Protein AF-0000000084956394 (afdb_homodimer)

pLDDT: mean 96.37, std 7.35, range [28.8, 98.94]

Nearest PDB structures (foldseek):
  2nvk-assembly1_X  TM=9.867E-01  e=1.587E-75  Drosophila melanogaster
  4la1-assembly1_B  TM=9.785E-01  e=9.087E-68  Schistosoma japonicum
  8plm-assembly1_A-2  TM=9.826E-01  e=1.802E-67  Schistosoma mansoni
  8plf-assembly1_A  TM=9.622E-01  e=2.265E-67  Schistosoma mansoni
  8a1r-assembly1_A  TM=9.777E-01  e=2.016E-64  Schistosoma mansoni

Sequence (982 aa):
MAPIGNYDYDFLVIGGGSGGLAAAKEAVGLGAKVAVLDYVTPSPVGTTWGLGGTCVNVGCIPKKLMHQAALLGEAIHEAATFGWQLNPKSVKIDWEALRTAVQNHVKSVNWVTRVELRTKKIEYFNALAHFKDAHTVVGITKKGEEKILTAKNILIAVGGRPKYPDIPGAIEYGISSDDIFSLERAPGKTLIIGAGYIGLECAGFLNGLGYDTTIIIRSVVLRGFDRQMATHIVEEMQQRGVKFNYESKLKKVSKQEDDRLLVDWIDKDGQIHQDVYDTVLFAIGRQSLTQELKPENIGLKLVPETGKIDAVNEQTNVPNIYAVGDVLYKKPELTPVAIQAGKLLARRLYGNSIEQMDYINVATTVFTPLEYGCVGLSEEAAIALHGEQEIEIFHAYYKPTEFFIPQKNVDRCYVKVIALRNGNETVLGMHFVGPNAGEVIQGFATAIKCGLTIPKLKSTVGIHPTVAEEFTRINITKRSGLDPKPQSCCSMAPIGNYDYDFLVIGGGSGGLAAAKEAVGLGAKVAVLDYVTPSPVGTTWGLGGTCVNVGCIPKKLMHQAALLGEAIHEAATFGWQLNPKSVKIDWEALRTAVQNHVKSVNWVTRVELRTKKIEYFNALAHFKDAHTVVGITKKGEEKILTAKNILIAVGGRPKYPDIPGAIEYGISSDDIFSLERAPGKTLIIGAGYIGLECAGFLNGLGYDTTIIIRSVVLRGFDRQMATHIVEEMQQRGVKFNYESKLKKVSKQEDDRLLVDWIDKDGQIHQDVYDTVLFAIGRQSLTQELKPENIGLKLVPETGKIDAVNEQTNVPNIYAVGDVLYKKPELTPVAIQAGKLLARRLYGNSIEQMDYINVATTVFTPLEYGCVGLSEEAAIALHGEQEIEIFHAYYKPTEFFIPQKNVDRCYVKVIALRNGNETVLGMHFVGPNAGEVIQGFATAIKCGLTIPKLKSTVGIHPTVAEEFTRINITKRSGLDPKPQSCCS

Organism: Atta cephalotes (NCBI:txid12957)

Structure (mmCIF, N/CA/C/O backbone):
data_AF-0000000084956394-model_v1
#
loop_
_entity.id
_entity.type
_entity.pdbx_description
1 polymer 'thioredoxin-disulfide reductase'
#
loop_
_atom_site.group_PDB
_atom_site.id
_atom_site.type_symbol
_atom_site.label_atom_id
_atom_site.label_alt_id
_atom_site.label_comp_id
_atom_site.label_asym_id
_atom_site.label_entity_id
_atom_site.label_seq_id
_atom_site.pdbx_PDB_ins_code
_atom_site.Cartn_x
_atom_site.Cartn_y
_atom_site.Cartn_z
_atom_site.occupancy
_atom_site.B_iso_or_equiv
_atom_site.auth_seq_id
_atom_site.auth_comp_id
_atom_site.auth_asym_id
_atom_site.auth_atom_id
_atom_site.pdbx_PDB_model_num
ATOM 1 N N . MET A 1 1 ? 16.141 51.875 -8.469 1 31 1 MET A N 1
ATOM 2 C CA . MET A 1 1 ? 16.766 50.625 -7.965 1 31 1 MET A CA 1
ATOM 3 C C . MET A 1 1 ? 16.406 50.406 -6.504 1 31 1 MET A C 1
ATOM 5 O O . MET A 1 1 ? 16.609 51.281 -5.66 1 31 1 MET A O 1
ATOM 9 N N . ALA A 1 2 ? 15.391 49.625 -6.277 1 41.72 2 ALA A N 1
ATOM 10 C CA . ALA A 1 2 ? 14.828 49.688 -4.93 1 41.72 2 ALA A CA 1
ATOM 11 C C . ALA A 1 2 ? 15.922 49.688 -3.871 1 41.72 2 ALA A C 1
ATOM 13 O O . ALA A 1 2 ? 16.938 49 -4.027 1 41.72 2 ALA A O 1
ATOM 14 N N . PRO A 1 3 ? 16.062 50.625 -2.961 1 42.47 3 PRO A N 1
ATOM 15 C CA . PRO A 1 3 ? 17.172 50.625 -2.006 1 42.47 3 PRO A CA 1
ATOM 16 C C . PRO A 1 3 ? 17.531 49.25 -1.492 1 42.47 3 PRO A C 1
ATOM 18 O O . PRO A 1 3 ? 16.656 48.406 -1.283 1 42.47 3 PRO A O 1
ATOM 21 N N . ILE A 1 4 ? 18.578 48.625 -1.968 1 49.09 4 ILE A N 1
ATOM 22 C CA . ILE A 1 4 ? 19.172 47.375 -1.479 1 49.09 4 ILE A CA 1
ATOM 23 C C . ILE A 1 4 ? 19.172 47.375 0.048 1 49.09 4 ILE A C 1
ATOM 25 O O . ILE A 1 4 ? 19.938 48.125 0.672 1 49.09 4 ILE A O 1
ATOM 29 N N . GLY A 1 5 ? 18.094 47.781 0.799 1 58.5 5 GLY A N 1
ATOM 30 C CA . GLY A 1 5 ? 18.047 47.969 2.242 1 58.5 5 GLY A CA 1
ATOM 31 C C . GLY A 1 5 ? 18.703 46.812 2.996 1 58.5 5 GLY A C 1
ATOM 32 O O . GLY A 1 5 ? 18.766 45.688 2.498 1 58.5 5 GLY A O 1
ATOM 33 N N . ASN A 1 6 ? 19.656 47.156 3.846 1 85.06 6 ASN A N 1
ATOM 34 C CA . ASN A 1 6 ? 20.359 46.25 4.73 1 85.06 6 ASN A CA 1
ATOM 35 C C . ASN A 1 6 ? 19.438 45.594 5.762 1 85.06 6 ASN A C 1
ATOM 37 O O . ASN A 1 6 ? 18.891 46.312 6.625 1 85.06 6 ASN A O 1
ATOM 41 N N . TYR A 1 7 ? 18.781 44.469 5.406 1 96.81 7 TYR A N 1
ATOM 42 C CA . TYR A 1 7 ? 17.922 43.75 6.332 1 96.81 7 TYR A CA 1
ATOM 43 C C . TYR A 1 7 ? 18.719 42.781 7.172 1 96.81 7 TYR A C 1
ATOM 45 O O . TYR A 1 7 ? 19.812 42.344 6.777 1 96.81 7 TYR A O 1
ATOM 53 N N . ASP A 1 8 ? 18.203 42.469 8.383 1 97.75 8 ASP A N 1
ATOM 54 C CA . ASP A 1 8 ? 18.828 41.438 9.234 1 97.75 8 ASP A CA 1
ATOM 55 C C . ASP A 1 8 ? 18.906 40.094 8.516 1 97.75 8 ASP A C 1
ATOM 57 O O . ASP A 1 8 ? 19.875 39.375 8.664 1 97.75 8 ASP A O 1
ATOM 61 N N . TYR A 1 9 ? 17.859 39.781 7.762 1 98.62 9 TYR A N 1
ATOM 62 C CA . TYR A 1 9 ? 17.75 38.469 7.109 1 98.62 9 TYR A CA 1
ATOM 63 C C . TYR A 1 9 ? 17.312 38.625 5.656 1 98.62 9 TYR A C 1
ATOM 65 O O . TYR A 1 9 ? 16.641 39.594 5.301 1 98.62 9 TYR A O 1
ATOM 73 N N . ASP A 1 10 ? 17.766 37.688 4.832 1 98.62 10 ASP A N 1
ATOM 74 C CA . ASP A 1 10 ? 17.25 37.594 3.471 1 98.62 10 ASP A CA 1
ATOM 75 C C . ASP A 1 10 ? 15.828 37.062 3.459 1 98.62 10 ASP A C 1
ATOM 77 O O . ASP A 1 10 ? 15.016 37.469 2.621 1 98.62 10 ASP A O 1
ATOM 81 N N . PHE A 1 11 ? 15.578 36.156 4.359 1 98.81 11 PHE A N 1
ATOM 82 C CA . PHE A 1 11 ? 14.32 35.406 4.406 1 98.81 11 PHE A CA 1
ATOM 83 C C . PHE A 1 11 ? 13.883 35.188 5.844 1 98.81 11 PHE A C 1
ATOM 85 O O . PHE A 1 11 ? 14.625 34.625 6.648 1 98.81 11 PHE A O 1
ATOM 92 N N . LEU A 1 12 ? 12.734 35.688 6.227 1 98.88 12 LEU A N 1
ATOM 93 C CA . LEU A 1 12 ? 12.133 35.469 7.539 1 98.88 12 LEU A CA 1
ATOM 94 C C . LEU A 1 12 ? 10.852 34.656 7.426 1 98.88 12 LEU A C 1
ATOM 96 O O . LEU A 1 12 ? 9.938 35.031 6.688 1 98.88 12 LEU A O 1
ATOM 100 N N . VAL A 1 13 ? 10.82 33.5 8.109 1 98.94 13 VAL A N 1
ATOM 101 C CA . VAL A 1 13 ? 9.672 32.594 8.078 1 98.94 13 VAL A CA 1
ATOM 102 C C . VAL A 1 13 ? 8.891 32.719 9.383 1 98.94 13 VAL A C 1
ATOM 104 O O . VAL A 1 13 ? 9.445 32.531 10.469 1 98.94 13 VAL A O 1
ATOM 107 N N . ILE A 1 14 ? 7.629 33.062 9.289 1 98.88 14 ILE A N 1
ATOM 108 C CA . ILE A 1 14 ? 6.742 33.062 10.445 1 98.88 14 ILE A CA 1
ATOM 109 C C . ILE A 1 14 ? 5.91 31.781 10.453 1 98.88 14 ILE A C 1
ATOM 111 O O . ILE A 1 14 ? 4.945 31.656 9.695 1 98.88 14 ILE A O 1
ATOM 115 N N . GLY A 1 15 ? 6.184 30.953 11.398 1 98.25 15 GLY A N 1
ATOM 116 C CA . GLY A 1 15 ? 5.582 29.625 11.484 1 98.25 15 GLY A CA 1
ATOM 117 C C . GLY A 1 15 ? 6.59 28.5 11.375 1 98.25 15 GLY A C 1
ATOM 118 O O . GLY A 1 15 ? 7.297 28.391 10.367 1 98.25 15 GLY A O 1
ATOM 119 N N . GLY A 1 16 ? 6.652 27.719 12.336 1 97.5 16 GLY A N 1
ATOM 120 C CA . GLY A 1 16 ? 7.582 26.609 12.391 1 97.5 16 GLY A CA 1
ATOM 121 C C . GLY A 1 16 ? 6.941 25.281 12.031 1 97.5 16 GLY A C 1
ATOM 122 O O . GLY A 1 16 ? 7.305 24.234 12.586 1 97.5 16 GLY A O 1
ATOM 123 N N . GLY A 1 17 ? 5.887 25.281 11.18 1 96.88 17 GLY A N 1
ATOM 124 C CA . GLY A 1 17 ? 5.285 24.078 10.648 1 96.88 17 GLY A CA 1
ATOM 125 C C . GLY A 1 17 ? 6.031 23.5 9.461 1 96.88 17 GLY A C 1
ATOM 126 O O . GLY A 1 17 ? 7.082 24.016 9.07 1 96.88 17 GLY A O 1
ATOM 127 N N . SER A 1 18 ? 5.48 22.484 8.828 1 96.06 18 SER A N 1
ATOM 128 C CA . SER A 1 18 ? 6.152 21.719 7.785 1 96.06 18 SER A CA 1
ATOM 129 C C . SER A 1 18 ? 6.504 22.594 6.59 1 96.06 18 SER A C 1
ATOM 131 O O . SER A 1 18 ? 7.621 22.531 6.066 1 96.06 18 SER A O 1
ATOM 133 N N . GLY A 1 19 ? 5.57 23.375 6.117 1 97.88 19 GLY A N 1
ATOM 134 C CA . GLY A 1 19 ? 5.82 24.234 4.973 1 97.88 19 GLY A CA 1
ATOM 135 C C . GLY A 1 19 ? 6.879 25.297 5.238 1 97.88 19 GLY A C 1
ATOM 136 O O . GLY A 1 19 ? 7.777 25.5 4.422 1 97.88 19 GLY A O 1
ATOM 137 N N . GLY A 1 20 ? 6.75 25.969 6.402 1 98.56 20 GLY A N 1
ATOM 138 C CA . GLY A 1 20 ? 7.719 26.984 6.773 1 98.56 20 GLY A CA 1
ATOM 139 C C . GLY A 1 20 ? 9.125 26.438 6.934 1 98.56 20 GLY A C 1
ATOM 140 O O . GLY A 1 20 ? 10.086 27.031 6.43 1 98.56 20 GLY A O 1
ATOM 141 N N . LEU A 1 21 ? 9.211 25.359 7.625 1 98.06 21 LEU A N 1
ATOM 142 C CA . LEU A 1 21 ? 10.523 24.781 7.859 1 98.06 21 LEU A CA 1
ATOM 143 C C . LEU A 1 21 ? 11.148 24.297 6.555 1 98.06 21 LEU A C 1
ATOM 145 O O . LEU A 1 21 ? 12.352 24.422 6.352 1 98.06 21 LEU A O 1
ATOM 149 N N . ALA A 1 22 ? 10.336 23.703 5.691 1 97.44 22 ALA A N 1
ATOM 150 C CA . ALA A 1 22 ? 10.836 23.266 4.398 1 97.44 22 ALA A CA 1
ATOM 151 C C . ALA A 1 22 ? 11.367 24.438 3.58 1 97.44 22 ALA A C 1
ATOM 153 O O . ALA A 1 22 ? 12.422 24.344 2.947 1 97.44 22 ALA A O 1
ATOM 154 N N . ALA A 1 23 ? 10.633 25.531 3.557 1 98.69 23 ALA A N 1
ATOM 155 C CA . ALA A 1 23 ? 11.055 26.734 2.848 1 98.69 23 ALA A CA 1
ATOM 156 C C . ALA A 1 23 ? 12.359 27.281 3.426 1 98.69 23 ALA A C 1
ATOM 158 O O . ALA A 1 23 ? 13.266 27.656 2.682 1 98.69 23 ALA A O 1
ATOM 159 N N . ALA A 1 24 ? 12.422 27.328 4.734 1 98.62 24 ALA A N 1
ATOM 160 C CA . ALA A 1 24 ? 13.602 27.844 5.422 1 98.62 24 ALA A CA 1
ATOM 161 C C . ALA A 1 24 ? 14.836 27.016 5.078 1 98.62 24 ALA A C 1
ATOM 163 O O . ALA A 1 24 ? 15.875 27.578 4.711 1 98.62 24 ALA A O 1
ATOM 164 N N . LYS A 1 25 ? 14.711 25.734 5.23 1 97.31 25 LYS A N 1
ATOM 165 C CA . LYS A 1 25 ? 15.836 24.828 4.969 1 97.31 25 LYS A CA 1
ATOM 166 C C . LYS A 1 25 ? 16.297 24.938 3.516 1 97.31 25 LYS A C 1
ATOM 168 O O . LYS A 1 25 ? 17.484 24.938 3.234 1 97.31 25 LYS A O 1
ATOM 173 N N . GLU A 1 26 ? 15.297 24.969 2.602 1 97.69 26 GLU A N 1
ATOM 174 C CA . GLU A 1 26 ? 15.648 25.094 1.189 1 97.69 26 GLU A CA 1
ATOM 175 C C . GLU A 1 26 ? 16.359 26.406 0.91 1 97.69 26 GLU A C 1
ATOM 177 O O . GLU A 1 26 ? 17.359 26.438 0.174 1 97.69 26 GLU A O 1
ATOM 182 N N . ALA A 1 27 ? 15.93 27.484 1.464 1 98.69 27 ALA A N 1
ATOM 183 C CA . ALA A 1 27 ? 16.484 28.812 1.233 1 98.69 27 ALA A CA 1
ATOM 184 C C . ALA A 1 27 ? 17.906 28.906 1.76 1 98.69 27 ALA A C 1
ATOM 186 O O . ALA A 1 27 ? 18.781 29.484 1.104 1 98.69 27 ALA A O 1
ATOM 187 N N . VAL A 1 28 ? 18.125 28.406 2.953 1 98.19 28 VAL A N 1
ATOM 188 C CA . VAL A 1 28 ? 19.469 28.453 3.527 1 98.19 28 VAL A CA 1
ATOM 189 C C . VAL A 1 28 ? 20.422 27.641 2.664 1 98.19 28 VAL A C 1
ATOM 191 O O . VAL A 1 28 ? 21.594 28.016 2.512 1 98.19 28 VAL A O 1
ATOM 194 N N . GLY A 1 29 ? 19.953 26.562 2.154 1 96.56 29 GLY A N 1
ATOM 195 C CA . GLY A 1 29 ? 20.766 25.766 1.249 1 96.56 29 GLY A CA 1
ATOM 196 C C . GLY A 1 29 ? 21.141 26.5 -0.023 1 96.56 29 GLY A C 1
ATOM 197 O O . GLY A 1 29 ? 22.141 26.156 -0.672 1 96.56 29 GLY A O 1
ATOM 198 N N . LEU A 1 30 ? 20.406 27.531 -0.344 1 98.06 30 LEU A N 1
ATOM 199 C CA . LEU A 1 30 ? 20.641 28.312 -1.55 1 98.06 30 LEU A CA 1
ATOM 200 C C . LEU A 1 30 ? 21.391 29.594 -1.224 1 98.06 30 LEU A C 1
ATOM 202 O O . LEU A 1 30 ? 21.5 30.484 -2.072 1 98.06 30 LEU A O 1
ATOM 206 N N . GLY A 1 31 ? 21.797 29.734 0.061 1 97.94 31 GLY A N 1
ATOM 207 C CA . GLY A 1 31 ? 22.719 30.797 0.42 1 97.94 31 GLY A CA 1
ATOM 208 C C . GLY A 1 31 ? 22.047 31.953 1.142 1 97.94 31 GLY A C 1
ATOM 209 O O . GLY A 1 31 ? 22.703 32.938 1.489 1 97.94 31 GLY A O 1
ATOM 210 N N . ALA A 1 32 ? 20.797 31.875 1.478 1 98.5 32 ALA A N 1
ATOM 211 C CA . ALA A 1 32 ? 20.078 32.969 2.145 1 98.5 32 ALA A CA 1
ATOM 212 C C . ALA A 1 32 ? 20.344 32.938 3.646 1 98.5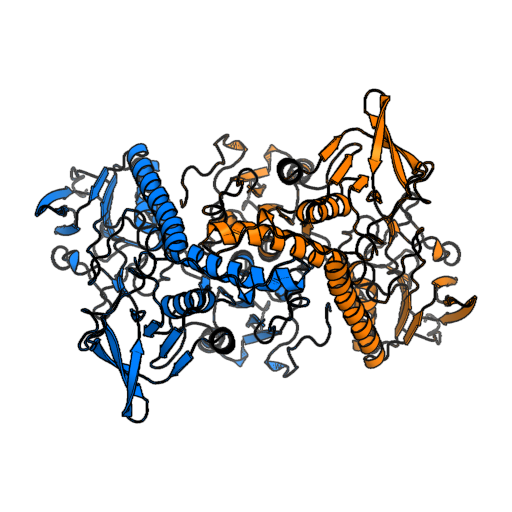 32 ALA A C 1
ATOM 214 O O . ALA A 1 32 ? 20.516 31.891 4.246 1 98.5 32 ALA A O 1
ATOM 215 N N . LYS A 1 33 ? 20.438 34.094 4.191 1 98.62 33 LYS A N 1
ATOM 216 C CA . LYS A 1 33 ? 20.391 34.219 5.645 1 98.62 33 LYS A CA 1
ATOM 217 C C . LYS A 1 33 ? 18.953 34.125 6.148 1 98.62 33 LYS A C 1
ATOM 219 O O . LYS A 1 33 ? 18.125 35 5.832 1 98.62 33 LYS A O 1
ATOM 224 N N . VAL A 1 34 ? 18.656 33.094 6.977 1 98.75 34 VAL A N 1
ATOM 225 C CA . VAL A 1 34 ? 17.266 32.781 7.242 1 98.75 34 VAL A CA 1
ATOM 226 C C . VAL A 1 34 ? 17.016 32.781 8.75 1 98.75 34 VAL A C 1
ATOM 228 O O . VAL A 1 34 ? 17.859 32.375 9.531 1 98.75 34 VAL A O 1
ATOM 231 N N . ALA A 1 35 ? 15.828 33.25 9.164 1 98.75 35 ALA A N 1
ATOM 232 C CA . ALA A 1 35 ? 15.305 33.094 10.523 1 98.75 35 ALA A CA 1
ATOM 233 C C . ALA A 1 35 ? 13.891 32.531 10.508 1 98.75 35 ALA A C 1
ATOM 235 O O . ALA A 1 35 ? 13.148 32.719 9.539 1 98.75 35 ALA A O 1
ATOM 236 N N . VAL A 1 36 ? 13.547 31.828 11.57 1 98.69 36 VAL A N 1
ATOM 237 C CA . VAL A 1 36 ? 12.211 31.281 11.766 1 98.69 36 VAL A CA 1
ATOM 238 C C . VAL A 1 36 ? 11.656 31.734 13.109 1 98.69 36 VAL A C 1
ATOM 240 O O . VAL A 1 36 ? 12.336 31.641 14.141 1 98.69 36 VAL A O 1
ATOM 243 N N . LEU A 1 37 ? 10.5 32.344 13.117 1 98.38 37 LEU A N 1
ATOM 244 C CA . LEU A 1 37 ? 9.734 32.594 14.328 1 98.38 37 LEU A CA 1
ATOM 245 C C . LEU A 1 37 ? 8.57 31.641 14.469 1 98.38 37 LEU A C 1
ATOM 247 O O . LEU A 1 37 ? 7.836 31.391 13.508 1 98.38 37 LEU A O 1
ATOM 251 N N . ASP A 1 38 ? 8.445 31.078 15.562 1 97.44 38 ASP A N 1
ATOM 252 C CA . ASP A 1 38 ? 7.305 30.203 15.836 1 97.44 38 ASP A CA 1
ATOM 253 C C . ASP A 1 38 ? 6.906 30.266 17.312 1 97.44 38 ASP A C 1
ATOM 255 O O . ASP A 1 38 ? 7.766 30.344 18.188 1 97.44 38 ASP A O 1
ATOM 259 N N . TYR A 1 39 ? 5.691 30.312 17.562 1 96.5 39 TYR A N 1
ATOM 260 C CA . TYR A 1 39 ? 5.121 30.281 18.906 1 96.5 39 TYR A CA 1
ATOM 261 C C . TYR A 1 39 ? 3.789 29.547 18.922 1 96.5 39 TYR A C 1
ATOM 263 O O . TYR A 1 39 ? 2.922 29.797 18.078 1 96.5 39 TYR A O 1
ATOM 271 N N . VAL A 1 40 ? 3.643 28.641 19.844 1 96.62 40 VAL A N 1
ATOM 272 C CA . VAL A 1 40 ? 2.402 27.875 19.984 1 96.62 40 VAL A CA 1
ATOM 273 C C . VAL A 1 40 ? 1.597 28.422 21.156 1 96.62 40 VAL A C 1
ATOM 275 O O . VAL A 1 40 ? 1.954 28.188 22.312 1 96.62 40 VAL A O 1
ATOM 278 N N . THR A 1 41 ? 0.568 29.172 20.797 1 95.62 41 THR A N 1
ATOM 279 C CA . THR A 1 41 ? -0.378 29.547 21.828 1 95.62 41 THR A CA 1
ATOM 280 C C . THR A 1 41 ? -1.092 28.328 22.391 1 95.62 41 THR A C 1
ATOM 282 O O . THR A 1 41 ? -1.602 27.5 21.641 1 95.62 41 THR A O 1
ATOM 285 N N . PRO A 1 42 ? -1.11 28.141 23.688 1 96.94 42 PRO A N 1
ATOM 286 C CA . PRO A 1 42 ? -1.766 26.969 24.266 1 96.94 42 PRO A CA 1
ATOM 287 C C . PRO A 1 42 ? -3.223 26.828 23.828 1 96.94 42 PRO A C 1
ATOM 289 O O . PRO A 1 42 ? -3.904 27.828 23.609 1 96.94 42 PRO A O 1
ATOM 292 N N . SER A 1 43 ? -3.705 25.562 23.688 1 97.75 43 SER A N 1
ATOM 293 C CA . SER A 1 43 ? -5.137 25.328 23.531 1 97.75 43 SER A CA 1
ATOM 294 C C . SER A 1 43 ? -5.914 25.797 24.75 1 97.75 43 SER A C 1
ATOM 296 O O . SER A 1 43 ? -5.32 26.109 25.797 1 97.75 43 SER A O 1
ATOM 298 N N . PRO A 1 44 ? -7.207 25.844 24.641 1 96.94 44 PRO A N 1
ATOM 299 C CA . PRO A 1 44 ? -7.98 26.281 25.797 1 96.94 44 PRO A CA 1
ATOM 300 C C . PRO A 1 44 ? -7.715 25.438 27.047 1 96.94 44 PRO A C 1
ATOM 302 O O . PRO A 1 44 ? -7.707 25.969 28.156 1 96.94 44 PRO A O 1
ATOM 305 N N . VAL A 1 45 ? -7.422 24.172 26.875 1 95.88 45 VAL A N 1
ATOM 306 C CA . VAL A 1 45 ? -7.203 23.312 28.031 1 95.88 45 VAL A CA 1
ATOM 307 C C . VAL A 1 45 ? -5.719 23.281 28.391 1 95.88 45 VAL A C 1
ATOM 309 O O . VAL A 1 45 ? -5.305 22.578 29.312 1 95.88 45 VAL A O 1
ATOM 312 N N . GLY A 1 46 ? -4.855 23.969 27.578 1 96.94 46 GLY A N 1
ATOM 313 C CA . GLY A 1 46 ? -3.494 24.219 28.016 1 96.94 46 GLY A CA 1
ATOM 314 C C . GLY A 1 46 ? -2.457 23.438 27.234 1 96.94 46 GLY A C 1
ATOM 315 O O . GLY A 1 46 ? -1.27 23.469 27.578 1 96.94 46 GLY A O 1
ATOM 316 N N . THR A 1 47 ? -2.787 22.766 26.188 1 97.38 47 THR A N 1
ATOM 317 C CA . THR A 1 47 ? -1.85 21.953 25.406 1 97.38 47 THR A CA 1
ATOM 318 C C . THR A 1 47 ? -0.936 22.844 24.562 1 97.38 47 THR A C 1
ATOM 320 O O . THR A 1 47 ? -1.404 23.75 23.891 1 97.38 47 THR A O 1
ATOM 323 N N . THR A 1 48 ? 0.386 22.656 24.609 1 96.88 48 THR A N 1
ATOM 324 C CA . THR A 1 48 ? 1.407 23.266 23.781 1 96.88 48 THR A CA 1
ATOM 325 C C . THR A 1 48 ? 2.352 22.219 23.203 1 96.88 48 THR A C 1
ATOM 327 O O . THR A 1 48 ? 2.297 21.047 23.594 1 96.88 48 THR A O 1
ATOM 330 N N . TRP A 1 49 ? 3.102 22.547 22.203 1 96.56 49 TRP A N 1
ATOM 331 C CA . TRP A 1 49 ? 4.027 21.594 21.594 1 96.56 49 TRP A CA 1
ATOM 332 C C . TRP A 1 49 ? 5.215 22.312 20.969 1 96.56 49 TRP A C 1
ATOM 334 O O . TRP A 1 49 ? 5.273 23.547 20.984 1 96.56 49 TRP A O 1
ATOM 344 N N . GLY A 1 50 ? 6.164 21.547 20.484 1 93.88 50 GLY A N 1
ATOM 345 C CA . GLY A 1 50 ? 7.402 22.094 19.953 1 93.88 50 GLY A CA 1
ATOM 346 C C . GLY A 1 50 ? 7.367 22.312 18.453 1 93.88 50 GLY A C 1
ATOM 347 O O . GLY A 1 50 ? 6.289 22.453 17.859 1 93.88 50 GLY A O 1
ATOM 348 N N . LEU A 1 51 ? 8.547 22.375 17.875 1 94.94 51 LEU A N 1
ATOM 349 C CA . LEU A 1 51 ? 8.727 22.641 16.453 1 94.94 51 LEU A CA 1
ATOM 350 C C . LEU A 1 51 ? 8.18 21.5 15.617 1 94.94 51 LEU A C 1
ATOM 352 O O . LEU A 1 51 ? 8.133 20.359 16.078 1 94.94 51 LEU A O 1
ATOM 356 N N . GLY A 1 52 ? 7.762 21.844 14.406 1 95.12 52 GLY A N 1
ATOM 357 C CA . GLY A 1 52 ? 7.305 20.828 13.477 1 95.12 52 GLY A CA 1
ATOM 358 C C . GLY A 1 52 ? 5.852 21 13.07 1 95.12 52 GLY A C 1
ATOM 359 O O . GLY A 1 52 ? 5.359 20.281 12.203 1 95.12 52 GLY A O 1
ATOM 360 N N . GLY A 1 53 ? 5.191 21.969 13.727 1 96.19 53 GLY A N 1
ATOM 361 C CA . GLY A 1 53 ? 3.832 22.312 13.336 1 96.19 53 GLY A CA 1
ATOM 362 C C . GLY A 1 53 ? 2.814 21.25 13.711 1 96.19 53 GLY A C 1
ATOM 363 O O . GLY A 1 53 ? 3.09 20.391 14.547 1 96.19 53 GLY A O 1
ATOM 364 N N . THR A 1 54 ? 1.623 21.344 13.141 1 96.69 54 THR A N 1
ATOM 365 C CA . THR A 1 54 ? 0.505 20.469 13.438 1 96.69 54 THR A CA 1
ATOM 366 C C . THR A 1 54 ? 0.85 19.016 13.078 1 96.69 54 THR A C 1
ATOM 368 O O . THR A 1 54 ? 0.618 18.109 13.875 1 96.69 54 THR A O 1
ATOM 371 N N . CYS A 1 55 ? 1.444 18.797 12.008 1 96.62 55 CYS A N 1
ATOM 372 C CA . CYS A 1 55 ? 1.669 17.453 11.492 1 96.62 55 CYS A CA 1
ATOM 373 C C . CYS A 1 55 ? 2.492 16.609 12.469 1 96.62 55 CYS A C 1
ATOM 375 O O . CYS A 1 55 ? 2.109 15.492 12.805 1 96.62 55 CYS A O 1
ATOM 377 N N . VAL A 1 56 ? 3.568 17.141 12.961 1 96.62 56 VAL A N 1
ATOM 378 C CA . VAL A 1 56 ? 4.5 16.406 13.812 1 96.62 56 VAL A CA 1
ATOM 379 C C . VAL A 1 56 ? 3.889 16.203 15.195 1 96.62 56 VAL A C 1
ATOM 381 O O . VAL A 1 56 ? 4.055 15.148 15.812 1 96.62 56 VAL A O 1
ATOM 384 N N . ASN A 1 57 ? 3.15 17.188 15.641 1 97.94 57 ASN A N 1
ATOM 385 C CA . ASN A 1 57 ? 2.863 17.281 17.078 1 97.94 57 ASN A CA 1
ATOM 386 C C . ASN A 1 57 ? 1.437 16.844 17.391 1 97.94 57 ASN A C 1
ATOM 388 O O . ASN A 1 57 ? 1.199 16.172 18.391 1 97.94 57 ASN A O 1
ATOM 392 N N . VAL A 1 58 ? 0.483 17.281 16.547 1 98.12 58 VAL A N 1
ATOM 393 C CA . VAL A 1 58 ? -0.91 17.094 16.938 1 98.12 58 VAL A CA 1
ATOM 394 C C . VAL A 1 58 ? -1.754 16.75 15.719 1 98.12 58 VAL A C 1
ATOM 396 O O . VAL A 1 58 ? -2.955 17.016 15.688 1 98.12 58 VAL A O 1
ATOM 399 N N . GLY A 1 59 ? -1.112 16.188 14.727 1 96.62 59 GLY A N 1
ATOM 400 C CA . GLY A 1 59 ? -1.799 15.859 13.484 1 96.62 59 GLY A CA 1
ATOM 401 C C . GLY A 1 59 ? -1.335 14.555 12.875 1 96.62 59 GLY A C 1
ATOM 402 O O . GLY A 1 59 ? -1.419 13.5 13.5 1 96.62 59 GLY A O 1
ATOM 403 N N . CYS A 1 60 ? -0.667 14.602 11.758 1 96.69 60 CYS A N 1
ATOM 404 C CA . CYS A 1 60 ? -0.369 13.469 10.891 1 96.69 60 CYS A CA 1
ATOM 405 C C . CYS A 1 60 ? 0.373 12.375 11.648 1 96.69 60 CYS A C 1
ATOM 407 O O . CYS A 1 60 ? -0.01 11.203 11.594 1 96.69 60 CYS A O 1
ATOM 409 N N . ILE A 1 61 ? 1.369 12.703 12.383 1 97.38 61 ILE A N 1
ATOM 410 C CA . ILE A 1 61 ? 2.273 11.711 12.961 1 97.38 61 ILE A CA 1
ATOM 411 C C . ILE A 1 61 ? 1.6 11.023 14.141 1 97.38 61 ILE A C 1
ATOM 413 O O . ILE A 1 61 ? 1.428 9.805 14.148 1 97.38 61 ILE A O 1
ATOM 417 N N . PRO A 1 62 ? 1.218 11.789 15.195 1 98.31 62 PRO A N 1
ATOM 418 C CA . PRO A 1 62 ? 0.565 11.078 16.297 1 98.31 62 PRO A CA 1
ATOM 419 C C . PRO A 1 62 ? -0.733 10.398 15.875 1 98.31 62 PRO A C 1
ATOM 421 O O . PRO A 1 62 ? -1.061 9.32 16.375 1 98.31 62 PRO A O 1
ATOM 424 N N . LYS A 1 63 ? -1.463 11.039 15.016 1 98 63 LYS A N 1
ATOM 425 C CA . LYS A 1 63 ? -2.699 10.43 14.531 1 98 63 LYS A CA 1
ATOM 426 C C . LYS A 1 63 ? -2.422 9.086 13.844 1 98 63 LYS A C 1
ATOM 428 O O . LYS A 1 63 ? -3.137 8.109 14.078 1 98 63 LYS A O 1
ATOM 433 N N . LYS A 1 64 ? -1.422 9.039 12.977 1 98.19 64 LYS A N 1
ATOM 434 C CA . LYS A 1 64 ? -1.065 7.801 12.281 1 98.19 64 LYS A CA 1
ATOM 435 C C . LYS A 1 64 ? -0.632 6.723 13.266 1 98.19 64 LYS A C 1
ATOM 437 O O . LYS A 1 64 ? -0.929 5.539 13.07 1 98.19 64 LYS A O 1
ATOM 442 N N . LEU A 1 65 ? 0.109 7.113 14.266 1 98.69 65 LEU A N 1
ATOM 443 C CA . LEU A 1 65 ? 0.569 6.152 15.266 1 98.69 65 LEU A CA 1
ATOM 444 C C . LEU A 1 65 ? -0.602 5.605 16.078 1 98.69 65 LEU A C 1
ATOM 446 O O . LEU A 1 65 ? -0.644 4.414 16.391 1 98.69 65 LEU A O 1
ATOM 450 N N . MET A 1 66 ? -1.575 6.488 16.406 1 98.81 66 MET A N 1
ATOM 451 C CA . MET A 1 66 ? -2.775 6.016 17.094 1 98.81 66 MET A CA 1
ATOM 452 C C . MET A 1 66 ? -3.604 5.117 16.188 1 98.81 66 MET A C 1
ATOM 454 O O . MET A 1 66 ? -4.164 4.117 16.625 1 98.81 66 MET A O 1
ATOM 458 N N . HIS A 1 67 ? -3.701 5.535 14.945 1 98.62 67 HIS A N 1
ATOM 459 C CA . HIS A 1 67 ? -4.352 4.707 13.938 1 98.62 67 HIS A CA 1
ATOM 460 C C . HIS A 1 67 ? -3.709 3.326 13.852 1 98.62 67 HIS A C 1
ATOM 462 O O . HIS A 1 67 ? -4.41 2.311 13.836 1 98.62 67 HIS A O 1
ATOM 468 N N . GLN A 1 68 ? -2.381 3.277 13.844 1 98.75 68 GLN A N 1
ATOM 469 C CA . GLN A 1 68 ? -1.631 2.027 13.812 1 98.75 68 GLN A CA 1
ATOM 470 C C . GLN A 1 68 ? -1.905 1.184 15.055 1 98.75 68 GLN A C 1
ATOM 472 O O . GLN A 1 68 ? -2.045 -0.037 14.961 1 98.75 68 GLN A O 1
ATOM 477 N N . ALA A 1 69 ? -1.926 1.84 16.156 1 98.88 69 ALA A N 1
ATOM 478 C CA . ALA A 1 69 ? -2.246 1.122 17.391 1 98.88 69 ALA A CA 1
ATOM 479 C C . ALA A 1 69 ? -3.598 0.422 17.281 1 98.88 69 ALA A C 1
ATOM 481 O O . ALA A 1 69 ? -3.736 -0.738 17.672 1 98.88 69 ALA A O 1
ATOM 482 N N . ALA A 1 70 ? -4.559 1.153 16.75 1 98.81 70 ALA A N 1
ATOM 483 C CA . ALA A 1 70 ? -5.891 0.581 16.578 1 98.81 70 ALA A CA 1
ATOM 484 C C . ALA A 1 70 ? -5.863 -0.597 15.617 1 98.81 70 ALA A C 1
ATOM 486 O O . ALA A 1 70 ? -6.504 -1.622 15.852 1 98.81 70 ALA A O 1
ATOM 487 N N . LEU A 1 71 ? -5.145 -0.503 14.562 1 98.56 71 LEU A N 1
ATOM 488 C CA . LEU A 1 71 ? -5.027 -1.575 13.578 1 98.56 71 LEU A CA 1
ATOM 489 C C . LEU A 1 71 ? -4.355 -2.801 14.188 1 98.56 71 LEU A C 1
ATOM 491 O O . LEU A 1 71 ? -4.711 -3.936 13.859 1 98.56 71 LEU A O 1
ATOM 495 N N . LEU A 1 72 ? -3.344 -2.559 15.008 1 98.69 72 LEU A N 1
ATOM 496 C CA . LEU A 1 72 ? -2.668 -3.664 15.68 1 98.69 72 LEU A CA 1
ATOM 497 C C . LEU A 1 72 ? -3.629 -4.41 16.594 1 98.69 72 LEU A C 1
ATOM 499 O O . LEU A 1 72 ? -3.52 -5.629 16.766 1 98.69 72 LEU A O 1
ATOM 503 N N . GLY A 1 73 ? -4.543 -3.654 17.203 1 98.38 73 GLY A N 1
ATOM 504 C CA . GLY A 1 73 ? -5.586 -4.328 17.969 1 98.38 73 GLY A CA 1
ATOM 505 C C . GLY A 1 73 ? -6.418 -5.281 17.125 1 98.38 73 GLY A C 1
ATOM 506 O O . GLY A 1 73 ? -6.723 -6.395 17.562 1 98.38 73 GLY A O 1
ATOM 507 N N . GLU A 1 74 ? -6.77 -4.848 15.992 1 97.38 74 GLU A N 1
ATOM 508 C CA . GLU A 1 74 ? -7.488 -5.703 15.055 1 97.38 74 GLU A CA 1
ATOM 509 C C . GLU A 1 74 ? -6.641 -6.902 14.641 1 97.38 74 GLU A C 1
ATOM 511 O O . GLU A 1 74 ? -7.16 -8.008 14.469 1 97.38 74 GLU A O 1
ATOM 516 N N . ALA A 1 75 ? -5.367 -6.691 14.445 1 98.19 75 ALA A N 1
ATOM 517 C CA . ALA A 1 75 ? -4.441 -7.742 14.031 1 98.19 75 ALA A CA 1
ATOM 518 C C . ALA A 1 75 ? -4.375 -8.859 15.07 1 98.19 75 ALA A C 1
ATOM 520 O O . ALA A 1 75 ? -4.211 -10.031 14.727 1 98.19 75 ALA A O 1
ATOM 521 N N . ILE A 1 76 ? -4.473 -8.5 16.328 1 98.06 76 ILE A N 1
ATOM 522 C CA . ILE A 1 76 ? -4.48 -9.492 17.391 1 98.06 76 ILE A CA 1
ATOM 523 C C . ILE A 1 76 ? -5.656 -10.445 17.219 1 98.06 76 ILE A C 1
ATOM 525 O O . ILE A 1 76 ? -5.5 -11.664 17.344 1 98.06 76 ILE A O 1
ATOM 529 N N . HIS A 1 77 ? -6.812 -9.875 16.844 1 96.69 77 HIS A N 1
ATOM 530 C CA . HIS A 1 77 ? -7.988 -10.695 16.594 1 96.69 77 HIS A CA 1
ATOM 531 C C . HIS A 1 77 ? -7.781 -11.586 15.367 1 96.69 77 HIS A C 1
ATOM 533 O O . HIS A 1 77 ? -8.141 -12.766 15.375 1 96.69 77 HIS A O 1
ATOM 539 N N . GLU A 1 78 ? -7.238 -11.055 14.359 1 98.12 78 GLU A N 1
ATOM 540 C CA . GLU A 1 78 ? -6.977 -11.805 13.133 1 98.12 78 GLU A CA 1
ATOM 541 C C . GLU A 1 78 ? -5.98 -12.93 13.375 1 98.12 78 GLU A C 1
ATOM 543 O O . GLU A 1 78 ? -6.129 -14.031 12.836 1 98.12 78 GLU A O 1
ATOM 548 N N . ALA A 1 79 ? -4.949 -12.641 14.172 1 98.62 79 ALA A N 1
ATOM 549 C CA . ALA A 1 79 ? -3.895 -13.609 14.445 1 98.62 79 ALA A CA 1
ATOM 550 C C . ALA A 1 79 ? -4.473 -14.891 15.039 1 98.62 79 ALA A C 1
ATOM 552 O O . ALA A 1 79 ? -4.059 -15.992 14.672 1 98.62 79 ALA A O 1
ATOM 553 N N . ALA A 1 80 ? -5.461 -14.695 15.859 1 98.31 80 ALA A N 1
ATOM 554 C CA . ALA A 1 80 ? -6.086 -15.859 16.484 1 98.31 80 ALA A CA 1
ATOM 555 C C . ALA A 1 80 ? -6.742 -16.766 15.438 1 98.31 80 ALA A C 1
ATOM 557 O O . ALA A 1 80 ? -6.703 -17.984 15.555 1 98.31 80 ALA A O 1
ATOM 558 N N . THR A 1 81 ? -7.293 -16.203 14.445 1 98.31 81 THR A N 1
ATOM 559 C CA . THR A 1 81 ? -7.984 -16.969 13.414 1 98.31 81 THR A CA 1
ATOM 560 C C . THR A 1 81 ? -6.984 -17.672 12.5 1 98.31 81 THR A C 1
ATOM 562 O O . THR A 1 81 ? -7.316 -18.672 11.867 1 98.31 81 THR A O 1
ATOM 565 N N . PHE A 1 82 ? -5.719 -17.266 12.477 1 98.69 82 PHE A N 1
ATOM 566 C CA . PHE A 1 82 ? -4.672 -17.859 11.656 1 98.69 82 PHE A CA 1
ATOM 567 C C . PHE A 1 82 ? -3.918 -18.922 12.438 1 98.69 82 PHE A C 1
ATOM 569 O O . PHE A 1 82 ? -2.98 -19.531 11.914 1 98.69 82 PHE A O 1
ATOM 576 N N . GLY A 1 83 ? -4.266 -19.062 13.664 1 98.56 83 GLY A N 1
ATOM 577 C CA . GLY A 1 83 ? -3.711 -20.188 14.406 1 98.56 83 GLY A CA 1
ATOM 578 C C . GLY A 1 83 ? -2.773 -19.75 15.523 1 98.56 83 GLY A C 1
ATOM 579 O O . GLY A 1 83 ? -2.258 -20.594 16.266 1 98.56 83 GLY A O 1
ATOM 580 N N . TRP A 1 84 ? -2.525 -18.453 15.688 1 98.62 84 TRP A N 1
ATOM 581 C CA . TRP A 1 84 ? -1.745 -18 16.828 1 98.62 84 TRP A CA 1
ATOM 582 C C . TRP A 1 84 ? -2.521 -18.188 18.125 1 98.62 84 TRP A C 1
ATOM 584 O O . TRP A 1 84 ? -3.695 -17.828 18.219 1 98.62 84 TRP A O 1
ATOM 594 N N . GLN A 1 85 ? -1.869 -18.719 19.125 1 98.06 85 GLN A N 1
ATOM 595 C CA . GLN A 1 85 ? -2.535 -19.125 20.359 1 98.06 85 GLN A CA 1
ATOM 596 C C . GLN A 1 85 ? -2.619 -17.953 21.344 1 98.06 85 GLN A C 1
ATOM 598 O O . GLN A 1 85 ? -1.712 -17.766 22.156 1 98.06 85 GLN A O 1
ATOM 603 N N . LEU A 1 86 ? -3.738 -17.266 21.344 1 96.88 86 LEU A N 1
ATOM 604 C CA . LEU A 1 86 ? -4.043 -16.203 22.297 1 96.88 86 LEU A CA 1
ATOM 605 C C . LEU A 1 86 ? -5.547 -15.945 22.359 1 96.88 86 LEU A C 1
ATOM 607 O O . LEU A 1 86 ? -6.297 -16.406 21.5 1 96.88 86 LEU A O 1
ATOM 611 N N . ASN A 1 87 ? -6 -15.266 23.391 1 95.88 87 ASN A N 1
ATOM 612 C CA . ASN A 1 87 ? -7.391 -14.852 23.547 1 95.88 87 ASN A CA 1
ATOM 613 C C . ASN A 1 87 ? -7.559 -13.352 23.297 1 95.88 87 ASN A C 1
ATOM 615 O O . ASN A 1 87 ? -7.367 -12.539 24.203 1 95.88 87 ASN A O 1
ATOM 619 N N . PRO A 1 88 ? -7.984 -13.039 22.141 1 94.69 88 PRO A N 1
ATOM 620 C CA . PRO A 1 88 ? -8.047 -11.617 21.797 1 94.69 88 PRO A CA 1
ATOM 621 C C . PRO A 1 88 ? -8.945 -10.82 22.75 1 94.69 88 PRO A C 1
ATOM 623 O O . PRO A 1 88 ? -8.703 -9.641 22.984 1 94.69 88 PRO A O 1
ATOM 626 N N . LYS A 1 89 ? -9.977 -11.391 23.344 1 94 89 LYS A N 1
ATOM 627 C CA . LYS A 1 89 ? -10.953 -10.695 24.188 1 94 89 LYS A CA 1
ATOM 628 C C . LYS A 1 89 ? -10.312 -10.234 25.484 1 94 89 LYS A C 1
ATOM 630 O O . LYS A 1 89 ? -10.82 -9.32 26.141 1 94 89 LYS A O 1
ATOM 635 N N . SER A 1 90 ? -9.25 -10.789 25.781 1 95.12 90 SER A N 1
ATOM 636 C CA . SER A 1 90 ? -8.609 -10.469 27.047 1 95.12 90 SER A CA 1
ATOM 637 C C . SER A 1 90 ? -7.547 -9.391 26.875 1 95.12 90 SER A C 1
ATOM 639 O O . SER A 1 90 ? -7.004 -8.883 27.859 1 95.12 90 SER A O 1
ATOM 641 N N . VAL A 1 91 ? -7.23 -9.023 25.719 1 97.06 91 VAL A N 1
ATOM 642 C CA . VAL A 1 91 ? -6.168 -8.062 25.438 1 97.06 91 VAL A CA 1
ATOM 643 C C . VAL A 1 91 ? -6.738 -6.648 25.422 1 97.06 91 VAL A C 1
ATOM 645 O O . VAL A 1 91 ? -7.641 -6.34 24.641 1 97.06 91 VAL A O 1
ATOM 648 N N . LYS A 1 92 ? -6.25 -5.801 26.281 1 97.69 92 LYS A N 1
ATOM 649 C CA . LYS A 1 92 ? -6.742 -4.43 26.406 1 97.69 92 LYS A CA 1
ATOM 650 C C . LYS A 1 92 ? -5.617 -3.422 26.188 1 97.69 92 LYS A C 1
ATOM 652 O O . LYS A 1 92 ? -4.441 -3.752 26.344 1 97.69 92 LYS A O 1
ATOM 657 N N . ILE A 1 93 ? -6.02 -2.219 25.906 1 98.38 93 ILE A N 1
ATOM 658 C CA . ILE A 1 93 ? -5.047 -1.16 25.656 1 98.38 93 ILE A CA 1
ATOM 659 C C . ILE A 1 93 ? -4.734 -0.435 26.969 1 98.38 93 ILE A C 1
ATOM 661 O O . ILE A 1 93 ? -5.625 -0.213 27.797 1 98.38 93 ILE A O 1
ATOM 665 N N . ASP A 1 94 ? -3.471 -0.209 27.172 1 98.62 94 ASP A N 1
ATOM 666 C CA . ASP A 1 94 ? -2.998 0.72 28.188 1 98.62 94 ASP A CA 1
ATOM 667 C C . ASP A 1 94 ? -2.775 2.113 27.609 1 98.62 94 ASP A C 1
ATOM 669 O O . ASP A 1 94 ? -1.733 2.379 27 1 98.62 94 ASP A O 1
ATOM 673 N N . TRP A 1 95 ? -3.703 3.027 27.906 1 98.62 95 TRP A N 1
ATOM 674 C CA . TRP A 1 95 ? -3.654 4.355 27.297 1 98.62 95 TRP A CA 1
ATOM 675 C C . TRP A 1 95 ? -2.367 5.078 27.688 1 98.62 95 TRP A C 1
ATOM 677 O O . TRP A 1 95 ? -1.749 5.742 26.844 1 98.62 95 TRP A O 1
ATOM 687 N N . GLU A 1 96 ? -2.006 5.027 28.891 1 98.56 96 GLU A N 1
ATOM 688 C CA . GLU A 1 96 ? -0.807 5.723 29.344 1 98.56 96 GLU A CA 1
ATOM 689 C C . GLU A 1 96 ? 0.431 5.238 28.594 1 98.56 96 GLU A C 1
ATOM 691 O O . GLU A 1 96 ? 1.272 6.047 28.188 1 98.56 96 GLU A O 1
ATOM 696 N N . ALA A 1 97 ? 0.512 3.932 28.469 1 98.62 97 ALA A N 1
ATOM 697 C CA . ALA A 1 97 ? 1.641 3.369 27.734 1 98.62 97 ALA A CA 1
ATOM 698 C C . ALA A 1 97 ? 1.635 3.834 26.281 1 98.62 97 ALA A C 1
ATOM 700 O O . ALA A 1 97 ? 2.678 4.203 25.734 1 98.62 97 ALA A O 1
ATOM 701 N N . LEU A 1 98 ? 0.487 3.787 25.672 1 98.75 98 LEU A N 1
ATOM 702 C CA . LEU A 1 98 ? 0.345 4.227 24.281 1 98.75 98 LEU A CA 1
ATOM 703 C C . LEU A 1 98 ? 0.72 5.695 24.141 1 98.75 98 LEU A C 1
ATOM 705 O O . LEU A 1 98 ? 1.54 6.051 23.297 1 98.75 98 LEU A O 1
ATOM 709 N N . ARG A 1 99 ? 0.127 6.5 24.938 1 98.62 99 ARG A N 1
ATOM 710 C CA . ARG A 1 99 ? 0.383 7.938 24.906 1 98.62 99 ARG A CA 1
ATOM 711 C C . ARG A 1 99 ? 1.864 8.234 25.109 1 98.62 99 ARG A C 1
ATOM 713 O O . ARG A 1 99 ? 2.439 9.07 24.406 1 98.62 99 ARG A O 1
ATOM 720 N N . THR A 1 100 ? 2.473 7.582 26.047 1 98.62 100 THR A N 1
ATOM 721 C CA . THR A 1 100 ? 3.887 7.793 26.344 1 98.62 100 THR A CA 1
ATOM 722 C C . THR A 1 100 ? 4.746 7.445 25.125 1 98.62 100 THR A C 1
ATOM 724 O O . THR A 1 100 ? 5.652 8.203 24.766 1 98.62 100 THR A O 1
ATOM 727 N N . ALA A 1 101 ? 4.445 6.316 24.516 1 98.44 101 ALA A N 1
ATOM 728 C CA . ALA A 1 101 ? 5.195 5.898 23.344 1 98.44 101 ALA A CA 1
ATOM 729 C C . ALA A 1 101 ? 5.051 6.922 22.219 1 98.44 101 ALA A C 1
ATOM 731 O O . ALA A 1 101 ? 6.039 7.285 21.562 1 98.44 101 ALA A O 1
ATOM 732 N N . VAL A 1 102 ? 3.875 7.398 22 1 98.5 102 VAL A N 1
ATOM 733 C CA . VAL A 1 102 ? 3.592 8.352 20.922 1 98.5 102 VAL A CA 1
ATOM 734 C C . VAL A 1 102 ? 4.285 9.68 21.219 1 98.5 102 VAL A C 1
ATOM 736 O O . VAL A 1 102 ? 4.941 10.25 20.359 1 98.5 102 VAL A O 1
ATOM 739 N N . GLN A 1 103 ? 4.176 10.141 22.438 1 98.19 103 GLN A N 1
ATOM 740 C CA . GLN A 1 103 ? 4.754 11.422 22.812 1 98.19 103 GLN A CA 1
ATOM 741 C C . GLN A 1 103 ? 6.281 11.367 22.781 1 98.19 103 GLN A C 1
ATOM 743 O O . GLN A 1 103 ? 6.934 12.359 22.453 1 98.19 103 GLN A O 1
ATOM 748 N N . ASN A 1 104 ? 6.805 10.219 23.156 1 97.81 104 ASN A N 1
ATOM 749 C CA . ASN A 1 104 ? 8.25 10.062 23.062 1 97.81 104 ASN A CA 1
ATOM 750 C C . ASN A 1 104 ? 8.734 10.242 21.625 1 97.81 104 ASN A C 1
ATOM 752 O O . ASN A 1 104 ? 9.766 10.867 21.375 1 97.81 104 ASN A O 1
ATOM 756 N N . HIS A 1 105 ? 8.023 9.695 20.734 1 96.88 105 HIS A N 1
ATOM 757 C CA . HIS A 1 105 ? 8.391 9.852 19.344 1 96.88 105 HIS A CA 1
ATOM 758 C C . HIS A 1 105 ? 8.273 11.305 18.891 1 96.88 105 HIS A C 1
ATOM 760 O O . HIS A 1 105 ? 9.156 11.828 18.219 1 96.88 105 HIS A O 1
ATOM 766 N N . VAL A 1 106 ? 7.23 11.969 19.234 1 97.19 106 VAL A N 1
ATOM 767 C CA . VAL A 1 106 ? 7.008 13.367 18.891 1 97.19 106 VAL A CA 1
ATOM 768 C C . VAL A 1 106 ? 8.156 14.219 19.406 1 97.19 106 VAL A C 1
ATOM 770 O O . VAL A 1 106 ? 8.711 15.047 18.688 1 97.19 106 VAL A O 1
ATOM 773 N N . LYS A 1 107 ? 8.508 13.984 20.641 1 96.69 107 LYS A N 1
ATOM 774 C CA . LYS A 1 107 ? 9.594 14.734 21.281 1 96.69 107 LYS A CA 1
ATOM 775 C C . LYS A 1 107 ? 10.914 14.508 20.547 1 96.69 107 LYS A C 1
ATOM 777 O O . LYS A 1 107 ? 11.719 15.43 20.406 1 96.69 107 LYS A O 1
ATOM 782 N N . SER A 1 108 ? 11.102 13.281 20.203 1 95.25 108 SER A N 1
ATOM 783 C CA . SER A 1 108 ? 12.312 12.969 19.453 1 95.25 108 SER A CA 1
ATOM 784 C C . SER A 1 108 ? 12.375 13.742 18.141 1 95.25 108 SER A C 1
ATOM 786 O O . SER A 1 108 ? 13.43 14.258 17.766 1 95.25 108 SER A O 1
ATOM 788 N N . VAL A 1 109 ? 11.281 13.875 17.484 1 94.56 109 VAL A N 1
ATOM 789 C CA . VAL A 1 109 ? 11.227 14.594 16.219 1 94.56 109 VAL A CA 1
ATOM 790 C C . VAL A 1 109 ? 11.453 16.078 16.453 1 94.56 109 VAL A C 1
ATOM 792 O O . VAL A 1 109 ? 12.133 16.75 15.68 1 94.56 109 VAL A O 1
ATOM 795 N N . ASN A 1 110 ? 10.828 16.594 17.516 1 95.38 110 ASN A N 1
ATOM 796 C CA . ASN A 1 110 ? 11.062 18 17.875 1 95.38 110 ASN A CA 1
ATOM 797 C C . ASN A 1 110 ? 12.547 18.281 18.078 1 95.38 110 ASN A C 1
ATOM 799 O O . ASN A 1 110 ? 13.055 19.281 17.578 1 95.38 110 ASN A O 1
ATOM 803 N N . TRP A 1 111 ? 13.188 17.375 18.766 1 93.88 111 TRP A N 1
ATOM 804 C CA . TRP A 1 111 ? 14.602 17.531 19.062 1 93.88 111 TRP A CA 1
ATOM 805 C C . TRP A 1 111 ? 15.438 17.531 17.781 1 93.88 111 TRP A C 1
ATOM 807 O O . TRP A 1 111 ? 16.297 18.391 17.594 1 93.88 111 TRP A O 1
ATOM 817 N N . VAL A 1 112 ? 15.156 16.594 16.969 1 93.19 112 VAL A N 1
ATOM 818 C CA . VAL A 1 112 ? 15.914 16.453 15.734 1 93.19 112 VAL A CA 1
ATOM 819 C C .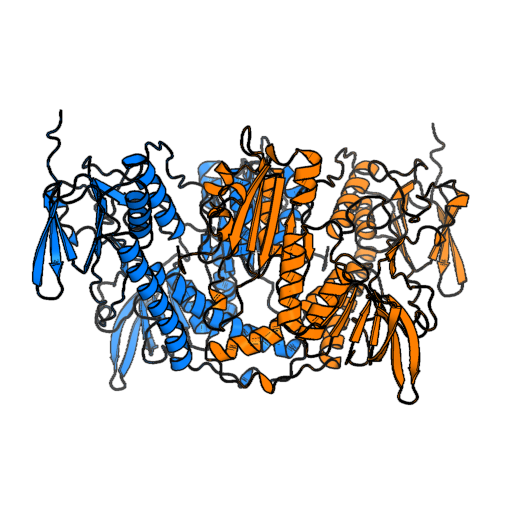 VAL A 1 112 ? 15.703 17.672 14.852 1 93.19 112 VAL A C 1
ATOM 821 O O . VAL A 1 112 ? 16.641 18.141 14.18 1 93.19 112 VAL A O 1
ATOM 824 N N . THR A 1 113 ? 14.477 18.172 14.812 1 94.12 113 THR A N 1
ATOM 825 C CA . THR A 1 113 ? 14.164 19.375 14.031 1 94.12 113 THR A CA 1
ATOM 826 C C . THR A 1 113 ? 14.953 20.562 14.547 1 94.12 113 THR A C 1
ATOM 828 O O . THR A 1 113 ? 15.5 21.344 13.758 1 94.12 113 THR A O 1
ATOM 831 N N . ARG A 1 114 ? 15.031 20.719 15.805 1 94.31 114 ARG A N 1
ATOM 832 C CA . ARG A 1 114 ? 15.781 21.812 16.406 1 94.31 114 ARG A CA 1
ATOM 833 C C . ARG A 1 114 ? 17.266 21.703 16.094 1 94.31 114 ARG A C 1
ATOM 835 O O . ARG A 1 114 ? 17.922 22.703 15.781 1 94.31 114 ARG A O 1
ATOM 842 N N . VAL A 1 115 ? 17.797 20.531 16.203 1 94.62 115 VAL A N 1
ATOM 843 C CA . VAL A 1 115 ? 19.203 20.281 15.898 1 94.62 115 VAL A CA 1
ATOM 844 C C . VAL A 1 115 ? 19.484 20.609 14.43 1 94.62 115 VAL A C 1
ATOM 846 O O . VAL A 1 115 ? 20.516 21.219 14.109 1 94.62 115 VAL A O 1
ATOM 849 N N . GLU A 1 116 ? 18.578 20.234 13.602 1 93.81 116 GLU A N 1
ATOM 850 C CA . GLU A 1 116 ? 18.734 20.484 12.172 1 93.81 116 GLU A CA 1
ATOM 851 C C . GLU A 1 116 ? 18.781 21.984 11.883 1 93.81 116 GLU A C 1
ATOM 853 O O . GLU A 1 116 ? 19.578 22.438 11.055 1 93.81 116 GLU A O 1
ATOM 858 N N . LEU A 1 117 ? 17.891 22.781 12.469 1 95.5 117 LEU A N 1
ATOM 859 C CA . LEU A 1 117 ? 17.891 24.219 12.273 1 95.5 117 LEU A CA 1
ATOM 860 C C . LEU A 1 117 ? 19.234 24.828 12.703 1 95.5 117 LEU A C 1
ATOM 862 O O . LEU A 1 117 ? 19.781 25.672 12.008 1 95.5 117 LEU A O 1
ATOM 866 N N . ARG A 1 118 ? 19.719 24.297 13.781 1 95.69 118 ARG A N 1
ATOM 867 C CA . ARG A 1 118 ? 20.984 24.781 14.297 1 95.69 118 ARG A CA 1
ATOM 868 C C . ARG A 1 118 ? 22.125 24.438 13.352 1 95.69 118 ARG A C 1
ATOM 870 O O . ARG A 1 118 ? 22.984 25.266 13.055 1 95.69 118 ARG A O 1
ATOM 877 N N . THR A 1 119 ? 22.109 23.25 12.938 1 94.81 119 THR A N 1
ATOM 878 C CA . THR A 1 119 ? 23.156 22.766 12.055 1 94.81 119 THR A CA 1
ATOM 879 C C . THR A 1 119 ? 23.156 23.531 10.742 1 94.81 119 THR A C 1
ATOM 881 O O . THR A 1 119 ? 24.219 23.797 10.164 1 94.81 119 THR A O 1
ATOM 884 N N . LYS A 1 120 ? 22.031 23.938 10.281 1 95.62 120 LYS A N 1
ATOM 885 C CA . LYS A 1 120 ? 21.891 24.641 9.016 1 95.62 120 LYS A CA 1
ATOM 886 C C . LYS A 1 120 ? 22.031 26.141 9.211 1 95.62 120 LYS A C 1
ATOM 888 O O . LYS A 1 120 ? 21.891 26.922 8.258 1 95.62 120 LYS A O 1
ATOM 893 N N . LYS A 1 121 ? 22.234 26.547 10.43 1 96.75 121 LYS A N 1
ATOM 894 C CA . LYS A 1 121 ? 22.453 27.938 10.781 1 96.75 121 LYS A CA 1
ATOM 895 C C . LYS A 1 121 ? 21.203 28.781 10.492 1 96.75 121 LYS A C 1
ATOM 897 O O . LYS A 1 121 ? 21.297 29.875 9.938 1 96.75 121 LYS A O 1
ATOM 902 N N . ILE A 1 122 ? 20.094 28.188 10.719 1 98.31 122 ILE A N 1
ATOM 903 C CA . ILE A 1 122 ? 18.844 28.922 10.727 1 98.31 122 ILE A CA 1
ATOM 904 C C . ILE A 1 122 ? 18.547 29.453 12.133 1 98.31 122 ILE A C 1
ATOM 906 O O . ILE A 1 122 ? 18.5 28.672 13.086 1 98.31 122 ILE A O 1
ATOM 910 N N . GLU A 1 123 ? 18.438 30.734 12.266 1 98.12 123 GLU A N 1
ATOM 911 C CA . GLU A 1 123 ? 18.141 31.281 13.578 1 98.12 123 GLU A CA 1
ATOM 912 C C . GLU A 1 123 ? 16.672 31.062 13.945 1 98.12 123 GLU A C 1
ATOM 914 O O . GLU A 1 123 ? 15.773 31.422 13.18 1 98.12 123 GLU A O 1
ATOM 919 N N . TYR A 1 124 ? 16.5 30.469 15.062 1 97.88 124 TYR A N 1
ATOM 920 C CA . TYR A 1 124 ? 15.156 30.172 15.523 1 97.88 124 TYR A CA 1
ATOM 921 C C . TYR A 1 124 ? 14.797 31.016 16.734 1 97.88 124 TYR A C 1
ATOM 923 O O . TYR A 1 124 ? 15.57 31.109 17.688 1 97.88 124 TYR A O 1
ATOM 931 N N . PHE A 1 125 ? 13.648 31.656 16.703 1 97.75 125 PHE A N 1
ATOM 932 C CA . PHE A 1 125 ? 13.102 32.438 17.812 1 97.75 125 PHE A CA 1
ATOM 933 C C . PHE A 1 125 ? 11.758 31.859 18.25 1 97.75 125 PHE A C 1
ATOM 935 O O . PHE A 1 125 ? 10.812 31.812 17.453 1 97.75 125 PHE A O 1
ATOM 942 N N . ASN A 1 126 ? 11.656 31.422 19.453 1 97.75 126 ASN A N 1
ATOM 943 C CA . ASN A 1 126 ? 10.359 31.047 20.016 1 97.75 126 ASN A CA 1
ATOM 944 C C . ASN A 1 126 ? 9.562 32.281 20.453 1 97.75 126 ASN A C 1
ATOM 946 O O . ASN A 1 126 ? 9.516 32.625 21.641 1 97.75 126 ASN A O 1
ATOM 950 N N . ALA A 1 127 ? 8.914 32.875 19.5 1 98.06 127 ALA A N 1
ATOM 951 C CA . ALA A 1 127 ? 8.234 34.156 19.75 1 98.06 127 ALA A CA 1
ATOM 952 C C . ALA A 1 127 ? 7.008 34.281 18.844 1 98.06 127 ALA A C 1
ATOM 954 O O . ALA A 1 127 ? 7.023 33.844 17.688 1 98.06 127 ALA A O 1
ATOM 955 N N . LEU A 1 128 ? 5.934 34.844 19.453 1 97.88 128 LEU A N 1
ATOM 956 C CA . LEU A 1 128 ? 4.75 35.219 18.672 1 97.88 128 LEU A CA 1
ATOM 957 C C . LEU A 1 128 ? 5.027 36.406 17.797 1 97.88 128 LEU A C 1
ATOM 959 O O . LEU A 1 128 ? 5.434 37.469 18.281 1 97.88 128 LEU A O 1
ATOM 963 N N . ALA A 1 129 ? 4.762 36.312 16.516 1 98.56 129 ALA A N 1
ATOM 964 C CA . ALA A 1 129 ? 5.191 37.312 15.562 1 98.56 129 ALA A CA 1
ATOM 965 C C . ALA A 1 129 ? 4.008 38.156 15.078 1 98.56 129 ALA A C 1
ATOM 967 O O . ALA A 1 129 ? 2.893 37.656 14.945 1 98.56 129 ALA A O 1
ATOM 968 N N . HIS A 1 130 ? 4.234 39.438 14.781 1 98.62 130 HIS A N 1
ATOM 969 C CA . HIS A 1 130 ? 3.307 40.281 14.039 1 98.62 130 HIS A CA 1
ATOM 970 C C . HIS A 1 130 ? 4.055 41.312 13.211 1 98.62 130 HIS A C 1
ATOM 972 O O . HIS A 1 130 ? 5.215 41.625 13.5 1 98.62 130 HIS A O 1
ATOM 978 N N . PHE A 1 131 ? 3.389 41.875 12.172 1 98.81 131 PHE A N 1
ATOM 979 C CA . PHE A 1 131 ? 4.008 42.844 11.281 1 98.81 131 PHE A CA 1
ATOM 980 C C . PHE A 1 131 ? 4.016 44.219 11.906 1 98.81 131 PHE A C 1
ATOM 982 O O . PHE A 1 131 ? 3.008 44.656 12.461 1 98.81 131 PHE A O 1
ATOM 989 N N . LYS A 1 132 ? 5.148 44.875 11.891 1 98.62 132 LYS A N 1
ATOM 990 C CA . LYS A 1 132 ? 5.246 46.312 12.141 1 98.62 132 LYS A CA 1
ATOM 991 C C . LYS A 1 132 ? 5.137 47.094 10.844 1 98.62 132 LYS A C 1
ATOM 993 O O . LYS A 1 132 ? 4.473 48.125 10.789 1 98.62 132 LYS A O 1
ATOM 998 N N . ASP A 1 133 ? 5.816 46.688 9.875 1 98 133 ASP A N 1
ATOM 999 C CA . ASP A 1 133 ? 5.719 47.156 8.492 1 98 133 ASP A CA 1
ATOM 1000 C C . ASP A 1 133 ? 6.102 46.062 7.512 1 98 133 ASP A C 1
ATOM 1002 O O . ASP A 1 133 ? 6.285 44.906 7.906 1 98 133 ASP A O 1
ATOM 1006 N N . ALA A 1 134 ? 6.223 46.344 6.25 1 98 134 ALA A N 1
ATOM 1007 C CA . ALA A 1 134 ? 6.332 45.344 5.195 1 98 134 ALA A CA 1
ATOM 1008 C C . ALA A 1 134 ? 7.66 44.594 5.289 1 98 134 ALA A C 1
ATOM 1010 O O . ALA A 1 134 ? 7.824 43.531 4.68 1 98 134 ALA A O 1
ATOM 1011 N N . HIS A 1 135 ? 8.641 45.125 5.988 1 98.56 135 HIS A N 1
ATOM 1012 C CA . HIS A 1 135 ? 9.945 44.469 6.078 1 98.56 135 HIS A CA 1
ATOM 1013 C C . HIS A 1 135 ? 10.359 44.281 7.535 1 98.56 135 HIS A C 1
ATOM 1015 O O . HIS A 1 135 ? 11.508 43.938 7.812 1 98.56 135 HIS A O 1
ATOM 1021 N N . THR A 1 136 ? 9.461 44.562 8.477 1 98.69 136 THR A N 1
ATOM 1022 C CA . THR A 1 136 ? 9.797 44.5 9.898 1 98.69 136 THR A CA 1
ATOM 1023 C C . THR A 1 136 ? 8.758 43.688 10.656 1 98.69 136 THR A C 1
ATOM 1025 O O . THR A 1 136 ? 7.562 43.969 10.594 1 98.69 136 THR A O 1
ATOM 1028 N N . VAL A 1 137 ? 9.242 42.656 11.406 1 98.75 137 VAL A N 1
ATOM 1029 C CA . VAL A 1 137 ? 8.406 41.781 12.219 1 98.75 137 VAL A CA 1
ATOM 1030 C C . VAL A 1 137 ? 8.805 41.906 13.688 1 98.75 137 VAL A C 1
ATOM 1032 O O . VAL A 1 137 ? 9.992 41.938 14.008 1 98.75 137 VAL A O 1
ATOM 1035 N N . VAL A 1 138 ? 7.816 42.031 14.523 1 98.75 138 VAL A N 1
ATOM 1036 C CA . VAL A 1 138 ? 8.031 42.031 15.969 1 98.75 138 VAL A CA 1
ATOM 1037 C C . VAL A 1 138 ? 7.711 40.625 16.531 1 98.75 138 VAL A C 1
ATOM 1039 O O . VAL A 1 138 ? 6.648 40.094 16.25 1 98.75 138 VAL A O 1
ATOM 1042 N N . GLY A 1 139 ? 8.688 40.031 17.234 1 98.38 139 GLY A N 1
ATOM 1043 C CA . GLY A 1 139 ? 8.469 38.812 17.984 1 98.38 139 GLY A CA 1
ATOM 1044 C C . GLY A 1 139 ? 8.344 39.031 19.469 1 98.38 139 GLY A C 1
ATOM 1045 O O . GLY A 1 139 ? 9.148 39.75 20.078 1 98.38 139 GLY A O 1
ATOM 1046 N N . ILE A 1 140 ? 7.32 38.469 20 1 98.12 140 ILE A N 1
ATOM 1047 C CA . ILE A 1 140 ? 7.109 38.562 21.438 1 98.12 140 ILE A CA 1
ATOM 1048 C C . ILE A 1 140 ? 7.316 37.219 22.094 1 98.12 140 ILE A C 1
ATOM 1050 O O . ILE A 1 140 ? 6.578 36.25 21.812 1 98.12 140 ILE A O 1
ATOM 1054 N N . THR A 1 141 ? 8.273 37.062 22.969 1 96.88 141 THR A N 1
ATOM 1055 C CA . THR A 1 141 ? 8.562 35.812 23.641 1 96.88 141 THR A CA 1
ATOM 1056 C C . THR A 1 141 ? 7.539 35.531 24.75 1 96.88 141 THR A C 1
ATOM 1058 O O . THR A 1 141 ? 6.715 36.406 25.047 1 96.88 141 THR A O 1
ATOM 1061 N N . LYS A 1 142 ? 7.617 34.312 25.297 1 94 142 LYS A N 1
ATOM 1062 C CA . LYS A 1 142 ? 6.723 33.938 26.391 1 94 142 LYS A CA 1
ATOM 1063 C C . LYS A 1 142 ? 6.852 34.875 27.578 1 94 142 LYS A C 1
ATOM 1065 O O . LYS A 1 142 ? 5.879 35.156 28.281 1 94 142 LYS A O 1
ATOM 1070 N N . LYS A 1 143 ? 7.988 35.531 27.797 1 95.69 143 LYS A N 1
ATOM 1071 C CA . LYS A 1 143 ? 8.266 36.406 28.906 1 95.69 143 LYS A CA 1
ATOM 1072 C C . LYS A 1 143 ? 7.859 37.844 28.578 1 95.69 143 LYS A C 1
ATOM 1074 O O . LYS A 1 143 ? 8.039 38.75 29.391 1 95.69 143 LYS A O 1
ATOM 1079 N N . GLY A 1 144 ? 7.395 38.031 27.406 1 95.06 144 GLY A N 1
ATOM 1080 C CA . GLY A 1 144 ? 6.949 39.375 27.016 1 95.06 144 GLY A CA 1
ATOM 1081 C C . GLY A 1 144 ? 8.047 40.219 26.391 1 95.06 144 GLY A C 1
ATOM 1082 O O . GLY A 1 144 ? 7.844 41.406 26.125 1 95.06 144 GLY A O 1
ATOM 1083 N N . GLU A 1 145 ? 9.133 39.594 26.141 1 96.94 145 GLU A N 1
ATOM 1084 C CA . GLU A 1 145 ? 10.234 40.312 25.516 1 96.94 145 GLU A CA 1
ATOM 1085 C C . GLU A 1 145 ? 10 40.5 24.016 1 96.94 145 GLU A C 1
ATOM 1087 O O . GLU A 1 145 ? 9.586 39.531 23.344 1 96.94 145 GLU A O 1
ATOM 1092 N N . GLU A 1 146 ? 10.266 41.688 23.562 1 97.56 146 GLU A N 1
ATOM 1093 C CA . GLU A 1 146 ? 10.094 41.969 22.141 1 97.56 146 GLU A CA 1
ATOM 1094 C C . GLU A 1 146 ? 11.414 41.875 21.391 1 97.56 146 GLU A C 1
ATOM 1096 O O . GLU A 1 146 ? 12.453 42.312 21.906 1 97.56 146 GLU A O 1
ATOM 1101 N N . LYS A 1 147 ? 11.359 41.281 20.297 1 96.81 147 LYS A N 1
ATOM 1102 C CA . LYS A 1 147 ? 12.461 41.25 19.344 1 96.81 147 LYS A CA 1
ATOM 1103 C C . LYS A 1 147 ? 12.023 41.781 17.984 1 96.81 147 LYS A C 1
ATOM 1105 O O . LYS A 1 147 ? 11.008 41.344 17.438 1 96.81 147 LYS A O 1
ATOM 1110 N N . ILE A 1 148 ? 12.789 42.781 17.5 1 98.19 148 ILE A N 1
ATOM 1111 C CA . ILE A 1 148 ? 12.477 43.375 16.188 1 98.19 148 ILE A CA 1
ATOM 1112 C C . ILE A 1 148 ? 13.414 42.812 15.133 1 98.19 148 ILE A C 1
ATOM 1114 O O . ILE A 1 148 ? 14.633 42.875 15.266 1 98.19 148 ILE A O 1
ATOM 1118 N N . LEU A 1 149 ? 12.875 42.219 14.094 1 98.38 149 LEU A N 1
ATOM 1119 C CA . LEU A 1 149 ? 13.641 41.625 13.008 1 98.38 149 LEU A CA 1
ATOM 1120 C C . LEU A 1 149 ? 13.242 42.219 11.664 1 98.38 149 LEU A C 1
ATOM 1122 O O . LEU A 1 149 ? 12.062 42.469 11.414 1 98.38 149 LEU A O 1
ATOM 1126 N N . THR A 1 150 ? 14.219 42.469 10.812 1 98.56 150 THR A N 1
ATOM 1127 C CA . THR A 1 150 ? 13.945 42.938 9.461 1 98.56 150 THR A CA 1
ATOM 1128 C C . THR A 1 150 ? 14.367 41.906 8.43 1 98.56 150 THR A C 1
ATOM 1130 O O . THR A 1 150 ? 15.305 41.156 8.664 1 98.56 150 THR A O 1
ATOM 1133 N N . ALA A 1 151 ? 13.602 41.875 7.34 1 98.69 151 ALA A N 1
ATOM 1134 C CA . ALA A 1 151 ? 13.938 40.875 6.301 1 98.69 151 ALA A CA 1
ATOM 1135 C C . ALA A 1 151 ? 13.547 41.406 4.922 1 98.69 151 ALA A C 1
ATOM 1137 O O . ALA A 1 151 ? 12.609 42.219 4.789 1 98.69 151 ALA A O 1
ATOM 1138 N N . LYS A 1 152 ? 14.297 40.938 3.912 1 98.56 152 LYS A N 1
ATOM 1139 C CA . LYS A 1 152 ? 13.984 41.281 2.525 1 98.56 152 LYS A CA 1
ATOM 1140 C C . LYS A 1 152 ? 12.68 40.625 2.084 1 98.56 152 LYS A C 1
ATOM 1142 O O . LYS A 1 152 ? 11.82 41.281 1.495 1 98.56 152 LYS A O 1
ATOM 1147 N N . ASN A 1 153 ? 12.57 39.344 2.264 1 98.81 153 ASN A N 1
ATOM 1148 C CA . ASN A 1 153 ? 11.359 38.562 2.002 1 98.81 153 ASN A CA 1
ATOM 1149 C C . ASN A 1 153 ? 10.828 37.906 3.275 1 98.81 153 ASN A C 1
ATOM 1151 O O . ASN A 1 153 ? 11.602 37.5 4.133 1 98.81 153 ASN A O 1
ATOM 1155 N N . ILE A 1 154 ? 9.531 37.844 3.428 1 98.88 154 ILE A N 1
ATOM 1156 C CA . ILE A 1 154 ? 8.891 37.25 4.598 1 98.88 154 ILE A CA 1
ATOM 1157 C C . ILE A 1 154 ? 7.852 36.219 4.152 1 98.88 154 ILE A C 1
ATOM 1159 O O . ILE A 1 154 ? 7.102 36.469 3.203 1 98.88 154 ILE A O 1
ATOM 1163 N N . LEU A 1 155 ? 7.836 35.062 4.793 1 98.94 155 LEU A N 1
ATOM 1164 C CA . LEU A 1 155 ? 6.891 34 4.5 1 98.94 155 LEU A CA 1
ATOM 1165 C C . LEU A 1 155 ? 5.922 33.781 5.664 1 98.94 155 LEU A C 1
ATOM 1167 O O . LEU A 1 155 ? 6.348 33.625 6.809 1 98.94 155 LEU A O 1
ATOM 1171 N N . ILE A 1 156 ? 4.656 33.844 5.336 1 98.94 156 ILE A N 1
ATOM 1172 C CA . ILE A 1 156 ? 3.605 33.5 6.281 1 98.94 156 ILE A CA 1
ATOM 1173 C C . ILE A 1 156 ? 3.289 32.031 6.172 1 98.94 156 ILE A C 1
ATOM 1175 O O . ILE A 1 156 ? 2.75 31.562 5.16 1 98.94 156 ILE A O 1
ATOM 1179 N N . ALA A 1 157 ? 3.588 31.203 7.156 1 98.75 157 ALA A N 1
ATOM 1180 C CA . ALA A 1 157 ? 3.314 29.781 7.25 1 98.75 157 ALA A CA 1
ATOM 1181 C C . ALA A 1 157 ? 2.752 29.406 8.617 1 98.75 157 ALA A C 1
ATOM 1183 O O . ALA A 1 157 ? 3.207 28.453 9.25 1 98.75 157 ALA A O 1
ATOM 1184 N N . VAL A 1 158 ? 1.769 30.125 9.078 1 98.31 158 VAL A N 1
ATOM 1185 C CA . VAL A 1 158 ? 1.343 30.094 10.469 1 98.31 158 VAL A CA 1
ATOM 1186 C C . VAL A 1 158 ? 0.255 29.031 10.656 1 98.31 158 VAL A C 1
ATOM 1188 O O . VAL A 1 158 ? -0.074 28.672 11.781 1 98.31 158 VAL A O 1
ATOM 1191 N N . GLY A 1 159 ? -0.265 28.5 9.586 1 97.06 159 GLY A N 1
ATOM 1192 C CA . GLY A 1 159 ? -1.283 27.469 9.672 1 97.06 159 GLY A CA 1
ATOM 1193 C C . GLY A 1 159 ? -2.545 27.922 10.375 1 97.06 159 GLY A C 1
ATOM 1194 O O . GLY A 1 159 ? -3.025 29.031 10.141 1 97.06 159 GLY A O 1
ATOM 1195 N N . GLY A 1 160 ? -3.148 27.031 11.094 1 96.69 160 GLY A N 1
ATOM 1196 C CA . GLY A 1 160 ? -4.398 27.312 11.781 1 96.69 160 GLY A CA 1
ATOM 1197 C C . GLY A 1 160 ? -4.543 26.562 13.094 1 96.69 160 GLY A C 1
ATOM 1198 O O . GLY A 1 160 ? -3.699 25.734 13.43 1 96.69 160 GLY A O 1
ATOM 1199 N N . ARG A 1 161 ? -5.539 26.906 13.836 1 97.12 161 ARG A N 1
ATOM 1200 C CA . ARG A 1 161 ? -5.91 26.281 15.102 1 97.12 161 ARG A CA 1
ATOM 1201 C C . ARG A 1 161 ? -7.367 25.828 15.078 1 97.12 161 ARG A C 1
ATOM 1203 O O . ARG A 1 161 ? -8.18 26.359 14.32 1 97.12 161 ARG A O 1
ATOM 1210 N N . PRO A 1 162 ? -7.742 24.828 15.945 1 97.62 162 PRO A N 1
ATOM 1211 C CA . PRO A 1 162 ? -9.125 24.344 15.953 1 97.62 162 PRO A CA 1
ATOM 1212 C C . PRO A 1 162 ? -10.133 25.422 16.328 1 97.62 162 PRO A C 1
ATOM 1214 O O . PRO A 1 162 ? -9.867 26.25 17.203 1 97.62 162 PRO A O 1
ATOM 1217 N N . LYS A 1 163 ? -11.289 25.344 15.68 1 96.5 163 LYS A N 1
ATOM 1218 C CA . LYS A 1 163 ? -12.414 26.203 16.031 1 96.5 163 LYS A CA 1
ATOM 1219 C C . LYS A 1 163 ? -13.227 25.609 17.188 1 96.5 163 LYS A C 1
ATOM 1221 O O . LYS A 1 163 ? -13.281 24.391 17.328 1 96.5 163 LYS A O 1
ATOM 1226 N N . TYR A 1 164 ? -13.797 26.422 18 1 97.06 164 TYR A N 1
ATOM 1227 C CA . TYR A 1 164 ? -14.797 26.062 18.984 1 97.06 164 TYR A CA 1
ATOM 1228 C C . TYR A 1 164 ? -16.125 26.766 18.719 1 97.06 164 TYR A C 1
ATOM 1230 O O . TYR A 1 164 ? -16.125 27.922 18.281 1 97.06 164 TYR A O 1
ATOM 1238 N N . PRO A 1 165 ? -17.188 26.062 18.906 1 96.25 165 PRO A N 1
ATOM 1239 C CA . PRO A 1 165 ? -18.469 26.75 18.734 1 96.25 165 PRO A CA 1
ATOM 1240 C C . PRO A 1 165 ? -18.781 27.703 19.875 1 96.25 165 PRO A C 1
ATOM 1242 O O . PRO A 1 165 ? -18.203 27.594 20.969 1 96.25 165 PRO A O 1
ATOM 1245 N N . ASP A 1 166 ? -19.656 28.625 19.547 1 96.06 166 ASP A N 1
ATOM 1246 C CA . ASP A 1 166 ? -20.109 29.562 20.562 1 96.06 166 ASP A CA 1
ATOM 1247 C C . ASP A 1 166 ? -21.281 29 21.359 1 96.06 166 ASP A C 1
ATOM 1249 O O . ASP A 1 166 ? -22.422 29.484 21.203 1 96.06 166 ASP A O 1
ATOM 1253 N N . ILE A 1 167 ? -21.031 28.062 22.219 1 97.31 167 ILE A N 1
ATOM 1254 C CA . ILE A 1 167 ? -22.047 27.484 23.094 1 97.31 167 ILE A CA 1
ATOM 1255 C C . ILE A 1 167 ? -21.5 27.344 24.516 1 97.31 167 ILE A C 1
ATOM 1257 O O . ILE A 1 167 ? -20.281 27.234 24.703 1 97.31 167 ILE A O 1
ATOM 1261 N N . PRO A 1 168 ? -22.359 27.312 25.453 1 97.88 168 PRO A N 1
ATOM 1262 C CA . PRO A 1 168 ? -21.891 27.203 26.828 1 97.88 168 PRO A CA 1
ATOM 1263 C C . PRO A 1 168 ? -21.094 25.938 27.094 1 97.88 168 PRO A C 1
ATOM 1265 O O . PRO A 1 168 ? -21.562 24.844 26.781 1 97.88 168 PRO A O 1
ATOM 1268 N N . GLY A 1 169 ? -19.906 26.172 27.594 1 98.12 169 GLY A N 1
ATOM 1269 C CA . GLY A 1 169 ? -19.125 25.047 28.078 1 98.12 169 GLY A CA 1
ATOM 1270 C C . GLY A 1 169 ? -18.172 24.484 27.031 1 98.12 169 GLY A C 1
ATOM 1271 O O . GLY A 1 169 ? -17.312 23.672 27.344 1 98.12 169 GLY A O 1
ATOM 1272 N N . ALA A 1 170 ? -18.312 24.875 25.781 1 98 170 ALA A N 1
ATOM 1273 C CA . ALA A 1 170 ? -17.516 24.297 24.703 1 98 170 ALA A CA 1
ATOM 1274 C C . ALA A 1 170 ? -16.016 24.516 24.938 1 98 170 ALA A C 1
ATOM 1276 O O . ALA A 1 170 ? -15.227 23.578 24.891 1 98 170 ALA A O 1
ATOM 1277 N N . ILE A 1 171 ? -15.633 25.75 25.156 1 97.94 171 ILE A N 1
ATOM 1278 C CA . ILE A 1 171 ? -14.227 26.125 25.312 1 97.94 171 ILE A CA 1
ATOM 1279 C C . ILE A 1 171 ? -13.711 25.594 26.656 1 97.94 171 ILE A C 1
ATOM 1281 O O . ILE A 1 171 ? -12.602 25.078 26.734 1 97.94 171 ILE A O 1
ATOM 1285 N N . GLU A 1 172 ? -14.539 25.656 27.688 1 97.12 172 GLU A N 1
ATOM 1286 C CA . GLU A 1 172 ? -14.148 25.328 29.062 1 97.12 172 GLU A CA 1
ATOM 1287 C C . GLU A 1 172 ? -13.898 23.828 29.219 1 97.12 172 GLU A C 1
ATOM 1289 O O . GLU A 1 172 ? -12.992 23.422 29.953 1 97.12 172 GLU A O 1
ATOM 1294 N N . TYR A 1 173 ? -14.742 23.047 28.531 1 97.88 173 TYR A N 1
ATOM 1295 C CA . TYR A 1 173 ? -14.719 21.625 28.875 1 97.88 173 TYR A CA 1
ATOM 1296 C C . TYR A 1 173 ? -14.352 20.781 27.672 1 97.88 173 TYR A C 1
ATOM 1298 O O . TYR A 1 173 ? -14.008 19.594 27.812 1 97.88 173 TYR A O 1
ATOM 1306 N N . GLY A 1 174 ? -14.422 21.359 26.484 1 98.25 174 GLY A N 1
ATOM 1307 C CA . GLY A 1 174 ? -14.125 20.594 25.266 1 98.25 174 GLY A CA 1
ATOM 1308 C C . GLY A 1 174 ? -12.648 20.531 24.953 1 98.25 174 GLY A C 1
ATOM 1309 O O . GLY A 1 174 ? -11.867 21.359 25.438 1 98.25 174 GLY A O 1
ATOM 1310 N N . ILE A 1 175 ? -12.258 19.516 24.188 1 98.56 175 ILE A N 1
ATOM 1311 C CA . ILE A 1 175 ? -10.898 19.422 23.641 1 98.56 175 ILE A CA 1
ATOM 1312 C C . ILE A 1 175 ? -10.953 19.375 22.125 1 98.56 175 ILE A C 1
ATOM 1314 O O . ILE A 1 175 ? -12.031 19.375 21.531 1 98.56 175 ILE A O 1
ATOM 1318 N N . SER A 1 176 ? -9.805 19.422 21.484 1 98.5 176 SER A N 1
ATOM 1319 C CA . SER A 1 176 ? -9.672 19.312 20.031 1 98.5 176 SER A CA 1
ATOM 1320 C C . SER A 1 176 ? -8.57 18.328 19.656 1 98.5 176 SER A C 1
ATOM 1322 O O . SER A 1 176 ? -8.047 17.609 20.516 1 98.5 176 SER A O 1
ATOM 1324 N N . SER A 1 177 ? -8.25 18.266 18.344 1 97.75 177 SER A N 1
ATOM 1325 C CA . SER A 1 177 ? -7.156 17.438 17.859 1 97.75 177 SER A CA 1
ATOM 1326 C C . SER A 1 177 ? -5.816 17.906 18.422 1 97.75 177 SER A C 1
ATOM 1328 O O . SER A 1 177 ? -4.855 17.141 18.469 1 97.75 177 SER A O 1
ATOM 1330 N N . ASP A 1 178 ? -5.758 19.109 18.891 1 98.31 178 ASP A N 1
ATOM 1331 C CA . ASP A 1 178 ? -4.531 19.625 19.484 1 98.31 178 ASP A CA 1
ATOM 1332 C C . ASP A 1 178 ? -4.262 18.969 20.844 1 98.31 178 ASP A C 1
ATOM 1334 O O . ASP A 1 178 ? -3.158 19.078 21.375 1 98.31 178 ASP A O 1
ATOM 1338 N N . ASP A 1 179 ? -5.312 18.266 21.391 1 98.69 179 ASP A N 1
ATOM 1339 C CA . ASP A 1 179 ? -5.219 17.844 22.781 1 98.69 179 ASP A CA 1
ATOM 1340 C C . ASP A 1 179 ? -5.246 16.312 22.906 1 98.69 179 ASP A C 1
ATOM 1342 O O . ASP A 1 179 ? -4.613 15.75 23.797 1 98.69 179 ASP A O 1
ATOM 1346 N N . ILE A 1 180 ? -5.898 15.641 22.016 1 98.75 180 ILE A N 1
ATOM 1347 C CA . ILE A 1 180 ? -6.367 14.273 22.188 1 98.75 180 ILE A CA 1
ATOM 1348 C C . ILE A 1 180 ? -5.168 13.328 22.297 1 98.75 180 ILE A C 1
ATOM 1350 O O . ILE A 1 180 ? -5.203 12.352 23.047 1 98.75 180 ILE A O 1
ATOM 1354 N N . PHE A 1 181 ? -4.066 13.586 21.672 1 98.44 181 PHE A N 1
ATOM 1355 C CA . PHE A 1 181 ? -2.961 12.641 21.547 1 98.44 181 PHE A CA 1
ATOM 1356 C C . PHE A 1 181 ? -2.072 12.672 22.781 1 98.44 181 PHE A C 1
ATOM 1358 O O . PHE A 1 181 ? -1.246 11.781 22.984 1 98.44 181 PHE A O 1
ATOM 1365 N N . SER A 1 182 ? -2.248 13.719 23.594 1 98 182 SER A N 1
ATOM 1366 C CA . SER A 1 182 ? -1.394 13.852 24.766 1 98 182 SER A CA 1
ATOM 1367 C C . SER A 1 182 ? -2.215 13.844 26.047 1 98 182 SER A C 1
ATOM 1369 O O . SER A 1 182 ? -1.716 14.211 27.109 1 98 182 SER A O 1
ATOM 1371 N N . LEU A 1 183 ? -3.459 13.398 25.938 1 97.88 183 LEU A N 1
ATOM 1372 C CA . LEU A 1 183 ? -4.32 13.367 27.109 1 97.88 183 LEU A CA 1
ATOM 1373 C C . LEU A 1 183 ? -3.709 12.5 28.203 1 97.88 183 LEU A C 1
ATOM 1375 O O . LEU A 1 183 ? -3.279 11.375 27.953 1 97.88 183 LEU A O 1
ATOM 1379 N N . GLU A 1 184 ? -3.742 12.977 29.375 1 96.38 184 GLU A N 1
ATOM 1380 C CA . GLU A 1 184 ? -3.15 12.242 30.484 1 96.38 184 GLU A CA 1
ATOM 1381 C C . GLU A 1 184 ? -4.008 11.039 30.875 1 96.38 184 GLU A C 1
ATOM 1383 O O . GLU A 1 184 ? -3.482 9.984 31.219 1 96.38 184 GLU A O 1
ATOM 1388 N N . ARG A 1 185 ? -5.262 11.219 30.859 1 96.38 185 ARG A N 1
ATOM 1389 C CA . ARG A 1 185 ? -6.18 10.109 31.109 1 96.38 185 ARG A CA 1
ATOM 1390 C C . ARG A 1 185 ? -6.766 9.578 29.812 1 96.38 185 ARG A C 1
ATOM 1392 O O . ARG A 1 185 ? -6.871 10.305 28.812 1 96.38 185 ARG A O 1
ATOM 1399 N N . ALA A 1 186 ? -7.215 8.305 29.859 1 98.12 186 ALA A N 1
ATOM 1400 C CA . ALA A 1 186 ? -7.895 7.742 28.688 1 98.12 186 ALA A CA 1
ATOM 1401 C C . ALA A 1 186 ? -9.148 8.547 28.344 1 98.12 186 ALA A C 1
ATOM 1403 O O . ALA A 1 186 ? -9.875 8.984 29.234 1 98.12 186 ALA A O 1
ATOM 1404 N N . PRO A 1 187 ? -9.43 8.734 27.078 1 98.31 187 PRO A N 1
ATOM 1405 C CA . PRO A 1 187 ? -10.562 9.57 26.672 1 98.31 187 PRO A CA 1
ATOM 1406 C C . PRO A 1 187 ? -11.906 8.992 27.094 1 98.31 187 PRO A C 1
ATOM 1408 O O . PRO A 1 187 ? -12.875 9.734 27.266 1 98.31 187 PRO A O 1
ATOM 1411 N N . GLY A 1 188 ? -11.969 7.574 27.297 1 98.38 188 GLY A N 1
ATOM 1412 C CA . GLY A 1 188 ? -13.219 6.961 27.703 1 98.38 188 GLY A CA 1
ATOM 1413 C C . GLY A 1 188 ? -14.328 7.133 26.688 1 98.38 188 GLY A C 1
ATOM 1414 O O . GLY A 1 188 ? -14.078 7.066 25.484 1 98.38 188 GLY A O 1
ATOM 1415 N N . LYS A 1 189 ? -15.602 7.195 27.219 1 98.81 189 LYS A N 1
ATOM 1416 C CA . LYS A 1 189 ? -16.734 7.496 26.344 1 98.81 189 LYS A CA 1
ATOM 1417 C C . LYS A 1 189 ? -16.609 8.898 25.75 1 98.81 189 LYS A C 1
ATOM 1419 O O . LYS A 1 189 ? -16.625 9.891 26.484 1 98.81 189 LYS A O 1
ATOM 1424 N N . THR A 1 190 ? -16.484 9.008 24.375 1 98.88 190 THR A N 1
ATOM 1425 C CA . THR A 1 190 ? -16.109 10.258 23.734 1 98.88 190 THR A CA 1
ATOM 1426 C C . THR A 1 190 ? -17.172 10.703 22.734 1 98.88 190 THR A C 1
ATOM 1428 O O . THR A 1 190 ? -17.625 9.906 21.906 1 98.88 190 THR A O 1
ATOM 1431 N N . LEU A 1 191 ? -17.625 11.945 22.859 1 98.88 191 LEU A N 1
ATOM 1432 C CA . LEU A 1 191 ? -18.469 12.594 21.875 1 98.88 191 LEU A CA 1
ATOM 1433 C C . LEU A 1 191 ? -17.641 13.461 20.938 1 98.88 191 LEU A C 1
ATOM 1435 O O . LEU A 1 191 ? -16.891 14.328 21.391 1 98.88 191 LEU A O 1
ATOM 1439 N N . ILE A 1 192 ? -17.75 13.227 19.672 1 98.81 192 ILE A N 1
ATOM 1440 C CA . ILE A 1 192 ? -17.016 13.992 18.672 1 98.81 192 ILE A CA 1
ATOM 1441 C C . ILE A 1 192 ? -17.969 14.867 17.875 1 98.81 192 ILE A C 1
ATOM 1443 O O . ILE A 1 192 ? -18.984 14.383 17.375 1 98.81 192 ILE A O 1
ATOM 1447 N N . ILE A 1 193 ? -17.672 16.125 17.812 1 98.12 193 ILE A N 1
ATOM 1448 C CA . ILE A 1 193 ? -18.484 17.078 17.031 1 98.12 193 ILE A CA 1
ATOM 1449 C C . ILE A 1 193 ? -17.812 17.359 15.695 1 98.12 193 ILE A C 1
ATOM 1451 O O . ILE A 1 193 ? -16.734 17.938 15.648 1 98.12 193 ILE A O 1
ATOM 1455 N N . GLY A 1 194 ? -18.484 17 14.594 1 96.81 194 GLY A N 1
ATOM 1456 C CA . GLY A 1 194 ? -17.938 17.172 13.258 1 96.81 194 GLY A CA 1
ATOM 1457 C C . GLY A 1 194 ? -17.5 15.867 12.617 1 96.81 194 GLY A C 1
ATOM 1458 O O . GLY A 1 194 ? -16.969 14.992 13.289 1 96.81 194 GLY A O 1
ATOM 1459 N N . ALA A 1 195 ? -17.766 15.781 11.273 1 95.06 195 ALA A N 1
ATOM 1460 C CA . ALA A 1 195 ? -17.469 14.547 10.555 1 95.06 195 ALA A CA 1
ATOM 1461 C C . ALA A 1 195 ? -16.625 14.828 9.32 1 95.06 195 ALA A C 1
ATOM 1463 O O . ALA A 1 195 ? -16.859 14.258 8.25 1 95.06 195 ALA A O 1
ATOM 1464 N N . GLY A 1 196 ? -15.625 15.742 9.477 1 95.06 196 GLY A N 1
ATOM 1465 C CA . GLY A 1 196 ? -14.555 15.852 8.5 1 95.06 196 GLY A CA 1
ATOM 1466 C C . GLY A 1 196 ? -13.453 14.828 8.719 1 95.06 196 GLY A C 1
ATOM 1467 O O . GLY A 1 196 ? -13.672 13.797 9.359 1 95.06 196 GLY A O 1
ATOM 1468 N N . TYR A 1 197 ? -12.242 15.117 8.141 1 92.56 197 TYR A N 1
ATOM 1469 C CA . TYR A 1 197 ? -11.07 14.242 8.227 1 92.56 197 TYR A CA 1
ATOM 1470 C C . TYR A 1 197 ? -10.742 13.914 9.68 1 92.56 197 TYR A C 1
ATOM 1472 O O . TYR A 1 197 ? -10.609 12.75 10.039 1 92.56 197 TYR A O 1
ATOM 1480 N N . ILE A 1 198 ? -10.672 14.984 10.406 1 96.62 198 ILE A N 1
ATOM 1481 C CA . ILE A 1 198 ? -10.18 14.891 11.773 1 96.62 198 ILE A CA 1
ATOM 1482 C C . ILE A 1 198 ? -11.18 14.117 12.633 1 96.62 198 ILE A C 1
ATOM 1484 O O . ILE A 1 198 ? -10.797 13.227 13.391 1 96.62 198 ILE A O 1
ATOM 1488 N N . GLY A 1 199 ? -12.469 14.414 12.484 1 98 199 GLY A N 1
ATOM 1489 C CA . GLY A 1 199 ? -13.492 13.758 13.273 1 98 199 GLY A CA 1
ATOM 1490 C C . GLY A 1 199 ? -13.578 12.266 13.008 1 98 199 GLY A C 1
ATOM 1491 O O . GLY A 1 199 ? -13.609 11.469 13.945 1 98 199 GLY A O 1
ATOM 1492 N N . LEU A 1 200 ? -13.586 11.859 11.781 1 98.5 200 LEU A N 1
ATOM 1493 C CA . LEU A 1 200 ? -13.734 10.453 11.414 1 98.5 200 LEU A CA 1
ATOM 1494 C C . LEU A 1 200 ? -12.508 9.648 11.828 1 98.5 200 LEU A C 1
ATOM 1496 O O . LEU A 1 200 ? -12.633 8.523 12.312 1 98.5 200 LEU A O 1
ATOM 1500 N N . GLU A 1 201 ? -11.312 10.195 11.586 1 98.56 201 GLU A N 1
ATOM 1501 C CA . GLU A 1 201 ? -10.094 9.492 11.945 1 98.56 201 GLU A CA 1
ATOM 1502 C C . GLU A 1 201 ? -9.984 9.297 13.461 1 98.56 201 GLU A C 1
ATOM 1504 O O . GLU A 1 201 ? -9.617 8.227 13.93 1 98.56 201 GLU A O 1
ATOM 1509 N N . CYS A 1 202 ? -10.344 10.344 14.211 1 98.81 202 CYS A N 1
ATOM 1510 C CA . CYS A 1 202 ? -10.312 10.234 15.664 1 98.81 202 CYS A CA 1
ATOM 1511 C C . CYS A 1 202 ? -11.328 9.211 16.156 1 98.81 202 CYS A C 1
ATOM 1513 O O . CYS A 1 202 ? -11.016 8.375 17.016 1 98.81 202 CYS A O 1
ATOM 1515 N N . ALA A 1 203 ? -12.539 9.281 15.594 1 98.81 203 ALA A N 1
ATOM 1516 C CA . ALA A 1 203 ? -13.555 8.297 15.961 1 98.81 203 ALA A CA 1
ATOM 1517 C C . ALA A 1 203 ? -13.086 6.879 15.648 1 98.81 203 ALA A C 1
ATOM 1519 O O . ALA A 1 203 ? -13.312 5.953 16.438 1 98.81 203 ALA A O 1
ATOM 1520 N N . GLY A 1 204 ? -12.453 6.754 14.523 1 98.62 204 GLY A N 1
ATOM 1521 C CA . GLY A 1 204 ? -11.984 5.453 14.078 1 98.62 204 GLY A CA 1
ATOM 1522 C C . GLY A 1 204 ? -10.984 4.824 15.023 1 98.62 204 GLY A C 1
ATOM 1523 O O . GLY A 1 204 ? -11.164 3.691 15.469 1 98.62 204 GLY A O 1
ATOM 1524 N N . PHE A 1 205 ? -9.875 5.551 15.344 1 98.69 205 PHE A N 1
ATOM 1525 C CA . PHE A 1 205 ? -8.852 4.91 16.156 1 98.69 205 PHE A CA 1
ATOM 1526 C C . PHE A 1 205 ? -9.32 4.762 17.594 1 98.69 205 PHE A C 1
ATOM 1528 O O . PHE A 1 205 ? -8.969 3.797 18.281 1 98.69 205 PHE A O 1
ATOM 1535 N N . LEU A 1 206 ? -10.211 5.727 18.125 1 98.88 206 LEU A N 1
ATOM 1536 C CA . LEU A 1 206 ? -10.711 5.586 19.484 1 98.88 206 LEU A CA 1
ATOM 1537 C C . LEU A 1 206 ? -11.594 4.348 19.609 1 98.88 206 LEU A C 1
ATOM 1539 O O . LEU A 1 206 ? -11.445 3.574 20.562 1 98.88 206 LEU A O 1
ATOM 1543 N N . ASN A 1 207 ? -12.5 4.211 18.656 1 98.81 207 ASN A N 1
ATOM 1544 C CA . ASN A 1 207 ? -13.328 3.012 18.656 1 98.81 207 ASN A CA 1
ATOM 1545 C C . ASN A 1 207 ? -12.484 1.747 18.531 1 98.81 207 ASN A C 1
ATOM 1547 O O . ASN A 1 207 ? -12.758 0.744 19.188 1 98.81 207 ASN A O 1
ATOM 1551 N N . GLY A 1 208 ? -11.469 1.779 17.688 1 98.38 208 GLY A N 1
ATOM 1552 C CA . GLY A 1 208 ? -10.578 0.645 17.516 1 98.38 208 GLY A CA 1
ATOM 1553 C C . GLY A 1 208 ? -9.797 0.29 18.766 1 98.38 208 GLY A C 1
ATOM 1554 O O . GLY A 1 208 ? -9.406 -0.863 18.953 1 98.38 208 GLY A O 1
ATOM 1555 N N . LEU A 1 209 ? -9.594 1.285 19.609 1 98.62 209 LEU A N 1
ATOM 1556 C CA . LEU A 1 209 ? -8.875 1.072 20.859 1 98.62 209 LEU A CA 1
ATOM 1557 C C . LEU A 1 209 ? -9.828 0.581 21.953 1 98.62 209 LEU A C 1
ATOM 1559 O O . LEU A 1 209 ? -9.398 0.262 23.062 1 98.62 209 LEU A O 1
ATOM 1563 N N . GLY A 1 210 ? -11.156 0.553 21.656 1 97.94 210 GLY A N 1
ATOM 1564 C CA . GLY A 1 210 ? -12.125 -0.023 22.578 1 97.94 210 GLY A CA 1
ATOM 1565 C C . GLY A 1 210 ? -12.961 1.021 23.297 1 97.94 210 GLY A C 1
ATOM 1566 O O . GLY A 1 210 ? -13.766 0.688 24.172 1 97.94 210 GLY A O 1
ATOM 1567 N N . TYR A 1 211 ? -12.836 2.271 22.938 1 98.62 211 TYR A N 1
ATOM 1568 C CA . TYR A 1 211 ? -13.586 3.326 23.609 1 98.62 211 TYR A CA 1
ATOM 1569 C C . TYR A 1 211 ? -14.914 3.576 22.891 1 98.62 211 TYR A C 1
ATOM 1571 O O . TYR A 1 211 ? -14.992 3.525 21.672 1 98.62 211 TYR A O 1
ATOM 1579 N N . ASP A 1 212 ? -15.93 3.85 23.672 1 98.56 212 ASP A N 1
ATOM 1580 C CA . ASP A 1 212 ? -17.234 4.199 23.141 1 98.56 212 ASP A CA 1
ATOM 1581 C C . ASP A 1 212 ? -17.219 5.578 22.484 1 98.56 212 ASP A C 1
ATOM 1583 O O . ASP A 1 212 ? -16.891 6.574 23.125 1 98.56 212 ASP A O 1
ATOM 1587 N N . THR A 1 213 ? -17.594 5.637 21.172 1 98.75 213 THR A N 1
ATOM 1588 C CA . THR A 1 213 ? -17.469 6.887 20.438 1 98.75 213 THR A CA 1
ATOM 1589 C C . THR A 1 213 ? -18.766 7.23 19.719 1 98.75 213 THR A C 1
ATOM 1591 O O . THR A 1 213 ? -19.391 6.359 19.109 1 98.75 213 THR A O 1
ATOM 1594 N N . THR A 1 214 ? -19.203 8.438 19.781 1 98.69 214 THR A N 1
ATOM 1595 C CA . THR A 1 214 ? -20.359 8.984 19.078 1 98.69 214 THR A CA 1
ATOM 1596 C C . THR A 1 214 ? -19.984 10.258 18.328 1 98.69 214 THR A C 1
ATOM 1598 O O . THR A 1 214 ? -19.25 11.102 18.859 1 98.69 214 THR A O 1
ATOM 1601 N N . ILE A 1 215 ? -20.484 10.359 17.109 1 98.5 215 ILE A N 1
ATOM 1602 C CA . ILE A 1 215 ? -20.266 11.555 16.312 1 98.5 215 ILE A CA 1
ATOM 1603 C C . ILE A 1 215 ? -21.578 12.305 16.125 1 98.5 215 ILE A C 1
ATOM 1605 O O . ILE A 1 215 ? -22.609 11.703 15.805 1 98.5 215 ILE A O 1
ATOM 1609 N N . ILE A 1 216 ? -21.562 13.57 16.344 1 97.38 216 ILE A N 1
ATOM 1610 C CA . ILE A 1 216 ? -22.672 14.445 15.961 1 97.38 216 ILE A CA 1
ATOM 1611 C C . ILE A 1 216 ? -22.328 15.164 14.656 1 97.38 216 ILE A C 1
ATOM 1613 O O . ILE A 1 216 ? -21.266 15.758 14.523 1 97.38 216 ILE A O 1
ATOM 1617 N N . ILE A 1 217 ? -23.25 15.031 13.742 1 95.38 217 ILE A N 1
ATOM 1618 C CA . ILE A 1 217 ? -23.078 15.617 12.414 1 95.38 217 ILE A CA 1
ATOM 1619 C C . ILE A 1 217 ? -24.234 16.578 12.117 1 95.38 217 ILE A C 1
ATOM 1621 O O . ILE A 1 217 ? -25.391 16.234 12.336 1 95.38 217 ILE A O 1
ATOM 1625 N N . ARG A 1 218 ? -23.859 17.656 11.609 1 89.88 218 ARG A N 1
ATOM 1626 C CA . ARG A 1 218 ? -24.906 18.609 11.25 1 89.88 218 ARG A CA 1
ATOM 1627 C C . ARG A 1 218 ? -25.578 18.203 9.938 1 89.88 218 ARG A C 1
ATOM 1629 O O . ARG A 1 218 ? -26.812 18.188 9.844 1 89.88 218 ARG A O 1
ATOM 1636 N N . SER A 1 219 ? -24.688 17.984 8.898 1 87.44 219 SER A N 1
ATOM 1637 C CA . SER A 1 219 ? -25.297 17.734 7.598 1 87.44 219 SER A CA 1
ATOM 1638 C C . SER A 1 219 ? -24.547 16.672 6.82 1 87.44 219 SER A C 1
ATOM 1640 O O . SER A 1 219 ? -24.953 15.508 6.797 1 87.44 219 SER A O 1
ATOM 1642 N N . VAL A 1 220 ? -23.406 17.031 6.301 1 89.38 220 VAL A N 1
ATOM 1643 C CA . VAL A 1 220 ? -22.75 16.156 5.336 1 89.38 220 VAL A CA 1
ATOM 1644 C C . VAL A 1 220 ? -21.406 15.688 5.891 1 89.38 220 VAL A C 1
ATOM 1646 O O . VAL A 1 220 ? -20.672 16.469 6.508 1 89.38 220 VAL A O 1
ATOM 1649 N N . VAL A 1 221 ? -21.172 14.367 5.727 1 95.06 221 VAL A N 1
ATOM 1650 C CA . VAL A 1 221 ? -19.875 13.781 6.094 1 95.06 221 VAL A CA 1
ATOM 1651 C C . VAL A 1 221 ? -18.859 14.023 4.984 1 95.06 221 VAL A C 1
ATOM 1653 O O . VAL A 1 221 ? -19.188 13.875 3.801 1 95.06 221 VAL A O 1
ATOM 1656 N N . LEU A 1 222 ? -17.594 14.445 5.348 1 95.69 222 LEU A N 1
ATOM 1657 C CA . LEU A 1 222 ? -16.5 14.609 4.398 1 95.69 222 LEU A CA 1
ATOM 1658 C C . LEU A 1 222 ? -16.922 15.461 3.211 1 95.69 222 LEU A C 1
ATOM 1660 O O . LEU A 1 222 ? -16.812 15.031 2.061 1 95.69 222 LEU A O 1
ATOM 1664 N N . ARG A 1 223 ? -17.281 16.625 3.469 1 91.69 223 ARG A N 1
ATOM 1665 C CA . ARG A 1 223 ? -17.672 17.562 2.42 1 91.69 223 ARG A CA 1
ATOM 1666 C C . ARG A 1 223 ? -16.578 17.688 1.36 1 91.69 223 ARG A C 1
ATOM 1668 O O . ARG A 1 223 ? -15.391 17.812 1.689 1 91.69 223 ARG A O 1
ATOM 1675 N N . GLY A 1 224 ? -16.922 17.609 0.088 1 91.06 224 GLY A N 1
ATOM 1676 C CA . GLY A 1 224 ? -15.992 17.766 -1.02 1 91.06 224 GLY A CA 1
ATOM 1677 C C . GLY A 1 224 ? -15.438 16.453 -1.536 1 91.06 224 GLY A C 1
ATOM 1678 O O . GLY A 1 224 ? -14.805 16.422 -2.592 1 91.06 224 GLY A O 1
ATOM 1679 N N . PHE A 1 225 ? -15.617 15.398 -0.773 1 97.06 225 PHE A N 1
ATOM 1680 C CA . PHE A 1 225 ? -15.18 14.078 -1.206 1 97.06 225 PHE A CA 1
ATOM 1681 C C . PHE A 1 225 ? -16.266 13.383 -2.018 1 97.06 225 PHE A C 1
ATOM 1683 O O . PHE A 1 225 ? -17.406 13.859 -2.07 1 97.06 225 PHE A O 1
ATOM 1690 N N . ASP A 1 226 ? -15.867 12.32 -2.707 1 98.62 226 ASP A N 1
ATOM 1691 C CA . ASP A 1 226 ? -16.859 11.5 -3.41 1 98.62 226 ASP A CA 1
ATOM 1692 C C . ASP A 1 226 ? -17.906 10.961 -2.447 1 98.62 226 ASP A C 1
ATOM 1694 O O . ASP A 1 226 ? -17.578 10.312 -1.455 1 98.62 226 ASP A O 1
ATOM 1698 N N . ARG A 1 227 ? -19.141 11.219 -2.764 1 97.94 227 ARG A N 1
ATOM 1699 C CA . ARG A 1 227 ? -20.219 10.969 -1.827 1 97.94 227 ARG A CA 1
ATOM 1700 C C . ARG A 1 227 ? -20.391 9.477 -1.564 1 97.94 227 ARG A C 1
ATOM 1702 O O . ARG A 1 227 ? -20.594 9.055 -0.423 1 97.94 227 ARG A O 1
ATOM 1709 N N . GLN A 1 228 ? -20.328 8.703 -2.568 1 98.31 228 GLN A N 1
ATOM 1710 C CA . GLN A 1 228 ? -20.469 7.262 -2.406 1 98.31 228 GLN A CA 1
ATOM 1711 C C . GLN A 1 228 ? -19.359 6.684 -1.531 1 98.31 228 GLN A C 1
ATOM 1713 O O . GLN A 1 228 ? -19.625 5.852 -0.661 1 98.31 228 GLN A O 1
ATOM 1718 N N . MET A 1 229 ? -18.141 7.145 -1.761 1 98.69 229 MET A N 1
ATOM 1719 C CA . MET A 1 229 ? -17.016 6.648 -0.991 1 98.69 229 MET A CA 1
ATOM 1720 C C . MET A 1 229 ? -17.125 7.062 0.473 1 98.69 229 MET A C 1
ATOM 1722 O O . MET A 1 229 ? -16.828 6.27 1.37 1 98.69 229 MET A O 1
ATOM 1726 N N . ALA A 1 230 ? -17.516 8.32 0.695 1 98.06 230 ALA A N 1
ATOM 1727 C CA . ALA A 1 230 ? -17.75 8.789 2.061 1 98.06 230 ALA A CA 1
ATOM 1728 C C . ALA A 1 230 ? -18.781 7.926 2.773 1 98.06 230 ALA A C 1
ATOM 1730 O O . ALA A 1 230 ? -18.609 7.574 3.941 1 98.06 230 ALA A O 1
ATOM 1731 N N . THR A 1 231 ? -19.797 7.566 2.096 1 97.56 231 THR A N 1
ATOM 1732 C CA . THR A 1 231 ? -20.859 6.723 2.658 1 97.56 231 THR A CA 1
ATOM 1733 C C . THR A 1 231 ? -20.297 5.348 3.031 1 97.56 231 THR A C 1
ATOM 1735 O O . THR A 1 231 ? -20.625 4.812 4.094 1 97.56 231 THR A O 1
ATOM 1738 N N . HIS A 1 232 ? -19.438 4.77 2.207 1 98.31 232 HIS A N 1
ATOM 1739 C CA . HIS A 1 232 ? -18.844 3.457 2.459 1 98.31 232 HIS A CA 1
ATOM 1740 C C . HIS A 1 232 ? -18.062 3.447 3.76 1 98.31 232 HIS A C 1
ATOM 1742 O O . HIS A 1 232 ? -18.219 2.545 4.586 1 98.31 232 HIS A O 1
ATOM 1748 N N . ILE A 1 233 ? -17.219 4.449 3.992 1 98.12 233 ILE A N 1
ATOM 1749 C CA . ILE A 1 233 ? -16.359 4.398 5.172 1 98.12 233 ILE A CA 1
ATOM 1750 C C . ILE A 1 233 ? -17.188 4.699 6.422 1 98.12 233 ILE A C 1
ATOM 1752 O O . ILE A 1 233 ? -16.922 4.152 7.496 1 98.12 233 ILE A O 1
ATOM 1756 N N . VAL A 1 234 ? -18.266 5.508 6.312 1 97.62 234 VAL A N 1
ATOM 1757 C CA . VAL A 1 234 ? -19.141 5.793 7.445 1 97.62 234 VAL A CA 1
ATOM 1758 C C . VAL A 1 234 ? -19.906 4.535 7.832 1 97.62 234 VAL A C 1
ATOM 1760 O O . VAL A 1 234 ? -20 4.191 9.016 1 97.62 234 VAL A O 1
ATOM 1763 N N . GLU A 1 235 ? -20.453 3.854 6.82 1 97.94 235 GLU A N 1
ATOM 1764 C CA . GLU A 1 235 ? -21.172 2.615 7.082 1 97.94 235 GLU A CA 1
ATOM 1765 C C . GLU A 1 235 ? -20.266 1.566 7.715 1 97.94 235 GLU A C 1
ATOM 1767 O O . GLU A 1 235 ? -20.688 0.824 8.602 1 97.94 235 GLU A O 1
ATOM 1772 N N . GLU A 1 236 ? -19.078 1.518 7.23 1 98.25 236 GLU A N 1
ATOM 1773 C CA . GLU A 1 236 ? -18.109 0.606 7.812 1 98.25 236 GLU A CA 1
ATOM 1774 C C . GLU A 1 236 ? -17.844 0.935 9.281 1 98.25 236 GLU A C 1
ATOM 1776 O O . GLU A 1 236 ? -17.781 0.036 10.117 1 98.25 236 GLU A O 1
ATOM 1781 N N . MET A 1 237 ? -17.688 2.197 9.625 1 98.31 237 MET A N 1
ATOM 1782 C CA . MET A 1 237 ? -17.438 2.631 10.992 1 98.31 237 MET A CA 1
ATOM 1783 C C . MET A 1 237 ? -18.656 2.342 11.875 1 98.31 237 MET A C 1
ATOM 1785 O O . MET A 1 237 ? -18.5 1.941 13.031 1 98.31 237 MET A O 1
ATOM 1789 N N . GLN A 1 238 ? -19.828 2.506 11.289 1 98.12 238 GLN A N 1
ATOM 1790 C CA . GLN A 1 238 ? -21.047 2.176 12.023 1 98.12 238 GLN A CA 1
ATOM 1791 C C . GLN A 1 238 ? -21.109 0.688 12.359 1 98.12 238 GLN A C 1
ATOM 1793 O O . GLN A 1 238 ? -21.438 0.308 13.477 1 98.12 238 GLN A O 1
ATOM 1798 N N . GLN A 1 239 ? -20.766 -0.08 11.391 1 97.62 239 GLN A N 1
ATOM 1799 C CA . GLN A 1 239 ? -20.75 -1.524 11.594 1 97.62 239 GLN A CA 1
ATOM 1800 C C . GLN A 1 239 ? -19.75 -1.923 12.672 1 97.62 239 GLN A C 1
ATOM 1802 O O . GLN A 1 239 ? -19.984 -2.887 13.414 1 97.62 239 GLN A O 1
ATOM 1807 N N . ARG A 1 240 ? -18.703 -1.152 12.82 1 97.12 240 ARG A N 1
ATOM 1808 C CA . ARG A 1 240 ? -17.672 -1.438 13.797 1 97.12 240 ARG A CA 1
ATOM 1809 C C . ARG A 1 240 ? -18.062 -0.932 15.18 1 97.12 240 ARG A C 1
ATOM 1811 O O . ARG A 1 240 ? -17.406 -1.245 16.172 1 97.12 240 ARG A O 1
ATOM 1818 N N . GLY A 1 241 ? -19.109 -0.064 15.18 1 98 241 GLY A N 1
ATOM 1819 C CA . GLY A 1 241 ? -19.609 0.287 16.5 1 98 241 GLY A CA 1
ATOM 1820 C C . GLY A 1 241 ? -19.625 1.782 16.75 1 98 241 GLY A C 1
ATOM 1821 O O . GLY A 1 241 ? -20.109 2.234 17.781 1 98 241 GLY A O 1
ATOM 1822 N N . VAL A 1 242 ? -19.125 2.609 15.844 1 98.75 242 VAL A N 1
ATOM 1823 C CA . VAL A 1 242 ? -19.203 4.059 16.016 1 98.75 242 VAL A CA 1
ATOM 1824 C C . VAL A 1 242 ? -20.641 4.531 15.836 1 98.75 242 VAL A C 1
ATOM 1826 O O . VAL A 1 242 ? -21.312 4.141 14.883 1 98.75 242 VAL A O 1
ATOM 1829 N N . LYS A 1 243 ? -21.125 5.355 16.703 1 98.38 243 LYS A N 1
ATOM 1830 C CA . LYS A 1 243 ? -22.469 5.895 16.625 1 98.38 243 LYS A CA 1
ATOM 1831 C C . LYS A 1 243 ? -22.484 7.25 15.914 1 98.38 243 LYS A C 1
ATOM 1833 O O . LYS A 1 243 ? -21.578 8.07 16.125 1 98.38 243 LYS A O 1
ATOM 1838 N N . PHE A 1 244 ? -23.484 7.406 15.023 1 97.69 244 PHE A N 1
ATOM 1839 C CA . PHE A 1 244 ? -23.609 8.656 14.281 1 97.69 244 PHE A CA 1
ATOM 1840 C C . PHE A 1 244 ? -24.969 9.297 14.539 1 97.69 244 PHE A C 1
ATOM 1842 O O . PHE A 1 244 ? -26.016 8.688 14.273 1 97.69 244 PHE A O 1
ATOM 1849 N N . ASN A 1 245 ? -25 10.477 15.086 1 96.5 245 ASN A N 1
ATOM 1850 C CA . ASN A 1 245 ? -26.188 11.289 15.219 1 96.5 245 ASN A CA 1
ATOM 1851 C C . ASN A 1 245 ? -26.266 12.367 14.141 1 96.5 245 ASN A C 1
ATOM 1853 O O . ASN A 1 245 ? -25.656 13.43 14.273 1 96.5 245 ASN A O 1
ATOM 1857 N N . TYR A 1 246 ? -27.094 12.117 13.18 1 95.44 246 TYR A N 1
ATOM 1858 C CA . TYR A 1 246 ? -27.188 13.031 12.047 1 95.44 246 TYR A CA 1
ATOM 1859 C C . TYR A 1 246 ? -28.156 14.18 12.352 1 95.44 246 TYR A C 1
ATOM 1861 O O . TYR A 1 246 ? -29.016 14.055 13.227 1 95.44 246 TYR A O 1
ATOM 1869 N N . GLU A 1 247 ? -27.938 15.234 11.609 1 95.88 247 GLU A N 1
ATOM 1870 C CA . GLU A 1 247 ? -28.797 16.406 11.664 1 95.88 247 GLU A CA 1
ATOM 1871 C C . GLU A 1 247 ? -29.031 16.859 13.102 1 95.88 247 GLU A C 1
ATOM 1873 O O . GLU A 1 247 ? -30.172 17.094 13.508 1 95.88 247 GLU A O 1
ATOM 1878 N N . SER A 1 248 ? -27.969 16.875 13.805 1 96.19 248 SER A N 1
ATOM 1879 C CA . SER A 1 248 ? -27.969 17.25 15.219 1 96.19 248 SER A CA 1
ATOM 1880 C C . SER A 1 248 ? -26.953 18.344 15.5 1 96.19 248 SER A C 1
ATOM 1882 O O . SER A 1 248 ? -25.953 18.469 14.773 1 96.19 248 SER A O 1
ATOM 1884 N N . LYS A 1 249 ? -27.281 19.094 16.516 1 95.88 249 LYS A N 1
ATOM 1885 C CA . LYS A 1 249 ? -26.406 20.188 16.891 1 95.88 249 LYS A CA 1
ATOM 1886 C C . LYS A 1 249 ? -26.188 20.234 18.391 1 95.88 249 LYS A C 1
ATOM 1888 O O . LYS A 1 249 ? -27.141 20.188 19.172 1 95.88 249 LYS A O 1
ATOM 1893 N N . LEU A 1 250 ? -24.922 20.312 18.797 1 97 250 LEU A N 1
ATOM 1894 C CA . LEU A 1 250 ? -24.609 20.453 20.219 1 97 250 LEU A CA 1
ATOM 1895 C C . LEU A 1 250 ? -25.156 21.766 20.781 1 97 250 LEU A C 1
ATOM 1897 O O . LEU A 1 250 ? -25.047 22.812 20.125 1 97 250 LEU A O 1
ATOM 1901 N N . LYS A 1 251 ? -25.641 21.719 21.984 1 97 251 LYS A N 1
ATOM 1902 C CA . LYS A 1 251 ? -26.266 22.906 22.578 1 97 251 LYS A CA 1
ATOM 1903 C C . LYS A 1 251 ? -25.469 23.391 23.781 1 97 251 LYS A C 1
ATOM 1905 O O . LYS A 1 251 ? -25.359 24.609 24.016 1 97 251 LYS A O 1
ATOM 1910 N N . LYS A 1 252 ? -25.078 22.422 24.562 1 97.44 252 LYS A N 1
ATOM 1911 C CA . LYS A 1 252 ? -24.422 22.797 25.812 1 97.44 252 LYS A CA 1
ATOM 1912 C C . LYS A 1 252 ? -23.609 21.641 26.359 1 97.44 252 LYS A C 1
ATOM 1914 O O . LYS A 1 252 ? -23.953 20.469 26.172 1 97.44 252 LYS A O 1
ATOM 1919 N N . VAL A 1 253 ? -22.516 22 26.984 1 98.31 253 VAL A N 1
ATOM 1920 C CA . VAL A 1 253 ? -21.703 21.047 27.766 1 98.31 253 VAL A CA 1
ATOM 1921 C C . VAL A 1 253 ? -21.609 21.531 29.203 1 98.31 253 VAL A C 1
ATOM 1923 O O . VAL A 1 253 ? -21.297 22.703 29.469 1 98.31 253 VAL A O 1
ATOM 1926 N N . SER A 1 254 ? -21.859 20.703 30.125 1 98.12 254 SER A N 1
ATOM 1927 C CA . SER A 1 254 ? -21.734 21.031 31.547 1 98.12 254 SER A CA 1
ATOM 1928 C C . SER A 1 254 ? -20.969 19.953 32.312 1 98.12 254 SER A C 1
ATOM 1930 O O . SER A 1 254 ? -21.078 18.766 31.984 1 98.12 254 SER A O 1
ATOM 1932 N N . LYS A 1 255 ? -20.266 20.375 33.25 1 97.75 255 LYS A N 1
ATOM 1933 C CA . LYS A 1 255 ? -19.531 19.422 34.094 1 97.75 255 LYS A CA 1
ATOM 1934 C C . LYS A 1 255 ? -20.375 18.969 35.281 1 97.75 255 LYS A C 1
ATOM 1936 O O . LYS A 1 255 ? -20.969 19.797 35.969 1 97.75 255 LYS A O 1
ATOM 1941 N N . GLN A 1 256 ? -20.312 17.719 35.469 1 97.69 256 GLN A N 1
ATOM 1942 C CA . GLN A 1 256 ? -21.047 17.156 36.594 1 97.69 256 GLN A CA 1
ATOM 1943 C C . GLN A 1 256 ? -20.156 17.031 37.812 1 97.69 256 GLN A C 1
ATOM 1945 O O . GLN A 1 256 ? -18.953 17.266 37.75 1 97.69 256 GLN A O 1
ATOM 1950 N N . GLU A 1 257 ? -20.719 16.516 38.938 1 96.31 257 GLU A N 1
ATOM 1951 C CA . GLU A 1 257 ? -20.016 16.375 40.219 1 96.31 257 GLU A CA 1
ATOM 1952 C C . GLU A 1 257 ? -18.922 15.305 40.094 1 96.31 257 GLU A C 1
ATOM 1954 O O . GLU A 1 257 ? -17.875 15.414 40.75 1 96.31 257 GLU A O 1
ATOM 1959 N N . ASP A 1 258 ? -19.141 14.391 39.312 1 95.94 258 ASP A N 1
ATOM 1960 C CA . ASP A 1 258 ? -18.156 13.32 39.156 1 95.94 258 ASP A CA 1
ATOM 1961 C C . ASP A 1 258 ? -17.125 13.648 38.094 1 95.94 258 ASP A C 1
ATOM 1963 O O . ASP A 1 258 ? -16.391 12.773 37.656 1 95.94 258 ASP A O 1
ATOM 1967 N N . ASP A 1 259 ? -17.141 14.828 37.562 1 94.31 259 ASP A N 1
ATOM 1968 C CA . ASP A 1 259 ? -16.172 15.383 36.625 1 94.31 259 ASP A CA 1
ATOM 1969 C C . ASP A 1 259 ? -16.484 14.953 35.188 1 94.31 259 ASP A C 1
ATOM 1971 O O . ASP A 1 259 ? -15.805 15.367 34.25 1 94.31 259 ASP A O 1
ATOM 1975 N N . ARG A 1 260 ? -17.547 14.148 35 1 97.19 260 ARG A N 1
ATOM 1976 C CA . ARG A 1 260 ? -17.969 13.797 33.625 1 97.19 260 ARG A CA 1
ATOM 1977 C C . ARG A 1 260 ? -18.797 14.922 33 1 97.19 260 ARG A C 1
ATOM 1979 O O . ARG A 1 260 ? -19.203 15.859 33.719 1 97.19 260 ARG A O 1
ATOM 1986 N N . LEU A 1 261 ? -19 14.852 31.75 1 98.81 261 LEU A N 1
ATOM 1987 C CA . LEU A 1 261 ? -19.594 15.969 31.016 1 98.81 261 LEU A CA 1
ATOM 1988 C C . LEU A 1 261 ? -21.016 15.625 30.562 1 98.81 261 LEU A C 1
ATOM 1990 O O . LEU A 1 261 ? -21.203 14.672 29.797 1 98.81 261 LEU A O 1
ATOM 1994 N N . LEU A 1 262 ? -21.969 16.328 31.078 1 98.62 262 LEU A N 1
ATOM 1995 C CA . LEU A 1 262 ? -23.328 16.25 30.562 1 98.62 262 LEU A CA 1
ATOM 1996 C C . LEU A 1 262 ? -23.484 17.094 29.297 1 98.62 262 LEU A C 1
ATOM 1998 O O . LEU A 1 262 ? -23.156 18.281 29.297 1 98.62 262 LEU A O 1
ATOM 2002 N N . VAL A 1 263 ? -23.984 16.484 28.219 1 98.44 263 VAL A N 1
ATOM 2003 C CA . VAL A 1 263 ? -24.078 17.156 26.922 1 98.44 263 VAL A CA 1
ATOM 2004 C C . VAL A 1 263 ? -25.547 17.219 26.484 1 98.44 263 VAL A C 1
ATOM 2006 O O . VAL A 1 263 ? -26.281 16.234 26.594 1 98.44 263 VAL A O 1
ATOM 2009 N N . ASP A 1 264 ? -25.906 18.375 26.062 1 98.12 264 ASP A N 1
ATOM 2010 C CA . ASP A 1 264 ? -27.203 18.578 25.438 1 98.12 264 ASP A CA 1
ATOM 2011 C C . ASP A 1 264 ? -27.062 18.812 23.938 1 98.12 264 ASP A C 1
ATOM 2013 O O . ASP A 1 264 ? -26.25 19.641 23.516 1 98.12 264 ASP A O 1
ATOM 2017 N N . TRP A 1 265 ? -27.797 18.078 23.141 1 97.62 265 TRP A N 1
ATOM 2018 C CA . TRP A 1 265 ? -27.844 18.391 21.703 1 97.62 265 TRP A CA 1
ATOM 2019 C C . TRP A 1 265 ? -29.281 18.359 21.203 1 97.62 265 TRP A C 1
ATOM 2021 O O . TRP A 1 265 ? -30.172 17.766 21.828 1 97.62 265 TRP A O 1
ATOM 2031 N N . ILE A 1 266 ? -29.531 19.062 20.141 1 97.12 266 ILE A N 1
ATOM 2032 C CA . ILE A 1 266 ? -30.844 19.188 19.547 1 97.12 266 ILE A CA 1
ATOM 2033 C C . ILE A 1 266 ? -30.891 18.453 18.203 1 97.12 266 ILE A C 1
ATOM 2035 O O . ILE A 1 266 ? -29.984 18.594 17.391 1 97.12 266 ILE A O 1
ATOM 2039 N N . ASP A 1 267 ? -31.922 17.641 17.984 1 95.88 267 ASP A N 1
ATOM 2040 C CA . ASP A 1 267 ? -32.031 16.891 16.734 1 95.88 267 ASP A CA 1
ATOM 2041 C C . ASP A 1 267 ? -32.812 17.688 15.703 1 95.88 267 ASP A C 1
ATOM 2043 O O . ASP A 1 267 ? -33.156 18.844 15.922 1 95.88 267 ASP A O 1
ATOM 2047 N N . LYS A 1 268 ? -33.031 17.094 14.562 1 93.38 268 LYS A N 1
ATOM 2048 C CA . LYS A 1 268 ? -33.656 17.766 13.438 1 93.38 268 LYS A CA 1
ATOM 2049 C C . LYS A 1 268 ? -35.094 18.203 13.773 1 93.38 268 LYS A C 1
ATOM 2051 O O . LYS A 1 268 ? -35.594 19.156 13.211 1 93.38 268 LYS A O 1
ATOM 2056 N N . ASP A 1 269 ? -35.75 17.516 14.734 1 95.56 269 ASP A N 1
ATOM 2057 C CA . ASP A 1 269 ? -37.125 17.797 15.094 1 95.56 269 ASP A CA 1
ATOM 2058 C C . ASP A 1 269 ? -37.188 18.781 16.25 1 95.56 269 ASP A C 1
ATOM 2060 O O . ASP A 1 269 ? -38.281 19.078 16.75 1 95.56 269 ASP A O 1
ATOM 2064 N N . GLY A 1 270 ? -36.094 19.125 16.719 1 94.75 270 GLY A N 1
ATOM 2065 C CA . GLY A 1 270 ? -36.031 20.125 17.797 1 94.75 270 GLY A CA 1
ATOM 2066 C C . GLY A 1 270 ? -36.031 19.5 19.172 1 94.75 270 GLY A C 1
ATOM 2067 O O . GLY A 1 270 ? -36.094 20.219 20.188 1 94.75 270 GLY A O 1
ATOM 2068 N N . GLN A 1 271 ? -35.969 18.281 19.234 1 97.06 271 GLN A N 1
ATOM 2069 C CA . GLN A 1 271 ? -35.938 17.594 20.516 1 97.06 271 GLN A CA 1
ATOM 2070 C C . GLN A 1 271 ? -34.531 17.641 21.141 1 97.06 271 GLN A C 1
ATOM 2072 O O . GLN A 1 271 ? -33.562 17.422 20.453 1 97.06 271 GLN A O 1
ATOM 2077 N N . ILE A 1 272 ? -34.531 17.875 22.406 1 97 272 ILE A N 1
ATOM 2078 C CA . ILE A 1 272 ? -33.281 17.938 23.141 1 97 272 ILE A CA 1
ATOM 2079 C C . ILE A 1 272 ? -32.969 16.547 23.703 1 97 272 ILE A C 1
ATOM 2081 O O . ILE A 1 272 ? -33.812 15.906 24.312 1 97 272 ILE A O 1
ATOM 2085 N N . HIS A 1 273 ? -31.766 16.141 23.422 1 97.56 273 HIS A N 1
ATOM 2086 C CA . HIS A 1 273 ? -31.234 14.891 23.969 1 97.56 273 HIS A CA 1
ATOM 2087 C C . HIS A 1 273 ? -30.078 15.156 24.922 1 97.56 273 HIS A C 1
ATOM 2089 O O . HIS A 1 273 ? -29.453 16.219 24.875 1 97.56 273 HIS A O 1
ATOM 2095 N N . GLN A 1 274 ? -29.875 14.188 25.859 1 97.75 274 GLN A N 1
ATOM 2096 C CA . GLN A 1 274 ? -28.797 14.305 26.844 1 97.75 274 GLN A CA 1
ATOM 2097 C C . GLN A 1 274 ? -28.062 12.984 27.016 1 97.75 274 GLN A C 1
ATOM 2099 O O . GLN A 1 274 ? -28.656 11.914 26.906 1 97.75 274 GLN A O 1
ATOM 2104 N N . ASP A 1 275 ? -26.859 13.078 27.203 1 98.19 275 ASP A N 1
ATOM 2105 C CA . ASP A 1 275 ? -26.047 11.93 27.578 1 98.19 275 ASP A CA 1
ATOM 2106 C C . ASP A 1 275 ? -24.75 12.375 28.266 1 98.19 275 ASP A C 1
ATOM 2108 O O . ASP A 1 275 ? -24.438 13.57 28.297 1 98.19 275 ASP A O 1
ATOM 2112 N N . VAL A 1 276 ? -24.094 11.516 28.969 1 98.75 276 VAL A N 1
ATOM 2113 C CA . VAL A 1 276 ? -22.891 11.828 29.75 1 98.75 276 VAL A CA 1
ATOM 2114 C C . VAL A 1 276 ? -21.656 11.227 29.062 1 98.75 276 VAL A C 1
ATOM 2116 O O . VAL A 1 276 ? -21.688 10.07 28.641 1 98.75 276 VAL A O 1
ATOM 2119 N N . TYR A 1 277 ? -20.656 12.023 28.922 1 98.81 277 TYR A N 1
ATOM 2120 C CA . TYR A 1 277 ? -19.422 11.609 28.281 1 98.81 277 TYR A CA 1
ATOM 2121 C C . TYR A 1 277 ? -18.203 11.914 29.156 1 98.81 277 TYR A C 1
ATOM 2123 O O . TYR A 1 277 ? -18.297 12.742 30.062 1 98.81 277 TYR A O 1
ATOM 2131 N N . ASP A 1 278 ? -17.094 11.188 28.938 1 98.75 278 ASP A N 1
ATOM 2132 C CA . ASP A 1 278 ? -15.82 11.508 29.562 1 98.75 278 ASP A CA 1
ATOM 2133 C C . ASP A 1 278 ? -15.086 12.609 28.812 1 98.75 278 ASP A C 1
ATOM 2135 O O . ASP A 1 278 ? -14.328 13.383 29.406 1 98.75 278 ASP A O 1
ATOM 2139 N N . THR A 1 279 ? -15.273 12.664 27.516 1 98.69 279 THR A N 1
ATOM 2140 C CA . THR A 1 279 ? -14.555 13.586 26.641 1 98.69 279 THR A CA 1
ATOM 2141 C C . THR A 1 279 ? -15.484 14.125 25.562 1 98.69 279 THR A C 1
ATOM 2143 O O . THR A 1 279 ? -16.297 13.391 25 1 98.69 279 THR A O 1
ATOM 2146 N N . VAL A 1 280 ? -15.422 15.422 25.297 1 98.81 280 VAL A N 1
ATOM 2147 C CA . VAL A 1 280 ? -16.047 16.062 24.141 1 98.81 280 VAL A CA 1
ATOM 2148 C C . VAL A 1 280 ? -14.961 16.641 23.234 1 98.81 280 VAL A C 1
ATOM 2150 O O . VAL A 1 280 ? -14.195 17.516 23.641 1 98.81 280 VAL A O 1
ATOM 2153 N N . LEU A 1 281 ? -14.859 16.156 22.031 1 98.81 281 LEU A N 1
ATOM 2154 C CA . LEU A 1 281 ? -13.82 16.547 21.078 1 98.81 281 LEU A CA 1
ATOM 2155 C C . LEU A 1 281 ? -14.422 17.344 19.922 1 98.81 281 LEU A C 1
ATOM 2157 O O . LEU A 1 281 ? -15.289 16.859 19.203 1 98.81 281 LEU A O 1
ATOM 2161 N N . PHE A 1 282 ? -13.969 18.547 19.75 1 98.5 282 PHE A N 1
ATOM 2162 C CA . PHE A 1 282 ? -14.43 19.391 18.656 1 98.5 282 PHE A CA 1
ATOM 2163 C C . PHE A 1 282 ? -13.539 19.234 17.438 1 98.5 282 PHE A C 1
ATOM 2165 O O . PHE A 1 282 ? -12.336 19.484 17.5 1 98.5 282 PHE A O 1
ATOM 2172 N N . ALA A 1 283 ? -14.102 18.812 16.359 1 97.62 283 ALA A N 1
ATOM 2173 C CA . ALA A 1 283 ? -13.461 18.672 15.062 1 97.62 283 ALA A CA 1
ATOM 2174 C C . ALA A 1 283 ? -14.258 19.375 13.969 1 97.62 283 ALA A C 1
ATOM 2176 O O . ALA A 1 283 ? -14.609 18.781 12.953 1 97.62 283 ALA A O 1
ATOM 2177 N N . ILE A 1 284 ? -14.461 20.656 14.102 1 96 284 ILE A N 1
ATOM 2178 C CA . ILE A 1 284 ? -15.391 21.375 13.234 1 96 284 ILE A CA 1
ATOM 2179 C C . ILE A 1 284 ? -14.617 22.375 12.367 1 96 284 ILE A C 1
ATOM 2181 O O . ILE A 1 284 ? -15.18 23.375 11.914 1 96 284 ILE A O 1
ATOM 2185 N N . GLY A 1 285 ? -13.352 22.109 12.219 1 94.44 285 GLY A N 1
ATOM 2186 C CA . GLY A 1 285 ? -12.531 22.953 11.352 1 94.44 285 GLY A CA 1
ATOM 2187 C C . GLY A 1 285 ? -11.484 23.75 12.102 1 94.44 285 GLY A C 1
ATOM 2188 O O . GLY A 1 285 ? -11.469 23.75 13.336 1 94.44 285 GLY A O 1
ATOM 2189 N N . ARG A 1 286 ? -10.57 24.391 11.359 1 95.81 286 ARG A N 1
ATOM 2190 C CA . ARG A 1 286 ? -9.477 25.188 11.906 1 95.81 286 ARG A CA 1
ATOM 2191 C C . ARG A 1 286 ? -9.516 26.609 11.359 1 95.81 286 ARG A C 1
ATOM 2193 O O . ARG A 1 286 ? -9.938 26.828 10.227 1 95.81 286 ARG A O 1
ATOM 2200 N N . GLN A 1 287 ? -9.133 27.516 12.148 1 95.5 287 GLN A N 1
ATOM 2201 C CA . GLN A 1 287 ? -9.062 28.922 11.773 1 95.5 287 GLN A CA 1
ATOM 2202 C C . GLN A 1 287 ? -7.617 29.344 11.516 1 95.5 287 GLN A C 1
ATOM 2204 O O . GLN A 1 287 ? -6.723 29.062 12.312 1 95.5 287 GLN A O 1
ATOM 2209 N N . SER A 1 288 ? -7.453 30.062 10.375 1 97 288 SER A N 1
ATOM 2210 C CA . SER A 1 288 ? -6.117 30.562 10.062 1 97 288 SER A CA 1
ATOM 2211 C C . SER A 1 288 ? -5.637 31.547 11.117 1 97 288 SER A C 1
ATOM 2213 O O . SER A 1 288 ? -6.418 32.375 11.609 1 97 288 SER A O 1
ATOM 2215 N N . LEU A 1 289 ? -4.375 31.547 11.438 1 96.88 289 LEU A N 1
ATOM 2216 C CA . LEU A 1 289 ? -3.801 32.438 12.438 1 96.88 289 LEU A CA 1
ATOM 2217 C C . LEU A 1 289 ? -3.232 33.688 11.773 1 96.88 289 LEU A C 1
ATOM 2219 O O . LEU A 1 289 ? -2.086 34.062 12.031 1 96.88 289 LEU A O 1
ATOM 2223 N N . THR A 1 290 ? -4.074 34.312 10.992 1 98 290 THR A N 1
ATOM 2224 C CA . THR A 1 290 ? -3.59 35.469 10.227 1 98 290 THR A CA 1
ATOM 2225 C C . THR A 1 290 ? -3.873 36.781 10.969 1 98 290 THR A C 1
ATOM 2227 O O . THR A 1 290 ? -3.141 37.75 10.82 1 98 290 THR A O 1
ATOM 2230 N N . GLN A 1 291 ? -4.863 36.844 11.828 1 96.38 291 GLN A N 1
ATOM 2231 C CA . GLN A 1 291 ? -5.23 38.062 12.516 1 96.38 291 GLN A CA 1
ATOM 2232 C C . GLN A 1 291 ? -4.16 38.469 13.523 1 96.38 291 GLN A C 1
ATOM 2234 O O . GLN A 1 291 ? -3.871 39.656 13.68 1 96.38 291 GLN A O 1
ATOM 2239 N N . GLU A 1 292 ? -3.588 37.469 14.125 1 95.62 292 GLU A N 1
ATOM 2240 C CA . GLU A 1 292 ? -2.551 37.688 15.133 1 95.62 292 GLU A CA 1
ATOM 2241 C C . GLU A 1 292 ? -1.33 38.375 14.516 1 95.62 292 GLU A C 1
ATOM 2243 O O . GLU A 1 292 ? -0.499 38.938 15.227 1 95.62 292 GLU A O 1
ATOM 2248 N N . LEU A 1 293 ? -1.218 38.406 13.188 1 98.5 293 LEU A N 1
ATOM 2249 C CA . LEU A 1 293 ? -0.061 38.938 12.484 1 98.5 293 LEU A CA 1
ATOM 2250 C C . LEU A 1 293 ? -0.202 40.438 12.297 1 98.5 293 LEU A C 1
ATOM 2252 O O . LEU A 1 293 ? 0.724 41.094 11.812 1 98.5 293 LEU A O 1
ATOM 2256 N N . LYS A 1 294 ? -1.316 41.031 12.656 1 98.44 294 LYS A N 1
ATOM 2257 C CA . LYS A 1 294 ? -1.637 42.438 12.445 1 98.44 294 LYS A CA 1
ATOM 2258 C C . LYS A 1 294 ? -1.512 42.812 10.969 1 98.44 294 LYS A C 1
ATOM 2260 O O . LYS A 1 294 ? -0.772 43.75 10.617 1 98.44 294 LYS A O 1
ATOM 2265 N N . PRO A 1 295 ? -2.352 42.094 10.156 1 98.62 295 PRO A N 1
ATOM 2266 C CA . PRO A 1 295 ? -2.25 42.281 8.711 1 98.62 295 PRO A CA 1
ATOM 2267 C C . PRO A 1 295 ? -2.504 43.75 8.297 1 98.62 295 PRO A C 1
ATOM 2269 O O . PRO A 1 295 ? -2.018 44.188 7.25 1 98.62 295 PRO A O 1
ATOM 2272 N N . GLU A 1 296 ? -3.189 44.562 9.094 1 98.06 296 GLU A N 1
ATOM 2273 C CA . GLU A 1 296 ? -3.516 45.938 8.812 1 98.06 296 GLU A CA 1
ATOM 2274 C C . GLU A 1 296 ? -2.256 46.812 8.75 1 98.06 296 GLU A C 1
ATOM 2276 O O . GLU A 1 296 ? -2.215 47.812 8.031 1 98.06 296 GLU A O 1
ATOM 2281 N N . ASN A 1 297 ? -1.238 46.375 9.422 1 98.56 297 ASN A N 1
ATOM 2282 C CA . ASN A 1 297 ? -0.009 47.156 9.484 1 98.56 297 ASN A CA 1
ATOM 2283 C C . ASN A 1 297 ? 0.702 47.219 8.133 1 98.56 297 ASN A C 1
ATOM 2285 O O . ASN A 1 297 ? 1.535 48.094 7.891 1 98.56 297 ASN A O 1
ATOM 2289 N N . ILE A 1 298 ? 0.361 46.281 7.262 1 98.44 298 ILE A N 1
ATOM 2290 C CA . ILE A 1 298 ? 1.092 46.25 6 1 98.44 298 ILE A CA 1
ATOM 2291 C C . ILE A 1 298 ? 0.106 46.219 4.836 1 98.44 298 ILE A C 1
ATOM 2293 O O . ILE A 1 298 ? 0.5 45.969 3.689 1 98.44 298 ILE A O 1
ATOM 2297 N N . GLY A 1 299 ? -1.208 46.344 5.145 1 98.38 299 GLY A N 1
ATOM 2298 C CA . GLY A 1 299 ? -2.217 46.312 4.102 1 98.38 299 GLY A CA 1
ATOM 2299 C C . GLY A 1 299 ? -2.393 44.906 3.492 1 98.38 299 GLY A C 1
ATOM 2300 O O . GLY A 1 299 ? -2.701 44.781 2.307 1 98.38 299 GLY A O 1
ATOM 2301 N N . LEU A 1 300 ? -2.098 43.875 4.246 1 98.62 300 LEU A N 1
ATOM 2302 C CA . LEU A 1 300 ? -2.293 42.5 3.777 1 98.62 300 LEU A CA 1
ATOM 2303 C C . LEU A 1 300 ? -3.777 42.188 3.652 1 98.62 300 LEU A C 1
ATOM 2305 O O . LEU A 1 300 ? -4.535 42.344 4.613 1 98.62 300 LEU A O 1
ATOM 2309 N N . LYS A 1 301 ? -4.191 41.719 2.494 1 98.31 301 LYS A N 1
ATOM 2310 C CA . LYS A 1 301 ? -5.59 41.406 2.25 1 98.31 301 LYS A CA 1
ATOM 2311 C C . LYS A 1 301 ? -5.898 39.969 2.668 1 98.31 301 LYS A C 1
ATOM 2313 O O . LYS A 1 301 ? -5.188 39.031 2.279 1 98.31 301 LYS A O 1
ATOM 2318 N N . LEU A 1 302 ? -6.891 39.812 3.451 1 98.31 302 LEU A N 1
ATOM 2319 C CA . LEU A 1 302 ? -7.391 38.5 3.881 1 98.31 302 LEU A CA 1
ATOM 2320 C C . LEU A 1 302 ? -8.789 38.25 3.334 1 98.31 302 LEU A C 1
ATOM 2322 O O . LEU A 1 302 ? -9.562 39.188 3.129 1 98.31 302 LEU A O 1
ATOM 2326 N N . VAL A 1 303 ? -9.102 37 3.057 1 97.75 303 VAL A N 1
ATOM 2327 C CA . VAL A 1 303 ? -10.477 36.625 2.738 1 97.75 303 VAL A CA 1
ATOM 2328 C C . VAL A 1 303 ? -11.352 36.781 3.98 1 97.75 303 VAL A C 1
ATOM 2330 O O . VAL A 1 303 ? -11.117 36.125 4.996 1 97.75 303 VAL A O 1
ATOM 2333 N N . PRO A 1 304 ? -12.305 37.688 3.973 1 93.62 304 PRO A N 1
ATOM 2334 C CA . PRO A 1 304 ? -13.039 38.094 5.176 1 93.62 304 PRO A CA 1
ATOM 2335 C C . PRO A 1 304 ? -13.664 36.906 5.91 1 93.62 304 PRO A C 1
ATOM 2337 O O . PRO A 1 304 ? -13.594 36.844 7.137 1 93.62 304 PRO A O 1
ATOM 2340 N N . GLU A 1 305 ? -14.227 35.938 5.301 1 91.88 305 GLU A N 1
ATOM 2341 C CA . GLU A 1 305 ? -14.969 34.844 5.93 1 91.88 305 GLU A CA 1
ATOM 2342 C C . GLU A 1 305 ? -14.023 33.844 6.594 1 91.88 305 GLU A C 1
ATOM 2344 O O . GLU A 1 305 ? -14.375 33.219 7.594 1 91.88 305 GLU A O 1
ATOM 2349 N N . THR A 1 306 ? -12.797 33.781 6.148 1 94.19 306 THR A N 1
ATOM 2350 C CA . THR A 1 306 ? -11.953 32.688 6.57 1 94.19 306 THR A CA 1
ATOM 2351 C C . THR A 1 306 ? -10.648 33.188 7.184 1 94.19 306 THR A C 1
ATOM 2353 O O . THR A 1 306 ? -9.945 32.438 7.875 1 94.19 306 THR A O 1
ATOM 2356 N N . GLY A 1 307 ? -10.32 34.438 6.902 1 96.88 307 GLY A N 1
ATOM 2357 C CA . GLY A 1 307 ? -9.031 34.969 7.32 1 96.88 307 GLY A CA 1
ATOM 2358 C C . GLY A 1 307 ? -7.871 34.406 6.523 1 96.88 307 GLY A C 1
ATOM 2359 O O . GLY A 1 307 ? -6.711 34.688 6.828 1 96.88 307 GLY A O 1
ATOM 2360 N N . LYS A 1 308 ? -8.125 33.625 5.465 1 98.38 308 LYS A N 1
ATOM 2361 C CA . LYS A 1 308 ? -7.078 33 4.664 1 98.38 308 LYS A CA 1
ATOM 2362 C C . LYS A 1 308 ? -6.523 34 3.631 1 98.38 308 LYS A C 1
ATOM 2364 O O . LYS A 1 308 ? -7.109 35.062 3.387 1 98.38 308 LYS A O 1
ATOM 2369 N N . ILE A 1 309 ? -5.41 33.656 3.088 1 98.69 309 ILE A N 1
ATOM 2370 C CA . ILE A 1 309 ? -4.711 34.5 2.143 1 98.69 309 ILE A CA 1
ATOM 2371 C C . ILE A 1 309 ? -4.914 34 0.72 1 98.69 309 ILE A C 1
ATOM 2373 O O . ILE A 1 309 ? -4.609 32.844 0.426 1 98.69 309 ILE A O 1
ATOM 2377 N N . ASP A 1 310 ? -5.496 34.812 -0.125 1 98 310 ASP A N 1
ATOM 2378 C CA . ASP A 1 310 ? -5.609 34.5 -1.543 1 98 310 ASP A CA 1
ATOM 2379 C C . ASP A 1 310 ? -4.328 34.844 -2.295 1 98 310 ASP A C 1
ATOM 2381 O O . ASP A 1 310 ? -4.227 35.938 -2.863 1 98 310 ASP A O 1
ATOM 2385 N N . ALA A 1 311 ? -3.383 33.969 -2.311 1 98 311 ALA A N 1
ATOM 2386 C CA . ALA A 1 311 ? -2.074 34.188 -2.916 1 98 311 ALA A CA 1
ATOM 2387 C C . ALA A 1 311 ? -1.992 33.594 -4.309 1 98 311 ALA A C 1
ATOM 2389 O O . ALA A 1 311 ? -2.613 32.531 -4.574 1 98 311 ALA A O 1
ATOM 2390 N N . VAL A 1 312 ? -1.288 34.188 -5.234 1 97.31 312 VAL A N 1
ATOM 2391 C CA . VAL A 1 312 ? -0.954 33.656 -6.551 1 97.31 312 VAL A CA 1
ATOM 2392 C C . VAL A 1 312 ? 0.516 33.25 -6.582 1 97.31 312 VAL A C 1
ATOM 2394 O O . VAL A 1 312 ? 1.402 34.062 -6.32 1 97.31 312 VAL A O 1
ATOM 2397 N N . ASN A 1 313 ? 0.746 32 -6.879 1 97.12 313 ASN A N 1
ATOM 2398 C CA . ASN A 1 313 ? 2.107 31.484 -6.836 1 97.12 313 ASN A CA 1
ATOM 2399 C C . ASN A 1 313 ? 2.777 31.781 -5.496 1 97.12 313 ASN A C 1
ATOM 2401 O O . ASN A 1 313 ? 3.932 32.219 -5.453 1 97.12 313 ASN A O 1
ATOM 2405 N N . GLU A 1 314 ? 2.053 31.656 -4.402 1 98.56 314 GLU A N 1
ATOM 2406 C CA . GLU A 1 314 ? 2.459 31.797 -3.008 1 98.56 314 GLU A CA 1
ATOM 2407 C C . GLU A 1 314 ? 2.824 33.25 -2.686 1 98.56 314 GLU A C 1
ATOM 2409 O O . GLU A 1 314 ? 3.312 33.531 -1.592 1 98.56 314 GLU A O 1
ATOM 2414 N N . GLN A 1 315 ? 2.547 34.188 -3.615 1 98.75 315 GLN A N 1
ATOM 2415 C CA . GLN A 1 315 ? 2.809 35.594 -3.371 1 98.75 315 GLN A CA 1
ATOM 2416 C C . GLN A 1 315 ? 1.522 36.344 -3.029 1 98.75 315 GLN A C 1
ATOM 2418 O O . GLN A 1 315 ? 0.52 36.219 -3.736 1 98.75 315 GLN A O 1
ATOM 2423 N N . THR A 1 316 ? 1.549 37.156 -1.923 1 98.75 316 THR A N 1
ATOM 2424 C CA . THR A 1 316 ? 0.389 37.906 -1.485 1 98.75 316 THR A CA 1
ATOM 2425 C C . THR A 1 316 ? 0.283 39.219 -2.262 1 98.75 316 THR A C 1
ATOM 2427 O O . THR A 1 316 ? 1.001 39.438 -3.242 1 98.75 316 THR A O 1
ATOM 2430 N N . ASN A 1 317 ? -0.721 40.094 -1.799 1 98.5 317 ASN A N 1
ATOM 2431 C CA . ASN A 1 317 ? -0.858 41.406 -2.418 1 98.5 317 ASN A CA 1
ATOM 2432 C C . ASN A 1 317 ? 0.293 42.344 -2.031 1 98.5 317 ASN A C 1
ATOM 2434 O O . ASN A 1 317 ? 0.482 43.406 -2.645 1 98.5 317 ASN A O 1
ATOM 2438 N N . VAL A 1 318 ? 1.059 42 -0.97 1 98.56 318 VAL A N 1
ATOM 2439 C CA . VAL A 1 318 ? 2.262 42.75 -0.587 1 98.56 318 VAL A CA 1
ATOM 2440 C C . VAL A 1 318 ? 3.488 42.094 -1.218 1 98.56 318 VAL A C 1
ATOM 2442 O O . VAL A 1 318 ? 3.818 40.938 -0.9 1 98.56 318 VAL A O 1
ATOM 2445 N N . PRO A 1 319 ? 4.215 42.719 -2.098 1 98.06 319 PRO A N 1
ATOM 2446 C CA . PRO A 1 319 ? 5.16 42.125 -3.045 1 98.06 319 PRO A CA 1
ATOM 2447 C C . PRO A 1 319 ? 6.207 41.25 -2.359 1 98.06 319 PRO A C 1
ATOM 2449 O O . PRO A 1 319 ? 6.598 40.188 -2.9 1 98.06 319 PRO A O 1
ATOM 2452 N N . ASN A 1 320 ? 6.695 41.625 -1.193 1 98.5 320 ASN A N 1
ATOM 2453 C CA . ASN A 1 320 ? 7.77 40.875 -0.553 1 98.5 320 ASN A CA 1
ATOM 2454 C C . ASN A 1 320 ? 7.23 39.906 0.504 1 98.5 320 ASN A C 1
ATOM 2456 O O . ASN A 1 320 ? 7.996 39.375 1.311 1 98.5 320 ASN A O 1
ATOM 2460 N N . ILE A 1 321 ? 5.883 39.75 0.587 1 98.88 321 ILE A N 1
ATOM 2461 C CA . ILE A 1 321 ? 5.246 38.844 1.556 1 98.88 321 ILE A CA 1
ATOM 2462 C C . ILE A 1 321 ? 4.625 37.656 0.833 1 98.88 321 ILE A C 1
ATOM 2464 O O . ILE A 1 321 ? 3.836 37.844 -0.099 1 98.88 321 ILE A O 1
ATOM 2468 N N . TYR A 1 322 ? 4.984 36.469 1.266 1 98.94 322 TYR A N 1
ATOM 2469 C CA . TYR A 1 322 ? 4.527 35.188 0.687 1 98.94 322 TYR A CA 1
ATOM 2470 C C . TYR A 1 322 ? 3.781 34.375 1.72 1 98.94 322 TYR A C 1
ATOM 2472 O O . TYR A 1 322 ? 3.822 34.656 2.916 1 98.94 322 TYR A O 1
ATOM 2480 N N . ALA A 1 323 ? 3.021 33.344 1.255 1 98.94 323 ALA A N 1
ATOM 2481 C CA . ALA A 1 323 ? 2.305 32.438 2.148 1 98.94 323 ALA A CA 1
ATOM 2482 C C . ALA A 1 323 ? 2.289 31 1.594 1 98.94 323 ALA A C 1
ATOM 2484 O O . ALA A 1 323 ? 2.215 30.812 0.379 1 98.94 323 ALA A O 1
ATOM 2485 N N . VAL A 1 324 ? 2.348 30.016 2.477 1 98.75 324 VAL A N 1
ATOM 2486 C CA . VAL A 1 324 ? 2.238 28.609 2.076 1 98.75 324 VAL A CA 1
ATOM 2487 C C . VAL A 1 324 ? 1.443 27.844 3.123 1 98.75 324 VAL A C 1
ATOM 2489 O O . VAL A 1 324 ? 1.371 28.25 4.285 1 98.75 324 VAL A O 1
ATOM 2492 N N . GLY A 1 325 ? 0.803 26.734 2.678 1 98.06 325 GLY A N 1
ATOM 2493 C CA . GLY A 1 325 ? 0.155 25.812 3.592 1 98.06 325 GLY A CA 1
ATOM 2494 C C . GLY A 1 325 ? -1.284 26.188 3.898 1 98.06 325 GLY A C 1
ATOM 2495 O O . GLY A 1 325 ? -1.977 26.75 3.053 1 98.06 325 GLY A O 1
ATOM 2496 N N . ASP A 1 326 ? -1.691 25.859 5.102 1 97.5 326 ASP A N 1
ATOM 2497 C CA . ASP A 1 326 ? -3.104 25.859 5.469 1 97.5 326 ASP A CA 1
ATOM 2498 C C . ASP A 1 326 ? -3.662 27.281 5.488 1 97.5 326 ASP A C 1
ATOM 2500 O O . ASP A 1 326 ? -4.879 27.484 5.508 1 97.5 326 ASP A O 1
ATOM 2504 N N . VAL A 1 327 ? -2.852 28.297 5.426 1 98.31 327 VAL A N 1
ATOM 2505 C CA . VAL A 1 327 ? -3.291 29.688 5.5 1 98.31 327 VAL A CA 1
ATOM 2506 C C . VAL A 1 327 ? -3.783 30.141 4.129 1 98.31 327 VAL A C 1
ATOM 2508 O O . VAL A 1 327 ? -4.449 31.172 4.016 1 98.31 327 VAL A O 1
ATOM 2511 N N . LEU A 1 328 ? -3.514 29.375 3.115 1 98.44 328 LEU A N 1
ATOM 2512 C CA . LEU A 1 328 ? -3.881 29.766 1.761 1 98.44 328 LEU A CA 1
ATOM 2513 C C . LEU A 1 328 ? -5.363 29.5 1.502 1 98.44 328 LEU A C 1
ATOM 2515 O O . LEU A 1 328 ? -5.922 28.531 2 1 98.44 328 LEU A O 1
ATOM 2519 N N . TYR A 1 329 ? -5.961 30.391 0.744 1 97.69 329 TYR A N 1
ATOM 2520 C CA . TYR A 1 329 ? -7.363 30.297 0.347 1 97.69 329 TYR A CA 1
ATOM 2521 C C . TYR A 1 329 ? -7.535 29.328 -0.812 1 97.69 329 TYR A C 1
ATOM 2523 O O . TYR A 1 329 ? -6.844 29.422 -1.827 1 97.69 329 TYR A O 1
ATOM 2531 N N . LYS A 1 330 ? -8.344 28.344 -0.686 1 95.38 330 LYS A N 1
ATOM 2532 C CA . LYS A 1 330 ? -8.773 27.406 -1.722 1 95.38 330 LYS A CA 1
ATOM 2533 C C . LYS A 1 330 ? -7.602 26.562 -2.217 1 95.38 330 LYS A C 1
ATOM 2535 O O . LYS A 1 330 ? -7.449 26.344 -3.42 1 95.38 330 LYS A O 1
ATOM 2540 N N . LYS A 1 331 ? -6.711 26.188 -1.336 1 96.75 331 LYS A N 1
ATOM 2541 C CA . LYS A 1 331 ? -5.621 25.25 -1.579 1 96.75 331 LYS A CA 1
ATOM 2542 C C . LYS A 1 331 ? -5.695 24.062 -0.621 1 96.75 331 LYS A C 1
ATOM 2544 O O . LYS A 1 331 ? -6.207 24.188 0.494 1 96.75 331 LYS A O 1
ATOM 2549 N N . PRO A 1 332 ? -5.238 22.859 -1.113 1 95.5 332 PRO A N 1
ATOM 2550 C CA . PRO A 1 332 ? -5.273 21.703 -0.216 1 95.5 332 PRO A CA 1
ATOM 2551 C C . PRO A 1 332 ? -4.516 21.938 1.088 1 95.5 332 PRO A C 1
ATOM 2553 O O . PRO A 1 332 ? -3.389 22.438 1.067 1 95.5 332 PRO A O 1
ATOM 2556 N N . GLU A 1 333 ? -5.129 21.672 2.158 1 95.69 333 GLU A N 1
ATOM 2557 C CA . GLU A 1 333 ? -4.504 21.781 3.475 1 95.69 333 GLU A CA 1
ATOM 2558 C C . GLU A 1 333 ? -3.84 20.469 3.883 1 95.69 333 GLU A C 1
ATOM 2560 O O . GLU A 1 333 ? -4.285 19.797 4.82 1 95.69 333 GLU A O 1
ATOM 2565 N N . LEU A 1 334 ? -2.781 20.078 3.211 1 96.5 334 LEU A N 1
ATOM 2566 C CA . LEU A 1 334 ? -2.012 18.859 3.396 1 96.5 334 LEU A CA 1
ATOM 2567 C C . LEU A 1 334 ? -0.536 19.172 3.615 1 96.5 334 LEU A C 1
ATOM 2569 O O . LEU A 1 334 ? 0.028 20.031 2.938 1 96.5 334 LEU A O 1
ATOM 2573 N N . THR A 1 335 ? 0.059 18.438 4.52 1 96.25 335 THR A N 1
ATOM 2574 C CA . THR A 1 335 ? 1.454 18.641 4.898 1 96.25 335 THR A CA 1
ATOM 2575 C C . THR A 1 335 ? 2.365 18.547 3.676 1 96.25 335 THR A C 1
ATOM 2577 O O . THR A 1 335 ? 3.193 19.422 3.443 1 96.25 335 THR A O 1
ATOM 2580 N N . PRO A 1 336 ? 2.211 17.516 2.848 1 96.31 336 PRO A N 1
ATOM 2581 C CA . PRO A 1 336 ? 3.127 17.406 1.709 1 96.31 336 PRO A CA 1
ATOM 2582 C C . PRO A 1 336 ? 2.951 18.547 0.704 1 96.31 336 PRO A C 1
ATOM 2584 O O . PRO A 1 336 ? 3.912 18.938 0.037 1 96.31 336 PRO A O 1
ATOM 2587 N N . VAL A 1 337 ? 1.757 19.094 0.607 1 97.69 337 VAL A N 1
ATOM 2588 C CA . VAL A 1 337 ? 1.516 20.25 -0.253 1 97.69 337 VAL A CA 1
ATOM 2589 C C . VAL A 1 337 ? 2.287 21.453 0.275 1 97.69 337 VAL A C 1
ATOM 2591 O O . VAL A 1 337 ? 2.969 22.156 -0.486 1 97.69 337 VAL A O 1
ATOM 2594 N N . ALA A 1 338 ? 2.146 21.688 1.586 1 98.19 338 ALA A N 1
ATOM 2595 C CA . ALA A 1 338 ? 2.844 22.797 2.215 1 98.19 338 ALA A CA 1
ATOM 2596 C C . ALA A 1 338 ? 4.355 22.672 2.031 1 98.19 338 ALA A C 1
ATOM 2598 O O . ALA A 1 338 ? 5.031 23.656 1.724 1 98.19 338 ALA A O 1
ATOM 2599 N N . ILE A 1 339 ? 4.867 21.516 2.203 1 97.44 339 ILE A N 1
ATOM 2600 C CA . ILE A 1 339 ? 6.297 21.25 2.084 1 97.44 339 ILE A CA 1
ATOM 2601 C C . ILE A 1 339 ? 6.762 21.547 0.663 1 97.44 339 ILE A C 1
ATOM 2603 O O . ILE A 1 339 ? 7.723 22.297 0.465 1 97.44 339 ILE A O 1
ATOM 2607 N N . GLN A 1 340 ? 6.059 21 -0.275 1 97.69 340 GLN A N 1
ATOM 2608 C CA . GLN A 1 340 ? 6.461 21.172 -1.666 1 97.69 340 GLN A CA 1
ATOM 2609 C C . GLN A 1 340 ? 6.348 22.641 -2.096 1 97.69 340 GLN A C 1
ATOM 2611 O O . GLN A 1 340 ? 7.234 23.156 -2.773 1 97.69 340 GLN A O 1
ATOM 2616 N N . ALA A 1 341 ? 5.289 23.266 -1.732 1 98.5 341 ALA A N 1
ATOM 2617 C CA . ALA A 1 341 ? 5.109 24.672 -2.057 1 98.5 341 ALA A CA 1
ATOM 2618 C C . ALA A 1 341 ? 6.219 25.516 -1.445 1 98.5 341 ALA A C 1
ATOM 2620 O O . ALA A 1 341 ? 6.738 26.438 -2.09 1 98.5 341 ALA A O 1
ATOM 2621 N N . GLY A 1 342 ? 6.57 25.234 -0.21 1 98.69 342 GLY A N 1
ATOM 2622 C CA . GLY A 1 342 ? 7.645 25.953 0.46 1 98.69 342 GLY A CA 1
ATOM 2623 C C . GLY A 1 342 ? 8.984 25.797 -0.225 1 98.69 342 GLY A C 1
ATOM 2624 O O . GLY A 1 342 ? 9.703 26.766 -0.429 1 98.69 342 GLY A O 1
ATOM 2625 N N . LYS A 1 343 ? 9.305 24.594 -0.578 1 98.06 343 LYS A N 1
ATOM 2626 C CA . LYS A 1 343 ? 10.57 24.328 -1.267 1 98.06 343 LYS A CA 1
ATOM 2627 C C . LYS A 1 343 ? 10.625 25.062 -2.609 1 98.06 343 LYS A C 1
ATOM 2629 O O . LYS A 1 343 ? 11.617 25.703 -2.932 1 98.06 343 LYS A O 1
ATOM 2634 N N . LEU A 1 344 ? 9.594 24.938 -3.387 1 98.38 344 LEU A N 1
ATOM 2635 C CA . LEU A 1 344 ? 9.555 25.547 -4.715 1 98.38 344 LEU A CA 1
ATOM 2636 C C . LEU A 1 344 ? 9.633 27.078 -4.617 1 98.38 344 LEU A C 1
ATOM 2638 O O . LEU A 1 344 ? 10.297 27.719 -5.434 1 98.38 344 LEU A O 1
ATOM 2642 N N . LEU A 1 345 ? 8.953 27.625 -3.639 1 98.81 345 LEU A N 1
ATOM 2643 C CA . LEU A 1 345 ? 9.023 29.062 -3.434 1 98.81 345 LEU A CA 1
ATOM 2644 C C . LEU A 1 345 ? 10.453 29.5 -3.145 1 98.81 345 LEU A C 1
ATOM 2646 O O . LEU A 1 345 ? 10.938 30.484 -3.729 1 98.81 345 LEU A O 1
ATOM 2650 N N . ALA A 1 346 ? 11.094 28.797 -2.232 1 98.75 346 ALA A N 1
ATOM 2651 C CA . ALA A 1 346 ? 12.477 29.141 -1.89 1 98.75 346 ALA A CA 1
ATOM 2652 C C . ALA A 1 346 ? 13.375 29.062 -3.119 1 98.75 346 ALA A C 1
ATOM 2654 O O . ALA A 1 346 ? 14.258 29.906 -3.303 1 98.75 346 ALA A O 1
ATOM 2655 N N . ARG A 1 347 ? 13.164 28.109 -3.938 1 98.56 347 ARG A N 1
ATOM 2656 C CA . ARG A 1 347 ? 13.961 27.953 -5.148 1 98.56 347 ARG A CA 1
ATOM 2657 C C . ARG A 1 347 ? 13.719 29.109 -6.113 1 98.56 347 ARG A C 1
ATOM 2659 O O . ARG A 1 347 ? 14.633 29.531 -6.824 1 98.56 347 ARG A O 1
ATOM 2666 N N . ARG A 1 348 ? 12.508 29.562 -6.207 1 98.69 348 ARG A N 1
ATOM 2667 C CA . ARG A 1 348 ? 12.203 30.703 -7.062 1 98.69 348 ARG A CA 1
ATOM 2668 C C . ARG A 1 348 ? 12.82 31.984 -6.516 1 98.69 348 ARG A C 1
ATOM 2670 O O . ARG A 1 348 ? 13.297 32.812 -7.281 1 98.69 348 ARG A O 1
ATOM 2677 N N . LEU A 1 349 ? 12.844 32.156 -5.219 1 98.56 349 LEU A N 1
ATOM 2678 C CA . LEU A 1 349 ? 13.328 33.375 -4.59 1 98.56 349 LEU A CA 1
ATOM 2679 C C . LEU A 1 349 ? 14.852 33.406 -4.586 1 98.56 349 LEU A C 1
ATOM 2681 O O . LEU A 1 349 ? 15.445 34.469 -4.727 1 98.56 349 LEU A O 1
ATOM 2685 N N . TYR A 1 350 ? 15.5 32.25 -4.434 1 98.38 350 TYR A N 1
ATOM 2686 C CA . TYR A 1 350 ? 16.922 32.312 -4.133 1 98.38 350 TYR A CA 1
ATOM 2687 C C . TYR A 1 350 ? 17.703 31.391 -5.066 1 98.38 350 TYR A C 1
ATOM 2689 O O . TYR A 1 350 ? 18.938 31.422 -5.082 1 98.38 350 TYR A O 1
ATOM 2697 N N . GLY A 1 351 ? 17.062 30.547 -5.84 1 98 351 GLY A N 1
ATOM 2698 C CA . GLY A 1 351 ? 17.734 29.578 -6.684 1 98 351 GLY A CA 1
ATOM 2699 C C . GLY A 1 351 ? 17.5 29.797 -8.164 1 98 351 GLY A C 1
ATOM 2700 O O . GLY A 1 351 ? 17.828 28.938 -8.984 1 98 351 GLY A O 1
ATOM 2701 N N . ASN A 1 352 ? 16.844 30.828 -8.562 1 97.44 352 ASN A N 1
ATOM 2702 C CA . ASN A 1 352 ? 16.562 31.219 -9.938 1 97.44 352 ASN A CA 1
ATOM 2703 C C . ASN A 1 352 ? 15.664 30.188 -10.633 1 97.44 352 ASN A C 1
ATOM 2705 O O . ASN A 1 352 ? 15.766 30 -11.844 1 97.44 352 ASN A O 1
ATOM 2709 N N . SER A 1 353 ? 14.938 29.484 -9.82 1 97.62 353 SER A N 1
ATOM 2710 C CA . SER A 1 353 ? 13.961 28.562 -10.383 1 97.62 353 SER A CA 1
ATOM 2711 C C . SER A 1 353 ? 12.695 29.297 -10.836 1 97.62 353 SER A C 1
ATOM 2713 O O . SER A 1 353 ? 12.438 30.406 -10.398 1 97.62 353 SER A O 1
ATOM 2715 N N . ILE A 1 354 ? 12.031 28.688 -11.797 1 97.44 354 ILE A N 1
ATOM 2716 C CA . ILE A 1 354 ? 10.758 29.234 -12.234 1 97.44 354 ILE A CA 1
ATOM 2717 C C . ILE A 1 354 ? 9.641 28.234 -11.977 1 97.44 354 ILE A C 1
ATOM 2719 O O . ILE A 1 354 ? 8.477 28.484 -12.289 1 97.44 354 ILE A O 1
ATOM 2723 N N . GLU A 1 355 ? 10.008 27.078 -11.367 1 96.75 355 GLU A N 1
ATOM 2724 C CA . GLU A 1 355 ? 9.039 26 -11.172 1 96.75 355 GLU A CA 1
ATOM 2725 C C . GLU A 1 355 ? 7.965 26.406 -10.172 1 96.75 355 GLU A C 1
ATOM 2727 O O . GLU A 1 355 ? 8.273 26.906 -9.086 1 96.75 355 GLU A O 1
ATOM 2732 N N . GLN A 1 356 ? 6.672 26.219 -10.531 1 97.5 356 GLN A N 1
ATOM 2733 C CA . GLN A 1 356 ? 5.539 26.578 -9.68 1 97.5 356 GLN A CA 1
ATOM 2734 C C . GLN A 1 356 ? 4.93 25.328 -9.039 1 97.5 356 GLN A C 1
ATOM 2736 O O . GLN A 1 356 ? 5.09 24.219 -9.555 1 97.5 356 GLN A O 1
ATOM 2741 N N . MET A 1 357 ? 4.285 25.484 -7.957 1 97.81 357 MET A N 1
ATOM 2742 C CA . MET A 1 357 ? 3.529 24.422 -7.305 1 97.81 357 MET A CA 1
ATOM 2743 C C . MET A 1 357 ? 2.324 24.016 -8.148 1 97.81 357 MET A C 1
ATOM 2745 O O . MET A 1 357 ? 1.623 24.875 -8.688 1 97.81 357 MET A O 1
ATOM 2749 N N . ASP A 1 358 ? 2.186 22.734 -8.344 1 95.81 358 ASP A N 1
ATOM 2750 C CA . ASP A 1 358 ? 1.002 22.172 -8.992 1 95.81 358 ASP A CA 1
ATOM 2751 C C . ASP A 1 358 ? -0.001 21.656 -7.965 1 95.81 358 ASP A C 1
ATOM 2753 O O . ASP A 1 358 ? 0.211 20.609 -7.359 1 95.81 358 ASP A O 1
ATOM 2757 N N . TYR A 1 359 ? -1.132 22.375 -7.84 1 96.62 359 TYR A N 1
ATOM 2758 C CA . TYR A 1 359 ? -2.121 22.047 -6.82 1 96.62 359 TYR A CA 1
ATOM 2759 C C . TYR A 1 359 ? -3.188 21.109 -7.379 1 96.62 359 TYR A C 1
ATOM 2761 O O . TYR A 1 359 ? -4.16 20.781 -6.691 1 96.62 359 TYR A O 1
ATOM 2769 N N . ILE A 1 360 ? -2.965 20.625 -8.617 1 93.94 360 ILE A N 1
ATOM 2770 C CA . ILE A 1 360 ? -3.982 19.828 -9.289 1 93.94 360 ILE A CA 1
ATOM 2771 C C . ILE A 1 360 ? -3.707 18.344 -9.055 1 93.94 360 ILE A C 1
ATOM 2773 O O . ILE A 1 360 ? -2.557 17.906 -9.109 1 93.94 360 ILE A O 1
ATOM 2777 N N . ASN A 1 361 ? -4.738 17.547 -8.828 1 96 361 ASN A N 1
ATOM 2778 C CA . ASN A 1 361 ? -4.672 16.094 -8.68 1 96 361 ASN A CA 1
ATOM 2779 C C . ASN A 1 361 ? -3.73 15.688 -7.551 1 96 361 ASN A C 1
ATOM 2781 O O . ASN A 1 361 ? -2.855 14.844 -7.746 1 96 361 ASN A O 1
ATOM 2785 N N . VAL A 1 362 ? -3.877 16.391 -6.465 1 97.88 362 VAL A N 1
ATOM 2786 C CA . VAL A 1 362 ? -3.158 16.016 -5.25 1 97.88 362 VAL A CA 1
ATOM 2787 C C . VAL A 1 362 ? -3.906 14.898 -4.531 1 97.88 362 VAL A C 1
ATOM 2789 O O . VAL A 1 362 ? -5.07 15.062 -4.16 1 97.88 362 VAL A O 1
ATOM 2792 N N . ALA A 1 363 ? -3.215 13.734 -4.41 1 98.31 363 ALA A N 1
ATOM 2793 C CA . ALA A 1 363 ? -3.836 12.578 -3.762 1 98.31 363 ALA A CA 1
ATOM 2794 C C . ALA A 1 363 ? -3.936 12.789 -2.254 1 98.31 363 ALA A C 1
ATOM 2796 O O . ALA A 1 363 ? -3.141 13.531 -1.669 1 98.31 363 ALA A O 1
ATOM 2797 N N . THR A 1 364 ? -4.895 12.133 -1.629 1 97.62 364 THR A N 1
ATOM 2798 C CA . THR A 1 364 ? -5.039 12.164 -0.178 1 97.62 364 THR A CA 1
ATOM 2799 C C . THR A 1 364 ? -5.68 10.875 0.331 1 97.62 364 THR A C 1
ATOM 2801 O O . THR A 1 364 ? -6.125 10.047 -0.461 1 97.62 364 THR A O 1
ATOM 2804 N N . THR A 1 365 ? -5.602 10.664 1.631 1 98.5 365 THR A N 1
ATOM 2805 C CA . THR A 1 365 ? -6.164 9.477 2.275 1 98.5 365 THR A CA 1
ATOM 2806 C C . THR A 1 365 ? -6.836 9.852 3.594 1 98.5 365 THR A C 1
ATOM 2808 O O . THR A 1 365 ? -6.309 10.664 4.355 1 98.5 365 THR A O 1
ATOM 2811 N N . VAL A 1 366 ? -8.047 9.383 3.812 1 98.44 366 VAL A N 1
ATOM 2812 C CA . VAL A 1 366 ? -8.711 9.422 5.109 1 98.44 366 VAL A CA 1
ATOM 2813 C C . VAL A 1 366 ? -8.422 8.133 5.875 1 98.44 366 VAL A C 1
ATOM 2815 O O . VAL A 1 366 ? -8.875 7.055 5.484 1 98.44 366 VAL A O 1
ATOM 2818 N N . PHE A 1 367 ? -7.719 8.211 6.977 1 98.25 367 PHE A N 1
ATOM 2819 C CA . PHE A 1 367 ? -7.238 7.051 7.719 1 98.25 367 PHE A CA 1
ATOM 2820 C C . PHE A 1 367 ? -8.289 6.574 8.711 1 98.25 367 PHE A C 1
ATOM 2822 O O . PHE A 1 367 ? -8.031 6.531 9.922 1 98.25 367 PHE A O 1
ATOM 2829 N N . THR A 1 368 ? -9.461 6.242 8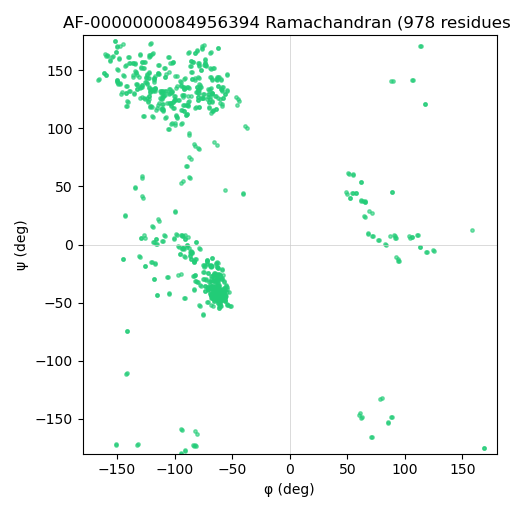.219 1 98.44 368 THR A N 1
ATOM 2830 C CA . THR A 1 368 ? -10.438 5.477 8.984 1 98.44 368 THR A CA 1
ATOM 2831 C C . THR A 1 368 ? -10.039 4.004 9.047 1 98.44 368 THR A C 1
ATOM 2833 O O . THR A 1 368 ? -9.094 3.58 8.375 1 98.44 368 THR A O 1
ATOM 2836 N N . PRO A 1 369 ? -10.742 3.219 9.938 1 97.88 369 PRO A N 1
ATOM 2837 C CA . PRO A 1 369 ? -10.32 1.821 10.039 1 97.88 369 PRO A CA 1
ATOM 2838 C C . PRO A 1 369 ? -10.219 1.127 8.688 1 97.88 369 PRO A C 1
ATOM 2840 O O . PRO A 1 369 ? -9.242 0.427 8.414 1 97.88 369 PRO A O 1
ATOM 2843 N N . LEU A 1 370 ? -11.227 1.166 7.922 1 98.38 370 LEU A N 1
ATOM 2844 C CA . LEU A 1 370 ? -11.094 0.911 6.492 1 98.38 370 LEU A CA 1
ATOM 2845 C C . LEU A 1 370 ? -10.805 2.203 5.734 1 98.38 370 LEU A C 1
ATOM 2847 O O . LEU A 1 370 ? -11.656 3.098 5.676 1 98.38 370 LEU A O 1
ATOM 2851 N N . GLU A 1 371 ? -9.609 2.357 5.164 1 98.69 371 GLU A N 1
ATOM 2852 C CA . GLU A 1 371 ? -9.078 3.631 4.68 1 98.69 371 GLU A CA 1
ATOM 2853 C C . GLU A 1 371 ? -9.703 4.012 3.34 1 98.69 371 GLU A C 1
ATOM 2855 O O . GLU A 1 371 ? -10.148 3.145 2.584 1 98.69 371 GLU A O 1
ATOM 2860 N N . TYR A 1 372 ? -9.805 5.277 3.111 1 98.81 372 TYR A N 1
ATOM 2861 C CA . TYR A 1 372 ? -10.273 5.836 1.851 1 98.81 372 TYR A CA 1
ATOM 2862 C C . TYR A 1 372 ? -9.203 6.695 1.195 1 98.81 372 TYR A C 1
ATOM 2864 O O . TYR A 1 372 ? -8.805 7.727 1.742 1 98.81 372 TYR A O 1
ATOM 2872 N N . GLY A 1 373 ? -8.609 6.223 0.047 1 98.81 373 GLY A N 1
ATOM 2873 C CA . GLY A 1 373 ? -7.668 6.988 -0.751 1 98.81 373 GLY A CA 1
ATOM 2874 C C . GLY A 1 373 ? -8.25 7.457 -2.072 1 98.81 373 GLY A C 1
ATOM 2875 O O . GLY A 1 373 ? -9.023 6.742 -2.703 1 98.81 373 GLY A O 1
ATOM 2876 N N . CYS A 1 374 ? -7.852 8.664 -2.498 1 98.75 374 CYS A N 1
ATOM 2877 C CA . CYS A 1 374 ? -8.375 9.141 -3.771 1 98.75 374 CYS A CA 1
ATOM 2878 C C . CYS A 1 374 ? -7.414 10.141 -4.41 1 98.75 374 CYS A C 1
ATOM 2880 O O . CYS A 1 374 ? -6.531 10.68 -3.74 1 98.75 374 CYS A O 1
ATOM 2882 N N . VAL A 1 375 ? -7.566 10.352 -5.648 1 98.81 375 VAL A N 1
ATOM 2883 C CA . VAL A 1 375 ? -6.887 11.375 -6.438 1 98.81 375 VAL A CA 1
ATOM 2884 C C . VAL A 1 375 ? -7.785 11.828 -7.59 1 98.81 375 VAL A C 1
ATOM 2886 O O . VAL A 1 375 ? -8.508 11.016 -8.172 1 98.81 375 VAL A O 1
ATOM 2889 N N . GLY A 1 376 ? -7.758 13.133 -7.883 1 98.5 376 GLY A N 1
ATOM 2890 C CA . GLY A 1 376 ? -8.547 13.672 -8.977 1 98.5 376 GLY A CA 1
ATOM 2891 C C . GLY A 1 376 ? -9.969 14.008 -8.57 1 98.5 376 GLY A C 1
ATOM 2892 O O . GLY A 1 376 ? -10.227 14.367 -7.418 1 98.5 376 GLY A O 1
ATOM 2893 N N . LEU A 1 377 ? -10.891 13.984 -9.5 1 98.5 377 LEU A N 1
ATOM 2894 C CA . LEU A 1 377 ? -12.242 14.484 -9.305 1 98.5 377 LEU A CA 1
ATOM 2895 C C . LEU A 1 377 ? -13.125 13.414 -8.664 1 98.5 377 LEU A C 1
ATOM 2897 O O . LEU A 1 377 ? -12.977 12.227 -8.945 1 98.5 377 LEU A O 1
ATOM 2901 N N . SER A 1 378 ? -13.984 13.859 -7.797 1 98.5 378 SER A N 1
ATOM 2902 C CA . SER A 1 378 ? -15.109 13.023 -7.395 1 98.5 378 SER A CA 1
ATOM 2903 C C . SER A 1 378 ? -16.094 12.836 -8.539 1 98.5 378 SER A C 1
ATOM 2905 O O . SER A 1 378 ? -16.031 13.539 -9.547 1 98.5 378 SER A O 1
ATOM 2907 N N . GLU A 1 379 ? -16.953 11.844 -8.305 1 98.56 379 GLU A N 1
ATOM 2908 C CA . GLU A 1 379 ? -17.984 11.633 -9.312 1 98.56 379 GLU A CA 1
ATOM 2909 C C . GLU A 1 379 ? -18.828 12.891 -9.516 1 98.56 379 GLU A C 1
ATOM 2911 O O . GLU A 1 379 ? -19.078 13.305 -10.648 1 98.56 379 GLU A O 1
ATOM 2916 N N . GLU A 1 380 ? -19.25 13.609 -8.461 1 98.25 380 GLU A N 1
ATOM 2917 C CA . GLU A 1 380 ? -20.062 14.82 -8.516 1 98.25 380 GLU A CA 1
ATOM 2918 C C . GLU A 1 380 ? -19.328 15.961 -9.211 1 98.25 380 GLU A C 1
ATOM 2920 O O . GLU A 1 380 ? -19.906 16.672 -10.039 1 98.25 380 GLU A O 1
ATOM 2925 N N . ALA A 1 381 ? -18.078 16.141 -8.859 1 98 381 ALA A N 1
ATOM 2926 C CA . ALA A 1 381 ? -17.281 17.203 -9.469 1 98 381 ALA A CA 1
ATOM 2927 C C . ALA A 1 381 ? -17.094 16.953 -10.961 1 98 381 ALA A C 1
ATOM 2929 O O . ALA A 1 381 ? -17.109 17.906 -11.758 1 98 381 ALA A O 1
ATOM 2930 N N . ALA A 1 382 ? -16.828 15.688 -11.344 1 98.5 382 ALA A N 1
ATOM 2931 C CA . ALA A 1 382 ? -16.656 15.344 -12.758 1 98.5 382 ALA A CA 1
ATOM 2932 C C . ALA A 1 382 ? -17.938 15.633 -13.555 1 98.5 382 ALA A C 1
ATOM 2934 O O . ALA A 1 382 ? -17.875 16.172 -14.656 1 98.5 382 ALA A O 1
ATOM 2935 N N . ILE A 1 383 ? -19.062 15.242 -12.992 1 98 383 ILE A N 1
ATOM 2936 C CA . ILE A 1 383 ? -20.344 15.484 -13.648 1 98 383 ILE A CA 1
ATOM 2937 C C . ILE A 1 383 ? -20.578 16.984 -13.781 1 98 383 ILE A C 1
ATOM 2939 O O . ILE A 1 383 ? -21.016 17.453 -14.836 1 98 383 ILE A O 1
ATOM 2943 N N . ALA A 1 384 ? -20.297 17.734 -12.734 1 98.12 384 ALA A N 1
ATOM 2944 C CA . ALA A 1 384 ? -20.484 19.188 -12.75 1 98.12 384 ALA A CA 1
ATOM 2945 C C . ALA A 1 384 ? -19.609 19.859 -13.805 1 98.12 384 ALA A C 1
ATOM 2947 O O . ALA A 1 384 ? -20.031 20.797 -14.469 1 98.12 384 ALA A O 1
ATOM 2948 N N . LEU A 1 385 ? -18.438 19.391 -13.977 1 97.75 385 LEU A N 1
ATOM 2949 C CA . LEU A 1 385 ? -17.453 20.031 -14.852 1 97.75 385 LEU A CA 1
ATOM 2950 C C . LEU A 1 385 ? -17.688 19.609 -16.297 1 97.75 385 LEU A C 1
ATOM 2952 O O . LEU A 1 385 ? -17.5 20.422 -17.219 1 97.75 385 LEU A O 1
ATOM 2956 N N . HIS A 1 386 ? -18.047 18.312 -16.562 1 97.56 386 HIS A N 1
ATOM 2957 C CA . HIS A 1 386 ? -18 17.797 -17.922 1 97.56 386 HIS A CA 1
ATOM 2958 C C . HIS A 1 386 ? -19.391 17.391 -18.391 1 97.56 386 HIS A C 1
ATOM 2960 O O . HIS A 1 386 ? -19.609 17.203 -19.594 1 97.56 386 HIS A O 1
ATOM 2966 N N . GLY A 1 387 ? -20.359 17.234 -17.5 1 97.81 387 GLY A N 1
ATOM 2967 C CA . GLY A 1 387 ? -21.672 16.688 -17.812 1 97.81 387 GLY A CA 1
ATOM 2968 C C . GLY A 1 387 ? -21.734 15.18 -17.703 1 97.81 387 GLY A C 1
ATOM 2969 O O . GLY A 1 387 ? -20.781 14.484 -18.047 1 97.81 387 GLY A O 1
ATOM 2970 N N . GLU A 1 388 ? -22.797 14.68 -17.203 1 97.31 388 GLU A N 1
ATOM 2971 C CA . GLU A 1 388 ? -23 13.266 -16.938 1 97.31 388 GLU A CA 1
ATOM 2972 C C . GLU A 1 388 ? -22.781 12.422 -18.188 1 97.31 388 GLU A C 1
ATOM 2974 O O . GLU A 1 388 ? -22.234 11.32 -18.109 1 97.31 388 GLU A O 1
ATOM 2979 N N . GLN A 1 389 ? -23.125 12.914 -19.375 1 97.12 389 GLN A N 1
ATOM 2980 C CA . GLN A 1 389 ? -23.094 12.156 -20.609 1 97.12 389 GLN A CA 1
ATOM 2981 C C . GLN A 1 389 ? -21.656 11.977 -21.094 1 97.12 389 GLN A C 1
ATOM 2983 O O . GLN A 1 389 ? -21.375 11.102 -21.922 1 97.12 389 GLN A O 1
ATOM 2988 N N . GLU A 1 390 ? -20.781 12.805 -20.562 1 97.69 390 GLU A N 1
ATOM 2989 C CA . GLU A 1 390 ? -19.406 12.781 -21.047 1 97.69 390 GLU A CA 1
ATOM 2990 C C . GLU A 1 390 ? -18.516 11.93 -20.141 1 97.69 390 GLU A C 1
ATOM 2992 O O . GLU A 1 390 ? -17.344 11.711 -20.438 1 97.69 390 GLU A O 1
ATOM 2997 N N . ILE A 1 391 ? -19.062 11.383 -19.078 1 97.94 391 ILE A N 1
ATOM 2998 C CA . ILE A 1 391 ? -18.234 10.672 -18.109 1 97.94 391 ILE A CA 1
ATOM 2999 C C . ILE A 1 391 ? -18.656 9.203 -18.047 1 97.94 391 ILE A C 1
ATOM 3001 O O . ILE A 1 391 ? -19.828 8.875 -18.312 1 97.94 391 ILE A O 1
ATOM 3005 N N . GLU A 1 392 ? -17.734 8.32 -17.875 1 98.38 392 GLU A N 1
ATOM 3006 C CA . GLU A 1 392 ? -17.938 6.91 -17.562 1 98.38 392 GLU A CA 1
ATOM 3007 C C . GLU A 1 392 ? -17.344 6.547 -16.203 1 98.38 392 GLU A C 1
ATOM 3009 O O . GLU A 1 392 ? -16.25 6.98 -15.859 1 98.38 392 GLU A O 1
ATOM 3014 N N . ILE A 1 393 ? -18.141 5.855 -15.391 1 98.69 393 ILE A N 1
ATOM 3015 C CA . ILE A 1 393 ? -17.703 5.43 -14.062 1 98.69 393 ILE A CA 1
ATOM 3016 C C . ILE A 1 393 ? -17.469 3.924 -14.055 1 98.69 393 ILE A C 1
ATOM 3018 O O . ILE A 1 393 ? -18.406 3.139 -14.125 1 98.69 393 ILE A O 1
ATOM 3022 N N . PHE A 1 394 ? -16.203 3.52 -13.977 1 98.62 394 PHE A N 1
ATOM 3023 C CA . PHE A 1 394 ? -15.859 2.121 -13.742 1 98.62 394 PHE A CA 1
ATOM 3024 C C . PHE A 1 394 ? -15.797 1.817 -12.25 1 98.62 394 PHE A C 1
ATOM 3026 O O . PHE A 1 394 ? -15.266 2.609 -11.477 1 98.62 394 PHE A O 1
ATOM 3033 N N . HIS A 1 395 ? -16.375 0.713 -11.812 1 98.56 395 HIS A N 1
ATOM 3034 C CA . HIS A 1 395 ? -16.422 0.454 -10.375 1 98.56 395 HIS A CA 1
ATOM 3035 C C . HIS A 1 395 ? -16.562 -1.037 -10.094 1 98.56 395 HIS A C 1
ATOM 3037 O O . HIS A 1 395 ? -16.938 -1.81 -10.977 1 98.56 395 HIS A O 1
ATOM 3043 N N . ALA A 1 396 ? -16.188 -1.432 -8.891 1 97.81 396 ALA A N 1
ATOM 3044 C CA . ALA A 1 396 ? -16.281 -2.824 -8.461 1 97.81 396 ALA A CA 1
ATOM 3045 C C . ALA A 1 396 ? -16.109 -2.951 -6.953 1 97.81 396 ALA A C 1
ATOM 3047 O O . ALA A 1 396 ? -15.344 -2.205 -6.348 1 97.81 396 ALA A O 1
ATOM 3048 N N . TYR A 1 397 ? -16.891 -3.852 -6.332 1 97.62 397 TYR A N 1
ATOM 3049 C CA . TYR A 1 397 ? -16.516 -4.391 -5.031 1 97.62 397 TYR A CA 1
ATOM 3050 C C . TYR A 1 397 ? -15.453 -5.477 -5.176 1 97.62 397 TYR A C 1
ATOM 3052 O O . TYR A 1 397 ? -15.266 -6.023 -6.266 1 97.62 397 TYR A O 1
ATOM 3060 N N . TYR A 1 398 ? -14.68 -5.723 -4.164 1 96.88 398 TYR A N 1
ATOM 3061 C CA . TYR A 1 398 ? -13.656 -6.758 -4.211 1 96.88 398 TYR A CA 1
ATOM 3062 C C . TYR A 1 398 ? -13.414 -7.352 -2.828 1 96.88 398 TYR A C 1
ATOM 3064 O O . TYR A 1 398 ? -13.969 -6.867 -1.835 1 96.88 398 TYR A O 1
ATOM 3072 N N . LYS A 1 399 ? -12.664 -8.43 -2.762 1 96.12 399 LYS A N 1
ATOM 3073 C CA . LYS A 1 399 ? -12.383 -9.141 -1.517 1 96.12 399 LYS A CA 1
ATOM 3074 C C . LYS A 1 399 ? -10.883 -9.312 -1.307 1 96.12 399 LYS A C 1
ATOM 3076 O O . LYS A 1 399 ? -10.242 -10.094 -2.01 1 96.12 399 LYS A O 1
ATOM 3081 N N . PRO A 1 400 ? -10.359 -8.602 -0.311 1 96.81 400 PRO A N 1
ATOM 3082 C CA . PRO A 1 400 ? -8.945 -8.836 -0.006 1 96.81 400 PRO A CA 1
ATOM 3083 C C . PRO A 1 400 ? -8.672 -10.273 0.442 1 96.81 400 PRO A C 1
ATOM 3085 O O . PRO A 1 400 ? -9.414 -10.82 1.263 1 96.81 400 PRO A O 1
ATOM 3088 N N . THR A 1 401 ? -7.605 -10.859 -0.078 1 96.12 401 THR A N 1
ATOM 3089 C CA . THR A 1 401 ? -7.227 -12.227 0.253 1 96.12 401 THR A CA 1
ATOM 3090 C C . THR A 1 401 ? -7.055 -12.391 1.761 1 96.12 401 THR A C 1
ATOM 3092 O O . THR A 1 401 ? -7.504 -13.383 2.336 1 96.12 401 THR A O 1
ATOM 3095 N N . GLU A 1 402 ? -6.504 -11.438 2.416 1 96.62 402 GLU A N 1
ATOM 3096 C CA . GLU A 1 402 ? -6.16 -11.484 3.834 1 96.62 402 GLU A CA 1
ATOM 3097 C C . GLU A 1 402 ? -7.406 -11.43 4.711 1 96.62 402 GLU A C 1
ATOM 3099 O O . GLU A 1 402 ? -7.344 -11.711 5.91 1 96.62 402 GLU A O 1
ATOM 3104 N N . PHE A 1 403 ? -8.578 -11.062 4.117 1 96.94 403 PHE A N 1
ATOM 3105 C CA . PHE A 1 403 ? -9.805 -10.906 4.895 1 96.94 403 PHE A CA 1
ATOM 3106 C C . PHE A 1 403 ? -10.523 -12.234 5.047 1 96.94 403 PHE A C 1
ATOM 3108 O O . PHE A 1 403 ? -11.422 -12.375 5.887 1 96.94 403 PHE A O 1
ATOM 3115 N N . PHE A 1 404 ? -10.125 -13.273 4.289 1 95.38 404 PHE A N 1
ATOM 3116 C CA . PHE A 1 404 ? -10.93 -14.484 4.18 1 95.38 404 PHE A CA 1
ATOM 3117 C C . PHE A 1 404 ? -10.891 -15.281 5.48 1 95.38 404 PHE A C 1
ATOM 3119 O O . PHE A 1 404 ? -11.938 -15.617 6.039 1 95.38 404 PHE A O 1
ATOM 3126 N N . ILE A 1 405 ? -9.703 -15.484 5.953 1 97.56 405 ILE A N 1
ATOM 3127 C CA . ILE A 1 405 ? -9.57 -16.359 7.109 1 97.56 405 ILE A CA 1
ATOM 3128 C C . ILE A 1 405 ? -10.195 -15.695 8.336 1 97.56 405 ILE A C 1
ATOM 3130 O O . ILE A 1 405 ? -10.992 -16.312 9.039 1 97.56 405 ILE A O 1
ATOM 3134 N N . PRO A 1 406 ? -9.961 -14.406 8.547 1 97.88 406 PRO A N 1
ATOM 3135 C CA . PRO A 1 406 ? -10.609 -13.766 9.695 1 97.88 406 PRO A CA 1
ATOM 3136 C C . PRO A 1 406 ? -12.078 -13.438 9.43 1 97.88 406 PRO A C 1
ATOM 3138 O O . PRO A 1 406 ? -12.773 -12.93 10.312 1 97.88 406 PRO A O 1
ATOM 3141 N N . GLN A 1 407 ? -12.539 -13.688 8.211 1 96.44 407 GLN A N 1
ATOM 3142 C CA . GLN A 1 407 ? -13.914 -13.406 7.824 1 96.44 407 GLN A CA 1
ATOM 3143 C C . GLN A 1 407 ? -14.266 -11.945 8.094 1 96.44 407 GLN A C 1
ATOM 3145 O O . GLN A 1 407 ? -15.289 -11.656 8.719 1 96.44 407 GLN A O 1
ATOM 3150 N N . LYS A 1 408 ? -13.406 -11.094 7.742 1 95.88 408 LYS A N 1
ATOM 3151 C CA . LYS A 1 408 ? -13.672 -9.656 7.844 1 95.88 408 LYS A CA 1
ATOM 3152 C C . LYS A 1 408 ? -14.727 -9.227 6.832 1 95.88 408 LYS A C 1
ATOM 3154 O O . LYS A 1 408 ? -14.867 -9.836 5.773 1 95.88 408 LYS A O 1
ATOM 3159 N N . ASN A 1 409 ? -15.414 -8.203 7.211 1 94.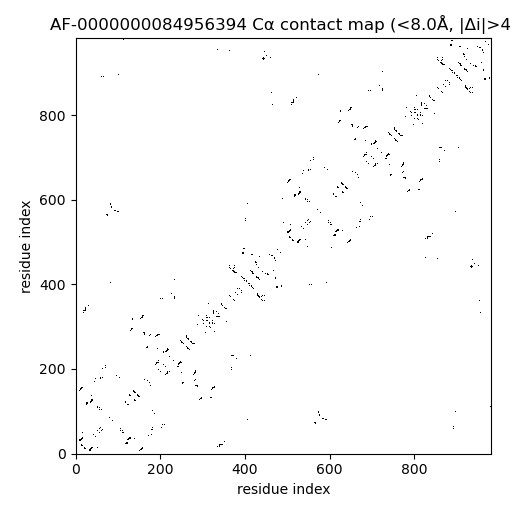75 409 ASN A N 1
ATOM 3160 C CA . ASN A 1 409 ? -16.438 -7.652 6.332 1 94.75 409 ASN A CA 1
ATOM 3161 C C . ASN A 1 409 ? -15.828 -7.016 5.086 1 94.75 409 ASN A C 1
ATOM 3163 O O . ASN A 1 409 ? -14.992 -6.113 5.188 1 94.75 409 ASN A O 1
ATOM 3167 N N . VAL A 1 410 ? -16.25 -7.492 3.939 1 95.19 410 VAL A N 1
ATOM 3168 C CA . VAL A 1 410 ? -15.672 -7.027 2.688 1 95.19 410 VAL A CA 1
ATOM 3169 C C . VAL A 1 410 ? -16.672 -6.148 1.943 1 95.19 410 VAL A C 1
ATOM 3171 O O . VAL A 1 410 ? -16.406 -5.691 0.831 1 95.19 410 VAL A O 1
ATOM 3174 N N . ASP A 1 411 ? -17.781 -5.809 2.545 1 95.38 411 ASP A N 1
ATOM 3175 C CA . ASP A 1 411 ? -18.922 -5.203 1.863 1 95.38 411 ASP A CA 1
ATOM 3176 C C . ASP A 1 411 ? -18.594 -3.783 1.41 1 95.38 411 ASP A C 1
ATOM 3178 O O . ASP A 1 411 ? -19.281 -3.227 0.551 1 95.38 411 ASP A O 1
ATOM 3182 N N . ARG A 1 412 ? -17.594 -3.238 1.982 1 97.06 412 ARG A N 1
ATOM 3183 C CA . ARG A 1 412 ? -17.281 -1.846 1.672 1 97.06 412 ARG A CA 1
ATOM 3184 C C . ARG A 1 412 ? -15.938 -1.724 0.971 1 97.06 412 ARG A C 1
ATOM 3186 O O . ARG A 1 412 ? -15.469 -0.615 0.704 1 97.06 412 ARG A O 1
ATOM 3193 N N . CYS A 1 413 ? -15.273 -2.865 0.74 1 98.19 413 CYS A N 1
ATOM 3194 C CA . CYS A 1 413 ? -14.102 -2.818 -0.131 1 98.19 413 CYS A CA 1
ATOM 3195 C C . CYS A 1 413 ? -14.5 -2.488 -1.563 1 98.19 413 CYS A C 1
ATOM 3197 O O . CYS A 1 413 ? -15.195 -3.271 -2.215 1 98.19 413 CYS A O 1
ATOM 3199 N N . TYR A 1 414 ? -14.047 -1.309 -2.061 1 98.56 414 TYR A N 1
ATOM 3200 C CA . TYR A 1 414 ? -14.617 -0.75 -3.279 1 98.56 414 TYR A CA 1
ATOM 3201 C C . TYR A 1 414 ? -13.586 0.056 -4.051 1 98.56 414 TYR A C 1
ATOM 3203 O O . TYR A 1 414 ? -12.766 0.758 -3.455 1 98.56 414 TYR A O 1
ATOM 3211 N N . VAL A 1 415 ? -13.578 -0.095 -5.383 1 98.62 415 VAL A N 1
ATOM 3212 C CA . VAL A 1 415 ? -12.742 0.707 -6.266 1 98.62 415 VAL A CA 1
ATOM 3213 C C . VAL A 1 415 ? -13.609 1.431 -7.289 1 98.62 415 VAL A C 1
ATOM 3215 O O . VAL A 1 415 ? -14.625 0.898 -7.738 1 98.62 415 VAL A O 1
ATOM 3218 N N . LYS A 1 416 ? -13.266 2.658 -7.648 1 98.75 416 LYS A N 1
ATOM 3219 C CA . LYS A 1 416 ? -13.992 3.496 -8.602 1 98.75 416 LYS A CA 1
ATOM 3220 C C . LYS A 1 416 ? -13.023 4.301 -9.469 1 98.75 416 LYS A C 1
ATOM 3222 O O . LYS A 1 416 ? -12.086 4.918 -8.953 1 98.75 416 LYS A O 1
ATOM 3227 N N . VAL A 1 417 ? -13.172 4.297 -10.758 1 98.94 417 VAL A N 1
ATOM 3228 C CA . VAL A 1 417 ? -12.406 5.094 -11.711 1 98.94 417 VAL A CA 1
ATOM 3229 C C . VAL A 1 417 ? -13.352 5.949 -12.547 1 98.94 417 VAL A C 1
ATOM 3231 O O . VAL A 1 417 ? -14.297 5.43 -13.156 1 98.94 417 VAL A O 1
ATOM 3234 N N . ILE A 1 418 ? -13.148 7.211 -12.516 1 98.88 418 ILE A N 1
ATOM 3235 C CA . ILE A 1 418 ? -13.922 8.172 -13.289 1 98.88 418 ILE A CA 1
ATOM 3236 C C . ILE A 1 418 ? -13.148 8.57 -14.547 1 98.88 418 ILE A C 1
ATOM 3238 O O . ILE A 1 418 ? -12.016 9.047 -14.453 1 98.88 418 ILE A O 1
ATOM 3242 N N . ALA A 1 419 ? -13.734 8.414 -15.719 1 98.81 419 ALA A N 1
ATOM 3243 C CA . ALA A 1 419 ? -13.023 8.695 -16.969 1 98.81 419 ALA A CA 1
ATOM 3244 C C . ALA A 1 419 ? -13.938 9.406 -17.969 1 98.81 419 ALA A C 1
ATOM 3246 O O . ALA A 1 419 ? -15.164 9.359 -17.828 1 98.81 419 ALA A O 1
ATOM 3247 N N . LEU A 1 420 ? -13.336 10.148 -18.906 1 98.56 420 LEU A N 1
ATOM 3248 C CA . LEU A 1 420 ? -14.078 10.664 -20.047 1 98.56 420 LEU A CA 1
ATOM 3249 C C . LEU A 1 420 ? -14.5 9.531 -20.984 1 98.56 420 LEU A C 1
ATOM 3251 O O . LEU A 1 420 ? -13.758 8.562 -21.172 1 98.56 420 LEU A O 1
ATOM 3255 N N . ARG A 1 421 ? -15.656 9.648 -21.562 1 96.56 421 ARG A N 1
ATOM 3256 C CA . ARG A 1 421 ? -16.172 8.633 -22.469 1 96.56 421 ARG A CA 1
ATOM 3257 C C . ARG A 1 421 ? -15.555 8.773 -23.859 1 96.56 421 ARG A C 1
ATOM 3259 O O . ARG A 1 421 ? -15.414 7.793 -24.578 1 96.56 421 ARG A O 1
ATOM 3266 N N . ASN A 1 422 ? -15.25 9.969 -24.266 1 93.31 422 ASN A N 1
ATOM 3267 C CA . ASN A 1 422 ? -14.789 10.234 -25.625 1 93.31 422 ASN A CA 1
ATOM 3268 C C . ASN A 1 422 ? -13.289 10.5 -25.672 1 93.31 422 ASN A C 1
ATOM 3270 O O . ASN A 1 422 ? -12.656 10.664 -24.625 1 93.31 422 ASN A O 1
ATOM 3274 N N . GLY A 1 423 ? -12.805 10.367 -26.828 1 94.62 423 GLY A N 1
ATOM 3275 C CA . GLY A 1 423 ? -11.367 10.539 -26.984 1 94.62 423 GLY A CA 1
ATOM 3276 C C . GLY A 1 423 ? -10.57 9.32 -26.547 1 94.62 423 GLY A C 1
ATOM 3277 O O . GLY A 1 423 ? -10.852 8.203 -26.984 1 94.62 423 GLY A O 1
ATOM 3278 N N . ASN A 1 424 ? -9.523 9.562 -25.75 1 95.88 424 ASN A N 1
ATOM 3279 C CA . ASN A 1 424 ? -8.656 8.469 -25.312 1 95.88 424 ASN A CA 1
ATOM 3280 C C . ASN A 1 424 ? -9.094 7.91 -23.969 1 95.88 424 ASN A C 1
ATOM 3282 O O . ASN A 1 424 ? -8.383 7.109 -23.359 1 95.88 424 ASN A O 1
ATOM 3286 N N . GLU A 1 425 ? -10.312 8.391 -23.453 1 98.06 425 GLU A N 1
ATOM 3287 C CA . GLU A 1 425 ? -10.844 7.938 -22.172 1 98.06 425 GLU A CA 1
ATOM 3288 C C . GLU A 1 425 ? -9.898 8.297 -21.031 1 98.06 425 GLU A C 1
ATOM 3290 O O . GLU A 1 425 ? -9.531 7.43 -20.234 1 98.06 425 GLU A O 1
ATOM 3295 N N . THR A 1 426 ? -9.594 9.578 -21.016 1 98.69 426 THR A N 1
ATOM 3296 C CA . THR A 1 426 ? -8.719 10.102 -19.969 1 98.69 426 THR A CA 1
ATOM 3297 C C . THR A 1 426 ? -9.305 9.867 -18.594 1 98.69 426 THR A C 1
ATOM 3299 O O . THR A 1 426 ? -10.484 10.141 -18.359 1 98.69 426 THR A O 1
ATOM 3302 N N . VAL A 1 427 ? -8.492 9.391 -17.672 1 98.88 427 VAL A N 1
ATOM 3303 C CA . VAL A 1 427 ? -8.93 9.18 -16.297 1 98.88 427 VAL A CA 1
ATOM 3304 C C . VAL A 1 427 ? -8.922 10.508 -15.547 1 98.88 427 VAL A C 1
ATOM 3306 O O . VAL A 1 427 ? -7.918 11.227 -15.539 1 98.88 427 VAL A O 1
ATOM 3309 N N . LEU A 1 428 ? -10.062 10.805 -14.867 1 98.75 428 LEU A N 1
ATOM 3310 C CA . LEU A 1 428 ? -10.25 12.094 -14.203 1 98.75 428 LEU A CA 1
ATOM 3311 C C . LEU A 1 428 ? -10.125 11.945 -12.695 1 98.75 428 LEU A C 1
ATOM 3313 O O . LEU A 1 428 ? -9.836 12.914 -11.992 1 98.75 428 LEU A O 1
ATOM 3317 N N . GLY A 1 429 ? -10.43 10.805 -12.203 1 98.81 429 GLY A N 1
ATOM 3318 C CA . GLY A 1 429 ? -10.391 10.547 -10.773 1 98.81 429 GLY A CA 1
ATOM 3319 C C . GLY A 1 429 ? -10.344 9.07 -10.438 1 98.81 429 GLY A C 1
ATOM 3320 O O . GLY A 1 429 ? -10.891 8.242 -11.172 1 98.81 429 GLY A O 1
ATOM 3321 N N . MET A 1 430 ? -9.695 8.734 -9.383 1 98.94 430 MET A N 1
ATOM 3322 C CA . MET A 1 430 ? -9.609 7.371 -8.867 1 98.94 430 MET A CA 1
ATOM 3323 C C . MET A 1 430 ? -9.883 7.34 -7.363 1 98.94 430 MET A C 1
ATOM 3325 O O . MET A 1 430 ? -9.367 8.18 -6.621 1 98.94 430 MET A O 1
ATOM 3329 N N . HIS A 1 431 ? -10.703 6.422 -6.941 1 98.94 431 HIS A N 1
ATOM 3330 C CA . HIS A 1 431 ? -11.141 6.297 -5.555 1 98.94 431 HIS A CA 1
ATOM 3331 C C . HIS A 1 431 ? -11.039 4.855 -5.07 1 98.94 431 HIS A C 1
ATOM 3333 O O . HIS A 1 431 ? -11.383 3.926 -5.809 1 98.94 431 HIS A O 1
ATOM 3339 N N . PHE A 1 432 ? -10.578 4.695 -3.869 1 98.88 432 PHE A N 1
ATOM 3340 C CA . PHE A 1 432 ? -10.305 3.373 -3.32 1 98.88 432 PHE A CA 1
ATOM 3341 C C . PHE A 1 432 ? -10.695 3.307 -1.848 1 98.88 432 PHE A C 1
ATOM 3343 O O . PHE A 1 432 ? -10.234 4.121 -1.043 1 98.88 432 PHE A O 1
ATOM 3350 N N . VAL A 1 433 ? -11.562 2.383 -1.433 1 98.88 433 VAL A N 1
ATOM 3351 C CA . VAL A 1 433 ? -11.844 2.053 -0.039 1 98.88 433 VAL A CA 1
ATOM 3352 C C . VAL A 1 433 ? -11.328 0.65 0.274 1 98.88 433 VAL A C 1
ATOM 3354 O O . VAL A 1 433 ? -11.773 -0.329 -0.334 1 98.88 433 VAL A O 1
ATOM 3357 N N . GLY A 1 434 ? -10.398 0.53 1.146 1 98.56 434 GLY A N 1
ATOM 3358 C CA . GLY A 1 434 ? -9.797 -0.75 1.491 1 98.56 434 GLY A CA 1
ATOM 3359 C C . GLY A 1 434 ? -8.547 -0.613 2.338 1 98.56 434 GLY A C 1
ATOM 3360 O O . GLY A 1 434 ? -8.219 0.484 2.793 1 98.56 434 GLY A O 1
ATOM 3361 N N . PRO A 1 435 ? -7.891 -1.712 2.598 1 98.06 435 PRO A N 1
ATOM 3362 C CA . PRO A 1 435 ? -6.641 -1.647 3.361 1 98.06 435 PRO A CA 1
ATOM 3363 C C . PRO A 1 435 ? -5.52 -0.952 2.596 1 98.06 435 PRO A C 1
ATOM 3365 O O . PRO A 1 435 ? -5.441 -1.061 1.369 1 98.06 435 PRO A O 1
ATOM 3368 N N . ASN A 1 436 ? -4.676 -0.159 3.271 1 97.94 436 ASN A N 1
ATOM 3369 C CA . ASN A 1 436 ? -3.482 0.48 2.732 1 97.94 436 ASN A CA 1
ATOM 3370 C C . ASN A 1 436 ? -3.824 1.451 1.607 1 97.94 436 ASN A C 1
ATOM 3372 O O . ASN A 1 436 ? -3.123 1.509 0.596 1 97.94 436 ASN A O 1
ATOM 3376 N N . ALA A 1 437 ? -4.926 2.148 1.769 1 98.75 437 ALA A N 1
ATOM 3377 C CA . ALA A 1 437 ? -5.434 2.977 0.678 1 98.75 437 ALA A CA 1
ATOM 3378 C C . ALA A 1 437 ? -4.398 4.02 0.255 1 98.75 437 ALA A C 1
ATOM 3380 O O . ALA A 1 437 ? -4.266 4.32 -0.933 1 98.75 437 ALA A O 1
ATOM 3381 N N . GLY A 1 438 ? -3.67 4.621 1.246 1 98.19 438 GLY A N 1
ATOM 3382 C CA . GLY A 1 438 ? -2.658 5.609 0.911 1 98.19 438 GLY A CA 1
ATOM 3383 C C . GLY A 1 438 ? -1.529 5.047 0.068 1 98.19 438 GLY A C 1
ATOM 3384 O O . GLY A 1 438 ? -1.08 5.688 -0.884 1 98.19 438 GLY A O 1
ATOM 3385 N N . GLU A 1 439 ? -1.046 3.822 0.384 1 98.69 439 GLU A N 1
ATOM 3386 C CA . GLU A 1 439 ? -0.008 3.152 -0.395 1 98.69 439 GLU A CA 1
ATOM 3387 C C . GLU A 1 439 ? -0.497 2.828 -1.803 1 98.69 439 GLU A C 1
ATOM 3389 O O . GLU A 1 439 ? 0.25 2.969 -2.773 1 98.69 439 GLU A O 1
ATOM 3394 N N . VAL A 1 440 ? -1.768 2.42 -1.865 1 98.75 440 VAL A N 1
ATOM 3395 C CA . VAL A 1 440 ? -2.371 1.986 -3.121 1 98.75 440 VAL A CA 1
ATOM 3396 C C . VAL A 1 440 ? -2.49 3.174 -4.074 1 98.75 440 VAL A C 1
ATOM 3398 O O . VAL A 1 440 ? -2.094 3.084 -5.238 1 98.75 440 VAL A O 1
ATOM 3401 N N . ILE A 1 441 ? -2.914 4.324 -3.621 1 98.81 441 ILE A N 1
ATOM 3402 C CA . ILE A 1 441 ? -3.336 5.422 -4.484 1 98.81 441 ILE A CA 1
ATOM 3403 C C . ILE A 1 441 ? -2.115 6.219 -4.934 1 98.81 441 ILE A C 1
ATOM 3405 O O . ILE A 1 441 ? -2.129 6.836 -6.004 1 98.81 441 ILE A O 1
ATOM 3409 N N . GLN A 1 442 ? -1.026 6.23 -4.145 1 98.75 442 GLN A N 1
ATOM 3410 C CA . GLN A 1 442 ? 0.116 7.105 -4.383 1 98.75 442 GLN A CA 1
ATOM 3411 C C . GLN A 1 442 ? 0.646 6.941 -5.805 1 98.75 442 GLN A C 1
ATOM 3413 O O . GLN A 1 442 ? 0.808 7.926 -6.531 1 98.75 442 GLN A O 1
ATOM 3418 N N . GLY A 1 443 ? 0.915 5.645 -6.199 1 98.75 443 GLY A N 1
ATOM 3419 C CA . GLY A 1 443 ? 1.445 5.406 -7.531 1 98.75 443 GLY A CA 1
ATOM 3420 C C . GLY A 1 443 ? 0.479 5.793 -8.633 1 98.75 443 GLY A C 1
ATOM 3421 O O . GLY A 1 443 ? 0.893 6.281 -9.688 1 98.75 443 GLY A O 1
ATOM 3422 N N . PHE A 1 444 ? -0.797 5.609 -8.422 1 98.88 444 PHE A N 1
ATOM 3423 C CA . PHE A 1 444 ? -1.807 5.949 -9.414 1 98.88 444 PHE A CA 1
ATOM 3424 C C . PHE A 1 444 ? -1.917 7.461 -9.578 1 98.88 444 PHE A C 1
ATOM 3426 O O . PHE A 1 444 ? -2.219 7.953 -10.664 1 98.88 444 PHE A O 1
ATOM 3433 N N . ALA A 1 445 ? -1.664 8.211 -8.469 1 98.81 445 ALA A N 1
ATOM 3434 C CA . ALA A 1 445 ? -1.607 9.664 -8.586 1 98.81 445 ALA A CA 1
ATOM 3435 C C . ALA A 1 445 ? -0.53 10.094 -9.586 1 98.81 445 ALA A C 1
ATOM 3437 O O . ALA A 1 445 ? -0.738 11.016 -10.375 1 98.81 445 ALA A O 1
ATOM 3438 N N . THR A 1 446 ? 0.608 9.438 -9.547 1 98.81 446 THR A N 1
ATOM 3439 C CA . THR A 1 446 ? 1.675 9.695 -10.508 1 98.81 446 THR A CA 1
ATOM 3440 C C . THR A 1 446 ? 1.224 9.336 -11.922 1 98.81 446 THR A C 1
ATOM 3442 O O . THR A 1 446 ? 1.531 10.062 -12.875 1 98.81 446 THR A O 1
ATOM 3445 N N . ALA A 1 447 ? 0.495 8.203 -12.031 1 98.88 447 ALA A N 1
ATOM 3446 C CA . ALA A 1 447 ? -0.004 7.785 -13.344 1 98.88 447 ALA A CA 1
ATOM 3447 C C . ALA A 1 447 ? -0.944 8.828 -13.93 1 98.88 447 ALA A C 1
ATOM 3449 O O . ALA A 1 447 ? -0.879 9.125 -15.125 1 98.88 447 ALA A O 1
ATOM 3450 N N . ILE A 1 448 ? -1.842 9.391 -13.109 1 98.75 448 ILE A N 1
ATOM 3451 C CA . ILE A 1 448 ? -2.764 10.422 -13.562 1 98.75 448 ILE A CA 1
ATOM 3452 C C . ILE A 1 448 ? -1.977 11.633 -14.062 1 98.75 448 ILE A C 1
ATOM 3454 O O . ILE A 1 448 ? -2.307 12.211 -15.094 1 98.75 448 ILE A O 1
ATOM 3458 N N . LYS A 1 449 ? -0.942 12 -13.32 1 97.69 449 LYS A N 1
ATOM 3459 C CA . LYS A 1 449 ? -0.084 13.109 -13.734 1 97.69 449 LYS A CA 1
ATOM 3460 C C . LYS A 1 449 ? 0.571 12.828 -15.086 1 97.69 449 LYS A C 1
ATOM 3462 O O . LYS A 1 449 ? 0.861 13.75 -15.844 1 97.69 449 LYS A O 1
ATOM 3467 N N . CYS A 1 450 ? 0.761 11.562 -15.445 1 98.19 450 CYS A N 1
ATOM 3468 C CA . CYS A 1 450 ? 1.398 11.148 -16.688 1 98.19 450 CYS A CA 1
ATOM 3469 C C . CYS A 1 450 ? 0.366 10.953 -17.797 1 98.19 450 CYS A C 1
ATOM 3471 O O . CYS A 1 450 ? 0.69 10.445 -18.875 1 98.19 450 CYS A O 1
ATOM 3473 N N . GLY A 1 451 ? -0.878 11.25 -17.562 1 98.06 451 GLY A N 1
ATOM 3474 C CA . GLY A 1 451 ? -1.898 11.148 -18.594 1 98.06 451 GLY A CA 1
ATOM 3475 C C . GLY A 1 451 ? -2.545 9.781 -18.672 1 98.06 451 GLY A C 1
ATOM 3476 O O . GLY A 1 451 ? -2.781 9.258 -19.766 1 98.06 451 GLY A O 1
ATOM 3477 N N . LEU A 1 452 ? -2.893 9.211 -17.609 1 98.75 452 LEU A N 1
ATOM 3478 C CA . LEU A 1 452 ? -3.506 7.887 -17.516 1 98.75 452 LEU A CA 1
ATOM 3479 C C . LEU A 1 452 ? -4.812 7.836 -18.297 1 98.75 452 LEU A C 1
ATOM 3481 O O . LEU A 1 452 ? -5.629 8.758 -18.219 1 98.75 452 LEU A O 1
ATOM 3485 N N . THR A 1 453 ? -4.984 6.789 -19.094 1 98.69 453 THR A N 1
ATOM 3486 C CA . THR A 1 453 ? -6.219 6.477 -19.812 1 98.69 453 THR A CA 1
ATOM 3487 C C . THR A 1 453 ? -6.723 5.086 -19.422 1 98.69 453 THR A C 1
ATOM 3489 O O . THR A 1 453 ? -5.977 4.285 -18.859 1 98.69 453 THR A O 1
ATOM 3492 N N . ILE A 1 454 ? -7.996 4.824 -19.719 1 98.31 454 ILE A N 1
ATOM 3493 C CA . ILE A 1 454 ? -8.586 3.537 -19.359 1 98.31 454 ILE A CA 1
ATOM 3494 C C . ILE A 1 454 ? -7.855 2.412 -20.094 1 98.31 454 ILE A C 1
ATOM 3496 O O . ILE A 1 454 ? -7.492 1.402 -19.484 1 98.31 454 ILE A O 1
ATOM 3500 N N . PRO A 1 455 ? -7.508 2.529 -21.422 1 96.94 455 PRO A N 1
ATOM 3501 C CA . PRO A 1 455 ? -6.777 1.448 -22.094 1 96.94 455 PRO A CA 1
ATOM 3502 C C . PRO A 1 455 ? -5.422 1.164 -21.438 1 96.94 455 PRO A C 1
ATOM 3504 O O . PRO A 1 455 ? -5.035 0.002 -21.297 1 96.94 455 PRO A O 1
ATOM 3507 N N . LYS A 1 456 ? -4.703 2.188 -21 1 97.62 456 LYS A N 1
ATOM 3508 C CA . LYS A 1 456 ? -3.414 1.993 -20.344 1 97.62 456 LYS A CA 1
ATOM 3509 C C . LYS A 1 456 ? -3.584 1.306 -19 1 97.62 456 LYS A C 1
ATOM 3511 O O . LYS A 1 456 ? -2.777 0.454 -18.625 1 97.62 456 LYS A O 1
ATOM 3516 N N . LEU A 1 457 ? -4.598 1.742 -18.25 1 98.38 457 LEU A N 1
ATOM 3517 C CA . LEU A 1 457 ? -4.875 1.107 -16.969 1 98.38 457 LEU A CA 1
ATOM 3518 C C . LEU A 1 457 ? -5.168 -0.378 -17.156 1 98.38 457 LEU A C 1
ATOM 3520 O O . LEU A 1 457 ? -4.605 -1.216 -16.438 1 98.38 457 LEU A O 1
ATOM 3524 N N . LYS A 1 458 ? -5.984 -0.688 -18.141 1 95.69 458 LYS A N 1
ATOM 3525 C CA . LYS A 1 458 ? -6.41 -2.066 -18.375 1 95.69 458 LYS A CA 1
ATOM 3526 C C . LYS A 1 458 ? -5.258 -2.91 -18.922 1 95.69 458 LYS A C 1
ATOM 3528 O O . LYS A 1 458 ? -5.238 -4.129 -18.734 1 95.69 458 LYS A O 1
ATOM 3533 N N . SER A 1 459 ? -4.285 -2.275 -19.562 1 96.31 459 SER A N 1
ATOM 3534 C CA . SER A 1 459 ? -3.156 -3.002 -20.141 1 96.31 459 SER A CA 1
ATOM 3535 C C . SER A 1 459 ? -2.051 -3.207 -19.109 1 96.31 459 SER A C 1
ATOM 3537 O O . SER A 1 459 ? -1.066 -3.898 -19.375 1 96.31 459 SER A O 1
ATOM 3539 N N . THR A 1 460 ? -2.189 -2.561 -17.953 1 97.81 460 THR A N 1
ATOM 3540 C CA . THR A 1 460 ? -1.248 -2.791 -16.875 1 97.81 460 THR A CA 1
ATOM 3541 C C . THR A 1 460 ? -1.545 -4.113 -16.172 1 97.81 460 THR A C 1
ATOM 3543 O O . THR A 1 460 ? -2.68 -4.363 -15.758 1 97.81 460 THR A O 1
ATOM 3546 N N . VAL A 1 461 ? -0.519 -4.996 -16.062 1 97.94 461 VAL A N 1
ATOM 3547 C CA . VAL A 1 461 ? -0.692 -6.289 -15.406 1 97.94 461 VAL A CA 1
ATOM 3548 C C . VAL A 1 461 ? -0.625 -6.109 -13.891 1 97.94 461 VAL A C 1
ATOM 3550 O O . VAL A 1 461 ? 0.235 -5.383 -13.383 1 97.94 461 VAL A O 1
ATOM 3553 N N . GLY A 1 462 ? -1.521 -6.66 -13.164 1 97.44 462 GLY A N 1
ATOM 3554 C CA . GLY A 1 462 ? -1.566 -6.539 -11.719 1 97.44 462 GLY A CA 1
ATOM 3555 C C . GLY A 1 462 ? -0.503 -7.363 -11.016 1 97.44 462 GLY A C 1
ATOM 3556 O O . GLY A 1 462 ? 0.038 -8.312 -11.594 1 97.44 462 GLY A O 1
ATOM 3557 N N . ILE A 1 463 ? -0.134 -6.984 -9.805 1 98.12 463 ILE A N 1
ATOM 3558 C CA . ILE A 1 463 ? 0.611 -7.828 -8.875 1 98.12 463 ILE A CA 1
ATOM 3559 C C . ILE A 1 463 ? -0.359 -8.672 -8.047 1 98.12 463 ILE A C 1
ATOM 3561 O O . ILE A 1 463 ? -1.23 -8.125 -7.363 1 98.12 463 ILE A O 1
ATOM 3565 N N . HIS A 1 464 ? -0.192 -9.992 -8.094 1 96.69 464 HIS A N 1
ATOM 3566 C CA . HIS A 1 464 ? -1.145 -10.883 -7.441 1 96.69 464 HIS A CA 1
ATOM 3567 C C . HIS A 1 464 ? -0.474 -11.695 -6.336 1 96.69 464 HIS A C 1
ATOM 3569 O O . HIS A 1 464 ? 0.609 -12.25 -6.539 1 96.69 464 HIS A O 1
ATOM 3575 N N . PRO A 1 465 ? -1.036 -11.789 -5.188 1 95.88 465 PRO A N 1
ATOM 3576 C CA . PRO A 1 465 ? -2.27 -11.086 -4.82 1 95.88 465 PRO A CA 1
ATOM 3577 C C . PRO A 1 465 ? -2.008 -9.75 -4.137 1 95.88 465 PRO A C 1
ATOM 3579 O O . PRO A 1 465 ? -1.203 -9.672 -3.203 1 95.88 465 PRO A O 1
ATOM 3582 N N . THR A 1 466 ? -2.586 -8.703 -4.574 1 97.81 466 THR A N 1
ATOM 3583 C CA . THR A 1 466 ? -2.666 -7.398 -3.92 1 97.81 466 THR A CA 1
ATOM 3584 C C . THR A 1 466 ? -4.047 -6.781 -4.113 1 97.81 466 THR A C 1
ATOM 3586 O O . THR A 1 466 ? -4.797 -7.188 -5 1 97.81 466 THR A O 1
ATOM 3589 N N . VAL A 1 467 ? -4.383 -5.836 -3.307 1 97.94 467 VAL A N 1
ATOM 3590 C CA . VAL A 1 467 ? -5.664 -5.164 -3.486 1 97.94 467 VAL A CA 1
ATOM 3591 C C . VAL A 1 467 ? -5.535 -4.078 -4.555 1 97.94 467 VAL A C 1
ATOM 3593 O O . VAL A 1 467 ? -6.512 -3.756 -5.238 1 97.94 467 VAL A O 1
ATOM 3596 N N . ALA A 1 468 ? -4.355 -3.562 -4.738 1 98.56 468 ALA A N 1
ATOM 3597 C CA . ALA A 1 468 ? -4.117 -2.535 -5.75 1 98.56 468 ALA A CA 1
ATOM 3598 C C . ALA A 1 468 ? -4.379 -3.078 -7.156 1 98.56 468 ALA A C 1
ATOM 3600 O O . ALA A 1 468 ? -4.711 -2.318 -8.07 1 98.56 468 ALA A O 1
ATOM 3601 N N . GLU A 1 469 ? -4.234 -4.414 -7.336 1 97.81 469 GLU A N 1
ATOM 3602 C CA . GLU A 1 469 ? -4.422 -5.016 -8.656 1 97.81 469 GLU A CA 1
ATOM 3603 C C . GLU A 1 469 ? -5.859 -4.859 -9.133 1 97.81 469 GLU A C 1
ATOM 3605 O O . GLU A 1 469 ? -6.137 -4.98 -10.328 1 97.81 469 GLU A O 1
ATOM 3610 N N . GLU A 1 470 ? -6.801 -4.535 -8.227 1 97.31 470 GLU A N 1
ATOM 3611 C CA . GLU A 1 470 ? -8.211 -4.402 -8.562 1 97.31 470 GLU A CA 1
ATOM 3612 C C . GLU A 1 470 ? -8.438 -3.271 -9.562 1 97.31 470 GLU A C 1
ATOM 3614 O O . GLU A 1 470 ? -9.344 -3.35 -10.398 1 97.31 470 GLU A O 1
ATOM 3619 N N . PHE A 1 471 ? -7.594 -2.252 -9.531 1 98.38 471 PHE A N 1
ATOM 3620 C CA . PHE A 1 471 ? -7.703 -1.157 -10.484 1 98.38 471 PHE A CA 1
ATOM 3621 C C . PHE A 1 471 ? -7.422 -1.646 -11.906 1 98.38 471 PHE A C 1
ATOM 3623 O O . PHE A 1 471 ? -7.977 -1.119 -12.867 1 98.38 471 PHE A O 1
ATOM 3630 N N . THR A 1 472 ? -6.59 -2.654 -12.07 1 96.12 472 THR A N 1
ATOM 3631 C CA . THR A 1 472 ? -6.199 -3.127 -13.398 1 96.12 472 THR A CA 1
ATOM 3632 C C . THR A 1 472 ? -7.215 -4.133 -13.93 1 96.12 472 THR A C 1
ATOM 3634 O O . THR A 1 472 ? -7.148 -4.527 -15.102 1 96.12 472 THR A O 1
ATOM 3637 N N . ARG A 1 473 ? -8.164 -4.527 -13.094 1 93.5 473 ARG A N 1
ATOM 3638 C CA . ARG A 1 473 ? -9.133 -5.547 -13.477 1 93.5 473 ARG A CA 1
ATOM 3639 C C . ARG A 1 473 ? -10.523 -4.941 -13.641 1 93.5 473 ARG A C 1
ATOM 3641 O O . ARG A 1 473 ? -11.492 -5.656 -13.906 1 93.5 473 ARG A O 1
ATOM 3648 N N . ILE A 1 474 ? -10.633 -3.693 -13.492 1 94.75 474 ILE A N 1
ATOM 3649 C CA . ILE A 1 474 ? -11.93 -3.037 -13.469 1 94.75 474 ILE A CA 1
ATOM 3650 C C . ILE A 1 474 ? -12.547 -3.066 -14.867 1 94.75 474 ILE A C 1
ATOM 3652 O O . ILE A 1 474 ? -11.891 -2.711 -15.844 1 94.75 474 ILE A O 1
ATOM 3656 N N . ASN A 1 475 ? -13.852 -3.527 -14.984 1 92.88 475 ASN A N 1
ATOM 3657 C CA . ASN A 1 475 ? -14.445 -3.621 -16.312 1 92.88 475 ASN A CA 1
ATOM 3658 C C . ASN A 1 475 ? -15.93 -3.289 -16.297 1 92.88 475 ASN A C 1
ATOM 3660 O O . ASN A 1 475 ? -16.547 -3.088 -17.344 1 92.88 475 ASN A O 1
ATOM 3664 N N . ILE A 1 476 ? -16.578 -3.207 -15.125 1 96.69 476 ILE A N 1
ATOM 3665 C CA . ILE A 1 476 ? -18 -2.906 -15.008 1 96.69 476 ILE A CA 1
ATOM 3666 C C . ILE A 1 476 ? -18.203 -1.4 -14.844 1 96.69 476 ILE A C 1
ATOM 3668 O O . ILE A 1 476 ? -17.469 -0.748 -14.102 1 96.69 476 ILE A O 1
ATOM 3672 N N . THR A 1 477 ? -19.125 -0.85 -15.586 1 97.88 477 THR A N 1
ATOM 3673 C CA . THR A 1 477 ? -19.453 0.568 -15.461 1 97.88 477 THR A CA 1
ATOM 3674 C C . THR A 1 477 ? -20.812 0.759 -14.805 1 97.88 477 THR A C 1
ATOM 3676 O O . THR A 1 477 ? -21.672 -0.116 -14.891 1 97.88 477 THR A O 1
ATOM 3679 N N . LYS A 1 478 ? -21.016 1.835 -14.141 1 97.69 478 LYS A N 1
ATOM 3680 C CA . LYS A 1 478 ? -22.328 2.145 -13.578 1 97.69 478 LYS A CA 1
ATOM 3681 C C . LYS A 1 478 ? -23.391 2.209 -14.664 1 97.69 478 LYS A C 1
ATOM 3683 O O . LYS A 1 478 ? -24.516 1.747 -14.469 1 97.69 478 LYS A O 1
ATOM 3688 N N . ARG A 1 479 ? -23.062 2.77 -15.828 1 96.88 479 ARG A N 1
ATOM 3689 C CA . ARG A 1 479 ? -24 2.936 -16.938 1 96.88 479 ARG A CA 1
ATOM 3690 C C . ARG A 1 479 ? -24.484 1.586 -17.453 1 96.88 479 ARG A C 1
ATOM 3692 O O . ARG A 1 479 ? -25.609 1.473 -17.938 1 96.88 479 ARG A O 1
ATOM 3699 N N . SER A 1 480 ? -23.672 0.556 -17.375 1 95.75 480 SER A N 1
ATOM 3700 C CA . SER A 1 480 ? -24.047 -0.764 -17.875 1 95.75 480 SER A CA 1
ATOM 3701 C C . SER A 1 480 ? -25.172 -1.375 -17.047 1 95.75 480 SER A C 1
ATOM 3703 O O . SER A 1 480 ? -25.875 -2.273 -17.516 1 95.75 480 SER A O 1
ATOM 3705 N N . GLY A 1 481 ? -25.297 -0.999 -15.727 1 95.69 481 GLY A N 1
ATOM 3706 C CA . GLY A 1 481 ? -26.297 -1.551 -14.828 1 95.69 481 GLY A CA 1
ATOM 3707 C C . GLY A 1 481 ? -25.938 -2.938 -14.32 1 95.69 481 GLY A C 1
ATOM 3708 O O . GLY A 1 481 ? -26.688 -3.535 -13.555 1 95.69 481 GLY A O 1
ATOM 3709 N N . LEU A 1 482 ? -24.734 -3.416 -14.688 1 94.44 482 LEU A N 1
ATOM 3710 C CA . LEU A 1 482 ? -24.312 -4.742 -14.25 1 94.44 482 LEU A CA 1
ATOM 3711 C C . LEU A 1 482 ? -23.922 -4.738 -12.781 1 94.44 482 LEU A C 1
ATOM 3713 O O . LEU A 1 482 ? -23.531 -3.703 -12.234 1 94.44 482 LEU A O 1
ATOM 3717 N N . ASP A 1 483 ? -24.016 -5.906 -12.109 1 93.94 483 ASP A N 1
ATOM 3718 C CA . ASP A 1 483 ? -23.656 -6.059 -10.703 1 93.94 483 ASP A CA 1
ATOM 3719 C C . ASP A 1 483 ? -22.141 -5.945 -10.516 1 93.94 483 ASP A C 1
ATOM 3721 O O . ASP A 1 483 ? -21.391 -6.762 -11.039 1 93.94 483 ASP A O 1
ATOM 3725 N N . PRO A 1 484 ? -21.703 -4.965 -9.773 1 94.5 484 PRO A N 1
ATOM 3726 C CA . PRO A 1 484 ? -20.266 -4.746 -9.617 1 94.5 484 PRO A CA 1
ATOM 3727 C C . PRO A 1 484 ? -19.641 -5.66 -8.57 1 94.5 484 PRO A C 1
ATOM 3729 O O . PRO A 1 484 ? -18.453 -5.535 -8.266 1 94.5 484 PRO A O 1
ATOM 3732 N N . LYS A 1 485 ? -20.406 -6.582 -7.934 1 90.88 485 LYS A N 1
ATOM 3733 C CA . LYS A 1 485 ? -19.859 -7.535 -6.973 1 90.88 485 LYS A CA 1
ATOM 3734 C C . LYS A 1 485 ? -19.172 -8.703 -7.684 1 90.88 485 LYS A C 1
ATOM 3736 O O . LYS A 1 485 ? -19.656 -9.18 -8.711 1 90.88 485 LYS A O 1
ATOM 3741 N N . PRO A 1 486 ? -17.938 -9 -7.109 1 77.5 486 PRO A N 1
ATOM 3742 C CA . PRO A 1 486 ? -17.219 -10.094 -7.762 1 77.5 486 PRO A CA 1
ATOM 3743 C C . PRO A 1 486 ? -18 -11.406 -7.758 1 77.5 486 PRO A C 1
ATOM 3745 O O . PRO A 1 486 ? -18.609 -11.758 -6.746 1 77.5 486 PRO A O 1
ATOM 3748 N N . GLN A 1 487 ? -18.281 -11.891 -8.789 1 58.56 487 GLN A N 1
ATOM 3749 C CA . GLN A 1 487 ? -19.016 -13.148 -8.898 1 58.56 487 GLN A CA 1
ATOM 3750 C C . GLN A 1 487 ? -18.172 -14.32 -8.391 1 58.56 487 GLN A C 1
ATOM 3752 O O . GLN A 1 487 ? -18.719 -15.336 -7.957 1 58.56 487 GLN A O 1
ATOM 3757 N N . SER A 1 488 ? -16.828 -14.297 -8.656 1 55.34 488 SER A N 1
ATOM 3758 C CA . SER A 1 488 ? -15.992 -15.414 -8.234 1 55.34 488 SER A CA 1
ATOM 3759 C C . SER A 1 488 ? -14.758 -14.93 -7.492 1 55.34 488 SER A C 1
ATOM 3761 O O . SER A 1 488 ? -14.344 -13.773 -7.645 1 55.34 488 SER A O 1
ATOM 3763 N N . CYS A 1 489 ? -14.383 -15.805 -6.418 1 50 489 CYS A N 1
ATOM 3764 C CA . CYS A 1 489 ? -13.117 -15.633 -5.707 1 50 489 CYS A CA 1
ATOM 3765 C C . CYS A 1 489 ? -11.938 -15.773 -6.656 1 50 489 CYS A C 1
ATOM 3767 O O . CYS A 1 489 ? -11.922 -16.672 -7.5 1 50 489 CYS A O 1
ATOM 3769 N N . CYS A 1 490 ? -11.141 -14.875 -6.797 1 49.69 490 CYS A N 1
ATOM 3770 C CA . CYS A 1 490 ? -9.836 -15.008 -7.438 1 49.69 490 CYS A CA 1
ATOM 3771 C C . CYS A 1 490 ? -9.945 -14.805 -8.945 1 49.69 490 CYS A C 1
ATOM 3773 O O . CYS A 1 490 ? -9.117 -15.305 -9.703 1 49.69 490 CYS A O 1
ATOM 3775 N N . SER A 1 491 ? -11.125 -14.391 -9.422 1 43.31 491 SER A N 1
ATOM 3776 C CA . SER A 1 491 ? -11.18 -14.18 -10.867 1 43.31 491 SER A CA 1
ATOM 3777 C C . SER A 1 491 ? -10.633 -12.812 -11.25 1 43.31 491 SER A C 1
ATOM 3779 O O . SER A 1 491 ? -10.75 -11.852 -10.477 1 43.31 491 SER A O 1
ATOM 3781 N N . MET B 1 1 ? -10.797 -23.531 -49.031 1 28.8 1 MET B N 1
ATOM 3782 C CA . MET B 1 1 ? -11.516 -23.219 -47.781 1 28.8 1 MET B CA 1
ATOM 3783 C C . MET B 1 1 ? -11.305 -24.297 -46.75 1 28.8 1 MET B C 1
ATOM 3785 O O . MET B 1 1 ? -11.531 -25.484 -47 1 28.8 1 MET B O 1
ATOM 3789 N N . ALA B 1 2 ? -10.414 -24.094 -45.844 1 41.38 2 ALA B N 1
ATOM 3790 C CA . ALA B 1 2 ? -10.031 -25.203 -45 1 41.38 2 ALA B CA 1
ATOM 3791 C C . ALA B 1 2 ? -11.266 -25.969 -44.5 1 41.38 2 ALA B C 1
ATOM 3793 O O . ALA B 1 2 ? -12.32 -25.375 -44.281 1 41.38 2 ALA B O 1
ATOM 3794 N N . PRO B 1 3 ? -11.414 -27.234 -44.781 1 42.47 3 PRO B N 1
ATOM 3795 C CA . PRO B 1 3 ? -12.633 -27.953 -44.406 1 42.47 3 PRO B CA 1
ATOM 3796 C C . PRO B 1 3 ? -13.18 -27.516 -43.062 1 42.47 3 PRO B C 1
ATOM 3798 O O . PRO B 1 3 ? -12.406 -27.266 -42.125 1 42.47 3 PRO B O 1
ATOM 3801 N N . ILE B 1 4 ? -14.18 -26.688 -43 1 49.31 4 ILE B N 1
ATOM 3802 C CA . ILE B 1 4 ? -14.945 -26.297 -41.812 1 49.31 4 ILE B CA 1
ATOM 3803 C C . ILE B 1 4 ? -15.188 -27.516 -40.938 1 49.31 4 ILE B C 1
ATOM 3805 O O . ILE B 1 4 ? -15.984 -28.391 -41.281 1 49.31 4 ILE B O 1
ATOM 3809 N N . GLY B 1 5 ? -14.211 -28.453 -40.656 1 58.5 5 GLY B N 1
ATOM 3810 C CA . GLY B 1 5 ? -14.391 -29.703 -39.969 1 58.5 5 GLY B CA 1
ATOM 3811 C C . GLY B 1 5 ? -15.227 -29.578 -38.688 1 58.5 5 GLY B C 1
ATOM 3812 O O . GLY B 1 5 ? -15.281 -28.5 -38.094 1 58.5 5 GLY B O 1
ATOM 3813 N N . ASN B 1 6 ? -16.234 -30.375 -38.594 1 85.31 6 ASN B N 1
ATOM 3814 C CA . ASN B 1 6 ? -17.141 -30.469 -37.438 1 85.31 6 ASN B CA 1
ATOM 3815 C C . ASN B 1 6 ? -16.406 -31 -36.219 1 85.31 6 ASN B C 1
ATOM 3817 O O . ASN B 1 6 ? -15.961 -32.156 -36.188 1 85.31 6 ASN B O 1
ATOM 3821 N N . TYR B 1 7 ? -15.805 -30.094 -35.438 1 96.81 7 TYR B N 1
ATOM 3822 C CA . TYR B 1 7 ? -15.133 -30.469 -34.188 1 96.81 7 TYR B CA 1
ATOM 3823 C C . TYR B 1 7 ? -16.109 -30.5 -33.031 1 96.81 7 TYR B C 1
ATOM 3825 O O . TYR B 1 7 ? -17.172 -29.844 -33.094 1 96.81 7 TYR B O 1
ATOM 3833 N N . ASP B 1 8 ? -15.797 -31.312 -32 1 97.81 8 ASP B N 1
ATOM 3834 C CA . ASP B 1 8 ? -16.594 -31.344 -30.781 1 97.81 8 ASP B CA 1
ATOM 3835 C C . ASP B 1 8 ? -16.672 -29.953 -30.141 1 97.81 8 ASP B C 1
ATOM 3837 O O . ASP B 1 8 ? -17.719 -29.578 -29.609 1 97.81 8 ASP B O 1
ATOM 3841 N N . TYR B 1 9 ? -15.562 -29.234 -30.156 1 98.62 9 TYR B N 1
ATOM 3842 C CA . TYR B 1 9 ? -15.445 -27.953 -29.484 1 98.62 9 TYR B CA 1
ATOM 3843 C C . TYR B 1 9 ? -14.805 -26.922 -30.391 1 98.62 9 TYR B C 1
ATOM 3845 O O . TYR B 1 9 ? -14.008 -27.25 -31.266 1 98.62 9 TYR B O 1
ATOM 3853 N N . ASP B 1 10 ? -15.211 -25.672 -30.203 1 98.62 10 ASP B N 1
ATOM 3854 C CA . ASP B 1 10 ? -14.516 -24.562 -30.844 1 98.62 10 ASP B CA 1
ATOM 3855 C C . ASP B 1 10 ? -13.141 -24.328 -30.219 1 98.62 10 ASP B C 1
ATOM 3857 O O . ASP B 1 10 ? -12.195 -23.953 -30.891 1 98.62 10 ASP B O 1
ATOM 3861 N N . PHE B 1 11 ? -13.094 -24.531 -28.906 1 98.81 11 PHE B N 1
ATOM 3862 C CA . PHE B 1 11 ? -11.914 -24.219 -28.094 1 98.81 11 PHE B CA 1
ATOM 3863 C C . PHE B 1 11 ? -11.703 -25.281 -27.016 1 98.81 11 PHE B C 1
ATOM 3865 O O . PHE B 1 11 ? -12.586 -25.516 -26.203 1 98.81 11 PHE B O 1
ATOM 3872 N N . LEU B 1 12 ? -10.586 -25.953 -27.031 1 98.88 12 LEU B N 1
ATOM 3873 C CA . LEU B 1 12 ? -10.195 -26.922 -26.016 1 98.88 12 LEU B CA 1
ATOM 3874 C C . LEU B 1 12 ? -8.969 -26.453 -25.25 1 98.88 12 LEU B C 1
ATOM 3876 O O . LEU B 1 12 ? -7.934 -26.156 -25.859 1 98.88 12 LEU B O 1
ATOM 3880 N N . VAL B 1 13 ? -9.117 -26.297 -23.938 1 98.94 13 VAL B N 1
ATOM 3881 C CA . VAL B 1 13 ? -8.039 -25.828 -23.062 1 98.94 13 VAL B CA 1
ATOM 3882 C C . VAL B 1 13 ? -7.449 -27 -22.281 1 98.94 13 VAL B C 1
ATOM 3884 O O . VAL B 1 13 ? -8.172 -27.703 -21.578 1 98.94 13 VAL B O 1
ATOM 3887 N N . ILE B 1 14 ? -6.16 -27.219 -22.438 1 98.88 14 ILE B N 1
ATOM 3888 C CA . ILE B 1 14 ? -5.449 -28.203 -21.641 1 98.88 14 ILE B CA 1
ATOM 3889 C C . ILE B 1 14 ? -4.727 -27.516 -20.484 1 98.88 14 ILE B C 1
ATOM 3891 O O . ILE B 1 14 ? -3.682 -26.891 -20.688 1 98.88 14 ILE B O 1
ATOM 3895 N N . GLY B 1 15 ? -5.195 -27.75 -19.312 1 98.25 15 GLY B N 1
ATOM 3896 C CA . GLY B 1 15 ? -4.711 -27.078 -18.125 1 98.25 15 GLY B CA 1
ATOM 3897 C C . GLY B 1 15 ? -5.773 -26.25 -17.438 1 98.25 15 GLY B C 1
ATOM 3898 O O . GLY B 1 15 ? -6.34 -25.328 -18.031 1 98.25 15 GLY B O 1
ATOM 3899 N N . GLY B 1 16 ? -6.031 -26.547 -16.25 1 97.5 16 GLY B N 1
ATOM 3900 C CA . GLY B 1 16 ? -7.039 -25.859 -15.453 1 97.5 16 GLY B CA 1
ATOM 3901 C C . GLY B 1 16 ? -6.449 -24.828 -14.508 1 97.5 16 GLY B C 1
ATOM 3902 O O . GLY B 1 16 ? -6.961 -24.625 -13.406 1 97.5 16 GLY B O 1
ATOM 3903 N N . GLY B 1 17 ? -5.281 -24.234 -14.859 1 96.88 17 GLY B N 1
ATOM 3904 C CA . GLY B 1 17 ? -4.699 -23.141 -14.102 1 96.88 17 GLY B CA 1
ATOM 3905 C C . GLY B 1 17 ? -5.301 -21.797 -14.445 1 96.88 17 GLY B C 1
ATOM 3906 O O . GLY B 1 17 ? -6.246 -21.703 -15.234 1 96.88 17 GLY B O 1
ATOM 3907 N N . SER B 1 18 ? -4.738 -20.719 -13.93 1 96.12 18 SER B N 1
ATOM 3908 C CA . SER B 1 18 ? -5.309 -19.375 -14.008 1 96.12 18 SER B CA 1
ATOM 3909 C C . SER B 1 18 ? -5.422 -18.922 -15.461 1 96.12 18 SER B C 1
ATOM 3911 O O . SER B 1 18 ? -6.449 -18.375 -15.867 1 96.12 18 SER B O 1
ATOM 3913 N N . GLY B 1 19 ? -4.375 -19.062 -16.234 1 97.94 19 GLY B N 1
ATOM 3914 C CA . GLY B 1 19 ? -4.395 -18.641 -17.625 1 97.94 19 GLY B CA 1
ATOM 3915 C C . GLY B 1 19 ? -5.406 -19.406 -18.469 1 97.94 19 GLY B C 1
ATOM 3916 O O . GLY B 1 19 ? -6.16 -18.812 -19.234 1 97.94 19 GLY B O 1
ATOM 3917 N N . GLY B 1 20 ? -5.402 -20.75 -18.297 1 98.56 20 GLY B N 1
ATOM 3918 C CA . GLY B 1 20 ? -6.34 -21.578 -19.031 1 98.56 20 GLY B CA 1
ATOM 3919 C C . GLY B 1 20 ? -7.789 -21.281 -18.703 1 98.56 20 GLY B C 1
ATOM 3920 O O . GLY B 1 20 ? -8.625 -21.156 -19.609 1 98.56 20 GLY B O 1
ATOM 3921 N N . LEU B 1 21 ? -8.047 -21.188 -17.453 1 98.06 21 LEU B N 1
ATOM 3922 C CA . LEU B 1 21 ? -9.422 -20.938 -17.047 1 98.06 21 LEU B CA 1
ATOM 3923 C C . LEU B 1 21 ? -9.883 -19.562 -17.5 1 98.06 21 LEU B C 1
ATOM 3925 O O . LEU B 1 21 ? -11.039 -19.391 -17.891 1 98.06 21 LEU B O 1
ATOM 3929 N N . ALA B 1 22 ? -8.992 -18.594 -17.422 1 97.44 22 ALA B N 1
ATOM 3930 C CA . ALA B 1 22 ? -9.336 -17.25 -17.891 1 97.44 22 ALA B CA 1
ATOM 3931 C C . ALA B 1 22 ? -9.656 -17.266 -19.375 1 97.44 22 ALA B C 1
ATOM 3933 O O . ALA B 1 22 ? -10.617 -16.625 -19.828 1 97.44 22 ALA B O 1
ATOM 3934 N N . ALA B 1 23 ? -8.852 -17.938 -20.156 1 98.69 23 ALA B N 1
ATOM 3935 C CA . ALA B 1 23 ? -9.086 -18.062 -21.594 1 98.69 23 ALA B CA 1
ATOM 3936 C C . ALA B 1 23 ? -10.414 -18.75 -21.891 1 98.69 23 ALA B C 1
ATOM 3938 O O . ALA B 1 23 ? -11.18 -18.312 -22.75 1 98.69 23 ALA B O 1
ATOM 3939 N N . ALA B 1 24 ? -10.656 -19.828 -21.172 1 98.69 24 ALA B N 1
ATOM 3940 C CA . ALA B 1 24 ? -11.883 -20.594 -21.359 1 98.69 24 ALA B CA 1
ATOM 3941 C C . ALA B 1 24 ? -13.117 -19.734 -21.078 1 98.69 24 ALA B C 1
ATOM 3943 O O . ALA B 1 24 ? -14.055 -19.703 -21.875 1 98.69 24 ALA B O 1
ATOM 3944 N N . LYS B 1 25 ? -13.102 -19.094 -19.938 1 97.38 25 LYS B N 1
ATOM 3945 C CA . LYS B 1 25 ? -14.234 -18.266 -19.531 1 97.38 25 LYS B CA 1
ATOM 3946 C C . LYS B 1 25 ? -14.469 -17.141 -20.516 1 97.38 25 LYS B C 1
ATOM 3948 O O . LYS B 1 25 ? -15.617 -16.828 -20.844 1 97.38 25 LYS B O 1
ATOM 3953 N N . GLU B 1 26 ? -13.375 -16.5 -20.938 1 97.69 26 GLU B N 1
ATOM 3954 C CA . GLU B 1 26 ? -13.5 -15.414 -21.906 1 97.69 26 GLU B CA 1
ATOM 3955 C C . GLU B 1 26 ? -14.078 -15.922 -23.219 1 97.69 26 GLU B C 1
ATOM 3957 O O . GLU B 1 26 ? -14.945 -15.281 -23.812 1 97.69 26 GLU B O 1
ATOM 3962 N N . ALA B 1 27 ? -13.648 -17.031 -23.688 1 98.69 27 ALA B N 1
ATOM 3963 C CA . ALA B 1 27 ? -14.062 -17.609 -24.969 1 98.69 27 ALA B CA 1
ATOM 3964 C C . ALA B 1 27 ? -15.547 -17.984 -24.953 1 98.69 27 ALA B C 1
ATOM 3966 O O . ALA B 1 27 ? -16.266 -17.734 -25.922 1 98.69 27 ALA B O 1
ATOM 3967 N N . VAL B 1 28 ? -15.953 -18.609 -23.875 1 98.19 28 VAL B N 1
ATOM 3968 C CA . VAL B 1 28 ? -17.359 -19.016 -23.781 1 98.19 28 VAL B CA 1
ATOM 3969 C C . VAL B 1 28 ? -18.25 -17.766 -23.781 1 98.19 28 VAL B C 1
ATOM 3971 O O . VAL B 1 28 ? -19.344 -17.781 -24.328 1 98.19 28 VAL B O 1
ATOM 3974 N N . GLY B 1 29 ? -17.781 -16.734 -23.141 1 96.62 29 GLY B N 1
ATOM 3975 C CA . GLY B 1 29 ? -18.5 -15.477 -23.141 1 96.62 29 GLY B CA 1
ATOM 3976 C C . GLY B 1 29 ? -18.641 -14.875 -24.531 1 96.62 29 GLY B C 1
ATOM 3977 O O . GLY B 1 29 ? -19.547 -14.078 -24.766 1 96.62 29 GLY B O 1
ATOM 3978 N N . LEU B 1 30 ? -17.797 -15.289 -25.438 1 98.06 30 LEU B N 1
ATOM 3979 C CA . LEU B 1 30 ? -17.781 -14.773 -26.797 1 98.06 30 LEU B CA 1
ATOM 3980 C C . LEU B 1 30 ? -18.484 -15.742 -27.75 1 98.06 30 LEU B C 1
ATOM 3982 O O . LEU B 1 30 ? -18.406 -15.586 -28.969 1 98.06 30 LEU B O 1
ATOM 3986 N N . GLY B 1 31 ? -19.062 -16.812 -27.156 1 98 31 GLY B N 1
ATOM 3987 C CA . GLY B 1 31 ? -19.953 -17.672 -27.922 1 98 31 GLY B CA 1
ATOM 3988 C C . GLY B 1 31 ? -19.312 -18.984 -28.344 1 98 31 GLY B C 1
ATOM 3989 O O . GLY B 1 31 ? -19.938 -19.797 -29.016 1 98 31 GLY B O 1
ATOM 3990 N N . ALA B 1 32 ? -18.141 -19.312 -27.906 1 98.5 32 ALA B N 1
ATOM 3991 C CA . ALA B 1 32 ? -17.438 -20.531 -28.281 1 98.5 32 ALA B CA 1
ATOM 3992 C C . ALA B 1 32 ? -17.922 -21.719 -27.438 1 98.5 32 ALA B C 1
ATOM 3994 O O . ALA B 1 32 ? -18.266 -21.547 -26.266 1 98.5 32 ALA B O 1
ATOM 3995 N N . LYS B 1 33 ? -18.016 -22.812 -28.062 1 98.62 33 LYS B N 1
ATOM 3996 C CA . LYS B 1 33 ? -18.156 -24.062 -27.297 1 98.62 33 LYS B CA 1
ATOM 3997 C C . LYS B 1 33 ? -16.828 -24.516 -26.75 1 98.62 33 LYS B C 1
ATOM 3999 O O . LYS B 1 33 ? -15.898 -24.828 -27.5 1 98.62 33 LYS B O 1
ATOM 4004 N N . VAL B 1 34 ? -16.719 -24.594 -25.391 1 98.75 34 VAL B N 1
ATOM 4005 C CA . VAL B 1 34 ? -15.406 -24.719 -24.766 1 98.75 34 VAL B CA 1
ATOM 4006 C C . VAL B 1 34 ? -15.367 -25.938 -23.875 1 98.75 34 VAL B C 1
ATOM 4008 O O . VAL B 1 34 ? -16.359 -26.266 -23.203 1 98.75 34 VAL B O 1
ATOM 4011 N N . ALA B 1 35 ? -14.227 -26.641 -23.828 1 98.75 35 ALA B N 1
ATOM 4012 C CA . ALA B 1 35 ? -13.914 -27.672 -22.844 1 98.75 35 ALA B CA 1
ATOM 4013 C C . ALA B 1 35 ? -12.562 -27.422 -22.203 1 98.75 35 ALA B C 1
ATOM 4015 O O . ALA B 1 35 ? -11.672 -26.812 -22.797 1 98.75 35 ALA B O 1
ATOM 4016 N N . VAL B 1 36 ? -12.422 -27.891 -20.984 1 98.69 36 VAL B N 1
ATOM 4017 C CA . VAL B 1 36 ? -11.18 -27.812 -20.234 1 98.69 36 VAL B CA 1
ATOM 4018 C C . VAL B 1 36 ? -10.781 -29.203 -19.734 1 98.69 36 VAL B C 1
ATOM 4020 O O . VAL B 1 36 ? -11.609 -29.922 -19.156 1 98.69 36 VAL B O 1
ATOM 4023 N N . LEU B 1 37 ? -9.594 -29.641 -20.031 1 98.38 37 LEU B N 1
ATOM 4024 C CA . LEU B 1 37 ? -8.992 -30.844 -19.438 1 98.38 37 LEU B CA 1
ATOM 4025 C C . LEU B 1 37 ? -7.934 -30.453 -18.406 1 98.38 37 LEU B C 1
ATOM 4027 O O . LEU B 1 37 ? -7.082 -29.609 -18.688 1 98.38 37 LEU B O 1
ATOM 4031 N N . ASP B 1 38 ? -8.016 -31 -17.312 1 97.5 38 ASP B N 1
ATOM 4032 C CA . ASP B 1 38 ? -6.992 -30.781 -16.297 1 97.5 38 ASP B CA 1
ATOM 4033 C C . ASP B 1 38 ? -6.809 -32.031 -15.43 1 97.5 38 ASP B C 1
ATOM 4035 O O . ASP B 1 38 ? -7.777 -32.719 -15.117 1 97.5 38 ASP B O 1
ATOM 4039 N N . TYR B 1 39 ? -5.637 -32.344 -15.133 1 96.69 39 TYR B N 1
ATOM 4040 C CA . TYR B 1 39 ? -5.27 -33.469 -14.25 1 96.69 39 TYR B CA 1
ATOM 4041 C C . TYR B 1 39 ? -4.012 -33.125 -13.461 1 96.69 39 TYR B C 1
ATOM 4043 O O . TYR B 1 39 ? -3.016 -32.656 -14.031 1 96.69 39 TYR B O 1
ATOM 4051 N N . VAL B 1 40 ? -4.07 -33.312 -12.188 1 96.69 40 VAL B N 1
ATOM 4052 C CA . VAL B 1 40 ? -2.916 -33.062 -11.328 1 96.69 40 VAL B CA 1
ATOM 4053 C C . VAL B 1 40 ? -2.256 -34.406 -10.953 1 96.69 40 VAL B C 1
ATOM 4055 O O . VAL B 1 40 ? -2.793 -35.156 -10.148 1 96.69 40 VAL B O 1
ATOM 4058 N N . THR B 1 41 ? -1.125 -34.625 -11.617 1 95.75 41 THR B N 1
ATOM 4059 C CA . THR B 1 41 ? -0.316 -35.75 -11.18 1 95.75 41 THR B CA 1
ATOM 4060 C C . THR B 1 41 ? 0.226 -35.531 -9.773 1 95.75 41 THR B C 1
ATOM 4062 O O . THR B 1 41 ? 0.782 -34.469 -9.484 1 95.75 41 THR B O 1
ATOM 4065 N N . PRO B 1 42 ? 0.04 -36.469 -8.867 1 97 42 PRO B N 1
ATOM 4066 C CA . PRO B 1 42 ? 0.521 -36.281 -7.5 1 97 42 PRO B CA 1
ATOM 4067 C C . PRO B 1 42 ? 2.012 -35.938 -7.438 1 97 42 PRO B C 1
ATOM 4069 O O . PRO B 1 42 ? 2.787 -36.438 -8.266 1 97 42 PRO B O 1
ATOM 4072 N N . SER B 1 43 ? 2.416 -35.094 -6.441 1 97.69 43 SER B N 1
ATOM 4073 C CA . SER B 1 43 ? 3.838 -34.938 -6.152 1 97.69 43 SER B CA 1
ATOM 4074 C C . SER B 1 43 ? 4.461 -36.25 -5.695 1 97.69 43 SER B C 1
ATOM 4076 O O . SER B 1 43 ? 3.75 -37.219 -5.414 1 97.69 43 SER B O 1
ATOM 4078 N N . PRO B 1 44 ? 5.754 -36.281 -5.613 1 96.94 44 PRO B N 1
ATOM 4079 C CA . PRO B 1 44 ? 6.387 -37.531 -5.18 1 96.94 44 PRO B CA 1
ATOM 4080 C C . PRO B 1 44 ? 5.887 -38 -3.818 1 96.94 44 PRO B C 1
ATOM 4082 O O . PRO B 1 44 ? 5.75 -39.219 -3.59 1 96.94 44 PRO B O 1
ATOM 4085 N N . VAL B 1 45 ? 5.535 -37.094 -2.943 1 95.88 45 VAL B N 1
ATOM 4086 C CA . VAL B 1 45 ? 5.094 -37.5 -1.614 1 95.88 45 VAL B CA 1
ATOM 4087 C C . VAL B 1 45 ? 3.574 -37.656 -1.597 1 95.88 45 VAL B C 1
ATOM 4089 O O . VAL B 1 45 ? 2.982 -37.938 -0.552 1 95.88 45 VAL B O 1
ATOM 4092 N N . GLY B 1 46 ? 2.889 -37.344 -2.727 1 96.94 46 GLY B N 1
ATOM 4093 C CA . GLY B 1 46 ? 1.5 -37.75 -2.873 1 96.94 46 GLY B CA 1
ATOM 4094 C C . GLY B 1 46 ? 0.531 -36.562 -2.85 1 96.94 46 GLY B C 1
ATOM 4095 O O . GLY B 1 46 ? -0.686 -36.781 -2.838 1 96.94 46 GLY B O 1
ATOM 4096 N N . THR B 1 47 ? 0.956 -35.344 -2.877 1 97.44 47 THR B N 1
ATOM 4097 C CA . THR B 1 47 ? 0.084 -34.188 -2.812 1 97.44 47 THR B CA 1
ATOM 4098 C C . THR B 1 47 ? -0.635 -33.969 -4.141 1 97.44 47 THR B C 1
ATOM 4100 O O . THR B 1 47 ? -0.011 -34 -5.203 1 97.44 47 THR B O 1
ATOM 4103 N N . THR B 1 48 ? -1.961 -33.812 -4.16 1 96.94 48 THR B N 1
ATOM 4104 C CA . THR B 1 48 ? -2.803 -33.438 -5.289 1 96.94 48 THR B CA 1
ATOM 4105 C C . THR B 1 48 ? -3.734 -32.281 -4.914 1 96.94 48 THR B C 1
ATOM 4107 O O . THR B 1 48 ? -3.822 -31.891 -3.746 1 96.94 48 THR B O 1
ATOM 4110 N N . TRP B 1 49 ? -4.301 -31.625 -5.863 1 96.62 49 TRP B N 1
ATOM 4111 C CA . TRP B 1 49 ? -5.207 -30.516 -5.59 1 96.62 49 TRP B CA 1
ATOM 4112 C C . TRP B 1 49 ? -6.238 -30.359 -6.707 1 96.62 49 TRP B C 1
ATOM 4114 O O . TRP B 1 49 ? -6.203 -31.109 -7.695 1 96.62 49 TRP B O 1
ATOM 4124 N N . GLY B 1 50 ? -7.168 -29.438 -6.512 1 93.88 50 GLY B N 1
ATOM 4125 C CA . GLY B 1 50 ? -8.266 -29.234 -7.441 1 93.88 50 GLY B CA 1
ATOM 4126 C C . GLY B 1 50 ? -7.996 -28.156 -8.477 1 93.88 50 GLY B C 1
ATOM 4127 O O . GLY B 1 50 ? -6.836 -27.859 -8.758 1 93.88 50 GLY B O 1
ATOM 4128 N N . LEU B 1 51 ? -9.062 -27.656 -9.031 1 94.94 51 LEU B N 1
ATOM 4129 C CA . LEU B 1 51 ? -9.008 -26.656 -10.094 1 94.94 51 LEU B CA 1
ATOM 4130 C C . LEU B 1 51 ? -8.43 -25.344 -9.578 1 94.94 51 LEU B C 1
ATOM 4132 O O . LEU B 1 51 ? -8.531 -25.047 -8.391 1 94.94 51 LEU B O 1
ATOM 4136 N N . GLY B 1 52 ? -7.82 -24.625 -10.5 1 95.12 52 GLY B N 1
ATOM 4137 C CA . GLY B 1 52 ? -7.305 -23.297 -10.156 1 95.12 52 GLY B CA 1
ATOM 4138 C C . GLY B 1 52 ? -5.801 -23.188 -10.328 1 95.12 52 GLY B C 1
ATOM 4139 O O . GLY B 1 52 ? -5.234 -22.109 -10.18 1 95.12 52 GLY B O 1
ATOM 4140 N N . GLY B 1 53 ? -5.172 -24.344 -10.633 1 96.25 53 GLY B N 1
ATOM 4141 C CA . GLY B 1 53 ? -3.75 -24.344 -10.938 1 96.25 53 GLY B CA 1
ATOM 4142 C C . GLY B 1 53 ? -2.877 -24.078 -9.727 1 96.25 53 GLY B C 1
ATOM 4143 O O . GLY B 1 53 ? -3.33 -24.219 -8.586 1 96.25 53 GLY B O 1
ATOM 4144 N N . THR B 1 54 ? -1.617 -23.766 -9.961 1 96.69 54 THR B N 1
ATOM 4145 C CA . THR B 1 54 ? -0.623 -23.547 -8.914 1 96.69 54 THR B CA 1
ATOM 4146 C C . THR B 1 54 ? -1.02 -22.375 -8.023 1 96.69 54 THR B C 1
ATOM 4148 O O . THR B 1 54 ? -0.971 -22.484 -6.797 1 96.69 54 THR B O 1
ATOM 4151 N N . CYS B 1 55 ? -1.47 -21.344 -8.539 1 96.69 55 CYS B N 1
ATOM 4152 C CA . CYS B 1 55 ? -1.718 -20.109 -7.805 1 96.69 55 CYS B CA 1
ATOM 4153 C C . CYS B 1 55 ? -2.729 -20.344 -6.688 1 96.69 55 CYS B C 1
ATOM 4155 O O . CYS B 1 55 ? -2.482 -19.969 -5.539 1 96.69 55 CYS B O 1
ATOM 4157 N N . VAL B 1 56 ? -3.822 -20.969 -6.973 1 96.69 56 VAL B N 1
ATOM 4158 C CA . VAL B 1 56 ? -4.918 -21.141 -6.02 1 96.69 56 VAL B CA 1
ATOM 4159 C C . VAL B 1 56 ? -4.523 -22.172 -4.969 1 96.69 56 VAL B C 1
ATOM 4161 O O . VAL B 1 56 ? -4.855 -22.031 -3.789 1 96.69 56 VAL B O 1
ATOM 4164 N N . ASN B 1 57 ? -3.779 -23.172 -5.387 1 98 57 ASN B N 1
ATOM 4165 C CA . ASN B 1 57 ? -3.697 -24.391 -4.594 1 98 57 ASN B CA 1
ATOM 4166 C C . ASN B 1 57 ? -2.365 -24.5 -3.857 1 98 57 ASN B C 1
ATOM 4168 O O . ASN B 1 57 ? -2.322 -24.922 -2.699 1 98 57 ASN B O 1
ATOM 4172 N N . VAL B 1 58 ? -1.271 -24.141 -4.562 1 98.12 58 VAL B N 1
ATOM 4173 C CA . VAL B 1 58 ? 0.031 -24.453 -3.984 1 98.12 58 VAL B CA 1
ATOM 4174 C C . VAL B 1 58 ? 1.017 -23.328 -4.289 1 98.12 58 VAL B C 1
ATOM 4176 O O . VAL B 1 58 ? 2.227 -23.562 -4.352 1 98.12 58 VAL B O 1
ATOM 4179 N N . GLY B 1 59 ? 0.487 -22.172 -4.52 1 96.69 59 GLY B N 1
ATOM 4180 C CA . GLY B 1 59 ? 1.321 -21.031 -4.883 1 96.69 59 GLY B CA 1
ATOM 4181 C C . GLY B 1 59 ? 0.86 -19.719 -4.262 1 96.69 59 GLY B C 1
ATOM 4182 O O . GLY B 1 59 ? 0.779 -19.609 -3.039 1 96.69 59 GLY B O 1
ATOM 4183 N N . CYS B 1 60 ? 0.355 -18.812 -5.039 1 96.69 60 CYS B N 1
ATOM 4184 C CA . CYS B 1 60 ? 0.104 -17.422 -4.68 1 96.69 60 CYS B CA 1
ATOM 4185 C C . CYS B 1 60 ? -0.815 -17.328 -3.467 1 96.69 60 CYS B C 1
ATOM 4187 O O . CYS B 1 60 ? -0.512 -16.625 -2.508 1 96.69 60 CYS B O 1
ATOM 4189 N N . ILE B 1 61 ? -1.881 -18.031 -3.441 1 97.38 61 ILE B N 1
ATOM 4190 C CA . ILE B 1 61 ? -2.928 -17.844 -2.443 1 97.38 61 ILE B CA 1
ATOM 4191 C C . ILE B 1 61 ? -2.482 -18.438 -1.107 1 97.38 61 ILE B C 1
ATOM 4193 O O . ILE B 1 61 ? -2.402 -17.719 -0.104 1 97.38 61 ILE B O 1
ATOM 4197 N N . PRO B 1 62 ? -2.195 -19.75 -1.055 1 98.31 62 PRO B N 1
ATOM 4198 C CA . PRO B 1 62 ? -1.76 -20.266 0.248 1 98.31 62 PRO B CA 1
ATOM 4199 C C . PRO B 1 62 ? -0.468 -19.609 0.733 1 98.31 62 PRO B C 1
ATOM 4201 O O . PRO B 1 62 ? -0.295 -19.391 1.936 1 98.31 62 PRO B O 1
ATOM 4204 N N . LYS B 1 63 ? 0.421 -19.344 -0.173 1 98 63 LYS B N 1
ATOM 4205 C CA . LYS B 1 63 ? 1.666 -18.688 0.209 1 98 63 LYS B CA 1
ATOM 4206 C C . LYS B 1 63 ? 1.393 -17.328 0.843 1 98 63 LYS B C 1
ATOM 4208 O O . LYS B 1 63 ? 1.994 -16.984 1.86 1 98 63 LYS B O 1
ATOM 4213 N N . LYS B 1 64 ? 0.516 -16.531 0.227 1 98.19 64 LYS B N 1
ATOM 4214 C CA . LYS B 1 64 ? 0.172 -15.211 0.755 1 98.19 64 LYS B CA 1
ATOM 4215 C C . LYS B 1 64 ? -0.477 -15.32 2.131 1 98.19 64 LYS B C 1
ATOM 4217 O O . LYS B 1 64 ? -0.245 -14.484 3.004 1 98.19 64 LYS B O 1
ATOM 4222 N N . LEU B 1 65 ? -1.316 -16.297 2.301 1 98.69 65 LEU B N 1
ATOM 4223 C CA . LEU B 1 65 ? -1.982 -16.5 3.584 1 98.69 65 LEU B CA 1
ATOM 4224 C C . LEU B 1 65 ? -0.981 -16.906 4.66 1 98.69 65 LEU B C 1
ATOM 4226 O O . LEU B 1 65 ? -1.072 -16.438 5.805 1 98.69 65 LEU B O 1
ATOM 4230 N N . MET B 1 66 ? -0 -17.766 4.289 1 98.81 66 MET B N 1
ATOM 4231 C CA . MET B 1 66 ? 1.053 -18.109 5.238 1 98.81 66 MET B CA 1
ATOM 4232 C C . MET B 1 66 ? 1.936 -16.906 5.543 1 98.81 66 MET B C 1
ATOM 4234 O O . MET B 1 66 ? 2.352 -16.703 6.684 1 98.81 66 MET B O 1
ATOM 4238 N N . HIS B 1 67 ? 2.232 -16.172 4.5 1 98.62 67 HIS B N 1
ATOM 4239 C CA . HIS B 1 67 ? 2.961 -14.922 4.668 1 98.62 67 HIS B CA 1
ATOM 4240 C C . HIS B 1 67 ? 2.234 -13.984 5.629 1 98.62 67 HIS B C 1
ATOM 4242 O O . HIS B 1 67 ? 2.854 -13.414 6.531 1 98.62 67 HIS B O 1
ATOM 4248 N N . GLN B 1 68 ? 0.92 -13.859 5.473 1 98.75 68 GLN B N 1
ATOM 4249 C CA . GLN B 1 68 ? 0.093 -13.031 6.348 1 98.75 68 GLN B CA 1
ATOM 4250 C C . GLN B 1 68 ? 0.127 -13.539 7.785 1 98.75 68 GLN B C 1
ATOM 4252 O O . GLN B 1 68 ? 0.189 -12.75 8.727 1 98.75 68 GLN B O 1
ATOM 4257 N N . ALA B 1 69 ? 0.044 -14.812 7.906 1 98.88 69 ALA B N 1
ATOM 4258 C CA . ALA B 1 69 ? 0.133 -15.398 9.242 1 98.88 69 ALA B CA 1
ATOM 4259 C C . ALA B 1 69 ? 1.432 -14.992 9.938 1 98.88 69 ALA B C 1
ATOM 4261 O O . ALA B 1 69 ? 1.429 -14.633 11.117 1 98.88 69 ALA B O 1
ATOM 4262 N N . ALA B 1 70 ? 2.502 -15.078 9.18 1 98.81 70 ALA B N 1
ATOM 4263 C CA . ALA B 1 70 ? 3.801 -14.695 9.727 1 98.81 70 ALA B CA 1
ATOM 4264 C C . ALA B 1 70 ? 3.826 -13.219 10.102 1 98.81 70 ALA B C 1
ATOM 4266 O O . ALA B 1 70 ? 4.352 -12.844 11.156 1 98.81 70 ALA B O 1
ATOM 4267 N N . LEU B 1 71 ? 3.271 -12.383 9.312 1 98.56 71 LEU B N 1
ATOM 4268 C CA . LEU B 1 71 ? 3.219 -10.953 9.578 1 98.56 71 LEU B CA 1
ATOM 4269 C C . LEU B 1 71 ? 2.381 -10.664 10.82 1 98.56 71 LEU B C 1
ATOM 4271 O O . LEU B 1 71 ? 2.695 -9.75 11.594 1 98.56 71 LEU B O 1
ATOM 4275 N N . LEU B 1 72 ? 1.29 -11.383 10.961 1 98.69 72 LEU B N 1
ATOM 4276 C CA . LEU B 1 72 ? 0.447 -11.211 12.141 1 98.69 72 LEU B CA 1
ATOM 4277 C C . LEU B 1 72 ? 1.21 -11.57 13.414 1 98.69 72 LEU B C 1
ATOM 4279 O O . LEU B 1 72 ? 0.989 -10.969 14.469 1 98.69 72 LEU B O 1
ATOM 4283 N N . GLY B 1 73 ? 2.078 -12.578 13.297 1 98.38 73 GLY B N 1
ATOM 4284 C CA . GLY B 1 73 ? 2.949 -12.859 14.422 1 98.38 73 GLY B CA 1
ATOM 4285 C C . GLY B 1 73 ? 3.822 -11.68 14.812 1 98.38 73 GLY B C 1
ATOM 4286 O O . GLY B 1 73 ? 3.982 -11.391 16 1 98.38 73 GLY B O 1
ATOM 4287 N N . GLU B 1 74 ? 4.359 -11.062 13.852 1 97.38 74 GLU B N 1
ATOM 4288 C CA . GLU B 1 74 ? 5.141 -9.852 14.094 1 97.38 74 GLU B CA 1
ATOM 4289 C C . GLU B 1 74 ? 4.277 -8.742 14.695 1 97.38 74 GLU B C 1
ATOM 4291 O O . GLU B 1 74 ? 4.734 -7.992 15.555 1 97.38 74 GLU B O 1
ATOM 4296 N N . ALA B 1 75 ? 3.066 -8.617 14.227 1 98.25 75 ALA B N 1
ATOM 4297 C CA . ALA B 1 75 ? 2.135 -7.598 14.695 1 98.25 75 ALA B CA 1
ATOM 4298 C C . ALA B 1 75 ? 1.841 -7.766 16.188 1 98.25 75 ALA B C 1
ATOM 4300 O O . ALA B 1 75 ? 1.644 -6.781 16.906 1 98.25 75 ALA B O 1
ATOM 4301 N N . ILE B 1 76 ? 1.791 -8.977 16.656 1 98.06 76 ILE B N 1
ATOM 4302 C CA . ILE B 1 76 ? 1.573 -9.25 18.062 1 98.06 76 ILE B CA 1
ATOM 4303 C C . ILE B 1 76 ? 2.693 -8.617 18.891 1 98.06 76 ILE B C 1
ATOM 4305 O O . ILE B 1 76 ? 2.436 -7.988 19.922 1 98.06 76 ILE B O 1
ATOM 4309 N N . HIS B 1 77 ? 3.926 -8.742 18.391 1 96.81 77 HIS B N 1
ATOM 4310 C CA . HIS B 1 77 ? 5.062 -8.133 19.062 1 96.81 77 HIS B CA 1
ATOM 4311 C C . HIS B 1 77 ? 4.969 -6.609 19.031 1 96.81 77 HIS B C 1
ATOM 4313 O O . HIS B 1 77 ? 5.238 -5.945 20.031 1 96.81 77 HIS B O 1
ATOM 4319 N N . GLU B 1 78 ? 4.609 -6.09 17.938 1 98.12 78 GLU B N 1
ATOM 4320 C CA . GLU B 1 78 ? 4.473 -4.645 17.781 1 98.12 78 GLU B CA 1
ATOM 4321 C C . GLU B 1 78 ? 3.373 -4.094 18.688 1 98.12 78 GLU B C 1
ATOM 4323 O O . GLU B 1 78 ? 3.52 -3.016 19.266 1 98.12 78 GLU B O 1
ATOM 4328 N N . ALA B 1 79 ? 2.27 -4.824 18.766 1 98.62 79 ALA B N 1
ATOM 4329 C CA . ALA B 1 79 ? 1.118 -4.391 19.562 1 98.62 79 ALA B CA 1
ATOM 4330 C C . ALA B 1 79 ? 1.51 -4.148 21.016 1 98.62 79 ALA B C 1
ATOM 4332 O O . ALA B 1 79 ? 1.072 -3.17 21.625 1 98.62 79 ALA B O 1
ATOM 4333 N N . ALA B 1 80 ? 2.373 -4.992 21.469 1 98.31 80 ALA B N 1
ATOM 4334 C CA . ALA B 1 80 ? 2.82 -4.848 22.859 1 98.31 80 ALA B CA 1
ATOM 4335 C C . ALA B 1 80 ? 3.553 -3.523 23.062 1 98.31 80 ALA B C 1
ATOM 4337 O O . ALA B 1 80 ? 3.406 -2.879 24.109 1 98.31 80 ALA B O 1
ATOM 4338 N N . THR B 1 81 ? 4.289 -3.092 22.125 1 98.38 81 THR B N 1
ATOM 4339 C CA . THR B 1 81 ? 5.062 -1.859 22.234 1 98.38 81 THR B CA 1
ATOM 4340 C C . THR B 1 81 ? 4.152 -0.639 22.125 1 98.38 81 THR B C 1
ATOM 4342 O O . THR B 1 81 ? 4.496 0.44 22.609 1 98.38 81 THR B O 1
ATOM 4345 N N . PHE B 1 82 ? 2.936 -0.775 21.578 1 98.69 82 PHE B N 1
ATOM 4346 C CA . PHE B 1 82 ? 1.974 0.31 21.438 1 98.69 82 PHE B CA 1
ATOM 4347 C C . PHE B 1 82 ? 1.044 0.375 22.641 1 98.69 82 PHE B C 1
ATOM 4349 O O . PHE B 1 82 ? 0.153 1.226 22.703 1 98.69 82 PHE B O 1
ATOM 4356 N N . GLY B 1 83 ? 1.202 -0.544 23.516 1 98.56 83 GLY B N 1
ATOM 4357 C CA . GLY B 1 83 ? 0.47 -0.438 24.766 1 98.56 83 GLY B CA 1
ATOM 4358 C C . GLY B 1 83 ? -0.586 -1.515 24.938 1 98.56 83 GLY B C 1
ATOM 4359 O O . GLY B 1 83 ? -1.26 -1.577 25.969 1 98.56 83 GLY B O 1
ATOM 4360 N N . TRP B 1 84 ? -0.773 -2.404 23.953 1 98.62 84 TRP B N 1
ATOM 4361 C CA . TRP B 1 84 ? -1.675 -3.535 24.156 1 98.62 84 TRP B CA 1
ATOM 4362 C C . TRP B 1 84 ? -1.108 -4.512 25.172 1 98.62 84 TRP B C 1
ATOM 4364 O O . TRP B 1 84 ? 0.064 -4.891 25.094 1 98.62 84 TRP B O 1
ATOM 4374 N N . GLN B 1 85 ? -1.935 -4.953 26.094 1 98.06 85 GLN B N 1
ATOM 4375 C CA . GLN B 1 85 ? -1.481 -5.746 27.219 1 98.06 85 GLN B CA 1
ATOM 4376 C C . GLN B 1 85 ? -1.455 -7.23 26.891 1 98.06 85 GLN B C 1
ATOM 4378 O O . GLN B 1 85 ? -2.449 -7.934 27.078 1 98.06 85 GLN B O 1
ATOM 4383 N N . LEU B 1 86 ? -0.304 -7.727 26.469 1 96.88 86 LEU B N 1
ATOM 4384 C CA . LEU B 1 86 ? -0.061 -9.141 26.219 1 96.88 86 LEU B CA 1
ATOM 4385 C C . LEU B 1 86 ? 1.431 -9.453 26.266 1 96.88 86 LEU B C 1
ATOM 4387 O O . LEU B 1 86 ? 2.262 -8.547 26.234 1 96.88 86 LEU B O 1
ATOM 4391 N N . ASN B 1 87 ? 1.784 -10.719 26.406 1 96 87 ASN B N 1
ATOM 4392 C CA . ASN B 1 87 ? 3.164 -11.195 26.359 1 96 87 ASN B CA 1
ATOM 4393 C C . ASN B 1 87 ? 3.469 -11.891 25.031 1 96 87 ASN B C 1
ATOM 4395 O O . ASN B 1 87 ? 3.213 -13.086 24.875 1 96 87 ASN B O 1
ATOM 4399 N N . PRO B 1 88 ? 4.082 -11.18 24.156 1 94.81 88 PRO B N 1
ATOM 4400 C CA . PRO B 1 88 ? 4.293 -11.758 22.828 1 94.81 88 PRO B CA 1
ATOM 4401 C C . PRO B 1 88 ? 5.105 -13.055 22.875 1 94.81 88 PRO B C 1
ATOM 4403 O O . PRO B 1 88 ? 4.91 -13.93 22.031 1 94.81 88 PRO B O 1
ATOM 4406 N N . LYS B 1 89 ? 5.996 -13.266 23.812 1 94.06 89 LYS B N 1
ATOM 4407 C CA . LYS B 1 89 ? 6.887 -14.422 23.891 1 94.06 89 LYS B CA 1
ATOM 4408 C C . LYS B 1 89 ? 6.105 -15.695 24.188 1 94.06 89 LYS B C 1
ATOM 4410 O O . LYS B 1 89 ? 6.57 -16.797 23.891 1 94.06 89 LYS B O 1
ATOM 4415 N N . SER B 1 90 ? 4.961 -15.531 24.656 1 95.19 90 SER B N 1
ATOM 4416 C CA . SER B 1 90 ? 4.168 -16.688 25.047 1 95.19 90 SER B CA 1
ATOM 4417 C C . SER B 1 90 ? 3.225 -17.109 23.938 1 95.19 90 SER B C 1
ATOM 4419 O O . SER B 1 90 ? 2.594 -18.172 24.016 1 95.19 90 SER B O 1
ATOM 4421 N N . VAL B 1 91 ? 3.1 -16.375 22.922 1 97.12 91 VAL B N 1
ATOM 4422 C CA . VAL B 1 91 ? 2.162 -16.641 21.828 1 97.12 91 VAL B CA 1
ATOM 4423 C C . VAL B 1 91 ? 2.83 -17.531 20.781 1 97.12 91 VAL B C 1
ATOM 4425 O O . VAL B 1 91 ? 3.852 -17.156 20.203 1 97.12 91 VAL B O 1
ATOM 4428 N N . LYS B 1 92 ? 2.283 -18.688 20.547 1 97.69 92 LYS B N 1
ATOM 4429 C CA . LYS B 1 92 ? 2.852 -19.625 19.594 1 97.69 92 LYS B CA 1
ATOM 4430 C C . LYS B 1 92 ? 1.854 -19.969 18.484 1 97.69 92 LYS B C 1
ATOM 4432 O O . LYS B 1 92 ? 0.644 -19.812 18.672 1 97.69 92 LYS B O 1
ATOM 4437 N N . ILE B 1 93 ? 2.381 -20.5 17.422 1 98.38 93 ILE B N 1
ATOM 4438 C CA . ILE B 1 93 ? 1.538 -20.859 16.297 1 98.38 93 ILE B CA 1
ATOM 4439 C C . ILE B 1 93 ? 1.097 -22.312 16.422 1 98.38 93 ILE B C 1
ATOM 4441 O O . ILE B 1 93 ? 1.876 -23.172 16.844 1 98.38 93 ILE B O 1
ATOM 4445 N N . ASP B 1 94 ? -0.158 -22.516 16.172 1 98.62 94 ASP B N 1
ATOM 4446 C CA . ASP B 1 94 ? -0.704 -23.859 15.961 1 98.62 94 ASP B CA 1
ATOM 4447 C C . ASP B 1 94 ? -0.74 -24.203 14.477 1 98.62 94 ASP B C 1
ATOM 4449 O O . ASP B 1 94 ? -1.664 -23.812 13.766 1 98.62 94 ASP B O 1
ATOM 4453 N N . TRP B 1 95 ? 0.204 -25.047 14.039 1 98.69 95 TRP B N 1
ATOM 4454 C CA . TRP B 1 95 ? 0.337 -25.359 12.617 1 98.69 95 TRP B CA 1
ATOM 4455 C C . TRP B 1 95 ? -0.936 -26 12.078 1 98.69 95 TRP B C 1
ATOM 4457 O O . TRP B 1 95 ? -1.38 -25.688 10.977 1 98.69 95 TRP B O 1
ATOM 4467 N N . GLU B 1 96 ? -1.473 -26.906 12.781 1 98.56 96 GLU B N 1
ATOM 4468 C CA . GLU B 1 96 ? -2.672 -27.594 12.32 1 98.56 96 GLU B CA 1
ATOM 4469 C C . GLU B 1 96 ? -3.822 -26.625 12.094 1 98.56 96 GLU B C 1
ATOM 4471 O O . GLU B 1 96 ? -4.535 -26.719 11.094 1 98.56 96 GLU B O 1
ATOM 4476 N N . ALA B 1 97 ? -3.977 -25.734 13.055 1 98.62 97 ALA B N 1
ATOM 4477 C CA . ALA B 1 97 ? -5.027 -24.734 12.914 1 98.62 97 ALA B CA 1
ATOM 4478 C C . ALA B 1 97 ? -4.781 -23.844 11.695 1 98.62 97 ALA B C 1
ATOM 4480 O O . ALA B 1 97 ? -5.707 -23.562 10.938 1 98.62 97 ALA B O 1
ATOM 4481 N N . LEU B 1 98 ? -3.562 -23.422 11.547 1 98.75 98 LEU B N 1
ATOM 4482 C CA . LEU B 1 98 ? -3.193 -22.578 10.406 1 98.75 98 LEU B CA 1
ATOM 4483 C C . LEU B 1 98 ? -3.439 -23.312 9.094 1 98.75 98 LEU B C 1
ATOM 4485 O O . LEU B 1 98 ? -4.102 -22.781 8.195 1 98.75 98 LEU B O 1
ATOM 4489 N N . ARG B 1 99 ? -2.914 -24.469 8.992 1 98.62 99 ARG B N 1
ATOM 4490 C CA . ARG B 1 99 ? -3.059 -25.281 7.789 1 98.62 99 ARG B CA 1
ATOM 4491 C C . ARG B 1 99 ? -4.531 -25.5 7.461 1 98.62 99 ARG B C 1
ATOM 4493 O O . ARG B 1 99 ? -4.934 -25.391 6.301 1 98.62 99 ARG B O 1
ATOM 4500 N N . THR B 1 100 ? -5.309 -25.828 8.453 1 98.62 100 THR B N 1
ATOM 4501 C CA . THR B 1 100 ? -6.73 -26.078 8.242 1 98.62 100 THR B CA 1
ATOM 4502 C C . THR B 1 100 ? -7.426 -24.844 7.695 1 98.62 100 THR B C 1
ATOM 4504 O O . THR B 1 100 ? -8.219 -24.922 6.754 1 98.62 100 THR B O 1
ATOM 4507 N N . ALA B 1 101 ? -7.121 -23.703 8.297 1 98.44 101 ALA B N 1
ATOM 4508 C CA . ALA B 1 101 ? -7.719 -22.453 7.832 1 98.44 101 ALA B CA 1
ATOM 4509 C C . ALA B 1 101 ? -7.344 -22.172 6.379 1 98.44 101 ALA B C 1
ATOM 4511 O O . ALA B 1 101 ? -8.203 -21.797 5.574 1 98.44 101 ALA B O 1
ATOM 4512 N N . VAL B 1 102 ? -6.121 -22.375 6.031 1 98.5 102 VAL B N 1
ATOM 4513 C CA . VAL B 1 102 ? -5.621 -22.109 4.688 1 98.5 102 VAL B CA 1
ATOM 4514 C C . VAL B 1 102 ? -6.254 -23.078 3.699 1 98.5 102 VAL B C 1
ATOM 4516 O O . VAL B 1 102 ? -6.738 -22.672 2.639 1 98.5 102 VAL B O 1
ATOM 4519 N N . GLN B 1 103 ? -6.289 -24.328 4.055 1 98.19 103 GLN B N 1
ATOM 4520 C CA . GLN B 1 103 ? -6.824 -25.359 3.164 1 98.19 103 GLN B CA 1
ATOM 4521 C C . GLN B 1 103 ? -8.328 -25.188 2.971 1 98.19 103 GLN B C 1
ATOM 4523 O O . GLN B 1 103 ? -8.859 -25.469 1.892 1 98.19 103 GLN B O 1
ATOM 4528 N N . ASN B 1 104 ? -8.984 -24.766 4.039 1 97.81 104 ASN B N 1
ATOM 4529 C CA . ASN B 1 104 ? -10.406 -24.484 3.895 1 97.81 104 ASN B CA 1
ATOM 4530 C C . ASN B 1 104 ? -10.664 -23.406 2.848 1 97.81 104 ASN B C 1
ATOM 4532 O O . ASN B 1 104 ? -11.602 -23.516 2.055 1 97.81 104 ASN B O 1
ATOM 4536 N N . HIS B 1 105 ? -9.875 -22.422 2.871 1 96.88 105 HIS B N 1
ATOM 4537 C CA . HIS B 1 105 ? -10.023 -21.375 1.872 1 96.88 105 HIS B CA 1
ATOM 4538 C C . HIS B 1 105 ? -9.742 -21.906 0.469 1 96.88 105 HIS B C 1
ATOM 4540 O O . HIS B 1 105 ? -10.477 -21.609 -0.472 1 96.88 105 HIS B O 1
ATOM 4546 N N . VAL B 1 106 ? -8.711 -22.641 0.297 1 97.25 106 VAL B N 1
ATOM 4547 C CA . VAL B 1 106 ? -8.336 -23.219 -0.995 1 97.25 106 VAL B CA 1
ATOM 4548 C C . VAL B 1 106 ? -9.477 -24.062 -1.536 1 97.25 106 VAL B C 1
ATOM 4550 O O . VAL B 1 106 ? -9.867 -23.938 -2.699 1 97.25 106 VAL B O 1
ATOM 4553 N N . LYS B 1 107 ? -10.023 -24.891 -0.679 1 96.75 107 LYS B N 1
ATOM 4554 C CA . LYS B 1 107 ? -11.125 -25.766 -1.074 1 96.75 107 LYS B CA 1
ATOM 4555 C C . LYS B 1 107 ? -12.344 -24.953 -1.501 1 96.75 107 LYS B C 1
ATOM 4557 O O . LYS B 1 107 ? -13.047 -25.328 -2.439 1 96.75 107 LYS B O 1
ATOM 4562 N N . SER B 1 108 ? -12.562 -23.922 -0.75 1 95.31 108 SER B N 1
ATOM 4563 C CA . SER B 1 108 ? -13.68 -23.047 -1.109 1 95.31 108 SER B CA 1
ATOM 4564 C C . SER B 1 108 ? -13.492 -22.469 -2.504 1 95.31 108 SER B C 1
ATOM 4566 O O . SER B 1 108 ? -14.445 -22.391 -3.287 1 95.31 108 SER B O 1
ATOM 4568 N N . VAL B 1 109 ? -12.312 -22.094 -2.842 1 94.62 109 VAL B N 1
ATOM 4569 C CA . VAL B 1 109 ? -12.031 -21.516 -4.148 1 94.62 109 VAL B CA 1
ATOM 4570 C C . VAL B 1 109 ? -12.18 -22.578 -5.23 1 94.62 109 VAL B C 1
ATOM 4572 O O . VAL B 1 109 ? -12.688 -22.312 -6.32 1 94.62 109 VAL B O 1
ATOM 4575 N N . ASN B 1 110 ? -11.672 -23.766 -4.938 1 95.5 110 ASN B N 1
ATOM 4576 C CA . ASN B 1 110 ? -11.852 -24.875 -5.871 1 95.5 110 ASN B CA 1
ATOM 4577 C C . ASN B 1 110 ? -13.328 -25.109 -6.195 1 95.5 110 ASN B C 1
ATOM 4579 O O . ASN B 1 110 ? -13.695 -25.266 -7.363 1 95.5 110 ASN B O 1
ATOM 4583 N N . TRP B 1 111 ? -14.125 -25.078 -5.164 1 93.94 111 TRP B N 1
ATOM 4584 C CA . TRP B 1 111 ? -15.555 -25.312 -5.316 1 93.94 111 TRP B CA 1
ATOM 4585 C C . TRP B 1 111 ? -16.203 -24.219 -6.168 1 93.94 111 TRP B C 1
ATOM 4587 O O . TRP B 1 111 ? -16.953 -24.516 -7.098 1 93.94 111 TRP B O 1
ATOM 4597 N N . VAL B 1 112 ? -15.875 -23.031 -5.855 1 93.25 112 VAL B N 1
ATOM 4598 C CA . VAL B 1 112 ? -16.469 -21.906 -6.57 1 93.25 112 VAL B CA 1
ATOM 4599 C C . VAL B 1 112 ? -16.047 -21.953 -8.039 1 93.25 112 VAL B C 1
ATOM 4601 O O . VAL B 1 112 ? -16.844 -21.625 -8.93 1 93.25 112 VAL B O 1
ATOM 4604 N N . THR B 1 113 ? -14.781 -22.297 -8.289 1 94.25 113 THR B N 1
ATOM 4605 C CA . THR B 1 113 ? -14.281 -22.406 -9.648 1 94.25 113 THR B CA 1
ATOM 4606 C C . THR B 1 113 ? -15.047 -23.484 -10.43 1 94.25 113 THR B C 1
ATOM 4608 O O . THR B 1 113 ? -15.422 -23.266 -11.578 1 94.25 113 THR B O 1
ATOM 4611 N N . ARG B 1 114 ? -15.289 -24.562 -9.82 1 94.44 114 ARG B N 1
ATOM 4612 C CA . ARG B 1 114 ? -16.031 -25.656 -10.445 1 94.44 114 ARG B CA 1
ATOM 4613 C C . ARG B 1 114 ? -17.469 -25.219 -10.758 1 94.44 114 ARG B C 1
ATOM 4615 O O . ARG B 1 114 ? -17.984 -25.531 -11.836 1 94.44 114 ARG B O 1
ATOM 4622 N N . VAL B 1 115 ? -18.094 -24.578 -9.828 1 94.62 115 VAL B N 1
ATOM 4623 C CA . VAL B 1 115 ? -19.453 -24.078 -10.008 1 94.62 115 VAL B CA 1
ATOM 4624 C C . VAL B 1 115 ? -19.5 -23.094 -11.164 1 94.62 115 VAL B C 1
ATOM 4626 O O . VAL B 1 115 ? -20.438 -23.109 -11.977 1 94.62 115 VAL B O 1
ATOM 4629 N N . GLU B 1 116 ? -18.516 -22.266 -11.219 1 93.94 116 GLU B N 1
ATOM 4630 C CA . GLU B 1 116 ? -18.453 -21.266 -12.273 1 93.94 116 GLU B CA 1
ATOM 4631 C C . GLU B 1 116 ? -18.344 -21.906 -13.648 1 93.94 116 GLU B C 1
ATOM 4633 O O . GLU B 1 116 ? -18.984 -21.469 -14.602 1 93.94 116 GLU B O 1
ATOM 4638 N N . LEU B 1 117 ? -17.5 -22.906 -13.812 1 95.62 117 LEU B N 1
ATOM 4639 C CA . LEU B 1 117 ? -17.359 -23.625 -15.086 1 95.62 117 LEU B CA 1
ATOM 4640 C C . LEU B 1 117 ? -18.703 -24.219 -15.508 1 95.62 117 LEU B C 1
ATOM 4642 O O . LEU B 1 117 ? -19.094 -24.125 -16.672 1 95.62 117 LEU B O 1
ATOM 4646 N N . ARG B 1 118 ? -19.359 -24.734 -14.531 1 95.81 118 ARG B N 1
ATOM 4647 C CA . ARG B 1 118 ? -20.656 -25.344 -14.805 1 95.81 118 ARG B CA 1
ATOM 4648 C C . ARG B 1 118 ? -21.688 -24.297 -15.234 1 95.81 118 ARG B C 1
ATOM 4650 O O . ARG B 1 118 ? -22.422 -24.5 -16.203 1 95.81 118 ARG B O 1
ATOM 4657 N N . THR B 1 119 ? -21.688 -23.25 -14.516 1 94.88 119 THR B N 1
ATOM 4658 C CA . THR B 1 119 ? -22.641 -22.188 -14.789 1 94.88 119 THR B CA 1
ATOM 4659 C C . THR B 1 119 ? -22.391 -21.594 -16.172 1 94.88 119 THR B C 1
ATOM 4661 O O . THR B 1 119 ? -23.344 -21.203 -16.859 1 94.88 119 THR B O 1
ATOM 4664 N N . LYS B 1 120 ? -21.188 -21.547 -16.609 1 95.75 120 LYS B N 1
ATOM 4665 C CA . LYS B 1 120 ? -20.828 -20.969 -17.891 1 95.75 120 LYS B CA 1
ATOM 4666 C C . LYS B 1 120 ? -20.875 -22 -19 1 95.75 120 LYS B C 1
ATOM 4668 O O . LYS B 1 120 ? -20.547 -21.703 -20.156 1 95.75 120 LYS B O 1
ATOM 4673 N N . LYS B 1 121 ? -21.219 -23.203 -18.641 1 96.81 121 LYS B N 1
ATOM 4674 C CA . LYS B 1 121 ? -21.375 -24.312 -19.578 1 96.81 121 LYS B CA 1
ATOM 4675 C C . LYS B 1 121 ? -20.047 -24.656 -20.25 1 96.81 121 LYS B C 1
ATOM 4677 O O . LYS B 1 121 ? -20 -24.859 -21.469 1 96.81 121 LYS B O 1
ATOM 4682 N N . ILE B 1 122 ? -19.031 -24.562 -19.5 1 98.31 122 ILE B N 1
ATOM 4683 C CA . ILE B 1 122 ? -17.734 -25.094 -19.906 1 98.31 122 ILE B CA 1
ATOM 4684 C C . ILE B 1 122 ? -17.625 -26.562 -19.469 1 98.31 122 ILE B C 1
ATOM 4686 O O . ILE B 1 122 ? -17.75 -26.875 -18.281 1 98.31 122 ILE B O 1
ATOM 4690 N N . GLU B 1 123 ? -17.438 -27.438 -20.391 1 98.12 123 GLU B N 1
ATOM 4691 C CA . GLU B 1 123 ? -17.281 -28.844 -20.016 1 98.12 123 GLU B CA 1
ATOM 4692 C C . GLU B 1 123 ? -15.906 -29.109 -19.422 1 98.12 123 GLU B C 1
ATOM 4694 O O . GLU B 1 123 ? -14.883 -28.75 -20.016 1 98.12 123 GLU B O 1
ATOM 4699 N N . TYR B 1 124 ? -15.945 -29.672 -18.281 1 97.94 124 TYR B N 1
ATOM 4700 C CA . TYR B 1 124 ? -14.703 -29.953 -17.578 1 97.94 124 TYR B CA 1
ATOM 4701 C C . TYR B 1 124 ? -14.453 -31.453 -17.5 1 97.94 124 TYR B C 1
ATOM 4703 O O . TYR B 1 124 ? -15.344 -32.219 -17.125 1 97.94 124 TYR B O 1
ATOM 4711 N N . PHE B 1 125 ? -13.258 -31.891 -17.859 1 97.81 125 PHE B N 1
ATOM 4712 C CA . PHE B 1 125 ? -12.82 -33.281 -17.75 1 97.81 125 PHE B CA 1
ATOM 4713 C C . PHE B 1 125 ? -11.594 -33.375 -16.844 1 97.81 125 PHE B C 1
ATOM 4715 O O . PHE B 1 125 ? -10.555 -32.781 -17.141 1 97.81 125 PHE B O 1
ATOM 4722 N N . ASN B 1 126 ? -11.703 -34.094 -15.781 1 97.81 126 ASN B N 1
ATOM 4723 C CA . ASN B 1 126 ? -10.539 -34.406 -14.969 1 97.81 126 ASN B CA 1
ATOM 4724 C C . ASN B 1 126 ? -9.719 -35.562 -15.586 1 97.81 126 ASN B C 1
ATOM 4726 O O . ASN B 1 126 ? -9.82 -36.688 -15.148 1 97.81 126 ASN B O 1
ATOM 4730 N N . ALA B 1 127 ? -8.898 -35.188 -16.516 1 98.06 127 ALA B N 1
ATOM 4731 C CA . ALA B 1 127 ? -8.172 -36.188 -17.297 1 98.06 127 ALA B CA 1
ATOM 4732 C C . ALA B 1 127 ? -6.828 -35.656 -17.766 1 98.06 127 ALA B C 1
ATOM 4734 O O . ALA B 1 127 ? -6.707 -34.469 -18.094 1 98.06 127 ALA B O 1
ATOM 4735 N N . LEU B 1 128 ? -5.809 -36.531 -17.719 1 97.94 128 LEU B N 1
ATOM 4736 C CA . LEU B 1 128 ? -4.504 -36.219 -18.281 1 97.94 128 LEU B CA 1
ATOM 4737 C C . LEU B 1 128 ? -4.555 -36.219 -19.797 1 97.94 128 LEU B C 1
ATOM 4739 O O . LEU B 1 128 ? -4.941 -37.219 -20.422 1 97.94 128 LEU B O 1
ATOM 4743 N N . ALA B 1 129 ? -4.125 -35.125 -20.406 1 98.56 129 ALA B N 1
ATOM 4744 C CA . ALA B 1 129 ? -4.34 -34.938 -21.844 1 98.56 129 ALA B CA 1
ATOM 4745 C C . ALA B 1 129 ? -3.041 -35.156 -22.609 1 98.56 129 ALA B C 1
ATOM 4747 O O . ALA B 1 129 ? -1.959 -34.812 -22.125 1 98.56 129 ALA B O 1
ATOM 4748 N N . HIS B 1 130 ? -3.127 -35.656 -23.844 1 98.62 130 HIS B N 1
ATOM 4749 C CA . HIS B 1 130 ? -2.045 -35.625 -24.828 1 98.62 130 HIS B CA 1
ATOM 4750 C C . HIS B 1 130 ? -2.592 -35.531 -26.25 1 98.62 130 HIS B C 1
ATOM 4752 O O . HIS B 1 130 ? -3.756 -35.875 -26.5 1 98.62 130 HIS B O 1
ATOM 4758 N N . PHE B 1 131 ? -1.747 -35.094 -27.203 1 98.81 131 PHE B N 1
ATOM 4759 C CA . PHE B 1 131 ? -2.162 -34.906 -28.578 1 98.81 131 PHE B CA 1
ATOM 4760 C C . PHE B 1 131 ? -2.156 -36.219 -29.328 1 98.81 131 PHE B C 1
ATOM 4762 O O . PHE B 1 131 ? -1.209 -37 -29.219 1 98.81 131 PHE B O 1
ATOM 4769 N N . LYS B 1 132 ? -3.213 -36.5 -30.016 1 98.62 132 LYS B N 1
ATOM 4770 C CA . LYS B 1 132 ? -3.24 -37.562 -31.031 1 98.62 132 LYS B CA 1
ATOM 4771 C C . LYS B 1 132 ? -2.891 -37 -32.406 1 98.62 132 LYS B C 1
ATOM 4773 O O . LYS B 1 132 ? -2.156 -37.625 -33.156 1 98.62 132 LYS B O 1
ATOM 4778 N N . ASP B 1 133 ? -3.453 -35.938 -32.75 1 97.94 133 ASP B N 1
ATOM 4779 C CA . ASP B 1 133 ? -3.127 -35.125 -33.906 1 97.94 133 ASP B CA 1
ATOM 4780 C C . ASP B 1 133 ? -3.449 -33.656 -33.656 1 97.94 133 ASP B C 1
ATOM 4782 O O . ASP B 1 133 ? -3.771 -33.25 -32.531 1 97.94 133 ASP B O 1
ATOM 4786 N N . ALA B 1 134 ? -3.375 -32.812 -34.656 1 98 134 ALA B N 1
ATOM 4787 C CA . ALA B 1 134 ? -3.406 -31.359 -34.469 1 98 134 ALA B CA 1
ATOM 4788 C C . ALA B 1 134 ? -4.781 -30.891 -34 1 98 134 ALA B C 1
ATOM 4790 O O . ALA B 1 134 ? -4.934 -29.766 -33.531 1 98 134 ALA B O 1
ATOM 4791 N N . HIS B 1 135 ? -5.82 -31.688 -34.156 1 98.56 135 HIS B N 1
ATOM 4792 C CA . HIS B 1 135 ? -7.172 -31.281 -33.781 1 98.56 135 HIS B CA 1
ATOM 4793 C C . HIS B 1 135 ? -7.801 -32.312 -32.812 1 98.56 135 HIS B C 1
ATOM 4795 O O . HIS B 1 135 ? -9 -32.219 -32.531 1 98.56 135 HIS B O 1
ATOM 4801 N N . THR B 1 136 ? -7.02 -33.312 -32.375 1 98.69 136 THR B N 1
ATOM 4802 C CA . THR B 1 136 ? -7.551 -34.375 -31.531 1 98.69 136 THR B CA 1
ATOM 4803 C C . THR B 1 136 ? -6.699 -34.562 -30.281 1 98.69 136 THR B C 1
ATOM 4805 O O . THR B 1 136 ? -5.488 -34.781 -30.375 1 98.69 136 THR B O 1
ATOM 4808 N N . VAL B 1 137 ? -7.363 -34.531 -29.109 1 98.75 137 VAL B N 1
ATOM 4809 C CA . VAL B 1 137 ? -6.715 -34.688 -27.828 1 98.75 137 VAL B CA 1
ATOM 4810 C C . VAL B 1 137 ? -7.316 -35.906 -27.109 1 98.75 137 VAL B C 1
ATOM 4812 O O . VAL B 1 137 ? -8.531 -36.125 -27.141 1 98.75 137 VAL B O 1
ATOM 4815 N N . VAL B 1 138 ? -6.445 -36.719 -26.578 1 98.75 138 VAL B N 1
ATOM 4816 C CA . VAL B 1 138 ? -6.867 -37.875 -25.766 1 98.75 138 VAL B CA 1
ATOM 4817 C C . VAL B 1 138 ? -6.727 -37.5 -24.281 1 98.75 138 VAL B C 1
ATOM 4819 O O . VAL B 1 138 ? -5.676 -37.062 -23.844 1 98.75 138 VAL B O 1
ATOM 4822 N N . GLY B 1 139 ? -7.84 -37.656 -23.531 1 98.44 139 GLY B N 1
ATOM 4823 C CA . GLY B 1 139 ? -7.812 -37.531 -22.078 1 98.44 139 GLY B CA 1
ATOM 4824 C C . GLY B 1 139 ? -7.891 -38.875 -21.359 1 98.44 139 GLY B C 1
ATOM 4825 O O . GLY B 1 139 ? -8.719 -39.719 -21.703 1 98.44 139 GLY B O 1
ATOM 4826 N N . ILE B 1 140 ? -6.984 -39.031 -20.469 1 98.19 140 ILE B N 1
ATOM 4827 C CA . ILE B 1 140 ? -6.98 -40.25 -19.688 1 98.19 140 ILE B CA 1
ATOM 4828 C C . ILE B 1 140 ? -7.375 -39.969 -18.234 1 98.19 140 ILE B C 1
ATOM 4830 O O . ILE B 1 140 ? -6.676 -39.219 -17.547 1 98.19 140 ILE B O 1
ATOM 4834 N N . THR B 1 141 ? -8.469 -40.5 -17.75 1 97.06 141 THR B N 1
ATOM 4835 C CA . THR B 1 141 ? -8.938 -40.281 -16.391 1 97.06 141 THR B CA 1
ATOM 4836 C C . THR B 1 141 ? -8.109 -41.062 -15.383 1 97.06 141 THR B C 1
ATOM 4838 O O . THR B 1 141 ? -7.285 -41.875 -15.773 1 97.06 141 THR B O 1
ATOM 4841 N N . LYS B 1 142 ? -8.359 -40.781 -14.109 1 94.31 142 LYS B N 1
ATOM 4842 C CA . LYS B 1 142 ? -7.66 -41.469 -13.039 1 94.31 142 LYS B CA 1
ATOM 4843 C C . LYS B 1 142 ? -7.895 -43 -13.133 1 94.31 142 LYS B C 1
ATOM 4845 O O . LYS B 1 142 ? -7.02 -43.781 -12.781 1 94.31 142 LYS B O 1
ATOM 4850 N N . LYS B 1 143 ? -9 -43.469 -13.664 1 95.88 143 LYS B N 1
ATOM 4851 C CA . LYS B 1 143 ? -9.375 -44.875 -13.773 1 95.88 143 LYS B CA 1
ATOM 4852 C C . LYS B 1 143 ? -8.82 -45.469 -15.055 1 95.88 143 LYS B C 1
ATOM 4854 O O . LYS B 1 143 ? -9.062 -46.656 -15.336 1 95.88 143 LYS B O 1
ATOM 4859 N N . GLY B 1 144 ? -8.188 -44.688 -15.836 1 95.19 144 GLY B N 1
ATOM 4860 C CA . GLY B 1 144 ? -7.598 -45.219 -17.062 1 95.19 144 GLY B CA 1
ATOM 4861 C C . GLY B 1 144 ? -8.531 -45.125 -18.25 1 95.19 144 GLY B C 1
ATOM 4862 O O . GLY B 1 144 ? -8.203 -45.625 -19.328 1 95.19 144 GLY B O 1
ATOM 4863 N N . GLU B 1 145 ? -9.609 -44.469 -18.047 1 97 145 GLU B N 1
ATOM 4864 C CA . GLU B 1 145 ? -10.555 -44.312 -19.156 1 97 145 GLU B CA 1
ATOM 4865 C C . GLU B 1 145 ? -10.086 -43.25 -20.125 1 97 145 GLU B C 1
ATOM 4867 O O . GLU B 1 145 ? -9.641 -42.156 -19.719 1 97 145 GLU B O 1
ATOM 4872 N N . GLU B 1 146 ? -10.195 -43.562 -21.375 1 97.56 146 GLU B N 1
ATOM 4873 C CA . GLU B 1 146 ? -9.789 -42.625 -22.422 1 97.56 146 GLU B CA 1
ATOM 4874 C C . GLU B 1 146 ? -11 -41.875 -22.984 1 97.56 146 GLU B C 1
ATOM 4876 O O . GLU B 1 146 ? -12.062 -42.469 -23.172 1 97.56 146 GLU B O 1
ATOM 4881 N N . LYS B 1 147 ? -10.82 -40.625 -23.125 1 96.81 147 LYS B N 1
ATOM 4882 C CA . LYS B 1 147 ? -11.766 -39.75 -23.812 1 96.81 147 LYS B CA 1
ATOM 4883 C C . LYS B 1 147 ? -11.102 -39.031 -24.984 1 96.81 147 LYS B C 1
ATOM 4885 O O . LYS B 1 147 ? -10.055 -38.406 -24.812 1 96.81 147 LYS B O 1
ATOM 4890 N N . ILE B 1 148 ? -11.719 -39.188 -26.172 1 98.19 148 ILE B N 1
ATOM 4891 C CA . ILE B 1 148 ? -11.18 -38.531 -27.359 1 98.19 148 ILE B CA 1
ATOM 4892 C C . ILE B 1 148 ? -11.992 -37.281 -27.656 1 98.19 148 ILE B C 1
ATOM 4894 O O . ILE B 1 148 ? -13.211 -37.344 -27.828 1 98.19 148 ILE B O 1
ATOM 4898 N N . LEU B 1 149 ? -11.367 -36.125 -27.719 1 98.44 149 LEU B N 1
ATOM 4899 C CA . LEU B 1 149 ? -12.008 -34.844 -27.969 1 98.44 149 LEU B CA 1
ATOM 4900 C C . LEU B 1 149 ? -11.383 -34.156 -29.172 1 98.44 149 LEU B C 1
ATOM 4902 O O . LEU B 1 149 ? -10.164 -34.188 -29.359 1 98.44 149 LEU B O 1
ATOM 4906 N N . THR B 1 150 ? -12.195 -33.562 -30.031 1 98.56 150 THR B N 1
ATOM 4907 C CA . THR B 1 150 ? -11.695 -32.781 -31.156 1 98.56 150 THR B CA 1
ATOM 4908 C C . THR B 1 150 ? -12.039 -31.312 -30.984 1 98.56 150 THR B C 1
ATOM 4910 O O . THR B 1 150 ? -13.055 -30.969 -30.375 1 98.56 150 THR B O 1
ATOM 4913 N N . ALA B 1 151 ? -11.148 -30.469 -31.469 1 98.69 151 ALA B N 1
ATOM 4914 C CA . ALA B 1 151 ? -11.398 -29.031 -31.344 1 98.69 151 ALA B CA 1
ATOM 4915 C C . ALA B 1 151 ? -10.781 -28.266 -32.5 1 98.69 151 ALA B C 1
ATOM 4917 O O . ALA B 1 151 ? -9.781 -28.703 -33.094 1 98.69 151 ALA B O 1
ATOM 4918 N N . LYS B 1 152 ? -11.414 -27.125 -32.844 1 98.56 152 LYS B N 1
ATOM 4919 C CA . LYS B 1 152 ? -10.883 -26.234 -33.844 1 98.56 152 LYS B CA 1
ATOM 4920 C C . LYS B 1 152 ? -9.578 -25.578 -33.406 1 98.56 152 LYS B C 1
ATOM 4922 O O . LYS B 1 152 ? -8.602 -25.562 -34.156 1 98.56 152 LYS B O 1
ATOM 4927 N N . ASN B 1 153 ? -9.594 -24.969 -32.25 1 98.81 153 ASN B N 1
ATOM 4928 C CA . ASN B 1 153 ? -8.414 -24.391 -31.609 1 98.81 153 ASN B CA 1
ATOM 4929 C C . ASN B 1 153 ? -8.117 -25.062 -30.266 1 98.81 153 ASN B C 1
ATOM 4931 O O . ASN B 1 153 ? -9.039 -25.438 -29.547 1 98.81 153 ASN B O 1
ATOM 4935 N N . ILE B 1 154 ? -6.855 -25.234 -29.938 1 98.88 154 ILE B N 1
ATOM 4936 C CA . ILE B 1 154 ? -6.441 -25.859 -28.688 1 98.88 154 ILE B CA 1
ATOM 4937 C C . ILE B 1 154 ? -5.422 -24.969 -27.984 1 98.88 154 ILE B C 1
ATOM 4939 O O . ILE B 1 154 ? -4.527 -24.406 -28.625 1 98.88 154 ILE B O 1
ATOM 4943 N N . LEU B 1 155 ? -5.582 -24.797 -26.688 1 98.94 155 LEU B N 1
ATOM 4944 C CA . LEU B 1 155 ? -4.684 -24 -25.859 1 98.94 155 LEU B CA 1
ATOM 4945 C C . LEU B 1 155 ? -3.914 -24.875 -24.891 1 98.94 155 LEU B C 1
ATOM 4947 O O . LEU B 1 155 ? -4.512 -25.641 -24.141 1 98.94 155 LEU B O 1
ATOM 4951 N N . ILE B 1 156 ? -2.611 -24.734 -24.953 1 98.94 156 ILE B N 1
ATOM 4952 C CA . ILE B 1 156 ? -1.734 -25.359 -23.969 1 98.94 156 ILE B CA 1
ATOM 4953 C C . ILE B 1 156 ? -1.514 -24.406 -22.797 1 98.94 156 ILE B C 1
ATOM 4955 O O . ILE B 1 156 ? -0.87 -23.359 -22.938 1 98.94 156 ILE B O 1
ATOM 4959 N N . ALA B 1 157 ? -2.016 -24.703 -21.625 1 98.75 157 ALA B N 1
ATOM 4960 C CA . ALA B 1 157 ? -1.863 -23.938 -20.375 1 98.75 157 ALA B CA 1
ATOM 4961 C C . ALA B 1 157 ? -1.531 -24.859 -19.219 1 98.75 157 ALA B C 1
ATOM 4963 O O . ALA B 1 157 ? -2.143 -24.766 -18.141 1 98.75 157 ALA B O 1
ATOM 4964 N N . VAL B 1 158 ? -0.562 -25.719 -19.375 1 98.38 158 VAL B N 1
ATOM 4965 C CA . VAL B 1 158 ? -0.342 -26.844 -18.469 1 98.38 158 VAL B CA 1
ATOM 4966 C C . VAL B 1 158 ? 0.634 -26.438 -17.375 1 98.38 158 VAL B C 1
ATOM 4968 O O . VAL B 1 158 ? 0.78 -27.141 -16.375 1 98.38 158 VAL B O 1
ATOM 4971 N N . GLY B 1 159 ? 1.259 -25.297 -17.484 1 97.06 159 GLY B N 1
ATOM 4972 C CA . GLY B 1 159 ? 2.18 -24.828 -16.453 1 97.06 159 GLY B CA 1
ATOM 4973 C C . GLY B 1 159 ? 3.355 -25.766 -16.234 1 97.06 159 GLY B C 1
ATOM 4974 O O . GLY B 1 159 ? 3.939 -26.266 -17.203 1 97.06 159 GLY B O 1
ATOM 4975 N N . GLY B 1 160 ? 3.795 -25.828 -15.016 1 96.75 160 GLY B N 1
ATOM 4976 C CA . GLY B 1 160 ? 4.949 -26.656 -14.664 1 96.75 160 GLY B CA 1
ATOM 4977 C C . GLY B 1 160 ? 4.848 -27.281 -13.289 1 96.75 160 GLY B C 1
ATOM 4978 O O . GLY B 1 160 ? 3.904 -27 -12.547 1 96.75 160 GLY B O 1
ATOM 4979 N N . ARG B 1 161 ? 5.762 -28.141 -12.984 1 97.12 161 ARG B N 1
ATOM 4980 C CA . ARG B 1 161 ? 5.906 -28.797 -11.695 1 97.12 161 ARG B CA 1
ATOM 4981 C C . ARG B 1 161 ? 7.316 -28.625 -11.141 1 97.12 161 ARG B C 1
ATOM 4983 O O . ARG B 1 161 ? 8.258 -28.391 -11.898 1 97.12 161 ARG B O 1
ATOM 4990 N N . PRO B 1 162 ? 7.496 -28.75 -9.797 1 97.62 162 PRO B N 1
ATOM 4991 C CA . PRO B 1 162 ? 8.82 -28.562 -9.203 1 97.62 162 PRO B CA 1
ATOM 4992 C C . PRO B 1 162 ? 9.836 -29.594 -9.711 1 97.62 162 PRO B C 1
ATOM 4994 O O . PRO B 1 162 ? 9.5 -30.766 -9.891 1 97.62 162 PRO B O 1
ATOM 4997 N N . LYS B 1 163 ? 11.062 -29.109 -9.852 1 96.44 163 LYS B N 1
ATOM 4998 C CA . LYS B 1 163 ? 12.18 -30 -10.172 1 96.44 163 LYS B CA 1
ATOM 4999 C C . LYS B 1 163 ? 12.773 -30.609 -8.914 1 96.44 163 LYS B C 1
ATOM 5001 O O . LYS B 1 163 ? 12.727 -30.016 -7.836 1 96.44 163 LYS B O 1
ATOM 5006 N N . TYR B 1 164 ? 13.273 -31.797 -9.008 1 97.06 164 TYR B N 1
ATOM 5007 C CA . TYR B 1 164 ? 14.102 -32.438 -7.996 1 97.06 164 TYR B CA 1
ATOM 5008 C C . TYR B 1 164 ? 15.492 -32.75 -8.539 1 97.06 164 TYR B C 1
ATOM 5010 O O . TYR B 1 164 ? 15.641 -33.094 -9.711 1 97.06 164 TYR B O 1
ATOM 5018 N N . PRO B 1 165 ? 16.469 -32.562 -7.703 1 96.19 165 PRO B N 1
ATOM 5019 C CA . PRO B 1 165 ? 17.797 -32.938 -8.172 1 96.19 165 PRO B CA 1
ATOM 5020 C C . PRO B 1 165 ? 18.016 -34.438 -8.227 1 96.19 165 PRO B C 1
ATOM 5022 O O . PRO B 1 165 ? 17.281 -35.188 -7.578 1 96.19 165 PRO B O 1
ATOM 5025 N N . ASP B 1 166 ? 18.984 -34.781 -9.016 1 95.94 166 ASP B N 1
ATOM 5026 C CA . ASP B 1 166 ? 19.344 -36.188 -9.109 1 95.94 166 ASP B CA 1
ATOM 5027 C C . ASP B 1 166 ? 20.359 -36.562 -8.039 1 95.94 166 ASP B C 1
ATOM 5029 O O . ASP B 1 166 ? 21.531 -36.812 -8.336 1 95.94 166 ASP B O 1
ATOM 5033 N N . ILE B 1 167 ? 19.922 -36.688 -6.824 1 97.25 167 ILE B N 1
ATOM 5034 C CA . ILE B 1 167 ? 20.75 -37.094 -5.703 1 97.25 167 ILE B CA 1
ATOM 5035 C C . ILE B 1 167 ? 20 -38.125 -4.848 1 97.25 167 ILE B C 1
ATOM 5037 O O . ILE B 1 167 ? 18.766 -38.125 -4.812 1 97.25 167 ILE B O 1
ATOM 5041 N N . PRO B 1 168 ? 20.719 -38.906 -4.145 1 97.81 168 PRO B N 1
ATOM 5042 C CA . PRO B 1 168 ? 20.047 -39.938 -3.328 1 97.81 168 PRO B CA 1
ATOM 5043 C C . PRO B 1 168 ? 19.141 -39.312 -2.268 1 97.81 168 PRO B C 1
ATOM 5045 O O . PRO B 1 168 ? 19.562 -38.438 -1.507 1 97.81 168 PRO B O 1
ATOM 5048 N N . GLY B 1 169 ? 17.906 -39.781 -2.332 1 98.06 169 GLY B N 1
ATOM 5049 C CA . GLY B 1 169 ? 16.969 -39.438 -1.262 1 98.06 169 GLY B CA 1
ATOM 5050 C C . GLY B 1 169 ? 16.156 -38.188 -1.556 1 98.06 169 GLY B C 1
ATOM 5051 O O . GLY B 1 169 ? 15.195 -37.906 -0.846 1 98.06 169 GLY B O 1
ATOM 5052 N N . ALA B 1 170 ? 16.5 -37.438 -2.59 1 97.94 170 ALA B N 1
ATOM 5053 C CA . ALA B 1 170 ? 15.828 -36.156 -2.859 1 97.94 170 ALA B CA 1
ATOM 5054 C C . ALA B 1 170 ? 14.336 -36.375 -3.123 1 97.94 170 ALA B C 1
ATOM 5056 O O . ALA B 1 170 ? 13.5 -35.719 -2.508 1 97.94 170 ALA B O 1
ATOM 5057 N N . ILE B 1 171 ? 14.008 -37.25 -4.035 1 97.88 171 ILE B N 1
ATOM 5058 C CA . ILE B 1 171 ? 12.633 -37.5 -4.434 1 97.88 171 ILE B CA 1
ATOM 5059 C C . ILE B 1 171 ? 11.883 -38.219 -3.314 1 97.88 171 ILE B C 1
ATOM 5061 O O . ILE B 1 171 ? 10.734 -37.906 -3.012 1 97.88 171 ILE B O 1
ATOM 5065 N N . GLU B 1 172 ? 12.555 -39.125 -2.635 1 97.12 172 GLU B N 1
ATOM 5066 C CA . GLU B 1 172 ? 11.945 -40 -1.632 1 97.12 172 GLU B CA 1
ATOM 5067 C C . GLU B 1 172 ? 11.562 -39.219 -0.38 1 97.12 172 GLU B C 1
ATOM 5069 O O . GLU B 1 172 ? 10.539 -39.5 0.244 1 97.12 172 GLU B O 1
ATOM 5074 N N . TYR B 1 173 ? 12.445 -38.281 -0.041 1 97.81 173 TYR B N 1
ATOM 5075 C CA . TYR B 1 173 ? 12.266 -37.719 1.292 1 97.81 173 TYR B CA 1
ATOM 5076 C C . TYR B 1 173 ? 12.016 -36.219 1.218 1 97.81 173 TYR B C 1
ATOM 5078 O O . TYR B 1 173 ? 11.57 -35.594 2.193 1 97.81 173 TYR B O 1
ATOM 5086 N N . GLY B 1 174 ? 12.297 -35.594 0.075 1 98.25 174 GLY B N 1
ATOM 5087 C CA . GLY B 1 174 ? 12.133 -34.156 -0.063 1 98.25 174 GLY B CA 1
ATOM 5088 C C . GLY B 1 174 ? 10.711 -33.75 -0.412 1 98.25 174 GLY B C 1
ATOM 5089 O O . GLY B 1 174 ? 9.922 -34.562 -0.896 1 98.25 174 GLY B O 1
ATOM 5090 N N . ILE B 1 175 ? 10.359 -32.5 -0.101 1 98.56 175 ILE B N 1
ATOM 5091 C CA . ILE B 1 175 ? 9.094 -31.922 -0.532 1 98.56 175 ILE B CA 1
ATOM 5092 C C . ILE B 1 175 ? 9.359 -30.672 -1.363 1 98.56 175 ILE B C 1
ATOM 5094 O O . ILE B 1 175 ? 10.516 -30.281 -1.548 1 98.56 175 ILE B O 1
ATOM 5098 N N . SER B 1 176 ? 8.328 -30.125 -1.945 1 98.5 176 SER B N 1
ATOM 5099 C CA . SER B 1 176 ? 8.406 -28.875 -2.709 1 98.5 176 SER B CA 1
ATOM 5100 C C . SER B 1 176 ? 7.297 -27.906 -2.301 1 98.5 176 SER B C 1
ATOM 5102 O O . SER B 1 176 ? 6.605 -28.141 -1.305 1 98.5 176 SER B O 1
ATOM 5104 N N . SER B 1 177 ? 7.168 -26.812 -3.059 1 97.69 177 SER B N 1
ATOM 5105 C CA . SER B 1 177 ? 6.094 -25.844 -2.842 1 97.69 177 SER B CA 1
ATOM 5106 C C . SER B 1 177 ? 4.727 -26.469 -3.08 1 97.69 177 SER B C 1
ATOM 5108 O O . SER B 1 177 ? 3.713 -25.984 -2.578 1 97.69 177 SER B O 1
ATOM 5110 N N . ASP B 1 178 ? 4.688 -27.562 -3.777 1 98.31 178 ASP B N 1
ATOM 5111 C CA . ASP B 1 178 ? 3.426 -28.25 -4.016 1 98.31 178 ASP B CA 1
ATOM 5112 C C . ASP B 1 178 ? 2.918 -28.922 -2.742 1 98.31 178 ASP B C 1
ATOM 5114 O O . ASP B 1 178 ? 1.757 -29.328 -2.67 1 98.31 178 ASP B O 1
ATOM 5118 N N . ASP B 1 179 ? 3.824 -29.016 -1.71 1 98.69 179 ASP B N 1
ATOM 5119 C CA . ASP B 1 179 ? 3.502 -29.875 -0.578 1 98.69 179 ASP B CA 1
ATOM 5120 C C . ASP B 1 179 ? 3.402 -29.078 0.716 1 98.69 179 ASP B C 1
ATOM 5122 O O . ASP B 1 179 ? 2.607 -29.406 1.6 1 98.69 179 ASP B O 1
ATOM 5126 N N . ILE B 1 180 ? 4.129 -28 0.833 1 98.75 180 ILE B N 1
ATOM 5127 C CA . ILE B 1 180 ? 4.465 -27.375 2.104 1 98.75 180 ILE B CA 1
ATOM 5128 C C . ILE B 1 180 ? 3.199 -26.812 2.75 1 98.75 180 ILE B C 1
ATOM 5130 O O . ILE B 1 180 ? 3.057 -26.828 3.975 1 98.75 180 ILE B O 1
ATOM 5134 N N . PHE B 1 181 ? 2.221 -26.375 2.027 1 98.44 181 PHE B N 1
ATOM 5135 C CA . PHE B 1 181 ? 1.085 -25.625 2.549 1 98.44 181 PHE B CA 1
ATOM 5136 C C . PHE B 1 181 ? 0.03 -26.578 3.117 1 98.44 181 PHE B C 1
ATOM 5138 O O . PHE B 1 181 ? -0.877 -26.141 3.83 1 98.44 181 PHE B O 1
ATOM 5145 N N . SER B 1 182 ? 0.154 -27.844 2.766 1 98 182 SER B N 1
ATOM 5146 C CA . SER B 1 182 ? -0.85 -28.812 3.223 1 98 182 SER B CA 1
ATOM 5147 C C . SER B 1 182 ? -0.226 -29.891 4.094 1 98 182 SER B C 1
ATOM 5149 O O . SER B 1 182 ? -0.847 -30.922 4.352 1 98 182 SER B O 1
ATOM 5151 N N . LEU B 1 183 ? 0.987 -29.625 4.555 1 97.88 183 LEU B N 1
ATOM 5152 C CA . LEU B 1 183 ? 1.664 -30.609 5.383 1 97.88 183 LEU B CA 1
ATOM 5153 C C . LEU B 1 183 ? 0.843 -30.938 6.629 1 97.88 183 LEU B C 1
ATOM 5155 O O . LEU B 1 183 ? 0.378 -30.016 7.32 1 97.88 183 LEU B O 1
ATOM 5159 N N . GLU B 1 184 ? 0.742 -32.156 6.934 1 96.44 184 GLU B N 1
ATOM 5160 C CA . GLU B 1 184 ? -0.057 -32.562 8.086 1 96.44 184 GLU B CA 1
ATOM 5161 C C . GLU B 1 184 ? 0.649 -32.219 9.398 1 96.44 184 GLU B C 1
ATOM 5163 O O . GLU B 1 184 ? 0.004 -31.844 10.375 1 96.44 184 GLU B O 1
ATOM 5168 N N . ARG B 1 185 ? 1.901 -32.406 9.422 1 96.38 185 ARG B N 1
ATOM 5169 C CA . ARG B 1 185 ? 2.691 -32 10.586 1 96.38 185 ARG B CA 1
ATOM 5170 C C . ARG B 1 185 ? 3.422 -30.703 10.344 1 96.38 185 ARG B C 1
ATOM 5172 O O . ARG B 1 185 ? 3.723 -30.344 9.203 1 96.38 185 ARG B O 1
ATOM 5179 N N . ALA B 1 186 ? 3.766 -30.016 11.453 1 98.12 186 ALA B N 1
ATOM 5180 C CA . ALA B 1 186 ? 4.562 -28.797 11.328 1 98.12 186 ALA B CA 1
ATOM 5181 C C . ALA B 1 186 ? 5.906 -29.094 10.664 1 98.12 186 ALA B C 1
ATOM 5183 O O . ALA B 1 186 ? 6.527 -30.125 10.93 1 98.12 186 ALA B O 1
ATOM 5184 N N . PRO B 1 187 ? 6.387 -28.203 9.82 1 98.38 187 PRO B N 1
ATOM 5185 C CA . PRO B 1 187 ? 7.625 -28.469 9.078 1 98.38 187 PRO B CA 1
ATOM 5186 C C . PRO B 1 187 ? 8.844 -28.562 9.984 1 98.38 187 PRO B C 1
ATOM 5188 O O . PRO B 1 187 ? 9.836 -29.203 9.617 1 98.38 187 PRO B O 1
ATOM 5191 N N . GLY B 1 188 ? 8.781 -27.891 11.242 1 98.38 188 GLY B N 1
ATOM 5192 C CA . GLY B 1 188 ? 9.914 -27.938 12.148 1 98.38 188 GLY B CA 1
ATOM 5193 C C . GLY B 1 188 ? 11.164 -27.297 11.578 1 98.38 188 GLY B C 1
ATOM 5194 O O . GLY B 1 188 ? 11.086 -26.266 10.898 1 98.38 188 GLY B O 1
ATOM 5195 N N . LYS B 1 189 ? 12.344 -27.859 12.008 1 98.81 189 LYS B N 1
ATOM 5196 C CA . LYS B 1 189 ? 13.602 -27.422 11.422 1 98.81 189 LYS B CA 1
ATOM 5197 C C . LYS B 1 189 ? 13.672 -27.766 9.938 1 98.81 189 LYS B C 1
ATOM 5199 O O . LYS B 1 189 ? 13.656 -28.953 9.57 1 98.81 189 LYS B O 1
ATOM 5204 N N . THR B 1 190 ? 13.758 -26.719 9.031 1 98.88 190 THR B N 1
ATOM 5205 C CA . THR B 1 190 ? 13.562 -26.922 7.602 1 98.88 190 THR B CA 1
ATOM 5206 C C . THR B 1 190 ? 14.797 -26.469 6.824 1 98.88 190 THR B C 1
ATOM 5208 O O . THR B 1 190 ? 15.297 -25.359 7.035 1 98.88 190 THR B O 1
ATOM 5211 N N . LEU B 1 191 ? 15.32 -27.344 5.969 1 98.88 191 LEU B N 1
ATOM 5212 C CA . LEU B 1 191 ? 16.344 -27 4.984 1 98.88 191 LEU B CA 1
ATOM 5213 C C . LEU B 1 191 ? 15.711 -26.703 3.629 1 98.88 191 LEU B C 1
ATOM 5215 O O . LEU B 1 191 ? 14.969 -27.531 3.092 1 98.88 191 LEU B O 1
ATOM 5219 N N . ILE B 1 192 ? 15.977 -25.562 3.105 1 98.75 192 ILE B N 1
ATOM 5220 C CA . ILE B 1 192 ? 15.453 -25.172 1.806 1 98.75 192 ILE B CA 1
ATOM 5221 C C . ILE B 1 192 ? 16.578 -25.125 0.779 1 98.75 192 ILE B C 1
ATOM 5223 O O . ILE B 1 192 ? 17.625 -24.5 1.018 1 98.75 192 ILE B O 1
ATOM 5227 N N . ILE B 1 193 ? 16.391 -25.797 -0.318 1 98.12 193 ILE B N 1
ATOM 5228 C CA . ILE B 1 193 ? 17.375 -25.797 -1.401 1 98.12 193 ILE B CA 1
ATOM 5229 C C . ILE B 1 193 ? 16.922 -24.844 -2.504 1 98.12 193 ILE B C 1
ATOM 5231 O O . ILE B 1 193 ? 15.906 -25.078 -3.158 1 98.12 193 ILE B O 1
ATOM 5235 N N . GLY B 1 194 ? 17.719 -23.797 -2.76 1 96.81 194 GLY B N 1
ATOM 5236 C CA . GLY B 1 194 ? 17.391 -22.797 -3.76 1 96.81 194 GLY B CA 1
ATOM 5237 C C . GLY B 1 194 ? 16.969 -21.469 -3.154 1 96.81 194 GLY B C 1
ATOM 5238 O O . GLY B 1 194 ? 16.266 -21.453 -2.141 1 96.81 194 GLY B O 1
ATOM 5239 N N . ALA B 1 195 ? 17.422 -20.375 -3.816 1 95.06 195 ALA B N 1
ATOM 5240 C CA . ALA B 1 195 ? 17.141 -19.047 -3.291 1 95.06 195 ALA B CA 1
ATOM 5241 C C . ALA B 1 195 ? 16.5 -18.156 -4.355 1 95.06 195 ALA B C 1
ATOM 5243 O O . ALA B 1 195 ? 16.844 -16.984 -4.488 1 95.06 195 ALA B O 1
ATOM 5244 N N . GLY B 1 196 ? 15.57 -18.766 -5.148 1 95.06 196 GLY B N 1
ATOM 5245 C CA . GLY B 1 196 ? 14.648 -17.984 -5.953 1 95.06 196 GLY B CA 1
ATOM 5246 C C . GLY B 1 196 ? 13.469 -17.453 -5.16 1 95.06 196 GLY B C 1
ATOM 5247 O O . GLY B 1 196 ? 13.523 -17.375 -3.93 1 95.06 196 GLY B O 1
ATOM 5248 N N . TYR B 1 197 ? 12.414 -17.031 -5.887 1 92.5 197 TYR B N 1
ATOM 5249 C CA . TYR B 1 197 ? 11.219 -16.453 -5.277 1 92.5 197 TYR B CA 1
ATOM 5250 C C . TYR B 1 197 ? 10.609 -17.406 -4.258 1 92.5 197 TYR B C 1
ATOM 5252 O O . TYR B 1 197 ? 10.32 -17.016 -3.125 1 92.5 197 TYR B O 1
ATOM 5260 N N . ILE B 1 198 ? 10.484 -18.656 -4.703 1 96.62 198 ILE B N 1
ATOM 5261 C CA . ILE B 1 198 ? 9.781 -19.656 -3.904 1 96.62 198 ILE B CA 1
ATOM 5262 C C . ILE B 1 198 ? 10.586 -19.969 -2.645 1 96.62 198 ILE B C 1
ATOM 5264 O O . ILE B 1 198 ? 10.031 -20.016 -1.543 1 96.62 198 ILE B O 1
ATOM 5268 N N . GLY B 1 199 ? 11.898 -20.125 -2.787 1 98 199 GLY B N 1
ATOM 5269 C CA . GLY B 1 199 ? 12.75 -20.438 -1.652 1 98 199 GLY B CA 1
ATOM 5270 C C . GLY B 1 199 ? 12.758 -19.359 -0.596 1 98 199 GLY B C 1
ATOM 5271 O O . GLY B 1 199 ? 12.594 -19.641 0.594 1 98 199 GLY B O 1
ATOM 5272 N N . LEU B 1 200 ? 12.914 -18.125 -0.981 1 98.5 200 LEU B N 1
ATOM 5273 C CA . LEU B 1 200 ? 13.016 -17 -0.049 1 98.5 200 LEU B CA 1
ATOM 5274 C C . LEU B 1 200 ? 11.68 -16.766 0.661 1 98.5 200 LEU B C 1
ATOM 5276 O O . LEU B 1 200 ? 11.656 -16.5 1.864 1 98.5 200 LEU B O 1
ATOM 5280 N N . GLU B 1 201 ? 10.586 -16.828 -0.091 1 98.62 201 GLU B N 1
ATOM 5281 C CA . GLU B 1 201 ? 9.273 -16.609 0.509 1 98.62 201 GLU B CA 1
ATOM 5282 C C . GLU B 1 201 ? 8.938 -17.688 1.525 1 98.62 201 GLU B C 1
ATOM 5284 O O . GLU B 1 201 ? 8.422 -17.406 2.607 1 98.62 201 GLU B O 1
ATOM 5289 N N . CYS B 1 202 ? 9.258 -18.938 1.183 1 98.81 202 CYS B N 1
ATOM 5290 C CA . CYS B 1 202 ? 9.016 -20.031 2.111 1 98.81 202 CYS B CA 1
ATOM 5291 C C . CYS B 1 202 ? 9.867 -19.891 3.363 1 98.81 202 CYS B C 1
ATOM 5293 O O . CYS B 1 202 ? 9.375 -20.062 4.48 1 98.81 202 CYS B O 1
ATOM 5295 N N . ALA B 1 203 ? 11.148 -19.562 3.15 1 98.81 203 ALA B N 1
ATOM 5296 C CA . ALA B 1 203 ? 12.023 -19.359 4.297 1 98.81 203 ALA B CA 1
ATOM 5297 C C . ALA B 1 203 ? 11.508 -18.234 5.184 1 98.81 203 ALA B C 1
ATOM 5299 O O . ALA B 1 203 ? 11.547 -18.328 6.414 1 98.81 203 ALA B O 1
ATOM 5300 N N . GLY B 1 204 ? 11.031 -17.203 4.539 1 98.62 204 GLY B N 1
ATOM 5301 C CA . GLY B 1 204 ? 10.539 -16.031 5.254 1 98.62 204 GLY B CA 1
ATOM 5302 C C . GLY B 1 204 ? 9.367 -16.344 6.164 1 98.62 204 GLY B C 1
ATOM 5303 O O . GLY B 1 204 ? 9.406 -16.047 7.359 1 98.62 204 GLY B O 1
ATOM 5304 N N . PHE B 1 205 ? 8.281 -16.953 5.605 1 98.69 205 PHE B N 1
ATOM 5305 C CA . PHE B 1 205 ? 7.105 -17.141 6.445 1 98.69 205 PHE B CA 1
ATOM 5306 C C . PHE B 1 205 ? 7.352 -18.25 7.469 1 98.69 205 PHE B C 1
ATOM 5308 O O . PHE B 1 205 ? 6.836 -18.188 8.586 1 98.69 205 PHE B O 1
ATOM 5315 N N . LEU B 1 206 ? 8.227 -19.297 7.129 1 98.88 206 LEU B N 1
ATOM 5316 C CA . LEU B 1 206 ? 8.516 -20.344 8.109 1 98.88 206 LEU B CA 1
ATOM 5317 C C . LEU B 1 206 ? 9.273 -19.781 9.305 1 98.88 206 LEU B C 1
ATOM 5319 O O . LEU B 1 206 ? 8.938 -20.062 10.453 1 98.88 206 LEU B O 1
ATOM 5323 N N . ASN B 1 207 ? 10.297 -19 8.984 1 98.81 207 ASN B N 1
ATOM 5324 C CA . ASN B 1 207 ? 11.023 -18.344 10.062 1 98.81 207 ASN B CA 1
ATOM 5325 C C . ASN B 1 207 ? 10.117 -17.422 10.875 1 98.81 207 ASN B C 1
ATOM 5327 O O . ASN B 1 207 ? 10.219 -17.375 12.102 1 98.81 207 ASN B O 1
ATOM 5331 N N . GLY B 1 208 ? 9.242 -16.703 10.219 1 98.31 208 GLY B N 1
ATOM 5332 C CA . GLY B 1 208 ? 8.305 -15.812 10.891 1 98.31 208 GLY B CA 1
ATOM 5333 C C . GLY B 1 208 ? 7.332 -16.547 11.789 1 98.31 208 GLY B C 1
ATOM 5334 O O . GLY B 1 208 ? 6.832 -15.977 12.766 1 98.31 208 GLY B O 1
ATOM 5335 N N . LEU B 1 209 ? 7.086 -17.812 11.469 1 98.62 209 LEU B N 1
ATOM 5336 C CA . LEU B 1 209 ? 6.188 -18.625 12.266 1 98.62 209 LEU B CA 1
ATOM 5337 C C . LEU B 1 209 ? 6.93 -19.281 13.43 1 98.62 209 LEU B C 1
ATOM 5339 O O . LEU B 1 209 ? 6.32 -19.953 14.266 1 98.62 209 LEU B O 1
ATOM 5343 N N . GLY B 1 210 ? 8.273 -19.125 13.469 1 97.88 210 GLY B N 1
ATOM 5344 C CA . GLY B 1 210 ? 9.055 -19.594 14.609 1 97.88 210 GLY B CA 1
ATOM 5345 C C . GLY B 1 210 ? 9.852 -20.844 14.305 1 97.88 210 GLY B C 1
ATOM 5346 O O . GLY B 1 210 ? 10.5 -21.406 15.195 1 97.88 210 GLY B O 1
ATOM 5347 N N . TYR B 1 211 ? 9.875 -21.297 13.07 1 98.62 211 TYR B N 1
ATOM 5348 C CA . TYR B 1 211 ? 10.602 -22.516 12.719 1 98.62 211 TYR B CA 1
ATOM 5349 C C . TYR B 1 211 ? 12.023 -22.188 12.297 1 98.62 211 TYR B C 1
ATOM 5351 O O . TYR B 1 211 ? 12.273 -21.188 11.633 1 98.62 211 TYR B O 1
ATOM 5359 N N . ASP B 1 212 ? 12.938 -23.047 12.672 1 98.56 212 ASP B N 1
ATOM 5360 C CA . ASP B 1 212 ? 14.328 -22.922 12.266 1 98.56 212 ASP B CA 1
ATOM 5361 C C . ASP B 1 212 ? 14.5 -23.219 10.781 1 98.56 212 ASP B C 1
ATOM 5363 O O . ASP B 1 212 ? 14.156 -24.312 10.312 1 98.56 212 ASP B O 1
ATOM 5367 N N . THR B 1 213 ? 15.07 -22.234 10.023 1 98.75 213 THR B N 1
ATOM 5368 C CA . THR B 1 213 ? 15.141 -22.375 8.578 1 98.75 213 THR B CA 1
ATOM 5369 C C . THR B 1 213 ? 16.562 -22.109 8.07 1 98.75 213 THR B C 1
ATOM 5371 O O . THR B 1 213 ? 17.203 -21.156 8.508 1 98.75 213 THR B O 1
ATOM 5374 N N . THR B 1 214 ? 17.062 -22.906 7.211 1 98.69 214 THR B N 1
ATOM 5375 C CA . THR B 1 214 ? 18.344 -22.766 6.531 1 98.69 214 THR B CA 1
ATOM 5376 C C . THR B 1 214 ? 18.172 -22.891 5.023 1 98.69 214 THR B C 1
ATOM 5378 O O . THR B 1 214 ? 17.438 -23.766 4.543 1 98.69 214 THR B O 1
ATOM 5381 N N . ILE B 1 215 ? 18.859 -22.016 4.305 1 98.44 215 ILE B N 1
ATOM 5382 C CA . ILE B 1 215 ? 18.828 -22.062 2.848 1 98.44 215 ILE B CA 1
ATOM 5383 C C . ILE B 1 215 ? 20.219 -22.453 2.322 1 98.44 215 ILE B C 1
ATOM 5385 O O . ILE B 1 215 ? 21.234 -21.922 2.771 1 98.44 215 ILE B O 1
ATOM 5389 N N . ILE B 1 216 ? 20.266 -23.375 1.439 1 97.38 216 ILE B N 1
ATOM 5390 C CA . ILE B 1 216 ? 21.469 -23.672 0.675 1 97.38 216 ILE B CA 1
ATOM 5391 C C . ILE B 1 216 ? 21.375 -23.031 -0.705 1 97.38 216 ILE B C 1
ATOM 5393 O O . ILE B 1 216 ? 20.391 -23.203 -1.413 1 97.38 216 ILE B O 1
ATOM 5397 N N . ILE B 1 217 ? 22.406 -22.297 -0.997 1 95.38 217 ILE B N 1
ATOM 5398 C CA . ILE B 1 217 ? 22.469 -21.562 -2.26 1 95.38 217 ILE B CA 1
ATOM 5399 C C . ILE B 1 217 ? 23.719 -21.984 -3.033 1 95.38 217 ILE B C 1
ATOM 5401 O O . ILE B 1 217 ? 24.812 -22.031 -2.473 1 95.38 217 ILE B O 1
ATOM 5405 N N . ARG B 1 218 ? 23.5 -22.203 -4.246 1 90.06 218 ARG B N 1
ATOM 5406 C CA . ARG B 1 218 ? 24.656 -22.562 -5.066 1 90.06 218 ARG B CA 1
ATOM 5407 C C . ARG B 1 218 ? 25.469 -21.328 -5.422 1 90.06 218 ARG B C 1
ATOM 5409 O O . ARG B 1 218 ? 26.703 -21.328 -5.312 1 90.06 218 ARG B O 1
ATOM 5416 N N . SER B 1 219 ? 24.703 -20.297 -5.984 1 87.56 219 SER B N 1
ATOM 5417 C CA . SER B 1 219 ? 25.484 -19.156 -6.465 1 87.56 219 SER B CA 1
ATOM 5418 C C . SER B 1 219 ? 24.781 -17.828 -6.168 1 87.56 219 SER B C 1
ATOM 5420 O O . SER B 1 219 ? 25.109 -17.156 -5.191 1 87.56 219 SER B O 1
ATOM 5422 N N . VAL B 1 220 ? 23.75 -17.547 -6.926 1 89.44 220 VAL B N 1
ATOM 5423 C CA . VAL B 1 220 ? 23.188 -16.203 -6.883 1 89.44 220 VAL B CA 1
ATOM 5424 C C . VAL B 1 220 ? 21.75 -16.281 -6.375 1 89.44 220 VAL B C 1
ATOM 5426 O O . VAL B 1 220 ? 21 -17.188 -6.738 1 89.44 220 VAL B O 1
ATOM 5429 N N . VAL B 1 221 ? 21.453 -15.344 -5.441 1 95.12 221 VAL B N 1
ATOM 5430 C CA . VAL B 1 221 ? 20.094 -15.195 -4.938 1 95.12 221 VAL B CA 1
ATOM 5431 C C . VAL B 1 221 ? 19.25 -14.375 -5.922 1 95.12 221 VAL B C 1
ATOM 5433 O O . VAL B 1 221 ? 19.719 -13.367 -6.453 1 95.12 221 VAL B O 1
ATOM 5436 N N . LEU B 1 222 ? 17.969 -14.82 -6.215 1 95.62 222 LEU B N 1
ATOM 5437 C CA . LEU B 1 222 ? 17.031 -14.078 -7.051 1 95.62 222 LEU B CA 1
ATOM 5438 C C . LEU B 1 222 ? 17.688 -13.672 -8.367 1 95.62 222 LEU B C 1
ATOM 5440 O O . LEU B 1 222 ? 17.703 -12.484 -8.711 1 95.62 222 LEU B O 1
ATOM 5444 N N . ARG B 1 223 ? 18.078 -14.602 -9.102 1 91.56 223 ARG B N 1
ATOM 5445 C CA . ARG B 1 223 ? 18.672 -14.352 -10.414 1 91.56 223 ARG B CA 1
ATOM 5446 C C . ARG B 1 223 ? 17.75 -13.5 -11.273 1 91.56 223 ARG B C 1
ATOM 5448 O O . ARG B 1 223 ? 16.547 -13.758 -11.352 1 91.56 223 ARG B O 1
ATOM 5455 N N . GLY B 1 224 ? 18.25 -12.461 -11.922 1 91.06 224 GLY B N 1
ATOM 5456 C CA . GLY B 1 224 ? 17.5 -11.609 -12.828 1 91.06 224 GLY B CA 1
ATOM 5457 C C . GLY B 1 224 ? 16.938 -10.375 -12.156 1 91.06 224 GLY B C 1
ATOM 5458 O O . GLY B 1 224 ? 16.453 -9.461 -12.828 1 91.06 224 GLY B O 1
ATOM 5459 N N . PHE B 1 225 ? 16.938 -10.359 -10.836 1 97.06 225 PHE B N 1
ATOM 5460 C CA . PHE B 1 225 ? 16.484 -9.195 -10.094 1 97.06 225 PHE B CA 1
ATOM 5461 C C . PHE B 1 225 ? 17.625 -8.211 -9.859 1 97.06 225 PHE B C 1
ATOM 5463 O O . PHE B 1 225 ? 18.781 -8.539 -10.102 1 97.06 225 PHE B O 1
ATOM 5470 N N . ASP B 1 226 ? 17.25 -6.996 -9.469 1 98.56 226 ASP B N 1
ATOM 5471 C CA . ASP B 1 226 ? 18.266 -6.02 -9.086 1 98.56 226 ASP B CA 1
ATOM 5472 C C . ASP B 1 226 ? 19.125 -6.543 -7.949 1 98.56 226 ASP B C 1
ATOM 5474 O O . ASP B 1 226 ? 18.625 -6.926 -6.891 1 98.56 226 ASP B O 1
ATOM 5478 N N . ARG B 1 227 ? 20.406 -6.535 -8.164 1 97.88 227 ARG B N 1
ATOM 5479 C CA . ARG B 1 227 ? 21.328 -7.211 -7.266 1 97.88 227 ARG B CA 1
ATOM 5480 C C . ARG B 1 227 ? 21.344 -6.543 -5.895 1 97.88 227 ARG B C 1
ATOM 5482 O O . ARG B 1 227 ? 21.375 -7.223 -4.867 1 97.88 227 ARG B O 1
ATOM 5489 N N . GLN B 1 228 ? 21.375 -5.273 -5.875 1 98.31 228 GLN B N 1
ATOM 5490 C CA . GLN B 1 228 ? 21.391 -4.555 -4.605 1 98.31 228 GLN B CA 1
ATOM 5491 C C . GLN B 1 228 ? 20.141 -4.832 -3.789 1 98.31 228 GLN B C 1
ATOM 5493 O O . GLN B 1 228 ? 20.203 -5.051 -2.578 1 98.31 228 GLN B O 1
ATOM 5498 N N . MET B 1 229 ? 19 -4.832 -4.461 1 98.69 229 MET B N 1
ATOM 5499 C CA . MET B 1 229 ? 17.734 -5.066 -3.777 1 98.69 229 MET B CA 1
ATOM 5500 C C . MET B 1 229 ? 17.656 -6.492 -3.24 1 98.69 229 MET B C 1
ATOM 5502 O O . MET B 1 229 ? 17.188 -6.715 -2.125 1 98.69 229 MET B O 1
ATOM 5506 N N . ALA B 1 230 ? 18.109 -7.445 -4.062 1 98.06 230 ALA B N 1
ATOM 5507 C CA . ALA B 1 230 ? 18.172 -8.836 -3.609 1 98.06 230 ALA B CA 1
ATOM 5508 C C . ALA B 1 230 ? 19.031 -8.969 -2.355 1 98.06 230 ALA B C 1
ATOM 5510 O O . ALA B 1 230 ? 18.656 -9.68 -1.418 1 98.06 230 ALA B O 1
ATOM 5511 N N . THR B 1 231 ? 20.109 -8.289 -2.312 1 97.56 231 THR B N 1
ATOM 5512 C CA . THR B 1 231 ? 21 -8.312 -1.161 1 97.56 231 THR B CA 1
ATOM 5513 C C . THR B 1 231 ? 20.297 -7.754 0.075 1 97.56 231 THR B C 1
ATOM 5515 O O . THR B 1 231 ? 20.438 -8.305 1.171 1 97.56 231 THR B O 1
ATOM 5518 N N . HIS B 1 232 ? 19.516 -6.684 -0.069 1 98.25 232 HIS B N 1
ATOM 5519 C CA . HIS B 1 232 ? 18.812 -6.059 1.044 1 98.25 232 HIS B CA 1
ATOM 5520 C C . HIS B 1 232 ? 17.844 -7.035 1.699 1 98.25 232 HIS B C 1
ATOM 5522 O O . HIS B 1 232 ? 17.828 -7.168 2.926 1 98.25 232 HIS B O 1
ATOM 5528 N N . ILE B 1 233 ? 17.062 -7.762 0.919 1 98.06 233 ILE B N 1
ATOM 5529 C CA . ILE B 1 233 ? 16.047 -8.609 1.526 1 98.06 233 ILE B CA 1
ATOM 5530 C C . ILE B 1 233 ? 16.703 -9.852 2.135 1 98.06 233 ILE B C 1
ATOM 5532 O O . ILE B 1 233 ? 16.25 -10.359 3.16 1 98.06 233 ILE B O 1
ATOM 5536 N N . VAL B 1 234 ? 17.828 -10.32 1.575 1 97.56 234 VAL B N 1
ATOM 5537 C CA . VAL B 1 234 ? 18.562 -11.461 2.133 1 97.56 234 VAL B CA 1
ATOM 5538 C C . VAL B 1 234 ? 19.172 -11.07 3.475 1 97.56 234 VAL B C 1
ATOM 5540 O O . VAL B 1 234 ? 19.078 -11.82 4.449 1 97.56 234 VAL B O 1
ATOM 5543 N N . GLU B 1 235 ? 19.797 -9.898 3.504 1 97.94 235 GLU B N 1
ATOM 5544 C CA . GLU B 1 235 ? 20.391 -9.422 4.75 1 97.94 235 GLU B CA 1
ATOM 5545 C C . GLU B 1 235 ? 19.328 -9.234 5.832 1 97.94 235 GLU B C 1
ATOM 5547 O O . GLU B 1 235 ? 19.562 -9.531 7.004 1 97.94 235 GLU B O 1
ATOM 5552 N N . GLU B 1 236 ? 18.219 -8.734 5.422 1 98.19 236 GLU B N 1
ATOM 5553 C CA . GLU B 1 236 ? 17.109 -8.586 6.348 1 98.19 236 GLU B CA 1
ATOM 5554 C C . GLU B 1 236 ? 16.672 -9.938 6.902 1 98.19 236 GLU B C 1
ATOM 5556 O O . GLU B 1 236 ? 16.422 -10.07 8.102 1 98.19 236 GLU B O 1
ATOM 5561 N N . MET B 1 237 ? 16.562 -10.945 6.07 1 98.31 237 MET B N 1
ATOM 5562 C CA . MET B 1 237 ? 16.156 -12.289 6.488 1 98.31 237 MET B CA 1
ATOM 5563 C C . MET B 1 237 ? 17.203 -12.906 7.406 1 98.31 237 MET B C 1
ATOM 5565 O O . MET B 1 237 ? 16.859 -13.578 8.383 1 98.31 237 MET B O 1
ATOM 5569 N N . GLN B 1 238 ? 18.453 -12.617 7.098 1 98.06 238 GLN B N 1
ATOM 5570 C CA . GLN B 1 238 ? 19.531 -13.102 7.969 1 98.06 238 GLN B CA 1
ATOM 5571 C C . GLN B 1 238 ? 19.422 -12.484 9.359 1 98.06 238 GLN B C 1
ATOM 5573 O O . GLN B 1 238 ? 19.578 -13.18 10.367 1 98.06 238 GLN B O 1
ATOM 5578 N N . GLN B 1 239 ? 19.172 -11.227 9.359 1 97.56 239 GLN B N 1
ATOM 5579 C CA . GLN B 1 239 ? 19.031 -10.531 10.633 1 97.56 239 GLN B CA 1
ATOM 5580 C C . GLN B 1 239 ? 17.859 -11.086 11.438 1 97.56 239 GLN B C 1
ATOM 5582 O O . GLN B 1 239 ? 17.906 -11.109 12.672 1 97.56 239 GLN B O 1
ATOM 5587 N N . ARG B 1 240 ? 16.875 -11.594 10.758 1 97 240 ARG B N 1
ATOM 5588 C CA . ARG B 1 240 ? 15.68 -12.133 11.406 1 97 240 ARG B CA 1
ATOM 5589 C C . ARG B 1 240 ? 15.914 -13.57 11.867 1 97 240 ARG B C 1
ATOM 5591 O O . ARG B 1 240 ? 15.094 -14.133 12.602 1 97 240 ARG B O 1
ATOM 5598 N N . GLY B 1 241 ? 17 -14.156 11.32 1 97.94 241 GLY B N 1
ATOM 5599 C CA . GLY B 1 241 ? 17.328 -15.453 11.875 1 97.94 241 GLY B CA 1
ATOM 5600 C C . GLY B 1 241 ? 17.438 -16.547 10.828 1 97.94 241 GLY B C 1
ATOM 5601 O O . GLY B 1 241 ? 17.797 -17.688 11.141 1 97.94 241 GLY B O 1
ATOM 5602 N N . VAL B 1 242 ? 17.125 -16.281 9.578 1 98.69 242 VAL B N 1
ATOM 5603 C CA . VAL B 1 242 ? 17.281 -17.281 8.523 1 98.69 242 VAL B CA 1
ATOM 5604 C C . VAL B 1 242 ? 18.75 -17.531 8.25 1 98.69 242 VAL B C 1
ATOM 5606 O O . VAL B 1 242 ? 19.531 -16.578 8.102 1 98.69 242 VAL B O 1
ATOM 5609 N N . LYS B 1 243 ? 19.156 -18.75 8.172 1 98.38 243 LYS B N 1
ATOM 5610 C CA . LYS B 1 243 ? 20.547 -19.094 7.879 1 98.38 243 LYS B CA 1
ATOM 5611 C C . LYS B 1 243 ? 20.766 -19.344 6.387 1 98.38 243 LYS B C 1
ATOM 5613 O O . LYS B 1 243 ? 19.906 -19.938 5.723 1 98.38 243 LYS B O 1
ATOM 5618 N N . PHE B 1 244 ? 21.891 -18.797 5.883 1 97.69 244 PHE B N 1
ATOM 5619 C CA . PHE B 1 244 ? 22.219 -18.953 4.473 1 97.69 244 PHE B CA 1
ATOM 5620 C C . PHE B 1 244 ? 23.562 -19.641 4.301 1 97.69 244 PHE B C 1
ATOM 5622 O O . PHE B 1 244 ? 24.594 -19.141 4.781 1 97.69 244 PHE B O 1
ATOM 5629 N N . ASN B 1 245 ? 23.594 -20.781 3.688 1 96.5 245 ASN B N 1
ATOM 5630 C CA . ASN B 1 245 ? 24.828 -21.453 3.281 1 96.5 245 ASN B CA 1
ATOM 5631 C C . ASN B 1 245 ? 25.125 -21.234 1.802 1 96.5 245 ASN B C 1
ATOM 5633 O O . ASN B 1 245 ? 24.594 -21.938 0.943 1 96.5 245 ASN B O 1
ATOM 5637 N N . TYR B 1 246 ? 26.062 -20.391 1.567 1 95.44 246 TYR B N 1
ATOM 5638 C CA . TYR B 1 246 ? 26.391 -20.031 0.193 1 95.44 246 TYR B CA 1
ATOM 5639 C C . TYR B 1 246 ? 27.375 -21.031 -0.407 1 95.44 246 TYR B C 1
ATOM 5641 O O . TYR B 1 246 ? 28.094 -21.719 0.322 1 95.44 246 TYR B O 1
ATOM 5649 N N . GLU B 1 247 ? 27.344 -21.047 -1.722 1 95.88 247 GLU B N 1
ATOM 5650 C CA . GLU B 1 247 ? 28.281 -21.844 -2.506 1 95.88 247 GLU B CA 1
ATOM 5651 C C . GLU B 1 247 ? 28.328 -23.297 -1.999 1 95.88 247 GLU B C 1
ATOM 5653 O O . GLU B 1 247 ? 29.406 -23.844 -1.771 1 95.88 247 GLU B O 1
ATOM 5658 N N . SER B 1 248 ? 27.172 -23.781 -1.746 1 96.19 248 SER B N 1
ATOM 5659 C CA . SER B 1 248 ? 27 -25.141 -1.226 1 96.19 248 SER B CA 1
ATOM 5660 C C . SER B 1 248 ? 26.031 -25.938 -2.084 1 96.19 248 SER B C 1
ATOM 5662 O O . SER B 1 248 ? 25.156 -25.359 -2.75 1 96.19 248 SER B O 1
ATOM 5664 N N . LYS B 1 249 ? 26.266 -27.219 -2.049 1 95.94 249 LYS B N 1
ATOM 5665 C CA . LYS B 1 249 ? 25.422 -28.109 -2.844 1 95.94 249 LYS B CA 1
ATOM 5666 C C . LYS B 1 249 ? 25 -29.328 -2.033 1 95.94 249 LYS B C 1
ATOM 5668 O O . LYS B 1 249 ? 25.828 -29.984 -1.391 1 95.94 249 LYS B O 1
ATOM 5673 N N . LEU B 1 250 ? 23.703 -29.609 -2.043 1 96.94 250 LEU B N 1
ATOM 5674 C CA . LEU B 1 250 ? 23.203 -30.812 -1.376 1 96.94 250 LEU B CA 1
ATOM 5675 C C . LEU B 1 250 ? 23.75 -32.062 -2.025 1 96.94 250 LEU B C 1
ATOM 5677 O O . LEU B 1 250 ? 23.828 -32.156 -3.252 1 96.94 250 LEU B O 1
ATOM 5681 N N . LYS B 1 251 ? 24.062 -33.062 -1.206 1 97 251 LYS B N 1
ATOM 5682 C CA . LYS B 1 251 ? 24.672 -34.281 -1.724 1 97 251 LYS B CA 1
ATOM 5683 C C . LYS B 1 251 ? 23.75 -35.469 -1.527 1 97 251 LYS B C 1
ATOM 5685 O O . LYS B 1 251 ? 23.703 -36.375 -2.375 1 97 251 LYS B O 1
ATOM 5690 N N . LYS B 1 252 ? 23.188 -35.5 -0.359 1 97.44 252 LYS B N 1
ATOM 5691 C CA . LYS B 1 252 ? 22.391 -36.656 -0.024 1 97.44 252 LYS B CA 1
ATOM 5692 C C . LYS B 1 252 ? 21.406 -36.375 1.112 1 97.44 252 LYS B C 1
ATOM 5694 O O . LYS B 1 252 ? 21.703 -35.531 1.98 1 97.44 252 LYS B O 1
ATOM 5699 N N . VAL B 1 253 ? 20.266 -37 1.033 1 98.31 253 VAL B N 1
ATOM 5700 C CA . VAL B 1 253 ? 19.297 -37 2.117 1 98.31 253 VAL B CA 1
ATOM 5701 C C . VAL B 1 253 ? 19.016 -38.438 2.564 1 98.31 253 VAL B C 1
ATOM 5703 O O . VAL B 1 253 ? 18.766 -39.312 1.736 1 98.31 253 VAL B O 1
ATOM 5706 N N . SER B 1 254 ? 19.062 -38.688 3.797 1 98.06 254 SER B N 1
ATOM 5707 C CA . SER B 1 254 ? 18.766 -40 4.332 1 98.06 254 SER B CA 1
ATOM 5708 C C . SER B 1 254 ? 17.828 -39.906 5.535 1 98.06 254 SER B C 1
ATOM 5710 O O . SER B 1 254 ? 17.906 -38.969 6.312 1 98.06 254 SER B O 1
ATOM 5712 N N . LYS B 1 255 ? 17.047 -40.875 5.648 1 97.75 255 LYS B N 1
ATOM 5713 C CA . LYS B 1 255 ? 16.125 -40.938 6.781 1 97.75 255 LYS B CA 1
ATOM 5714 C C . LYS B 1 255 ? 16.75 -41.688 7.961 1 97.75 255 LYS B C 1
ATOM 5716 O O . LYS B 1 255 ? 17.297 -42.781 7.793 1 97.75 255 LYS B O 1
ATOM 5721 N N . GLN B 1 256 ? 16.562 -41.062 9.062 1 97.62 256 GLN B N 1
ATOM 5722 C CA . GLN B 1 256 ? 17.094 -41.688 10.281 1 97.62 256 GLN B CA 1
ATOM 5723 C C . GLN B 1 256 ? 16.016 -42.531 10.977 1 97.62 256 GLN B C 1
ATOM 5725 O O . GLN B 1 256 ? 14.859 -42.531 10.562 1 97.62 256 GLN B O 1
ATOM 5730 N N . GLU B 1 257 ? 16.375 -43.156 12.117 1 96.19 257 GLU B N 1
ATOM 5731 C CA . GLU B 1 257 ? 15.477 -44.031 12.859 1 96.19 257 GLU B CA 1
ATOM 5732 C C . GLU B 1 257 ? 14.336 -43.25 13.492 1 96.19 257 GLU B C 1
ATOM 5734 O O . GLU B 1 257 ? 13.219 -43.75 13.625 1 96.19 257 GLU B O 1
ATOM 5739 N N . ASP B 1 258 ? 14.594 -42.062 13.797 1 95.88 258 ASP B N 1
ATOM 5740 C CA . ASP B 1 258 ? 13.57 -41.25 14.43 1 95.88 258 ASP B CA 1
ATOM 5741 C C . ASP B 1 258 ? 12.734 -40.5 13.383 1 95.88 258 ASP B C 1
ATOM 5743 O O . ASP B 1 258 ? 12 -39.562 13.719 1 95.88 258 ASP B O 1
ATOM 5747 N N . ASP B 1 259 ? 12.906 -40.781 12.133 1 94.19 259 ASP B N 1
ATOM 5748 C CA . ASP B 1 259 ? 12.133 -40.281 11 1 94.19 259 ASP B CA 1
ATOM 5749 C C . ASP B 1 259 ? 12.609 -38.906 10.555 1 94.19 259 ASP B C 1
ATOM 5751 O O . ASP B 1 259 ? 12.109 -38.344 9.578 1 94.19 259 ASP B O 1
ATOM 5755 N N . ARG B 1 260 ? 13.648 -38.375 11.25 1 97 260 ARG B N 1
ATOM 5756 C CA . ARG B 1 260 ? 14.242 -37.125 10.805 1 97 260 ARG B CA 1
ATOM 5757 C C . ARG B 1 260 ? 15.219 -37.344 9.664 1 97 260 ARG B C 1
ATOM 5759 O O . ARG B 1 260 ? 15.594 -38.469 9.375 1 97 260 ARG B O 1
ATOM 5766 N N . LEU B 1 261 ? 15.594 -36.281 9.008 1 98.81 261 LEU B N 1
ATOM 5767 C CA . LEU B 1 261 ? 16.359 -36.406 7.777 1 98.81 261 LEU B CA 1
ATOM 5768 C C . LEU B 1 261 ? 17.797 -35.938 7.988 1 98.81 261 LEU B C 1
ATOM 5770 O O . LEU B 1 261 ? 18.047 -34.781 8.336 1 98.81 261 LEU B O 1
ATOM 5774 N N . LEU B 1 262 ? 18.719 -36.844 7.855 1 98.62 262 LEU B N 1
ATOM 5775 C CA . LEU B 1 262 ? 20.141 -36.5 7.816 1 98.62 262 LEU B CA 1
ATOM 5776 C C . LEU B 1 262 ? 20.531 -36 6.43 1 98.62 262 LEU B C 1
ATOM 5778 O O . LEU B 1 262 ? 20.297 -36.688 5.43 1 98.62 262 LEU B O 1
ATOM 5782 N N . VAL B 1 263 ? 21.156 -34.812 6.375 1 98.44 263 VAL B N 1
ATOM 5783 C CA . VAL B 1 263 ? 21.469 -34.188 5.098 1 98.44 263 VAL B CA 1
ATOM 5784 C C . VAL B 1 263 ? 22.984 -33.969 4.992 1 98.44 263 VAL B C 1
ATOM 5786 O O . VAL B 1 263 ? 23.625 -33.5 5.945 1 98.44 263 VAL B O 1
ATOM 5789 N N . ASP B 1 264 ? 23.484 -34.344 3.879 1 98.12 264 ASP B N 1
ATOM 5790 C CA . ASP B 1 264 ? 24.875 -34.062 3.547 1 98.12 264 ASP B CA 1
ATOM 5791 C C . ASP B 1 264 ? 24.969 -33 2.455 1 98.12 264 ASP B C 1
ATOM 5793 O O . ASP B 1 264 ? 24.297 -33.094 1.428 1 98.12 264 ASP B O 1
ATOM 5797 N N . TRP B 1 265 ? 25.75 -31.969 2.676 1 97.62 265 TRP B N 1
ATOM 5798 C CA . TRP B 1 265 ? 26.031 -31.016 1.604 1 97.62 265 TRP B CA 1
ATOM 5799 C C . TRP B 1 265 ? 27.531 -30.688 1.541 1 97.62 265 TRP B C 1
ATOM 5801 O O . TRP B 1 265 ? 28.25 -30.922 2.508 1 97.62 265 TRP B O 1
ATOM 5811 N N . ILE B 1 266 ? 27.969 -30.266 0.399 1 97.12 266 ILE B N 1
ATOM 5812 C CA . ILE B 1 266 ? 29.375 -29.953 0.138 1 97.12 266 ILE B CA 1
ATOM 5813 C C . ILE B 1 266 ? 29.547 -28.453 -0.044 1 97.12 266 ILE B C 1
ATOM 5815 O O . ILE B 1 266 ? 28.7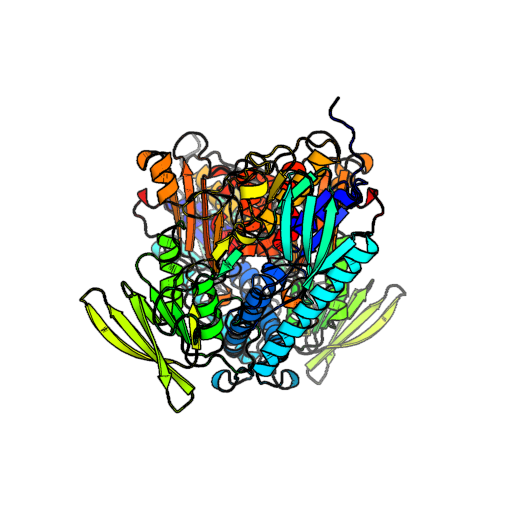81 -27.812 -0.77 1 97.12 266 ILE B O 1
ATOM 5819 N N . ASP B 1 267 ? 30.531 -27.875 0.63 1 95.88 267 ASP B N 1
ATOM 5820 C CA . ASP B 1 267 ? 30.766 -26.438 0.51 1 95.88 267 ASP B CA 1
ATOM 5821 C C . ASP B 1 267 ? 31.75 -26.141 -0.614 1 95.88 267 ASP B C 1
ATOM 5823 O O . ASP B 1 267 ? 32.125 -27.031 -1.369 1 95.88 267 ASP B O 1
ATOM 5827 N N . LYS B 1 268 ? 32.062 -24.891 -0.777 1 93.5 268 LYS B N 1
ATOM 5828 C CA . LYS B 1 268 ? 32.906 -24.422 -1.883 1 93.5 268 LYS B CA 1
ATOM 5829 C C . LYS B 1 268 ? 34.312 -25.062 -1.822 1 93.5 268 LYS B C 1
ATOM 5831 O O . LYS B 1 268 ? 34.969 -25.219 -2.85 1 93.5 268 LYS B O 1
ATOM 5836 N N . ASP B 1 269 ? 34.75 -25.469 -0.619 1 95.56 269 ASP B N 1
ATOM 5837 C CA . ASP B 1 269 ? 36.094 -26.031 -0.433 1 95.56 269 ASP B CA 1
ATOM 5838 C C . ASP B 1 269 ? 36.062 -27.547 -0.541 1 95.56 269 ASP B C 1
ATOM 5840 O O . ASP B 1 269 ? 37.094 -28.219 -0.324 1 95.56 269 ASP B O 1
ATOM 5844 N N . GLY B 1 270 ? 34.906 -28.062 -0.708 1 94.69 270 GLY B N 1
ATOM 5845 C CA . GLY B 1 270 ? 34.781 -29.5 -0.88 1 94.69 270 GLY B CA 1
ATOM 5846 C C . GLY B 1 270 ? 34.562 -30.25 0.424 1 94.69 270 GLY B C 1
ATOM 5847 O O . GLY B 1 270 ? 34.5 -31.484 0.448 1 94.69 270 GLY B O 1
ATOM 5848 N N . GLN B 1 271 ? 34.406 -29.547 1.417 1 97.06 271 GLN B N 1
ATOM 5849 C CA . GLN B 1 271 ? 34.125 -30.156 2.713 1 97.06 271 GLN B CA 1
ATOM 5850 C C . GLN B 1 271 ? 32.688 -30.578 2.838 1 97.06 271 GLN B C 1
ATOM 5852 O O . GLN B 1 271 ? 31.766 -29.828 2.473 1 97.06 271 GLN B O 1
ATOM 5857 N N . ILE B 1 272 ? 32.5 -31.75 3.395 1 97.06 272 ILE B N 1
ATOM 5858 C CA . ILE B 1 272 ? 31.156 -32.281 3.596 1 97.06 272 ILE B CA 1
ATOM 5859 C C . ILE B 1 272 ? 30.656 -31.875 4.98 1 97.06 272 ILE B C 1
ATOM 5861 O O . ILE B 1 272 ? 31.359 -32.031 5.977 1 97.06 272 ILE B O 1
ATOM 5865 N N . HIS B 1 273 ? 29.5 -31.328 4.977 1 97.56 273 HIS B N 1
ATOM 5866 C CA . HIS B 1 273 ? 28.797 -30.969 6.211 1 97.56 273 HIS B CA 1
ATOM 5867 C C . HIS B 1 273 ? 27.531 -31.812 6.395 1 97.56 273 HIS B C 1
ATOM 5869 O O . HIS B 1 273 ? 27 -32.344 5.426 1 97.56 273 HIS B O 1
ATOM 5875 N N . GLN B 1 274 ? 27.125 -31.969 7.684 1 97.75 274 GLN B N 1
ATOM 5876 C CA . GLN B 1 274 ? 25.938 -32.75 8 1 97.75 274 GLN B CA 1
ATOM 5877 C C . GLN B 1 274 ? 25.078 -32.031 9.062 1 97.75 274 GLN B C 1
ATOM 5879 O O . GLN B 1 274 ? 25.609 -31.375 9.938 1 97.75 274 GLN B O 1
ATOM 5884 N N . ASP B 1 275 ? 23.891 -32.188 8.93 1 98.19 275 ASP B N 1
ATOM 5885 C CA . ASP B 1 275 ? 22.938 -31.734 9.945 1 98.19 275 ASP B CA 1
ATOM 5886 C C . ASP B 1 275 ? 21.594 -32.469 9.797 1 98.19 275 ASP B C 1
ATOM 5888 O O . ASP B 1 275 ? 21.375 -33.156 8.82 1 98.19 275 ASP B O 1
ATOM 5892 N N . VAL B 1 276 ? 20.766 -32.469 10.797 1 98.75 276 VAL B N 1
ATOM 5893 C CA . VAL B 1 276 ? 19.5 -33.188 10.82 1 98.75 276 VAL B CA 1
ATOM 5894 C C . VAL B 1 276 ? 18.344 -32.188 10.734 1 98.75 276 VAL B C 1
ATOM 5896 O O . VAL B 1 276 ? 18.344 -31.156 11.414 1 98.75 276 VAL B O 1
ATOM 5899 N N . TYR B 1 277 ? 17.422 -32.469 9.867 1 98.81 277 TYR B N 1
ATOM 5900 C CA . TYR B 1 277 ? 16.266 -31.609 9.648 1 98.81 277 TYR B CA 1
ATOM 5901 C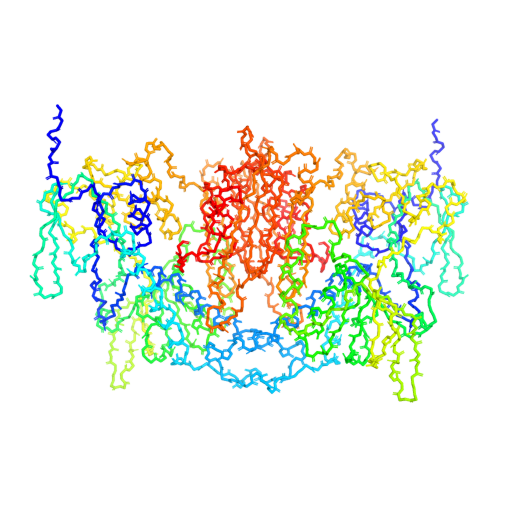 C . TYR B 1 277 ? 14.969 -32.406 9.734 1 98.81 277 TYR B C 1
ATOM 5903 O O . TYR B 1 277 ? 14.977 -33.656 9.617 1 98.81 277 TYR B O 1
ATOM 5911 N N . ASP B 1 278 ? 13.852 -31.719 10.031 1 98.75 278 ASP B N 1
ATOM 5912 C CA . ASP B 1 278 ? 12.523 -32.312 9.961 1 98.75 278 ASP B CA 1
ATOM 5913 C C . ASP B 1 278 ? 11.992 -32.312 8.531 1 98.75 278 ASP B C 1
ATOM 5915 O O . ASP B 1 278 ? 11.211 -33.188 8.148 1 98.75 278 ASP B O 1
ATOM 5919 N N . THR B 1 279 ? 12.375 -31.344 7.762 1 98.69 279 THR B N 1
ATOM 5920 C CA . THR B 1 279 ? 11.859 -31.125 6.41 1 98.69 279 THR B CA 1
ATOM 5921 C C . THR B 1 279 ? 12.969 -30.656 5.477 1 98.69 279 THR B C 1
ATOM 5923 O O . THR B 1 279 ? 13.805 -29.828 5.863 1 98.69 279 THR B O 1
ATOM 5926 N N . VAL B 1 280 ? 13.039 -31.188 4.281 1 98.81 280 VAL B N 1
ATOM 5927 C CA . VAL B 1 280 ? 13.859 -30.703 3.184 1 98.81 280 VAL B CA 1
ATOM 5928 C C . VAL B 1 280 ? 12.969 -30.234 2.033 1 98.81 280 VAL B C 1
ATOM 5930 O O . VAL B 1 280 ? 12.219 -31.031 1.465 1 98.81 280 VAL B O 1
ATOM 5933 N N . LEU B 1 281 ? 13 -28.984 1.712 1 98.81 281 LEU B N 1
ATOM 5934 C CA . LEU B 1 281 ? 12.148 -28.375 0.696 1 98.81 281 LEU B CA 1
ATOM 5935 C C . LEU B 1 281 ? 12.961 -27.969 -0.53 1 98.81 281 LEU B C 1
ATOM 5937 O O . LEU B 1 281 ? 13.883 -27.156 -0.428 1 98.81 281 LEU B O 1
ATOM 5941 N N . PHE B 1 282 ? 12.617 -28.5 -1.647 1 98.5 282 PHE B N 1
ATOM 5942 C CA . PHE B 1 282 ? 13.297 -28.172 -2.895 1 98.5 282 PHE B CA 1
ATOM 5943 C C . PHE B 1 282 ? 12.586 -27.031 -3.611 1 98.5 282 PHE B C 1
ATOM 5945 O O . PHE B 1 282 ? 11.406 -27.156 -3.953 1 98.5 282 PHE B O 1
ATOM 5952 N N . ALA B 1 283 ? 13.266 -25.984 -3.822 1 97.56 283 ALA B N 1
ATOM 5953 C CA . ALA B 1 283 ? 12.812 -24.797 -4.551 1 97.56 283 ALA B CA 1
ATOM 5954 C C . ALA B 1 283 ? 13.805 -24.406 -5.641 1 97.56 283 ALA B C 1
ATOM 5956 O O . ALA B 1 283 ? 14.25 -23.25 -5.707 1 97.56 283 ALA B O 1
ATOM 5957 N N . ILE B 1 284 ? 14.094 -25.281 -6.547 1 96 284 ILE B N 1
ATOM 5958 C CA . ILE B 1 284 ? 15.18 -25.078 -7.496 1 96 284 ILE B CA 1
ATOM 5959 C C . ILE B 1 284 ? 14.617 -24.922 -8.906 1 96 284 ILE B C 1
ATOM 5961 O O . ILE B 1 284 ? 15.32 -25.172 -9.891 1 96 284 ILE B O 1
ATOM 5965 N N . GLY B 1 285 ? 13.367 -24.578 -8.969 1 94.38 285 GLY B N 1
ATOM 5966 C CA . GLY B 1 285 ? 12.742 -24.312 -10.258 1 94.38 285 GLY B CA 1
ATOM 5967 C C . GLY B 1 285 ? 11.656 -25.312 -10.617 1 94.38 285 GLY B C 1
ATOM 5968 O O . GLY B 1 285 ? 11.461 -26.312 -9.906 1 94.38 285 GLY B O 1
ATOM 5969 N N . ARG B 1 286 ? 10.914 -25.031 -11.688 1 95.81 286 ARG B N 1
ATOM 5970 C CA . ARG B 1 286 ? 9.812 -25.859 -12.164 1 95.81 286 ARG B CA 1
ATOM 5971 C C . ARG B 1 286 ? 10.031 -26.266 -13.617 1 95.81 286 ARG B C 1
ATOM 5973 O O . ARG B 1 286 ? 10.633 -25.516 -14.391 1 95.81 286 ARG B O 1
ATOM 5980 N N . GLN B 1 287 ? 9.594 -27.406 -13.945 1 95.5 287 GLN B N 1
ATOM 5981 C CA . GLN B 1 287 ? 9.68 -27.922 -15.305 1 95.5 287 GLN B CA 1
ATOM 5982 C C . GLN B 1 287 ? 8.32 -27.875 -16 1 95.5 287 GLN B C 1
ATOM 5984 O O . GLN B 1 287 ? 7.305 -28.266 -15.422 1 95.5 287 GLN B O 1
ATOM 5989 N N . SER B 1 288 ? 8.367 -27.375 -17.266 1 97.06 288 SER B N 1
ATOM 5990 C CA . SER B 1 288 ? 7.129 -27.328 -18.031 1 97.06 288 SER B CA 1
ATOM 5991 C C . SER B 1 288 ? 6.574 -28.719 -18.281 1 97.06 288 SER B C 1
ATOM 5993 O O . SER B 1 288 ? 7.332 -29.656 -18.531 1 97.06 288 SER B O 1
ATOM 5995 N N . LEU B 1 289 ? 5.277 -28.891 -18.25 1 96.81 289 LEU B N 1
ATOM 5996 C CA . LEU B 1 289 ? 4.633 -30.172 -18.484 1 96.81 289 LEU B CA 1
ATOM 5997 C C . LEU B 1 289 ? 4.254 -30.344 -19.953 1 96.81 289 LEU B C 1
ATOM 5999 O O . LEU B 1 289 ? 3.109 -30.688 -20.266 1 96.81 289 LEU B O 1
ATOM 6003 N N . THR B 1 290 ? 5.25 -30.188 -20.781 1 98.06 290 THR B N 1
ATOM 6004 C CA . THR B 1 290 ? 4.961 -30.219 -22.219 1 98.06 290 THR B CA 1
ATOM 6005 C C . THR B 1 290 ? 5.23 -31.609 -22.781 1 98.06 290 THR B C 1
ATOM 6007 O O . THR B 1 290 ? 4.594 -32.031 -23.766 1 98.06 290 THR B O 1
ATOM 6010 N N . GLN B 1 291 ? 6.09 -32.406 -22.203 1 96.44 291 GLN B N 1
ATOM 6011 C CA . GLN B 1 291 ? 6.438 -33.719 -22.734 1 96.44 291 GLN B CA 1
ATOM 6012 C C . GLN B 1 291 ? 5.266 -34.688 -22.625 1 96.44 291 GLN B C 1
ATOM 6014 O O . GLN B 1 291 ? 5.039 -35.5 -23.516 1 96.44 291 GLN B O 1
ATOM 6019 N N . GLU B 1 292 ? 4.543 -34.531 -21.547 1 95.62 292 GLU B N 1
ATOM 6020 C CA . GLU B 1 292 ? 3.391 -35.375 -21.281 1 95.62 292 GLU B CA 1
ATOM 6021 C C . GLU B 1 292 ? 2.322 -35.219 -22.359 1 95.62 292 GLU B C 1
ATOM 6023 O O . GLU B 1 292 ? 1.439 -36.062 -22.516 1 95.62 292 GLU B O 1
ATOM 6028 N N . LEU B 1 293 ? 2.406 -34.156 -23.172 1 98.5 293 LEU B N 1
ATOM 6029 C CA . LEU B 1 293 ? 1.406 -33.812 -24.188 1 98.5 293 LEU B CA 1
ATOM 6030 C C . LEU B 1 293 ? 1.686 -34.594 -25.484 1 98.5 293 LEU B C 1
ATOM 6032 O O . LEU B 1 293 ? 0.887 -34.531 -26.422 1 98.5 293 LEU B O 1
ATOM 6036 N N . LYS B 1 294 ? 2.779 -35.312 -25.578 1 98.44 294 LYS B N 1
ATOM 6037 C CA . LYS B 1 294 ? 3.232 -36 -26.781 1 98.44 294 LYS B CA 1
ATOM 6038 C C . LYS B 1 294 ? 3.346 -35.031 -27.953 1 98.44 294 LYS B C 1
ATOM 6040 O O . LYS B 1 294 ? 2.732 -35.25 -29 1 98.44 294 LYS B O 1
ATOM 6045 N N . PRO B 1 295 ? 4.234 -34 -27.734 1 98.62 295 PRO B N 1
ATOM 6046 C CA . PRO B 1 295 ? 4.352 -32.969 -28.75 1 98.62 295 PRO B CA 1
ATOM 6047 C C . PRO B 1 295 ? 4.762 -33.5 -30.109 1 98.62 295 PRO B C 1
ATOM 6049 O O . PRO B 1 295 ? 4.465 -32.906 -31.141 1 98.62 295 PRO B O 1
ATOM 6052 N N . GLU B 1 296 ? 5.371 -34.688 -30.219 1 98.06 296 GLU B N 1
ATOM 6053 C CA . GLU B 1 296 ? 5.832 -35.312 -31.453 1 98.06 296 GLU B CA 1
ATOM 6054 C C . GLU B 1 296 ? 4.656 -35.688 -32.344 1 98.06 296 GLU B C 1
ATOM 6056 O O . GLU B 1 296 ? 4.793 -35.719 -33.562 1 98.06 296 GLU B O 1
ATOM 6061 N N . ASN B 1 297 ? 3.537 -35.906 -31.75 1 98.56 297 ASN B N 1
ATOM 6062 C CA . ASN B 1 297 ? 2.369 -36.312 -32.531 1 98.56 297 ASN B CA 1
ATOM 6063 C C . ASN B 1 297 ? 1.864 -35.219 -33.438 1 98.56 297 ASN B C 1
ATOM 6065 O O . ASN B 1 297 ? 1.142 -35.469 -34.406 1 98.56 297 ASN B O 1
ATOM 6069 N N . ILE B 1 298 ? 2.254 -34 -33.156 1 98.44 298 ILE B N 1
ATOM 6070 C CA . ILE B 1 298 ? 1.709 -32.906 -33.969 1 98.44 298 ILE B CA 1
ATOM 6071 C C . ILE B 1 298 ? 2.846 -32.031 -34.469 1 98.44 298 ILE B C 1
ATOM 6073 O O . ILE B 1 298 ? 2.602 -30.953 -35.031 1 98.44 298 ILE B O 1
ATOM 6077 N N . GLY B 1 299 ? 4.117 -32.438 -34.219 1 98.38 299 GLY B N 1
ATOM 6078 C CA . GLY B 1 299 ? 5.262 -31.656 -34.625 1 98.38 299 GLY B CA 1
ATOM 6079 C C . GLY B 1 299 ? 5.418 -30.359 -33.875 1 98.38 299 GLY B C 1
ATOM 6080 O O . GLY B 1 299 ? 5.883 -29.359 -34.406 1 98.38 299 GLY B O 1
ATOM 6081 N N . LEU B 1 300 ? 4.949 -30.312 -32.625 1 98.62 300 LEU B N 1
ATOM 6082 C CA . LEU B 1 300 ? 5.105 -29.141 -31.781 1 98.62 300 LEU B CA 1
ATOM 6083 C C . LEU B 1 300 ? 6.566 -28.953 -31.391 1 98.62 300 LEU B C 1
ATOM 6085 O O . LEU B 1 300 ? 7.191 -29.875 -30.844 1 98.62 300 LEU B O 1
ATOM 6089 N N . LYS B 1 301 ? 7.109 -27.797 -31.656 1 98.31 301 LYS B N 1
ATOM 6090 C CA . LYS B 1 301 ? 8.5 -27.5 -31.328 1 98.31 301 LYS B CA 1
ATOM 6091 C C . LYS B 1 301 ? 8.641 -27 -29.891 1 98.31 301 LYS B C 1
ATOM 6093 O O . LYS B 1 301 ? 7.934 -26.078 -29.484 1 98.31 301 LYS B O 1
ATOM 6098 N N . LEU B 1 302 ? 9.5 -27.594 -29.156 1 98.31 302 LEU B N 1
ATOM 6099 C CA . LEU B 1 302 ? 9.836 -27.203 -27.797 1 98.31 302 LEU B CA 1
ATOM 6100 C C . LEU B 1 302 ? 11.281 -26.719 -27.719 1 98.31 302 LEU B C 1
ATOM 6102 O O . LEU B 1 302 ? 12.133 -27.156 -28.484 1 98.31 302 LEU B O 1
ATOM 6106 N N . VAL B 1 303 ? 11.539 -25.766 -26.828 1 97.75 303 VAL B N 1
ATOM 6107 C CA . VAL B 1 303 ? 12.914 -25.391 -26.516 1 97.75 303 VAL B CA 1
ATOM 6108 C C . VAL B 1 303 ? 13.609 -26.531 -25.781 1 97.75 303 VAL B C 1
ATOM 6110 O O . VAL B 1 303 ? 13.188 -26.938 -24.688 1 97.75 303 VAL B O 1
ATOM 6113 N N . PRO B 1 304 ? 14.602 -27.156 -26.375 1 93.62 304 PRO B N 1
ATOM 6114 C CA . PRO B 1 304 ? 15.188 -28.406 -25.891 1 93.62 304 PRO B CA 1
ATOM 6115 C C . PRO B 1 304 ? 15.617 -28.328 -24.438 1 93.62 304 PRO B C 1
ATOM 6117 O O . PRO B 1 304 ? 15.367 -29.266 -23.656 1 93.62 304 PRO B O 1
ATOM 6120 N N . GLU B 1 305 ? 16.188 -27.297 -23.938 1 91.88 305 GLU B N 1
ATOM 6121 C CA . GLU B 1 305 ? 16.75 -27.203 -22.594 1 91.88 305 GLU B CA 1
ATOM 6122 C C . GLU B 1 305 ? 15.656 -27.078 -21.531 1 91.88 305 GLU B C 1
ATOM 6124 O O . GLU B 1 305 ? 15.82 -27.516 -20.406 1 91.88 305 GLU B O 1
ATOM 6129 N N . THR B 1 306 ? 14.508 -26.609 -21.938 1 94.25 306 THR B N 1
ATOM 6130 C CA . THR B 1 306 ? 13.531 -26.219 -20.922 1 94.25 306 THR B CA 1
ATOM 6131 C C . THR B 1 306 ? 12.195 -26.922 -21.156 1 94.25 306 THR B C 1
ATOM 6133 O O . THR B 1 306 ? 11.359 -26.984 -20.25 1 94.25 306 THR B O 1
ATOM 6136 N N . GLY B 1 307 ? 12.008 -27.422 -22.359 1 96.88 307 GLY B N 1
ATOM 6137 C CA . GLY B 1 307 ? 10.719 -27.984 -22.734 1 96.88 307 GLY B CA 1
ATOM 6138 C C . GLY B 1 307 ? 9.641 -26.922 -22.922 1 96.88 307 GLY B C 1
ATOM 6139 O O . GLY B 1 307 ? 8.477 -27.25 -23.125 1 96.88 307 GLY B O 1
ATOM 6140 N N . LYS B 1 308 ? 9.984 -25.641 -22.875 1 98.38 308 LYS B N 1
ATOM 6141 C CA . LYS B 1 308 ? 9.016 -24.547 -23 1 98.38 308 LYS B CA 1
ATOM 6142 C C . LYS B 1 308 ? 8.688 -24.266 -24.453 1 98.38 308 LYS B C 1
ATOM 6144 O O . LYS B 1 308 ? 9.375 -24.734 -25.359 1 98.38 308 LYS B O 1
ATOM 6149 N N . ILE B 1 309 ? 7.645 -23.547 -24.656 1 98.69 309 ILE B N 1
ATOM 6150 C CA . ILE B 1 309 ? 7.152 -23.25 -26 1 98.69 309 ILE B CA 1
ATOM 6151 C C . ILE B 1 309 ? 7.52 -21.828 -26.391 1 98.69 309 ILE B C 1
ATOM 6153 O O . ILE B 1 309 ? 7.176 -20.875 -25.672 1 98.69 309 ILE B O 1
ATOM 6157 N N . ASP B 1 310 ? 8.266 -21.672 -27.453 1 98 310 ASP B N 1
ATOM 6158 C CA . ASP B 1 310 ? 8.555 -20.359 -28 1 98 310 ASP B CA 1
ATOM 6159 C C . ASP B 1 310 ? 7.43 -19.875 -28.906 1 98 310 ASP B C 1
ATOM 6161 O O . ASP B 1 310 ? 7.484 -20.078 -30.125 1 98 310 ASP B O 1
ATOM 6165 N N . ALA B 1 311 ? 6.441 -19.266 -28.344 1 98 311 ALA B N 1
ATOM 6166 C CA . ALA B 1 311 ? 5.254 -18.828 -29.062 1 98 311 ALA B CA 1
ATOM 6167 C C . ALA B 1 311 ? 5.328 -17.328 -29.391 1 98 311 ALA B C 1
ATOM 6169 O O . ALA B 1 311 ? 5.91 -16.547 -28.641 1 98 311 ALA B O 1
ATOM 6170 N N . VAL B 1 312 ? 4.809 -16.922 -30.531 1 97.31 312 VAL B N 1
ATOM 6171 C CA . VAL B 1 312 ? 4.621 -15.523 -30.922 1 97.31 312 VAL B CA 1
ATOM 6172 C C . VAL B 1 312 ? 3.145 -15.148 -30.812 1 97.31 312 VAL B C 1
ATOM 6174 O O . VAL B 1 312 ? 2.291 -15.781 -31.438 1 97.31 312 VAL B O 1
ATOM 6177 N N . ASN B 1 313 ? 2.867 -14.148 -30.016 1 97.12 313 ASN B N 1
ATOM 6178 C CA . ASN B 1 313 ? 1.479 -13.781 -29.766 1 97.12 313 ASN B CA 1
ATOM 6179 C C . ASN B 1 313 ? 0.648 -14.977 -29.312 1 97.12 313 ASN B C 1
ATOM 6181 O O . ASN B 1 313 ? -0.466 -15.188 -29.797 1 97.12 313 ASN B O 1
ATOM 6185 N N . GLU B 1 314 ? 1.199 -15.828 -28.484 1 98.56 314 GLU B N 1
ATOM 6186 C CA . GLU B 1 314 ? 0.609 -17 -27.844 1 98.56 314 GLU B CA 1
ATOM 6187 C C . GLU B 1 314 ? 0.3 -18.094 -28.859 1 98.56 314 GLU B C 1
ATOM 6189 O O . GLU B 1 314 ? -0.332 -19.094 -28.531 1 98.56 314 GLU B O 1
ATOM 6194 N N . GLN B 1 315 ? 0.785 -17.922 -30.125 1 98.75 315 GLN B N 1
ATOM 6195 C CA . GLN B 1 315 ? 0.593 -18.938 -31.141 1 98.75 315 GLN B CA 1
ATOM 6196 C C . GLN B 1 315 ? 1.868 -19.75 -31.359 1 98.75 315 GLN B C 1
ATOM 6198 O O . GLN B 1 315 ? 2.949 -19.188 -31.531 1 98.75 315 GLN B O 1
ATOM 6203 N N . THR B 1 316 ? 1.73 -21.125 -31.375 1 98.75 316 THR B N 1
ATOM 6204 C CA . THR B 1 316 ? 2.869 -22.016 -31.562 1 98.75 316 THR B CA 1
ATOM 6205 C C . THR B 1 316 ? 3.178 -22.172 -33.062 1 98.75 316 THR B C 1
ATOM 6207 O O . THR B 1 316 ? 2.625 -21.453 -33.875 1 98.75 316 THR B O 1
ATOM 6210 N N . ASN B 1 317 ? 4.164 -23.125 -33.344 1 98.5 317 ASN B N 1
ATOM 6211 C CA . ASN B 1 317 ? 4.48 -23.422 -34.75 1 98.5 317 ASN B CA 1
ATOM 6212 C C . ASN B 1 317 ? 3.355 -24.203 -35.406 1 98.5 317 ASN B C 1
ATOM 6214 O O . ASN B 1 317 ? 3.33 -24.328 -36.656 1 98.5 317 ASN B O 1
ATOM 6218 N N . VAL B 1 318 ? 2.43 -24.812 -34.656 1 98.56 318 VAL B N 1
ATOM 6219 C CA . VAL B 1 318 ? 1.239 -25.469 -35.188 1 98.56 318 VAL B CA 1
ATOM 6220 C C . VAL B 1 318 ? 0.071 -24.484 -35.188 1 98.56 318 VAL B C 1
ATOM 6222 O O . VAL B 1 318 ? -0.38 -24.031 -34.125 1 98.56 318 VAL B O 1
ATOM 6225 N N . PRO B 1 319 ? -0.482 -24.094 -36.312 1 98.06 319 PRO B N 1
ATOM 6226 C CA . PRO B 1 319 ? -1.323 -22.922 -36.5 1 98.06 319 PRO B CA 1
ATOM 6227 C C . PRO B 1 319 ? -2.518 -22.875 -35.562 1 98.06 319 PRO B C 1
ATOM 6229 O O . PRO B 1 319 ? -2.902 -21.797 -35.094 1 98.06 319 PRO B O 1
ATOM 6232 N N . ASN B 1 320 ? -3.139 -24 -35.25 1 98.44 320 ASN B N 1
ATOM 6233 C CA . ASN B 1 320 ? -4.344 -23.984 -34.438 1 98.44 320 ASN B CA 1
ATOM 6234 C C . ASN B 1 320 ? -4.031 -24.297 -32.969 1 98.44 320 ASN B C 1
ATOM 6236 O O . ASN B 1 320 ? -4.938 -24.578 -32.188 1 98.44 320 ASN B O 1
ATOM 6240 N N . ILE B 1 321 ? -2.719 -24.359 -32.594 1 98.88 321 ILE B N 1
ATOM 6241 C CA . ILE B 1 321 ? -2.291 -24.641 -31.234 1 98.88 321 ILE B CA 1
ATOM 6242 C C . ILE B 1 321 ? -1.661 -23.406 -30.609 1 98.88 321 ILE B C 1
ATOM 6244 O O . ILE B 1 321 ? -0.737 -22.812 -31.188 1 98.88 321 ILE B O 1
ATOM 6248 N N . TYR B 1 322 ? -2.174 -23 -29.453 1 98.94 322 TYR B N 1
ATOM 6249 C CA . TYR B 1 322 ? -1.728 -21.828 -28.719 1 98.94 322 TYR B CA 1
ATOM 6250 C C . TYR B 1 322 ? -1.197 -22.219 -27.344 1 98.94 322 TYR B C 1
ATOM 6252 O O . TYR B 1 322 ? -1.387 -23.344 -26.891 1 98.94 322 TYR B O 1
ATOM 6260 N N . ALA B 1 323 ? -0.452 -21.281 -26.672 1 98.94 323 ALA B N 1
ATOM 6261 C CA . ALA B 1 323 ? 0.063 -21.516 -25.328 1 98.94 323 ALA B CA 1
ATOM 6262 C C . ALA B 1 323 ? 0.058 -20.219 -24.516 1 98.94 323 ALA B C 1
ATOM 6264 O O . ALA B 1 323 ? 0.289 -19.141 -25.047 1 98.94 323 ALA B O 1
ATOM 6265 N N . VAL B 1 324 ? -0.196 -20.344 -23.203 1 98.75 324 VAL B N 1
ATOM 6266 C CA . VAL B 1 324 ? -0.13 -19.188 -22.312 1 98.75 324 VAL B CA 1
ATOM 6267 C C . VAL B 1 324 ? 0.454 -19.625 -20.969 1 98.75 324 VAL B C 1
ATOM 6269 O O . VAL B 1 324 ? 0.393 -20.797 -20.609 1 98.75 324 VAL B O 1
ATOM 6272 N N . GLY B 1 325 ? 1.078 -18.656 -20.266 1 98.12 325 GLY B N 1
ATOM 6273 C CA . GLY B 1 325 ? 1.523 -18.875 -18.891 1 98.12 325 GLY B CA 1
ATOM 6274 C C . GLY B 1 325 ? 2.926 -19.453 -18.812 1 98.12 325 GLY B C 1
ATOM 6275 O O . GLY B 1 325 ? 3.771 -19.156 -19.656 1 98.12 325 GLY B O 1
ATOM 6276 N N . ASP B 1 326 ? 3.123 -20.234 -17.797 1 97.5 326 ASP B N 1
ATOM 6277 C CA . ASP B 1 326 ? 4.465 -20.641 -17.375 1 97.5 326 ASP B CA 1
ATOM 6278 C C . ASP B 1 326 ? 5.113 -21.547 -18.422 1 97.5 326 ASP B C 1
ATOM 6280 O O . ASP B 1 326 ? 6.324 -21.766 -18.391 1 97.5 326 ASP B O 1
ATOM 6284 N N . VAL B 1 327 ? 4.398 -22.031 -19.375 1 98.31 327 VAL B N 1
ATOM 6285 C CA . VAL B 1 327 ? 4.918 -22.953 -20.375 1 98.31 327 VAL B CA 1
ATOM 6286 C C . VAL B 1 327 ? 5.633 -22.172 -21.484 1 98.31 327 VAL B C 1
ATOM 6288 O O . VAL B 1 327 ? 6.375 -22.75 -22.281 1 98.31 327 VAL B O 1
ATOM 6291 N N . LEU B 1 328 ? 5.449 -20.891 -21.484 1 98.44 328 LEU B N 1
ATOM 6292 C CA . LEU B 1 328 ? 6.035 -20.062 -22.547 1 98.44 328 LEU B CA 1
ATOM 6293 C C . LEU B 1 328 ? 7.512 -19.812 -22.281 1 98.44 328 LEU B C 1
ATOM 6295 O O . LEU B 1 328 ? 7.922 -19.656 -21.125 1 98.44 328 LEU B O 1
ATOM 6299 N N . TYR B 1 329 ? 8.281 -19.781 -23.344 1 97.75 329 TYR B N 1
ATOM 6300 C CA . TYR B 1 329 ? 9.711 -19.5 -23.297 1 97.75 329 TYR B CA 1
ATOM 6301 C C . TYR B 1 329 ? 9.977 -18 -23.172 1 97.75 329 TYR B C 1
ATOM 6303 O O . TYR B 1 329 ? 9.445 -17.203 -23.938 1 97.75 329 TYR B O 1
ATOM 6311 N N . LYS B 1 330 ? 10.688 -17.578 -22.188 1 95.38 330 LYS B N 1
ATOM 6312 C CA . LYS B 1 330 ? 11.195 -16.219 -21.984 1 95.38 330 LYS B CA 1
ATOM 6313 C C . LYS B 1 330 ? 10.047 -15.234 -21.766 1 95.38 330 LYS B C 1
ATOM 6315 O O . LYS B 1 330 ? 10.055 -14.133 -22.312 1 95.38 330 LYS B O 1
ATOM 6320 N N . LYS B 1 331 ? 9.008 -15.656 -21.078 1 96.75 331 LYS B N 1
ATOM 6321 C CA . LYS B 1 331 ? 7.902 -14.828 -20.625 1 96.75 331 LYS B CA 1
ATOM 6322 C C . LYS B 1 331 ? 7.75 -14.898 -19.109 1 96.75 331 LYS B C 1
ATOM 6324 O O . LYS B 1 331 ? 8.109 -15.898 -18.484 1 96.75 331 LYS B O 1
ATOM 6329 N N . PRO B 1 332 ? 7.281 -13.75 -18.484 1 95.62 332 PRO B N 1
ATOM 6330 C CA . PRO B 1 332 ? 7.105 -13.781 -17.031 1 95.62 332 PRO B CA 1
ATOM 6331 C C . PRO B 1 332 ? 6.188 -14.914 -16.578 1 95.62 332 PRO B C 1
ATOM 6333 O O . PRO B 1 332 ? 5.113 -15.109 -17.156 1 95.62 332 PRO B O 1
ATOM 6336 N N . GLU B 1 333 ? 6.621 -15.656 -15.656 1 95.81 333 GLU B N 1
ATOM 6337 C CA . GLU B 1 333 ? 5.832 -16.734 -15.062 1 95.81 333 GLU B CA 1
ATOM 6338 C C . GLU B 1 333 ? 5.02 -16.219 -13.875 1 95.81 333 GLU B C 1
ATOM 6340 O O . GLU B 1 333 ? 5.277 -16.625 -12.734 1 95.81 333 GLU B O 1
ATOM 6345 N N . LEU B 1 334 ? 4.047 -15.383 -14.109 1 96.56 334 LEU B N 1
ATOM 6346 C CA . LEU B 1 334 ? 3.176 -14.75 -13.125 1 96.56 334 LEU B CA 1
ATOM 6347 C C . LEU B 1 334 ? 1.71 -15 -13.453 1 96.56 334 LEU B C 1
ATOM 6349 O O . LEU B 1 334 ? 1.311 -14.938 -14.617 1 96.56 334 LEU B O 1
ATOM 6353 N N . THR B 1 335 ? 0.941 -15.242 -12.43 1 96.31 335 THR B N 1
ATOM 6354 C CA . THR B 1 335 ? -0.475 -15.562 -12.562 1 96.31 335 THR B CA 1
ATOM 6355 C C . THR B 1 335 ? -1.207 -14.461 -13.328 1 96.31 335 THR B C 1
ATOM 6357 O O . THR B 1 335 ? -1.93 -14.742 -14.289 1 96.31 335 THR B O 1
ATOM 6360 N N . PRO B 1 336 ? -1.01 -13.211 -12.969 1 96.38 336 PRO B N 1
ATOM 6361 C CA . PRO B 1 336 ? -1.759 -12.172 -13.672 1 96.38 336 PRO B CA 1
ATOM 6362 C C . PRO B 1 336 ? -1.361 -12.055 -15.148 1 96.38 336 PRO B C 1
ATOM 6364 O O . PRO B 1 336 ? -2.186 -11.68 -15.984 1 96.38 336 PRO B O 1
ATOM 6367 N N . VAL B 1 337 ? -0.132 -12.391 -15.477 1 97.75 337 VAL B N 1
ATOM 6368 C CA . VAL B 1 337 ? 0.311 -12.406 -16.859 1 97.75 337 VAL B CA 1
ATOM 6369 C C . VAL B 1 337 ? -0.438 -13.492 -17.641 1 97.75 337 VAL B C 1
ATOM 6371 O O . VAL B 1 337 ? -0.953 -13.25 -18.719 1 97.75 337 VAL B O 1
ATOM 6374 N N . ALA B 1 338 ? -0.467 -14.688 -17.031 1 98.25 338 ALA B N 1
ATOM 6375 C CA . ALA B 1 338 ? -1.165 -15.805 -17.656 1 98.25 338 ALA B CA 1
ATOM 6376 C C . ALA B 1 338 ? -2.639 -15.477 -17.875 1 98.25 338 ALA B C 1
ATOM 6378 O O . ALA B 1 338 ? -3.191 -15.766 -18.938 1 98.25 338 ALA B O 1
ATOM 6379 N N . ILE B 1 339 ? -3.25 -14.875 -16.906 1 97.5 339 ILE B N 1
ATOM 6380 C CA . ILE B 1 339 ? -4.664 -14.516 -16.969 1 97.5 339 ILE B CA 1
ATOM 6381 C C . ILE B 1 339 ? -4.898 -13.531 -18.109 1 97.5 339 ILE B C 1
ATOM 6383 O O . ILE B 1 339 ? -5.762 -13.75 -18.969 1 97.5 339 ILE B O 1
ATOM 6387 N N . GLN B 1 340 ? -4.109 -12.5 -18.125 1 97.75 340 GLN B N 1
ATOM 6388 C CA . GLN B 1 340 ? -4.297 -11.461 -19.125 1 97.75 340 GLN B CA 1
ATOM 6389 C C . GLN B 1 340 ? -4.02 -12 -20.531 1 97.75 340 GLN B C 1
ATOM 6391 O O . GLN B 1 340 ? -4.762 -11.703 -21.469 1 97.75 340 GLN B O 1
ATOM 6396 N N . ALA B 1 341 ? -2.98 -12.734 -20.672 1 98.56 341 ALA B N 1
ATOM 6397 C CA . ALA B 1 341 ? -2.656 -13.328 -21.969 1 98.56 341 ALA B CA 1
ATOM 6398 C C . ALA B 1 341 ? -3.777 -14.242 -22.453 1 98.56 341 ALA B C 1
ATOM 6400 O O . ALA B 1 341 ? -4.133 -14.234 -23.625 1 98.56 341 ALA B O 1
ATOM 6401 N N . GLY B 1 342 ? -4.332 -15.031 -21.547 1 98.69 342 GLY B N 1
ATOM 6402 C CA . GLY B 1 342 ? -5.43 -15.922 -21.875 1 98.69 342 GLY B CA 1
ATOM 6403 C C . GLY B 1 342 ? -6.672 -15.18 -22.344 1 98.69 342 GLY B C 1
ATOM 6404 O O . GLY B 1 342 ? -7.281 -15.547 -23.344 1 98.69 342 GLY B O 1
ATOM 6405 N N . LYS B 1 343 ? -7.023 -14.156 -21.641 1 98.06 343 LYS B N 1
ATOM 6406 C CA . LYS B 1 343 ? -8.188 -13.359 -22 1 98.06 343 LYS B CA 1
ATOM 6407 C C . LYS B 1 343 ? -7.996 -12.711 -23.375 1 98.06 343 LYS B C 1
ATOM 6409 O O . LYS B 1 343 ? -8.891 -12.766 -24.219 1 98.06 343 LYS B O 1
ATOM 6414 N N . LEU B 1 344 ? -6.879 -12.102 -23.594 1 98.44 344 LEU B N 1
ATOM 6415 C CA . LEU B 1 344 ? -6.609 -11.406 -24.844 1 98.44 344 LEU B CA 1
ATOM 6416 C C . LEU B 1 344 ? -6.594 -12.383 -26.016 1 98.44 344 LEU B C 1
ATOM 6418 O O . LEU B 1 344 ? -7.086 -12.062 -27.094 1 98.44 344 LEU B O 1
ATOM 6422 N N . LEU B 1 345 ? -6.02 -13.531 -25.797 1 98.81 345 LEU B N 1
ATOM 6423 C CA . LEU B 1 345 ? -6.016 -14.555 -26.844 1 98.81 345 LEU B CA 1
ATOM 6424 C C . LEU B 1 345 ? -7.438 -14.945 -27.219 1 98.81 345 LEU B C 1
ATOM 6426 O O . LEU B 1 345 ? -7.766 -15.016 -28.406 1 98.81 345 LEU B O 1
ATOM 6430 N N . ALA B 1 346 ? -8.258 -15.219 -26.234 1 98.81 346 ALA B N 1
ATOM 6431 C CA . ALA B 1 346 ? -9.641 -15.586 -26.484 1 98.81 346 ALA B CA 1
ATOM 6432 C C . ALA B 1 346 ? -10.367 -14.492 -27.266 1 98.81 346 ALA B C 1
ATOM 6434 O O . ALA B 1 346 ? -11.148 -14.781 -28.172 1 98.81 346 ALA B O 1
ATOM 6435 N N . ARG B 1 347 ? -10.102 -13.281 -26.953 1 98.56 347 ARG B N 1
ATOM 6436 C CA . ARG B 1 347 ? -10.727 -12.164 -27.656 1 98.56 347 ARG B CA 1
ATOM 6437 C C . ARG B 1 347 ? -10.266 -12.094 -29.109 1 98.56 347 ARG B C 1
ATOM 6439 O O . ARG B 1 347 ? -11.039 -11.711 -29.984 1 98.56 347 ARG B O 1
ATOM 6446 N N . ARG B 1 348 ? -9.023 -12.375 -29.344 1 98.69 348 ARG B N 1
ATOM 6447 C CA . ARG B 1 348 ? -8.516 -12.391 -30.703 1 98.69 348 ARG B CA 1
ATOM 6448 C C . ARG B 1 348 ? -9.117 -13.539 -31.5 1 98.69 348 ARG B C 1
ATOM 6450 O O . ARG B 1 348 ? -9.422 -13.391 -32.688 1 98.69 348 ARG B O 1
ATOM 6457 N N . LEU B 1 349 ? -9.32 -14.672 -30.891 1 98.56 349 LEU B N 1
ATOM 6458 C CA . LEU B 1 349 ? -9.805 -15.875 -31.562 1 98.56 349 LEU B CA 1
ATOM 6459 C C . LEU B 1 349 ? -11.305 -15.789 -31.812 1 98.56 349 LEU B C 1
ATOM 6461 O O . LEU B 1 349 ? -11.797 -16.266 -32.844 1 98.56 349 LEU B O 1
ATOM 6465 N N . TYR B 1 350 ? -12.047 -15.18 -30.891 1 98.38 350 TYR B N 1
ATOM 6466 C CA . TYR B 1 350 ? -13.492 -15.344 -30.953 1 98.38 350 TYR B CA 1
ATOM 6467 C C . TYR B 1 350 ? -14.203 -14 -30.875 1 98.38 350 TYR B C 1
ATOM 6469 O O . TYR B 1 350 ? -15.414 -13.906 -31.078 1 98.38 350 TYR B O 1
ATOM 6477 N N . GLY B 1 351 ? -13.508 -12.922 -30.562 1 98 351 GLY B N 1
ATOM 6478 C CA . GLY B 1 351 ? -14.125 -11.617 -30.359 1 98 351 GLY B CA 1
ATOM 6479 C C . GLY B 1 351 ? -13.664 -10.586 -31.375 1 98 351 GLY B C 1
ATOM 6480 O O . GLY B 1 351 ? -13.938 -9.391 -31.203 1 98 351 GLY B O 1
ATOM 6481 N N . ASN B 1 352 ? -12.891 -10.93 -32.344 1 97.5 352 ASN B N 1
ATOM 6482 C CA . ASN B 1 352 ? -12.398 -10.07 -33.406 1 97.5 352 ASN B CA 1
ATOM 6483 C C . ASN B 1 352 ? -11.477 -8.977 -32.875 1 97.5 352 ASN B C 1
ATOM 6485 O O . ASN B 1 352 ? -11.414 -7.879 -33.438 1 97.5 352 ASN B O 1
ATOM 6489 N N . SER B 1 353 ? -10.922 -9.266 -31.734 1 97.69 353 SER B N 1
ATOM 6490 C CA . SER B 1 353 ? -9.938 -8.336 -31.172 1 97.69 353 SER B CA 1
ATOM 6491 C C . SER B 1 353 ? -8.578 -8.5 -31.844 1 97.69 353 SER B C 1
ATOM 6493 O O . SER B 1 353 ? -8.305 -9.539 -32.438 1 97.69 353 SER B O 1
ATOM 6495 N N . ILE B 1 354 ? -7.824 -7.414 -31.812 1 97.5 354 ILE B N 1
ATOM 6496 C CA . ILE B 1 354 ? -6.461 -7.484 -32.344 1 97.5 354 ILE B CA 1
ATOM 6497 C C . ILE B 1 354 ? -5.465 -7.176 -31.219 1 97.5 354 ILE B C 1
ATOM 6499 O O . ILE B 1 354 ? -4.254 -7.164 -31.453 1 97.5 354 ILE B O 1
ATOM 6503 N N . GLU B 1 355 ? -6.004 -6.949 -30 1 96.81 355 GLU B N 1
ATOM 6504 C CA . GLU B 1 355 ? -5.152 -6.539 -28.891 1 96.81 355 GLU B CA 1
ATOM 6505 C C . GLU B 1 355 ? -4.203 -7.66 -28.484 1 96.81 355 GLU B C 1
ATOM 6507 O O . GLU B 1 355 ? -4.629 -8.797 -28.281 1 96.81 355 GLU B O 1
ATOM 6512 N N . GLN B 1 356 ? -2.889 -7.355 -28.375 1 97.56 356 GLN B N 1
ATOM 6513 C CA . GLN B 1 356 ? -1.864 -8.32 -28 1 97.56 356 GLN B CA 1
ATOM 6514 C C . GLN B 1 356 ? -1.444 -8.141 -26.531 1 97.56 356 GLN B C 1
ATOM 6516 O O . GLN B 1 356 ? -1.604 -7.059 -25.969 1 97.56 356 GLN B O 1
ATOM 6521 N N . MET B 1 357 ? -0.942 -9.148 -25.938 1 97.88 357 MET B N 1
ATOM 6522 C CA . MET B 1 357 ? -0.365 -9.094 -24.609 1 97.88 357 MET B CA 1
ATOM 6523 C C . MET B 1 357 ? 0.915 -8.266 -24.594 1 97.88 357 MET B C 1
ATOM 6525 O O . MET B 1 357 ? 1.748 -8.391 -25.5 1 97.88 357 MET B O 1
ATOM 6529 N N . ASP B 1 358 ? 0.991 -7.348 -23.656 1 95.88 358 ASP B N 1
ATOM 6530 C CA . ASP B 1 358 ? 2.211 -6.582 -23.422 1 95.88 358 ASP B CA 1
ATOM 6531 C C . ASP B 1 358 ? 3.014 -7.168 -22.266 1 95.88 358 ASP B C 1
ATOM 6533 O O . ASP B 1 358 ? 2.633 -7.023 -21.109 1 95.88 358 ASP B O 1
ATOM 6537 N N . TYR B 1 359 ? 4.168 -7.773 -22.594 1 96.69 359 TYR B N 1
ATOM 6538 C CA . TYR B 1 359 ? 4.973 -8.469 -21.594 1 96.69 359 TYR B CA 1
ATOM 6539 C C . TYR B 1 359 ? 6.039 -7.539 -21.016 1 96.69 359 TYR B C 1
ATOM 6541 O O . TYR B 1 359 ? 6.879 -7.969 -20.234 1 96.69 359 TYR B O 1
ATOM 6549 N N . ILE B 1 360 ? 5.953 -6.242 -21.375 1 94 360 ILE B N 1
ATOM 6550 C CA . ILE B 1 360 ? 6.992 -5.301 -20.984 1 94 360 ILE B CA 1
ATOM 6551 C C . ILE B 1 360 ? 6.578 -4.586 -19.703 1 94 360 ILE B C 1
ATOM 6553 O O . ILE B 1 360 ? 5.414 -4.199 -19.547 1 94 360 ILE B O 1
ATOM 6557 N N . ASN B 1 361 ? 7.5 -4.359 -18.797 1 96.12 361 ASN B N 1
ATOM 6558 C CA . ASN B 1 361 ? 7.309 -3.605 -17.562 1 96.12 361 ASN B CA 1
ATOM 6559 C C . ASN B 1 361 ? 6.191 -4.199 -16.703 1 96.12 361 ASN B C 1
ATOM 6561 O O . ASN B 1 361 ? 5.289 -3.484 -16.266 1 96.12 361 ASN B O 1
ATOM 6565 N N . VAL B 1 362 ? 6.246 -5.496 -16.609 1 97.88 362 VAL B N 1
ATOM 6566 C CA . VAL B 1 362 ? 5.336 -6.203 -15.703 1 97.88 362 VAL B CA 1
ATOM 6567 C C . VAL B 1 362 ? 5.891 -6.168 -14.281 1 97.88 362 VAL B C 1
ATOM 6569 O O . VAL B 1 362 ? 7 -6.645 -14.031 1 97.88 362 VAL B O 1
ATOM 6572 N N . ALA B 1 363 ? 5.109 -5.52 -13.383 1 98.31 363 ALA B N 1
ATOM 6573 C CA . ALA B 1 363 ? 5.543 -5.402 -12 1 98.31 363 ALA B CA 1
ATOM 6574 C C . ALA B 1 363 ? 5.441 -6.742 -11.273 1 98.31 363 ALA B C 1
ATOM 6576 O O . ALA B 1 363 ? 4.625 -7.59 -11.641 1 98.31 363 ALA B O 1
ATOM 6577 N N . THR B 1 364 ? 6.258 -6.926 -10.258 1 97.62 364 THR B N 1
ATOM 6578 C CA . THR B 1 364 ? 6.199 -8.117 -9.422 1 97.62 364 THR B CA 1
ATOM 6579 C C . THR B 1 364 ? 6.664 -7.809 -8 1 97.62 364 THR B C 1
ATOM 6581 O O . THR B 1 364 ? 7.156 -6.711 -7.727 1 97.62 364 THR B O 1
ATOM 6584 N N . THR B 1 365 ? 6.379 -8.719 -7.082 1 98.5 365 THR B N 1
ATOM 6585 C CA . THR B 1 365 ? 6.758 -8.57 -5.68 1 98.5 365 THR B CA 1
ATOM 6586 C C . THR B 1 365 ? 7.262 -9.898 -5.117 1 98.5 365 THR B C 1
ATOM 6588 O O . THR B 1 365 ? 6.699 -10.953 -5.402 1 98.5 365 THR B O 1
ATOM 6591 N N . VAL B 1 366 ? 8.391 -9.883 -4.434 1 98.44 366 VAL B N 1
ATOM 6592 C CA . VAL B 1 366 ? 8.859 -10.992 -3.613 1 98.44 366 VAL B CA 1
ATOM 6593 C C . VAL B 1 366 ? 8.375 -10.82 -2.178 1 98.44 366 VAL B C 1
ATOM 6595 O O . VAL B 1 366 ? 8.789 -9.891 -1.479 1 98.44 366 VAL B O 1
ATOM 6598 N N . PHE B 1 367 ? 7.531 -11.695 -1.703 1 98.25 367 PHE B N 1
ATOM 6599 C CA . PHE B 1 367 ? 6.867 -11.57 -0.411 1 98.25 367 PHE B CA 1
ATOM 6600 C C . PHE B 1 367 ? 7.727 -12.156 0.7 1 98.25 367 PHE B C 1
ATOM 6602 O O . PHE B 1 367 ? 7.305 -13.086 1.396 1 98.25 367 PHE B O 1
ATOM 6609 N N . THR B 1 368 ? 8.93 -11.648 0.844 1 98.44 368 THR B N 1
ATOM 6610 C CA . THR B 1 368 ? 9.727 -11.875 2.043 1 98.44 368 THR B CA 1
ATOM 6611 C C . THR B 1 368 ? 9.227 -11.016 3.199 1 98.44 368 THR B C 1
ATOM 6613 O O . THR B 1 368 ? 8.359 -10.156 3.01 1 98.44 368 THR B O 1
ATOM 6616 N N . PRO B 1 369 ? 9.742 -11.305 4.438 1 97.81 369 PRO B N 1
ATOM 6617 C CA . PRO B 1 369 ? 9.203 -10.531 5.559 1 97.81 369 PRO B CA 1
ATOM 6618 C C . PRO B 1 369 ? 9.258 -9.023 5.309 1 97.81 369 PRO B C 1
ATOM 6620 O O . PRO B 1 369 ? 8.281 -8.32 5.574 1 97.81 369 PRO B O 1
ATOM 6623 N N . LEU B 1 370 ? 10.367 -8.508 4.977 1 98.31 370 LEU B N 1
ATOM 6624 C CA . LEU B 1 370 ? 10.414 -7.207 4.328 1 98.31 370 LEU B CA 1
ATOM 6625 C C . LEU B 1 370 ? 10.32 -7.348 2.814 1 98.31 370 LEU B C 1
ATOM 6627 O O . LEU B 1 370 ? 11.227 -7.898 2.182 1 98.31 370 LEU B O 1
ATOM 6631 N N . GLU B 1 371 ? 9.234 -6.895 2.191 1 98.69 371 GLU B N 1
ATOM 6632 C CA . GLU B 1 371 ? 8.867 -7.223 0.816 1 98.69 371 GLU B CA 1
ATOM 6633 C C . GLU B 1 371 ? 9.703 -6.426 -0.182 1 98.69 371 GLU B C 1
ATOM 6635 O O . GLU B 1 371 ? 10.188 -5.34 0.137 1 98.69 371 GLU B O 1
ATOM 6640 N N . TYR B 1 372 ? 9.914 -7 -1.309 1 98.81 372 TYR B N 1
ATOM 6641 C CA . TYR B 1 372 ? 10.602 -6.355 -2.422 1 98.81 372 TYR B CA 1
ATOM 6642 C C . TYR B 1 372 ? 9.695 -6.266 -3.645 1 98.81 372 TYR B C 1
ATOM 6644 O O . TYR B 1 372 ? 9.297 -7.289 -4.203 1 98.81 372 TYR B O 1
ATOM 6652 N N . GLY B 1 373 ? 9.25 -5.023 -4.02 1 98.81 373 GLY B N 1
ATOM 6653 C CA . GLY B 1 373 ? 8.492 -4.773 -5.234 1 98.81 373 GLY B CA 1
ATOM 6654 C C . GLY B 1 373 ? 9.289 -4.039 -6.297 1 98.81 373 GLY B C 1
ATOM 6655 O O . GLY B 1 373 ? 10.094 -3.164 -5.98 1 98.81 373 GLY B O 1
ATOM 6656 N N . CYS B 1 374 ? 9.047 -4.383 -7.562 1 98.75 374 CYS B N 1
ATOM 6657 C CA . CYS B 1 374 ? 9.781 -3.691 -8.617 1 98.75 374 CYS B CA 1
ATOM 6658 C C . CYS B 1 374 ? 8.992 -3.703 -9.922 1 98.75 374 CYS B C 1
ATOM 6660 O O . CYS B 1 374 ? 8.07 -4.496 -10.086 1 98.75 374 CYS B O 1
ATOM 6662 N N . VAL B 1 375 ? 9.336 -2.852 -10.797 1 98.81 375 VAL B N 1
ATOM 6663 C CA . VAL B 1 375 ? 8.852 -2.781 -12.172 1 98.81 375 VAL B CA 1
ATOM 6664 C C . VAL B 1 375 ? 9.93 -2.193 -13.07 1 98.81 375 VAL B C 1
ATOM 6666 O O . VAL B 1 375 ? 10.672 -1.297 -12.656 1 98.81 375 VAL B O 1
ATOM 6669 N N . GLY B 1 376 ? 10.039 -2.727 -14.289 1 98.5 376 GLY B N 1
ATOM 6670 C CA . GLY B 1 376 ? 11.016 -2.232 -15.242 1 98.5 376 GLY B CA 1
ATOM 6671 C C . GLY B 1 376 ? 12.391 -2.863 -15.078 1 98.5 376 GLY B C 1
ATOM 6672 O O . GLY B 1 376 ? 12.5 -4.016 -14.648 1 98.5 376 GLY B O 1
ATOM 6673 N N . LEU B 1 377 ? 13.422 -2.172 -15.461 1 98.5 377 LEU B N 1
ATOM 6674 C CA . LEU B 1 377 ? 14.766 -2.729 -15.555 1 98.5 377 LEU B CA 1
ATOM 6675 C C . LEU B 1 377 ? 15.477 -2.672 -14.203 1 98.5 377 LEU B C 1
ATOM 6677 O O . LEU B 1 377 ? 15.273 -1.727 -13.438 1 98.5 377 LEU B O 1
ATOM 6681 N N . SER B 1 378 ? 16.234 -3.691 -13.93 1 98.5 378 SER B N 1
ATOM 6682 C CA . SER B 1 378 ? 17.219 -3.6 -12.867 1 98.5 378 SER B CA 1
ATOM 6683 C C . SER B 1 378 ? 18.359 -2.65 -13.242 1 98.5 378 SER B C 1
ATOM 6685 O O . SER B 1 378 ? 18.484 -2.256 -14.406 1 98.5 378 SER B O 1
ATOM 6687 N N . GLU B 1 379 ? 19.078 -2.297 -12.195 1 98.56 379 GLU B N 1
ATOM 6688 C CA . GLU B 1 379 ? 20.234 -1.442 -12.469 1 98.56 379 GLU B CA 1
ATOM 6689 C C . GLU B 1 379 ? 21.172 -2.096 -13.477 1 98.56 379 GLU B C 1
ATOM 6691 O O . GLU B 1 379 ? 21.609 -1.452 -14.43 1 98.56 379 GLU B O 1
ATOM 6696 N N . GLU B 1 380 ? 21.484 -3.404 -13.383 1 98.25 380 GLU B N 1
ATOM 6697 C CA . GLU B 1 380 ? 22.391 -4.141 -14.258 1 98.25 380 GLU B CA 1
ATOM 6698 C C . GLU B 1 380 ? 21.844 -4.207 -15.68 1 98.25 380 GLU B C 1
ATOM 6700 O O . GLU B 1 380 ? 22.578 -4.012 -16.641 1 98.25 380 GLU B O 1
ATOM 6705 N N . ALA B 1 381 ? 20.578 -4.496 -15.797 1 98 381 ALA B N 1
ATOM 6706 C CA . ALA B 1 381 ? 19.953 -4.59 -17.125 1 98 381 ALA B CA 1
ATOM 6707 C C . ALA B 1 381 ? 19.953 -3.234 -17.828 1 98 381 ALA B C 1
ATOM 6709 O O . ALA B 1 381 ? 20.156 -3.156 -19.031 1 98 381 ALA B O 1
ATOM 6710 N N . ALA B 1 382 ? 19.672 -2.146 -17.062 1 98.5 382 ALA B N 1
ATOM 6711 C CA . ALA B 1 382 ? 19.672 -0.8 -17.625 1 98.5 382 ALA B CA 1
ATOM 6712 C C . ALA B 1 382 ? 21.062 -0.43 -18.141 1 98.5 382 ALA B C 1
ATOM 6714 O O . ALA B 1 382 ? 21.203 0.132 -19.234 1 98.5 382 ALA B O 1
ATOM 6715 N N . ILE B 1 383 ? 22.078 -0.726 -17.344 1 98 383 ILE B N 1
ATOM 6716 C CA . ILE B 1 383 ? 23.453 -0.444 -17.734 1 98 383 ILE B CA 1
ATOM 6717 C C . ILE B 1 383 ? 23.812 -1.243 -18.984 1 98 383 ILE B C 1
ATOM 6719 O O . ILE B 1 383 ? 24.422 -0.713 -19.922 1 98 383 ILE B O 1
ATOM 6723 N N . ALA B 1 384 ? 23.422 -2.521 -19.031 1 98.06 384 ALA B N 1
ATOM 6724 C CA . ALA B 1 384 ? 23.719 -3.385 -20.172 1 98.06 384 ALA B CA 1
ATOM 6725 C C . ALA B 1 384 ? 23.047 -2.867 -21.438 1 98.06 384 ALA B C 1
ATOM 6727 O O . ALA B 1 384 ? 23.641 -2.928 -22.516 1 98.06 384 ALA B O 1
ATOM 6728 N N . LEU B 1 385 ? 21.891 -2.363 -21.328 1 97.75 385 LEU B N 1
ATOM 6729 C CA . LEU B 1 385 ? 21.094 -1.965 -22.484 1 97.75 385 LEU B CA 1
ATOM 6730 C C . LEU B 1 385 ? 21.484 -0.574 -22.969 1 97.75 385 LEU B C 1
ATOM 6732 O O . LEU B 1 385 ? 21.484 -0.306 -24.172 1 97.75 385 LEU B O 1
ATOM 6736 N N . HIS B 1 386 ? 21.781 0.373 -22.031 1 97.56 386 HIS B N 1
ATOM 6737 C CA . HIS B 1 386 ? 21.906 1.777 -22.406 1 97.56 386 HIS B CA 1
ATOM 6738 C C . HIS B 1 386 ? 23.328 2.293 -22.156 1 97.56 386 HIS B C 1
ATOM 6740 O O . HIS B 1 386 ? 23.703 3.346 -22.688 1 97.56 386 HIS B O 1
ATOM 6746 N N . GLY B 1 387 ? 24.125 1.604 -21.375 1 97.81 387 GLY B N 1
ATOM 6747 C CA . GLY B 1 387 ? 25.438 2.088 -20.938 1 97.81 387 GLY B CA 1
ATOM 6748 C C . GLY B 1 387 ? 25.375 2.881 -19.656 1 97.81 387 GLY B C 1
ATOM 6749 O O . GLY B 1 387 ? 24.438 3.648 -19.422 1 97.81 387 GLY B O 1
ATOM 6750 N N . GLU B 1 388 ? 26.312 2.707 -18.828 1 97.25 388 GLU B N 1
ATOM 6751 C CA . GLU B 1 388 ? 26.391 3.316 -17.5 1 97.25 388 GLU B CA 1
ATOM 6752 C C . GLU B 1 388 ? 26.297 4.84 -17.594 1 97.25 388 GLU B C 1
ATOM 6754 O O . GLU B 1 388 ? 25.656 5.477 -16.734 1 97.25 388 GLU B O 1
ATOM 6759 N N . GLN B 1 389 ? 26.844 5.465 -18.609 1 97.06 389 GLN B N 1
ATOM 6760 C CA . GLN B 1 389 ? 26.922 6.914 -18.734 1 97.06 389 GLN B CA 1
ATOM 6761 C C . GLN B 1 389 ? 25.562 7.52 -19.078 1 97.06 389 GLN B C 1
ATOM 6763 O O . GLN B 1 389 ? 25.344 8.719 -18.891 1 97.06 389 GLN B O 1
ATOM 6768 N N . GLU B 1 390 ? 24.688 6.66 -19.562 1 97.56 390 GLU B N 1
ATOM 6769 C CA . GLU B 1 390 ? 23.391 7.164 -20.016 1 97.56 390 GLU B CA 1
ATOM 6770 C C . GLU B 1 390 ? 22.328 7.012 -18.938 1 97.56 390 GLU B C 1
ATOM 6772 O O . GLU B 1 390 ? 21.188 7.465 -19.109 1 97.56 390 GLU B O 1
ATOM 6777 N N . ILE B 1 391 ? 22.672 6.445 -17.812 1 97.88 391 ILE B N 1
ATOM 6778 C CA . ILE B 1 391 ? 21.656 6.16 -16.781 1 97.88 391 ILE B CA 1
ATOM 6779 C C . ILE B 1 391 ? 21.969 6.961 -15.523 1 97.88 391 ILE B C 1
ATOM 6781 O O . ILE B 1 391 ? 23.125 7.273 -15.242 1 97.88 391 ILE B O 1
ATOM 6785 N N . GLU B 1 392 ? 20.969 7.395 -14.836 1 98.38 392 GLU B N 1
ATOM 6786 C CA . GLU B 1 392 ? 21.031 7.977 -13.492 1 98.38 392 GLU B CA 1
ATOM 6787 C C . GLU B 1 392 ? 20.219 7.145 -12.5 1 98.38 392 GLU B C 1
ATOM 6789 O O . GLU B 1 392 ? 19.109 6.703 -12.805 1 98.38 392 GLU B O 1
ATOM 6794 N N . ILE B 1 393 ? 20.859 6.848 -11.352 1 98.69 393 ILE B N 1
ATOM 6795 C CA . ILE B 1 393 ? 20.203 6.074 -10.305 1 98.69 393 ILE B CA 1
ATOM 6796 C C . ILE B 1 393 ? 19.859 6.984 -9.133 1 98.69 393 ILE B C 1
ATOM 6798 O O . ILE B 1 393 ? 20.75 7.438 -8.406 1 98.69 393 ILE B O 1
ATOM 6802 N N . PHE B 1 394 ? 18.562 7.246 -8.938 1 98.62 394 PHE B N 1
ATOM 6803 C CA . PHE B 1 394 ? 18.094 7.922 -7.734 1 98.62 394 PHE B CA 1
ATOM 6804 C C . PHE B 1 394 ? 17.797 6.914 -6.629 1 98.62 394 PHE B C 1
ATOM 6806 O O . PHE B 1 394 ? 17.219 5.855 -6.887 1 98.62 394 PHE B O 1
ATOM 6813 N N . HIS B 1 395 ? 18.219 7.176 -5.41 1 98.56 395 HIS B N 1
ATOM 6814 C CA . HIS B 1 395 ? 18.047 6.18 -4.363 1 98.56 395 HIS B CA 1
ATOM 6815 C C . HIS B 1 395 ? 18.031 6.828 -2.98 1 98.56 395 HIS B C 1
ATOM 6817 O O . HIS B 1 395 ? 18.484 7.969 -2.824 1 98.56 395 HIS B O 1
ATOM 6823 N N . ALA B 1 396 ? 17.453 6.125 -2.031 1 97.81 396 ALA B N 1
ATOM 6824 C CA . ALA B 1 396 ? 17.406 6.605 -0.651 1 97.81 396 ALA B CA 1
ATOM 6825 C C . ALA B 1 396 ? 17 5.48 0.303 1 97.81 396 ALA B C 1
ATOM 6827 O O . ALA B 1 396 ? 16.219 4.605 -0.055 1 97.81 396 ALA B O 1
ATOM 6828 N N . TYR B 1 397 ? 17.609 5.473 1.501 1 97.62 397 TYR B N 1
ATOM 6829 C CA . TYR B 1 397 ? 17.016 4.777 2.635 1 97.62 397 TYR B CA 1
ATOM 6830 C C . TYR B 1 397 ? 15.906 5.617 3.264 1 97.62 397 TYR B C 1
ATOM 6832 O O . TYR B 1 397 ? 15.828 6.828 3.029 1 97.62 397 TYR B O 1
ATOM 6840 N N . TYR B 1 398 ? 14.984 5.012 3.939 1 96.88 398 TYR B N 1
ATOM 6841 C CA . TYR B 1 398 ? 13.906 5.738 4.594 1 96.88 398 TYR B CA 1
ATOM 6842 C C . TYR B 1 398 ? 13.43 5 5.84 1 96.88 398 TYR B C 1
ATOM 6844 O O . TYR B 1 398 ? 13.867 3.883 6.113 1 96.88 398 TYR B O 1
ATOM 6852 N N . LYS B 1 399 ? 12.586 5.648 6.629 1 96.12 399 LYS B N 1
ATOM 6853 C CA . LYS B 1 399 ? 12.086 5.094 7.883 1 96.12 399 LYS B CA 1
ATOM 6854 C C . LYS B 1 399 ? 10.562 5.137 7.93 1 96.12 399 LYS B C 1
ATOM 6856 O O . LYS B 1 399 ? 9.969 6.211 8.047 1 96.12 399 LYS B O 1
ATOM 6861 N N . PRO B 1 400 ? 9.953 3.951 7.867 1 96.81 400 PRO B N 1
ATOM 6862 C CA . PRO B 1 400 ? 8.5 3.951 8.031 1 96.81 400 PRO B CA 1
ATOM 6863 C C . PRO B 1 400 ? 8.062 4.469 9.406 1 96.81 400 PRO B C 1
ATOM 6865 O O . PRO B 1 400 ? 8.641 4.086 10.422 1 96.81 400 PRO B O 1
ATOM 6868 N N . THR B 1 401 ? 7.039 5.312 9.414 1 96.12 401 THR B N 1
ATOM 6869 C CA . THR B 1 401 ? 6.523 5.891 10.648 1 96.12 401 THR B CA 1
ATOM 6870 C C . THR B 1 401 ? 6.129 4.797 11.633 1 96.12 401 THR B C 1
ATOM 6872 O O . THR B 1 401 ? 6.418 4.898 12.828 1 96.12 401 THR B O 1
ATOM 6875 N N . GLU B 1 402 ? 5.559 3.744 11.188 1 96.56 402 GLU B N 1
ATOM 6876 C CA . GLU B 1 402 ? 5.012 2.666 12 1 96.56 402 GLU B CA 1
ATOM 6877 C C . GLU B 1 402 ? 6.125 1.846 12.648 1 96.56 402 GLU B C 1
ATOM 6879 O O . GLU B 1 402 ? 5.871 1.058 13.562 1 96.56 402 GLU B O 1
ATOM 6884 N N . PHE B 1 403 ? 7.391 2.02 12.172 1 96.94 403 PHE B N 1
ATOM 6885 C CA . PHE B 1 403 ? 8.5 1.215 12.672 1 96.94 403 PHE B CA 1
ATOM 6886 C C . PHE B 1 403 ? 9.094 1.838 13.93 1 96.94 403 PHE B C 1
ATOM 6888 O O . PHE B 1 403 ? 9.852 1.185 14.656 1 96.94 403 PHE B O 1
ATOM 6895 N N . PHE B 1 404 ? 8.734 3.086 14.258 1 95.31 404 PHE B N 1
ATOM 6896 C CA . PHE B 1 404 ? 9.453 3.84 15.273 1 95.31 404 PHE B CA 1
ATOM 6897 C C . PHE B 1 404 ? 9.172 3.281 16.672 1 95.31 404 PHE B C 1
ATOM 6899 O O . PHE B 1 404 ? 10.102 2.967 17.406 1 95.31 404 PHE B O 1
ATOM 6906 N N . ILE B 1 405 ? 7.914 3.107 16.938 1 97.56 405 ILE B N 1
ATOM 6907 C CA . ILE B 1 405 ? 7.555 2.717 18.297 1 97.56 405 ILE B CA 1
ATOM 6908 C C . ILE B 1 405 ? 8.055 1.298 18.562 1 97.56 405 ILE B C 1
ATOM 6910 O O . ILE B 1 405 ? 8.695 1.046 19.594 1 97.56 405 ILE B O 1
ATOM 6914 N N . PRO B 1 406 ? 7.895 0.379 17.625 1 97.88 406 PRO B N 1
ATOM 6915 C CA . PRO B 1 406 ? 8.414 -0.967 17.875 1 97.88 406 PRO B CA 1
ATOM 6916 C C . PRO B 1 406 ? 9.93 -1.058 17.656 1 97.88 406 PRO B C 1
ATOM 6918 O O . PRO B 1 406 ? 10.523 -2.121 17.875 1 97.88 406 PRO B O 1
ATOM 6921 N N . GLN B 1 407 ? 10.539 0.031 17.219 1 96.38 407 GLN B N 1
ATOM 6922 C CA . GLN B 1 407 ? 11.969 0.073 16.953 1 96.38 407 GLN B CA 1
ATOM 6923 C C . GLN B 1 407 ? 12.391 -1.039 15.992 1 96.38 407 GLN B C 1
ATOM 6925 O O . GLN B 1 407 ? 13.336 -1.779 16.266 1 96.38 407 GLN B O 1
ATOM 6930 N N . LYS B 1 408 ? 11.648 -1.212 14.992 1 95.88 408 LYS B N 1
ATOM 6931 C CA . LYS B 1 408 ? 11.992 -2.164 13.945 1 95.88 408 LYS B CA 1
ATOM 6932 C C . LYS B 1 408 ? 13.211 -1.693 13.156 1 95.88 408 LYS B C 1
ATOM 6934 O O . LYS B 1 408 ? 13.461 -0.49 13.047 1 95.88 408 LYS B O 1
ATOM 6939 N N . ASN B 1 409 ? 13.906 -2.65 12.656 1 94.69 409 ASN B N 1
ATOM 6940 C CA . ASN B 1 409 ? 15.086 -2.35 11.852 1 94.69 409 ASN B CA 1
ATOM 6941 C C . ASN B 1 409 ? 14.703 -1.686 10.531 1 94.69 409 ASN B C 1
ATOM 6943 O O . ASN B 1 409 ? 13.93 -2.244 9.75 1 94.69 409 ASN B O 1
ATOM 6947 N N . VAL B 1 410 ? 15.258 -0.525 10.305 1 95.06 410 VAL B N 1
ATOM 6948 C CA . VAL B 1 410 ? 14.898 0.241 9.109 1 95.06 410 VAL B CA 1
ATOM 6949 C C . VAL B 1 410 ? 16.062 0.24 8.125 1 95.06 410 VAL B C 1
ATOM 6951 O O . VAL B 1 410 ? 15.984 0.883 7.07 1 95.06 410 VAL B O 1
ATOM 6954 N N . ASP B 1 411 ? 17.094 -0.52 8.367 1 95.25 411 ASP B N 1
ATOM 6955 C CA . ASP B 1 411 ? 18.359 -0.422 7.648 1 95.25 411 ASP B CA 1
ATOM 6956 C C . ASP B 1 411 ? 18.203 -0.883 6.203 1 95.25 411 ASP B C 1
ATOM 6958 O O . ASP B 1 411 ? 19.047 -0.578 5.355 1 95.25 411 ASP B O 1
ATOM 6962 N N . ARG B 1 412 ? 17.156 -1.591 5.957 1 97 412 ARG B N 1
ATOM 6963 C CA . ARG B 1 412 ? 17 -2.15 4.621 1 97 412 ARG B CA 1
ATOM 6964 C C . ARG B 1 412 ? 15.781 -1.566 3.92 1 97 412 ARG B C 1
ATOM 6966 O O . ARG B 1 412 ? 15.43 -1.982 2.812 1 97 412 ARG B O 1
ATOM 6973 N N . CYS B 1 413 ? 15.078 -0.654 4.602 1 98.19 413 CYS B N 1
ATOM 6974 C CA . CYS B 1 413 ? 14.055 0.099 3.889 1 98.19 413 CYS B CA 1
ATOM 6975 C C . CYS B 1 413 ? 14.68 1.018 2.844 1 98.19 413 CYS B C 1
ATOM 6977 O O . CYS B 1 413 ? 15.406 1.95 3.189 1 98.19 413 CYS B O 1
ATOM 6979 N N . TYR B 1 414 ? 14.383 0.749 1.552 1 98.56 414 TYR B N 1
ATOM 6980 C CA . TYR B 1 414 ? 15.164 1.352 0.478 1 98.56 414 TYR B CA 1
ATOM 6981 C C . TYR B 1 414 ? 14.305 1.568 -0.764 1 98.56 414 TYR B C 1
ATOM 6983 O O . TYR B 1 414 ? 13.469 0.732 -1.098 1 98.56 414 TYR B O 1
ATOM 6991 N N . VAL B 1 415 ? 14.484 2.715 -1.417 1 98.62 415 VAL B N 1
ATOM 6992 C CA . VAL B 1 415 ? 13.844 3.008 -2.693 1 98.62 415 VAL B CA 1
ATOM 6993 C C . VAL B 1 415 ? 14.898 3.33 -3.744 1 98.62 415 VAL B C 1
ATOM 6995 O O . VAL B 1 415 ? 15.938 3.926 -3.432 1 98.62 415 VAL B O 1
ATOM 6998 N N . LYS B 1 416 ? 14.695 2.914 -4.98 1 98.75 416 LYS B N 1
ATOM 6999 C CA . LYS B 1 416 ? 15.609 3.123 -6.102 1 98.75 416 LYS B CA 1
ATOM 7000 C C . LYS B 1 416 ? 14.844 3.408 -7.391 1 98.75 416 LYS B C 1
ATOM 7002 O O . LYS B 1 416 ? 13.891 2.699 -7.719 1 98.75 416 LYS B O 1
ATOM 7007 N N . VAL B 1 417 ? 15.172 4.434 -8.125 1 98.94 417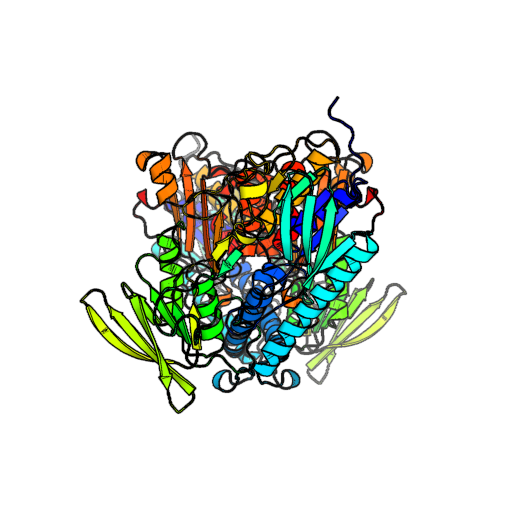 VAL B N 1
ATOM 7008 C CA . VAL B 1 417 ? 14.609 4.777 -9.422 1 98.94 417 VAL B CA 1
ATOM 7009 C C . VAL B 1 417 ? 15.734 4.867 -10.461 1 98.94 417 VAL B C 1
ATOM 7011 O O . VAL B 1 417 ? 16.703 5.594 -10.266 1 98.94 417 VAL B O 1
ATOM 7014 N N . ILE B 1 418 ? 15.602 4.109 -11.477 1 98.88 418 ILE B N 1
ATOM 7015 C CA . ILE B 1 418 ? 16.547 4.098 -12.586 1 98.88 418 ILE B CA 1
ATOM 7016 C C . ILE B 1 418 ? 15.992 4.922 -13.75 1 98.88 418 ILE B C 1
ATOM 7018 O O . ILE B 1 418 ? 14.891 4.652 -14.242 1 98.88 418 ILE B O 1
ATOM 7022 N N . ALA B 1 419 ? 16.734 5.914 -14.219 1 98.81 419 ALA B N 1
ATOM 7023 C CA . ALA B 1 419 ? 16.219 6.797 -15.273 1 98.81 419 ALA B CA 1
ATOM 7024 C C . ALA B 1 419 ? 17.312 7.105 -16.297 1 98.81 419 ALA B C 1
ATOM 7026 O O . ALA B 1 419 ? 18.5 6.941 -16.016 1 98.81 419 ALA B O 1
ATOM 7027 N N . LEU B 1 420 ? 16.906 7.461 -17.516 1 98.56 420 LEU B N 1
ATOM 7028 C CA . LEU B 1 420 ? 17.844 8.008 -18.5 1 98.56 420 LEU B CA 1
ATOM 7029 C C . LEU B 1 420 ? 18.312 9.398 -18.078 1 98.56 420 LEU B C 1
ATOM 7031 O O . LEU B 1 420 ? 17.547 10.18 -17.516 1 98.56 420 LEU B O 1
ATOM 7035 N N . ARG B 1 421 ? 19.547 9.703 -18.344 1 96.5 421 ARG B N 1
ATOM 7036 C CA . ARG B 1 421 ? 20.109 11 -17.984 1 96.5 421 ARG B CA 1
ATOM 7037 C C . ARG B 1 421 ? 19.719 12.062 -19 1 96.5 421 ARG B C 1
ATOM 7039 O O . ARG B 1 421 ? 19.594 13.242 -18.656 1 96.5 421 ARG B O 1
ATOM 7046 N N . ASN B 1 422 ? 19.562 11.711 -20.234 1 93 422 ASN B N 1
ATOM 7047 C CA . ASN B 1 422 ? 19.328 12.68 -21.297 1 93 422 ASN B CA 1
ATOM 7048 C C . ASN B 1 422 ? 17.875 12.664 -21.75 1 93 422 ASN B C 1
ATOM 7050 O O . ASN B 1 422 ? 17.109 11.781 -21.375 1 93 422 ASN B O 1
ATOM 7054 N N . GLY B 1 423 ? 17.547 13.719 -22.375 1 94.62 423 GLY B N 1
ATOM 7055 C CA . GLY B 1 423 ? 16.156 13.852 -22.812 1 94.62 423 GLY B CA 1
ATOM 7056 C C . GLY B 1 423 ? 15.227 14.289 -21.703 1 94.62 423 GLY B C 1
ATOM 7057 O O . GLY B 1 423 ? 15.484 15.273 -21.016 1 94.62 423 GLY B O 1
ATOM 7058 N N . ASN B 1 424 ? 14.094 13.578 -21.578 1 95.94 424 ASN B N 1
ATOM 7059 C CA . ASN B 1 424 ? 13.109 13.945 -20.562 1 95.94 424 ASN B CA 1
ATOM 7060 C C . ASN B 1 424 ? 13.305 13.164 -19.281 1 95.94 424 ASN B C 1
ATOM 7062 O O . ASN B 1 424 ? 12.453 13.203 -18.391 1 95.94 424 ASN B O 1
ATOM 7066 N N . GLU B 1 425 ? 14.461 12.375 -19.188 1 98.06 425 GLU B N 1
ATOM 7067 C CA . GLU B 1 425 ? 14.766 11.578 -18 1 98.06 425 GLU B CA 1
ATOM 7068 C C . GLU B 1 425 ? 13.695 10.523 -17.75 1 98.06 425 GLU B C 1
ATOM 7070 O O . GLU B 1 425 ? 13.156 10.422 -16.656 1 98.06 425 GLU B O 1
ATOM 7075 N N . THR B 1 426 ? 13.484 9.766 -18.812 1 98.69 426 THR B N 1
ATOM 7076 C CA . THR B 1 426 ? 12.5 8.688 -18.766 1 98.69 426 THR B CA 1
ATOM 7077 C C . THR B 1 426 ? 12.867 7.672 -17.688 1 98.69 426 THR B C 1
ATOM 7079 O O . THR B 1 426 ? 14.016 7.238 -17.594 1 98.69 426 THR B O 1
ATOM 7082 N N . VAL B 1 427 ? 11.898 7.285 -16.891 1 98.88 427 VAL B N 1
ATOM 7083 C CA . VAL B 1 427 ? 12.117 6.273 -15.867 1 98.88 427 VAL B CA 1
ATOM 7084 C C . VAL B 1 427 ? 12.102 4.883 -16.5 1 98.88 427 VAL B C 1
ATOM 7086 O O . VAL B 1 427 ? 11.164 4.527 -17.203 1 98.88 427 VAL B O 1
ATOM 7089 N N . LEU B 1 428 ? 13.148 4.082 -16.172 1 98.75 428 LEU B N 1
ATOM 7090 C CA . LEU B 1 428 ? 13.328 2.77 -16.781 1 98.75 428 LEU B CA 1
ATOM 7091 C C . LEU B 1 428 ? 12.984 1.657 -15.797 1 98.75 428 LEU B C 1
ATOM 7093 O O . LEU B 1 428 ? 12.664 0.539 -16.203 1 98.75 428 LEU B O 1
ATOM 7097 N N . GLY B 1 429 ? 13.133 1.921 -14.562 1 98.81 429 GLY B N 1
ATOM 7098 C CA . GLY B 1 429 ? 12.867 0.934 -13.531 1 98.81 429 GLY B CA 1
ATOM 7099 C C . GLY B 1 429 ? 12.664 1.548 -12.156 1 98.81 429 GLY B C 1
ATOM 7100 O O . GLY B 1 429 ? 13.25 2.586 -11.844 1 98.81 429 GLY B O 1
ATOM 7101 N N . MET B 1 430 ? 11.852 0.951 -11.367 1 98.94 430 MET B N 1
ATOM 7102 C CA . MET B 1 430 ? 11.594 1.352 -9.984 1 98.94 430 MET B CA 1
ATOM 7103 C C . MET B 1 430 ? 11.648 0.149 -9.047 1 98.94 430 MET B C 1
ATOM 7105 O O . MET B 1 430 ? 11.102 -0.911 -9.359 1 98.94 430 MET B O 1
ATOM 7109 N N . HIS B 1 431 ? 12.328 0.295 -7.941 1 98.94 431 HIS B N 1
ATOM 7110 C CA . HIS B 1 431 ? 12.555 -0.773 -6.977 1 98.94 431 HIS B CA 1
ATOM 7111 C C . HIS B 1 431 ? 12.281 -0.294 -5.551 1 98.94 431 HIS B C 1
ATOM 7113 O O . HIS B 1 431 ? 12.656 0.825 -5.188 1 98.94 431 HIS B O 1
ATOM 7119 N N . PHE B 1 432 ? 11.633 -1.127 -4.797 1 98.88 432 PHE B N 1
ATOM 7120 C CA . PHE B 1 432 ? 11.188 -0.761 -3.459 1 98.88 432 PHE B CA 1
ATOM 7121 C C . PHE B 1 432 ? 11.359 -1.929 -2.494 1 98.88 432 PHE B C 1
ATOM 7123 O O . PHE B 1 432 ? 10.844 -3.021 -2.74 1 98.88 432 PHE B O 1
ATOM 7130 N N . VAL B 1 433 ? 12.109 -1.775 -1.392 1 98.81 433 VAL B N 1
ATOM 7131 C CA . VAL B 1 433 ? 12.164 -2.717 -0.278 1 98.81 433 VAL B CA 1
ATOM 7132 C C . VAL B 1 433 ? 11.508 -2.096 0.955 1 98.81 433 VAL B C 1
ATOM 7134 O O . VAL B 1 433 ? 11.961 -1.058 1.446 1 98.81 433 VAL B O 1
ATOM 7137 N N . GLY B 1 434 ? 10.461 -2.652 1.432 1 98.5 434 GLY B N 1
ATOM 7138 C CA . GLY B 1 434 ? 9.727 -2.123 2.57 1 98.5 434 GLY B CA 1
ATOM 7139 C C . GLY B 1 434 ? 8.383 -2.787 2.777 1 98.5 434 GLY B C 1
ATOM 7140 O O . GLY B 1 434 ? 8.062 -3.783 2.119 1 98.5 434 GLY B O 1
ATOM 7141 N N . PRO B 1 435 ? 7.621 -2.293 3.715 1 98.06 435 PRO B N 1
ATOM 7142 C CA . PRO B 1 435 ? 6.281 -2.846 3.932 1 98.06 435 PRO B CA 1
ATOM 7143 C C . PRO B 1 435 ? 5.332 -2.566 2.768 1 98.06 435 PRO B C 1
ATOM 7145 O O . PRO B 1 435 ? 5.43 -1.519 2.125 1 98.06 435 PRO B O 1
ATOM 7148 N N . ASN B 1 436 ? 4.457 -3.521 2.406 1 98 436 ASN B N 1
ATOM 7149 C CA . ASN B 1 436 ? 3.402 -3.383 1.409 1 98 436 ASN B CA 1
ATOM 7150 C C . ASN B 1 436 ? 3.971 -3.09 0.024 1 98 436 ASN B C 1
ATOM 7152 O O . ASN B 1 436 ? 3.428 -2.268 -0.714 1 98 436 ASN B O 1
ATOM 7156 N N . ALA B 1 437 ? 5.082 -3.709 -0.284 1 98.75 437 ALA B N 1
ATOM 7157 C CA . ALA B 1 437 ? 5.801 -3.371 -1.511 1 98.75 437 ALA B CA 1
ATOM 7158 C C . ALA B 1 437 ? 4.918 -3.578 -2.738 1 98.75 437 ALA B C 1
ATOM 7160 O O . ALA B 1 437 ? 4.977 -2.799 -3.691 1 98.75 437 ALA B O 1
ATOM 7161 N N . GLY B 1 438 ? 4.102 -4.684 -2.742 1 98.19 438 GLY B N 1
ATOM 7162 C CA . GLY B 1 438 ? 3.221 -4.93 -3.873 1 98.19 438 GLY B CA 1
ATOM 7163 C C . GLY B 1 438 ? 2.184 -3.84 -4.074 1 98.19 438 GLY B C 1
ATOM 7164 O O . GLY B 1 438 ? 1.921 -3.428 -5.203 1 98.19 438 GLY B O 1
ATOM 7165 N N . GLU B 1 439 ? 1.575 -3.322 -2.982 1 98.69 439 GLU B N 1
ATOM 7166 C CA . GLU B 1 439 ? 0.613 -2.227 -3.049 1 98.69 439 GLU B CA 1
ATOM 7167 C C . GLU B 1 439 ? 1.272 -0.941 -3.539 1 98.69 439 GLU B C 1
ATOM 7169 O O . GLU B 1 439 ? 0.681 -0.195 -4.324 1 98.69 439 GLU B O 1
ATOM 7174 N N . VAL B 1 440 ? 2.504 -0.735 -3.07 1 98.75 440 VAL B N 1
ATOM 7175 C CA . VAL B 1 440 ? 3.248 0.485 -3.373 1 98.75 440 VAL B CA 1
ATOM 7176 C C . VAL B 1 440 ? 3.584 0.531 -4.859 1 98.75 440 VAL B C 1
ATOM 7178 O O . VAL B 1 440 ? 3.346 1.542 -5.527 1 98.75 440 VAL B O 1
ATOM 7181 N N . ILE B 1 441 ? 4.016 -0.543 -5.457 1 98.81 441 ILE B N 1
ATOM 7182 C CA . ILE B 1 441 ? 4.633 -0.537 -6.777 1 98.81 441 ILE B CA 1
ATOM 7183 C C . ILE B 1 441 ? 3.551 -0.561 -7.855 1 98.81 441 ILE B C 1
ATOM 7185 O O . ILE B 1 441 ? 3.762 -0.071 -8.969 1 98.81 441 ILE B O 1
ATOM 7189 N N . GLN B 1 442 ? 2.365 -1.118 -7.555 1 98.75 442 GLN B N 1
ATOM 7190 C CA . GLN B 1 442 ? 1.337 -1.366 -8.562 1 98.75 442 GLN B CA 1
ATOM 7191 C C . GLN B 1 442 ? 1.006 -0.092 -9.328 1 98.75 442 GLN B C 1
ATOM 7193 O O . GLN B 1 442 ? 1.021 -0.086 -10.562 1 98.75 442 GLN B O 1
ATOM 7198 N N . GLY B 1 443 ? 0.699 1.018 -8.555 1 98.75 443 GLY B N 1
ATOM 7199 C CA . GLY B 1 443 ? 0.349 2.264 -9.227 1 98.75 443 GLY B CA 1
ATOM 7200 C C . GLY B 1 443 ? 1.49 2.848 -10.031 1 98.75 443 GLY B C 1
ATOM 7201 O O . GLY B 1 443 ? 1.268 3.428 -11.102 1 98.75 443 GLY B O 1
ATOM 7202 N N . PHE B 1 444 ? 2.699 2.688 -9.578 1 98.88 444 PHE B N 1
ATOM 7203 C CA . PHE B 1 444 ? 3.863 3.207 -10.281 1 98.88 444 PHE B CA 1
ATOM 7204 C C . PHE B 1 444 ? 4.105 2.428 -11.57 1 98.88 444 PHE B C 1
ATOM 7206 O O . PHE B 1 444 ? 4.594 2.986 -12.555 1 98.88 444 PHE B O 1
ATOM 7213 N N . ALA B 1 445 ? 3.756 1.111 -11.562 1 98.81 445 ALA B N 1
ATOM 7214 C CA . ALA B 1 445 ? 3.824 0.345 -12.805 1 98.81 445 ALA B CA 1
ATOM 7215 C C . ALA B 1 445 ? 2.938 0.964 -13.883 1 98.81 445 ALA B C 1
ATOM 7217 O O . ALA B 1 445 ? 3.324 1.035 -15.047 1 98.81 445 ALA B O 1
ATOM 7218 N N . THR B 1 446 ? 1.76 1.409 -13.5 1 98.81 446 THR B N 1
ATOM 7219 C CA . THR B 1 446 ? 0.865 2.102 -14.414 1 98.81 446 THR B CA 1
ATOM 7220 C C . THR B 1 446 ? 1.487 3.41 -14.891 1 98.81 446 THR B C 1
ATOM 7222 O O . THR B 1 446 ? 1.377 3.764 -16.062 1 98.81 446 THR B O 1
ATOM 7225 N N . ALA B 1 447 ? 2.141 4.121 -13.953 1 98.88 447 ALA B N 1
ATOM 7226 C CA . ALA B 1 447 ? 2.789 5.383 -14.305 1 98.88 447 ALA B CA 1
ATOM 7227 C C . ALA B 1 447 ? 3.879 5.168 -15.344 1 98.88 447 ALA B C 1
ATOM 7229 O O . ALA B 1 447 ? 4.008 5.953 -16.297 1 98.88 447 ALA B O 1
ATOM 7230 N N . ILE B 1 448 ? 4.688 4.109 -15.18 1 98.75 448 ILE B N 1
ATOM 7231 C CA . ILE B 1 448 ? 5.738 3.795 -16.141 1 98.75 448 ILE B CA 1
ATOM 7232 C C . ILE B 1 448 ? 5.121 3.529 -17.516 1 98.75 448 ILE B C 1
ATOM 7234 O O . ILE B 1 448 ? 5.637 3.992 -18.531 1 98.75 448 ILE B O 1
ATOM 7238 N N . LYS B 1 449 ? 4.027 2.785 -17.531 1 97.69 449 LYS B N 1
ATOM 7239 C CA . LYS B 1 449 ? 3.324 2.518 -18.781 1 97.69 449 LYS B CA 1
ATOM 7240 C C . LYS B 1 449 ? 2.844 3.812 -19.438 1 97.69 449 LYS B C 1
ATOM 7242 O O . LYS B 1 449 ? 2.73 3.893 -20.656 1 97.69 449 LYS B O 1
ATOM 7247 N N . CYS B 1 450 ? 2.611 4.867 -18.656 1 98.19 450 CYS B N 1
ATOM 7248 C CA . CYS B 1 450 ? 2.127 6.156 -19.141 1 98.19 450 CYS B CA 1
ATOM 7249 C C . CYS B 1 450 ? 3.289 7.082 -19.484 1 98.19 450 CYS B C 1
ATOM 7251 O O . CYS B 1 450 ? 3.084 8.266 -19.766 1 98.19 450 CYS B O 1
ATOM 7253 N N . GLY B 1 451 ? 4.508 6.637 -19.406 1 98.06 451 GLY B N 1
ATOM 7254 C CA . GLY B 1 451 ? 5.652 7.445 -19.781 1 98.06 451 GLY B CA 1
ATOM 7255 C C . GLY B 1 451 ? 6.203 8.273 -18.641 1 98.06 451 GLY B C 1
ATOM 7256 O O . GLY B 1 451 ? 6.547 9.445 -18.812 1 98.06 451 GLY B O 1
ATOM 7257 N N . LEU B 1 452 ? 6.355 7.75 -17.516 1 98.75 452 LEU B N 1
ATOM 7258 C CA . LEU B 1 452 ? 6.848 8.414 -16.312 1 98.75 452 LEU B CA 1
ATOM 7259 C C . LEU B 1 452 ? 8.25 8.977 -16.531 1 98.75 452 LEU B C 1
ATOM 7261 O O . LEU B 1 452 ? 9.109 8.297 -17.109 1 98.75 452 LEU B O 1
ATOM 7265 N N . THR B 1 453 ? 8.453 10.227 -16.141 1 98.69 453 THR B N 1
ATOM 7266 C CA . THR B 1 453 ? 9.75 10.891 -16.125 1 98.69 453 THR B CA 1
ATOM 7267 C C . THR B 1 453 ? 10.094 11.367 -14.719 1 98.69 453 THR B C 1
ATOM 7269 O O . THR B 1 453 ? 9.227 11.445 -13.852 1 98.69 453 THR B O 1
ATOM 7272 N N . ILE B 1 454 ? 11.375 11.664 -14.5 1 98.31 454 ILE B N 1
ATOM 7273 C CA . ILE B 1 454 ? 11.82 12.094 -13.172 1 98.31 454 ILE B CA 1
ATOM 7274 C C . ILE B 1 454 ? 11.125 13.406 -12.805 1 98.31 454 ILE B C 1
ATOM 7276 O O . ILE B 1 454 ? 10.602 13.539 -11.688 1 98.31 454 ILE B O 1
ATOM 7280 N N . PRO B 1 455 ? 10.977 14.43 -13.719 1 96.88 455 PRO B N 1
ATOM 7281 C CA . PRO B 1 455 ? 10.281 15.656 -13.344 1 96.88 455 PRO B CA 1
ATOM 7282 C C . PRO B 1 455 ? 8.828 15.406 -12.93 1 96.88 455 PRO B C 1
ATOM 7284 O O . PRO B 1 455 ? 8.344 16.016 -11.977 1 96.88 455 PRO B O 1
ATOM 7287 N N . LYS B 1 456 ? 8.117 14.5 -13.602 1 97.62 456 LYS B N 1
ATOM 7288 C CA . LYS B 1 456 ? 6.738 14.188 -13.25 1 97.62 456 LYS B CA 1
ATOM 7289 C C . LYS B 1 456 ? 6.66 13.5 -11.883 1 97.62 456 LYS B C 1
ATOM 7291 O O . LYS B 1 456 ? 5.75 13.766 -11.102 1 97.62 456 LYS B O 1
ATOM 7296 N N . LEU B 1 457 ? 7.59 12.578 -11.656 1 9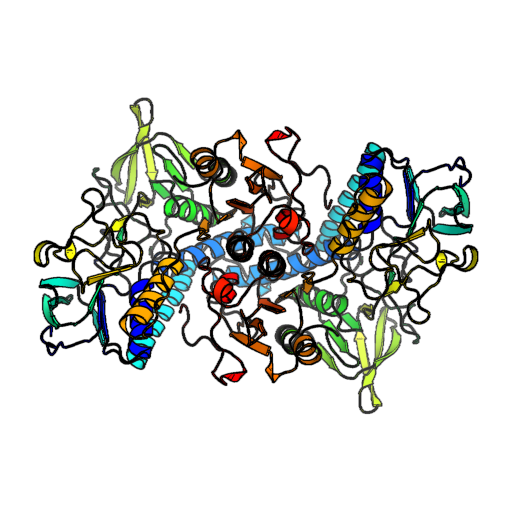8.38 457 LEU B N 1
ATOM 7297 C CA . LEU B 1 457 ? 7.633 11.906 -10.367 1 98.38 457 LEU B CA 1
ATOM 7298 C C . LEU B 1 457 ? 7.84 12.906 -9.234 1 98.38 457 LEU B C 1
ATOM 7300 O O . LEU B 1 457 ? 7.117 12.883 -8.234 1 98.38 457 LEU B O 1
ATOM 7304 N N . LYS B 1 458 ? 8.773 13.82 -9.445 1 95.62 458 LYS B N 1
ATOM 7305 C CA . LYS B 1 458 ? 9.125 14.797 -8.414 1 95.62 458 LYS B CA 1
ATOM 7306 C C . LYS B 1 458 ? 8.008 15.82 -8.227 1 95.62 458 LYS B C 1
ATOM 7308 O O . LYS B 1 458 ? 7.875 16.406 -7.148 1 95.62 458 LYS B O 1
ATOM 7313 N N . SER B 1 459 ? 7.184 16.031 -9.25 1 96.19 459 SER B N 1
ATOM 7314 C CA . SER B 1 459 ? 6.102 17.016 -9.164 1 96.19 459 SER B CA 1
ATOM 7315 C C . SER B 1 459 ? 4.844 16.391 -8.562 1 96.19 459 SER B C 1
ATOM 7317 O O . SER B 1 459 ? 3.869 17.094 -8.297 1 96.19 459 SER B O 1
ATOM 7319 N N . THR B 1 460 ? 4.855 15.078 -8.406 1 97.81 460 THR B N 1
ATOM 7320 C CA . THR B 1 460 ? 3.75 14.414 -7.723 1 97.81 460 THR B CA 1
ATOM 7321 C C . THR B 1 460 ? 3.85 14.617 -6.215 1 97.81 460 THR B C 1
ATOM 7323 O O . THR B 1 460 ? 4.891 14.352 -5.613 1 97.81 460 THR B O 1
ATOM 7326 N N . VAL B 1 461 ? 2.756 15.141 -5.59 1 97.94 461 VAL B N 1
ATOM 7327 C CA . VAL B 1 461 ? 2.74 15.375 -4.152 1 97.94 461 VAL B CA 1
ATOM 7328 C C . VAL B 1 461 ? 2.475 14.062 -3.42 1 97.94 461 VAL B C 1
ATOM 7330 O O . VAL B 1 461 ? 1.607 13.281 -3.824 1 97.94 461 VAL B O 1
ATOM 7333 N N . GLY B 1 462 ? 3.209 13.75 -2.424 1 97.38 462 GLY B N 1
ATOM 7334 C CA . GLY B 1 462 ? 3.059 12.516 -1.666 1 97.38 462 GLY B CA 1
ATOM 7335 C C . GLY B 1 462 ? 1.846 12.516 -0.755 1 97.38 462 GLY B C 1
ATOM 7336 O O . GLY B 1 462 ? 1.318 13.578 -0.419 1 97.38 462 GLY B O 1
ATOM 7337 N N . ILE B 1 463 ? 1.346 11.344 -0.409 1 98.12 463 ILE B N 1
ATOM 7338 C CA . ILE B 1 463 ? 0.414 11.156 0.697 1 98.12 463 ILE B CA 1
ATOM 7339 C C . ILE B 1 463 ? 1.19 10.914 1.99 1 98.12 463 ILE B C 1
ATOM 7341 O O . ILE B 1 463 ? 1.985 9.977 2.08 1 98.12 463 ILE B O 1
ATOM 7345 N N . HIS B 1 464 ? 0.944 11.766 2.996 1 96.56 464 HIS B N 1
ATOM 7346 C CA . HIS B 1 464 ? 1.727 11.695 4.227 1 96.56 464 HIS B CA 1
ATOM 7347 C C . HIS B 1 464 ? 0.847 11.344 5.422 1 96.56 464 HIS B C 1
ATOM 7349 O O . HIS B 1 464 ? -0.234 11.914 5.59 1 96.56 464 HIS B O 1
ATOM 7355 N N . PRO B 1 465 ? 1.234 10.445 6.254 1 95.81 465 PRO B N 1
ATOM 7356 C CA . PRO B 1 465 ? 2.449 9.641 6.09 1 95.81 465 PRO B CA 1
ATOM 7357 C C . PRO B 1 465 ? 2.191 8.312 5.383 1 95.81 465 PRO B C 1
ATOM 7359 O O . PRO B 1 465 ? 1.274 7.578 5.758 1 95.81 465 PRO B O 1
ATOM 7362 N N . THR B 1 466 ? 2.887 7.996 4.363 1 97.75 466 THR B N 1
ATOM 7363 C CA . THR B 1 466 ? 2.965 6.691 3.715 1 97.75 466 THR B CA 1
ATOM 7364 C C . THR B 1 466 ? 4.398 6.379 3.305 1 97.75 466 THR B C 1
ATOM 7366 O O . THR B 1 466 ? 5.238 7.277 3.221 1 97.75 466 THR B O 1
ATOM 7369 N N . VAL B 1 467 ? 4.688 5.145 3.07 1 97.94 467 VAL B N 1
ATOM 7370 C CA . VAL B 1 467 ? 6.027 4.793 2.611 1 97.94 467 VAL B CA 1
ATOM 7371 C C . VAL B 1 467 ? 6.133 5.012 1.104 1 97.94 467 VAL B C 1
ATOM 7373 O O . VAL B 1 467 ? 7.215 5.293 0.584 1 97.94 467 VAL B O 1
ATOM 7376 N N . ALA B 1 468 ? 5.027 4.938 0.411 1 98.56 468 ALA B N 1
ATOM 7377 C CA . ALA B 1 468 ? 5.012 5.152 -1.033 1 98.56 468 ALA B CA 1
ATOM 7378 C C . ALA B 1 468 ? 5.43 6.578 -1.381 1 98.56 468 ALA B C 1
ATOM 7380 O O . ALA B 1 468 ? 5.945 6.832 -2.473 1 98.56 468 ALA B O 1
ATOM 7381 N N . GLU B 1 469 ? 5.219 7.535 -0.437 1 97.81 469 GLU B N 1
ATOM 7382 C CA . GLU B 1 469 ? 5.543 8.938 -0.695 1 97.81 469 GLU B CA 1
ATOM 7383 C C . GLU B 1 469 ? 7.043 9.125 -0.897 1 97.81 469 GLU B C 1
ATOM 7385 O O . GLU B 1 469 ? 7.48 10.133 -1.455 1 97.81 469 GLU B O 1
ATOM 7390 N N . GLU B 1 470 ? 7.871 8.133 -0.49 1 97.31 470 GLU B N 1
ATOM 7391 C CA . GLU B 1 470 ? 9.328 8.219 -0.588 1 97.31 470 GLU B CA 1
ATOM 7392 C C . GLU B 1 470 ? 9.773 8.336 -2.043 1 97.31 470 GLU B C 1
ATOM 7394 O O . GLU B 1 470 ? 10.781 8.984 -2.336 1 97.31 470 GLU B O 1
ATOM 7399 N N . PHE B 1 471 ? 9 7.762 -2.959 1 98.38 471 PHE B N 1
ATOM 7400 C CA . PHE B 1 471 ? 9.328 7.871 -4.375 1 98.38 471 PHE B CA 1
ATOM 7401 C C . PHE B 1 471 ? 9.227 9.32 -4.848 1 98.38 471 PHE B C 1
ATOM 7403 O O . PHE B 1 471 ? 9.953 9.734 -5.75 1 98.38 471 PHE B O 1
ATOM 7410 N N . THR B 1 472 ? 8.352 10.117 -4.266 1 96.12 472 THR B N 1
ATOM 7411 C CA . THR B 1 472 ? 8.125 11.484 -4.711 1 96.12 472 THR B CA 1
ATOM 7412 C C . THR B 1 472 ? 9.133 12.438 -4.07 1 96.12 472 THR B C 1
ATOM 7414 O O . THR B 1 472 ? 9.219 13.609 -4.449 1 96.12 472 THR B O 1
ATOM 7417 N N . ARG B 1 473 ? 9.914 11.922 -3.137 1 93.56 473 ARG B N 1
ATOM 7418 C CA . ARG B 1 473 ? 10.859 12.758 -2.398 1 93.56 473 ARG B CA 1
ATOM 7419 C C . ARG B 1 473 ? 12.297 12.43 -2.785 1 93.56 473 ARG B C 1
ATOM 7421 O O . ARG B 1 473 ? 13.242 13.008 -2.236 1 93.56 473 ARG B O 1
ATOM 7428 N N . ILE B 1 474 ? 12.469 11.57 -3.686 1 94.81 474 ILE B N 1
ATOM 7429 C CA . ILE B 1 474 ? 13.797 11.062 -4.016 1 94.81 474 ILE B CA 1
ATOM 7430 C C . ILE B 1 474 ? 14.602 12.156 -4.715 1 94.81 474 ILE B C 1
ATOM 7432 O O . ILE B 1 474 ? 14.117 12.789 -5.656 1 94.81 474 ILE B O 1
ATOM 7436 N N . ASN B 1 475 ? 15.875 12.43 -4.23 1 92.88 475 ASN B N 1
ATOM 7437 C CA . ASN B 1 475 ? 16.641 13.508 -4.84 1 92.88 475 ASN B CA 1
ATOM 7438 C C . ASN B 1 475 ? 18.141 13.188 -4.879 1 92.88 475 ASN B C 1
ATOM 7440 O O . ASN B 1 475 ? 18.906 13.859 -5.57 1 92.88 475 ASN B O 1
ATOM 7444 N N . ILE B 1 476 ? 18.609 12.148 -4.168 1 96.69 476 ILE B N 1
ATOM 7445 C CA . ILE B 1 476 ? 20.031 11.773 -4.141 1 96.69 476 ILE B CA 1
ATOM 7446 C C . ILE B 1 476 ? 20.312 10.734 -5.227 1 96.69 476 ILE B C 1
ATOM 7448 O O . ILE B 1 476 ? 19.531 9.805 -5.418 1 96.69 476 ILE B O 1
ATOM 7452 N N . THR B 1 477 ? 21.375 10.93 -5.965 1 97.88 477 THR B N 1
ATOM 7453 C CA . THR B 1 477 ? 21.766 9.961 -6.98 1 97.88 477 THR B CA 1
ATOM 7454 C C . THR B 1 477 ? 23.031 9.219 -6.559 1 97.88 477 THR B C 1
ATOM 7456 O O . THR B 1 477 ? 23.828 9.742 -5.781 1 97.88 477 THR B O 1
ATOM 7459 N N . LYS B 1 478 ? 23.203 8.031 -7.008 1 97.62 478 LYS B N 1
ATOM 7460 C CA . LYS B 1 478 ? 24.438 7.301 -6.738 1 97.62 478 LYS B CA 1
ATOM 7461 C C . LYS B 1 478 ? 25.656 8.055 -7.277 1 97.62 478 LYS B C 1
ATOM 7463 O O . LYS B 1 478 ? 26.703 8.094 -6.633 1 97.62 478 LYS B O 1
ATOM 7468 N N . ARG B 1 479 ? 25.531 8.664 -8.438 1 96.81 479 ARG B N 1
ATOM 7469 C CA . ARG B 1 479 ? 26.625 9.391 -9.094 1 96.81 479 ARG B CA 1
ATOM 7470 C C . ARG B 1 479 ? 27.094 10.57 -8.242 1 96.81 479 ARG B C 1
ATOM 7472 O O . ARG B 1 479 ? 28.266 10.945 -8.273 1 96.81 479 ARG B O 1
ATOM 7479 N N . SER B 1 480 ? 26.203 11.18 -7.477 1 95.69 480 SER B N 1
ATOM 7480 C CA . SER B 1 480 ? 26.547 12.336 -6.66 1 95.69 480 SER B CA 1
ATOM 7481 C C . SER B 1 480 ? 27.484 11.953 -5.527 1 95.69 480 SER B C 1
ATOM 7483 O O . SER B 1 480 ? 28.188 12.805 -4.977 1 95.69 480 SER B O 1
ATOM 7485 N N . GLY B 1 481 ? 27.453 10.664 -5.047 1 95.69 481 GLY B N 1
ATOM 7486 C CA . GLY B 1 481 ? 28.266 10.203 -3.936 1 95.69 481 GLY B CA 1
ATOM 7487 C C . GLY B 1 481 ? 27.75 10.648 -2.582 1 95.69 481 GLY B C 1
ATOM 7488 O O . GLY B 1 481 ? 28.344 10.336 -1.549 1 95.69 481 GLY B O 1
ATOM 7489 N N . LEU B 1 482 ? 26.594 11.32 -2.584 1 94.38 482 LEU B N 1
ATOM 7490 C CA . LEU B 1 482 ? 26.016 11.805 -1.334 1 94.38 482 LEU B CA 1
ATOM 7491 C C . LEU B 1 482 ? 25.422 10.648 -0.53 1 94.38 482 LEU B C 1
ATOM 7493 O O . LEU B 1 482 ? 25.016 9.633 -1.099 1 94.38 482 LEU B O 1
ATOM 7497 N N . ASP B 1 483 ? 25.328 10.805 0.805 1 93.81 483 ASP B N 1
ATOM 7498 C CA . ASP B 1 483 ? 24.766 9.805 1.694 1 93.81 483 ASP B CA 1
ATOM 7499 C C . ASP B 1 483 ? 23.25 9.695 1.5 1 93.81 483 ASP B C 1
ATOM 7501 O O . ASP B 1 483 ? 22.516 10.656 1.736 1 93.81 483 ASP B O 1
ATOM 7505 N N . PRO B 1 484 ? 22.766 8.547 1.079 1 94.44 484 PRO B N 1
ATOM 7506 C CA . PRO B 1 484 ? 21.344 8.391 0.786 1 94.44 484 PRO B CA 1
ATOM 7507 C C . PRO B 1 484 ? 20.516 8.141 2.039 1 94.44 484 PRO B C 1
ATOM 7509 O O . PRO B 1 484 ? 19.297 7.91 1.944 1 94.44 484 PRO B O 1
ATOM 7512 N N . LYS B 1 485 ? 21.109 8.125 3.252 1 90.88 485 LYS B N 1
ATOM 7513 C CA . LYS B 1 485 ? 20.375 7.965 4.5 1 90.88 485 LYS B CA 1
ATOM 7514 C C . LYS B 1 485 ? 19.719 9.281 4.922 1 90.88 485 LYS B C 1
ATOM 7516 O O . LYS B 1 485 ? 20.312 10.344 4.785 1 90.88 485 LYS B O 1
ATOM 7521 N N . PRO B 1 486 ? 18.359 9.086 5.293 1 77.38 486 PRO B N 1
ATOM 7522 C CA . PRO B 1 486 ? 17.672 10.312 5.68 1 77.38 486 PRO B CA 1
ATOM 7523 C C . PRO B 1 486 ? 18.328 11.031 6.852 1 77.38 486 PRO B C 1
ATOM 7525 O O . PRO B 1 486 ? 18.766 10.383 7.812 1 77.38 486 PRO B O 1
ATOM 7528 N N . GLN B 1 487 ? 18.688 12.125 6.688 1 58.31 487 GLN B N 1
ATOM 7529 C CA . GLN B 1 487 ? 19.328 12.898 7.742 1 58.31 487 GLN B CA 1
ATOM 7530 C C . GLN B 1 487 ? 18.328 13.242 8.844 1 58.31 487 GLN B C 1
ATOM 7532 O O . GLN B 1 487 ? 18.719 13.453 10 1 58.31 487 GLN B O 1
ATOM 7537 N N . SER B 1 488 ? 16.984 13.492 8.461 1 55.38 488 SER B N 1
ATOM 7538 C CA . SER B 1 488 ? 16 13.859 9.477 1 55.38 488 SER B CA 1
ATOM 7539 C C . SER B 1 488 ? 14.719 13.055 9.328 1 55.38 488 SER B C 1
ATOM 7541 O O . SER B 1 488 ? 14.414 12.555 8.25 1 55.38 488 SER B O 1
ATOM 7543 N N . CYS B 1 489 ? 14.125 12.539 10.602 1 49.31 489 CYS B N 1
ATOM 7544 C CA . CYS B 1 489 ? 12.875 11.805 10.75 1 49.31 489 CYS B CA 1
ATOM 7545 C C . CYS B 1 489 ? 11.711 12.586 10.164 1 49.31 489 CYS B C 1
ATOM 7547 O O . CYS B 1 489 ? 10.602 12.055 10.039 1 49.31 489 CYS B O 1
ATOM 7549 N N . CYS B 1 490 ? 11.508 13.086 9.32 1 50.25 490 CYS B N 1
ATOM 7550 C CA . CYS B 1 490 ? 10.289 13.758 8.898 1 50.25 490 CYS B CA 1
ATOM 7551 C C . CYS B 1 490 ? 10.578 14.805 7.832 1 50.25 490 CYS B C 1
ATOM 7553 O O . CYS B 1 490 ? 9.82 15.766 7.668 1 50.25 490 CYS B O 1
ATOM 7555 N N . SER B 1 491 ? 11.742 14.758 7.309 1 43.41 491 SER B N 1
ATOM 7556 C CA . SER B 1 491 ? 12.016 15.781 6.305 1 43.41 491 SER B CA 1
ATOM 7557 C C . SER B 1 491 ? 11.648 15.297 4.906 1 43.41 491 SER B C 1
ATOM 7559 O O . SER B 1 491 ? 11.734 14.102 4.613 1 43.41 491 SER B O 1
#

Foldseek 3Di:
DPPPDDFPWAEEEEAQALLRLLLQLLLLVLPTQYAYEYAFDAALVGFDAAGHPCCLQQHVQLLVLLLVVLVVLVVLLLVVLVPDDDDSVVDADDLQVSLVVSVVRSVVVRVVSVVVCVVSNHHYDHFQWADLELFWIWGQHPVRDIDIGGHQFYEYEHAWADDFDDAAPGRVAAAESSAQSNDNDQQAAEEEEAQALRRQSVLQSSVSNPHHYEYEEQAAHHPQAFRLLSVLLVVVSVVSHYHYQYNKAWHYWDADPVRWIWTWMAHNVGDIDIDTGSHYYYDHDTAGPQVSRVCVSHVWDADVVRRAAAADLQAGPSHRYGYFANSHDPADRDSVQSSVSSSQVSCVSRVVDPDGRDRAFDKDWRSHNFIKIKTFHHPVRCCVVPNPVQKWKWKAQDDAPSCVSSVDDRPSFMKIWIFTPDDQGWTGMIMTTGPPRVVLCVVVSVVSVVGDHLVNLLPDQADPPDSSRVSNVTDDIVVVVDHRYDPDPPD/DPPPDDFPWAEEEEAQALLRLLLQLLLLVLPTQYAYEYAFDAALVGFDAAGHPCCLQQHVQLLVLLLVVLVVLVVLLLVVLVPDDDDSVVDADDLQVSLVVSVVRSVVVRVVSVVVCVVSVHHYDHFQWADQELFWIWGQHPVRDIDIGGHQFYEYEHAWAADFDDAAPGRPAAAESSAQSNDNDQQAAEEEEAQALRRQSVLQSSVSNPHHYEYEEQAAHHPQAFRLLSVLLVVVSVVSHYHYQYNKAWHYWDADPVRWIWTWMAHNVGDIDIDTGSHYYYDHDTADPQVSRVCVSHVWDADVVRRAAAADLQATPSGRYGYFANSYDPADRDSVQSSVSSSQVSCVSRVVDPDGRDRAFDKDWRSGNFIKIKTFHHPVRCCVVPNPVQKWKWKAQADAPSCVSSVDDRPSFMKIWIFTPDDQGWTGMIMTTGPPRVVLCVVVSVVSVVGDHLVNLLPDQADPPDSSRVSNVTDDIVVVVDHRYDPDRPD

Solvent-accessible surface area (backbone atoms only — not comparable to full-atom values): 49743 Å² total; per-residue (Å²): 122,78,77,82,68,91,46,84,21,50,33,33,27,39,18,41,18,50,18,24,46,35,17,48,55,44,24,36,75,52,69,42,47,34,35,37,30,29,60,65,76,54,44,85,82,59,45,67,68,72,61,38,28,57,43,46,66,41,32,49,47,45,50,49,51,44,36,47,46,15,51,31,51,51,38,44,50,40,26,37,53,46,18,34,56,67,63,55,89,73,52,47,66,36,54,61,50,26,34,49,46,50,48,51,52,36,50,51,49,26,50,52,51,53,51,47,34,54,75,64,62,37,48,75,40,71,14,46,55,27,45,65,36,84,44,31,37,39,25,34,29,93,86,65,48,76,44,82,46,33,23,62,30,37,36,45,18,58,24,59,45,76,46,74,67,97,43,57,38,38,60,82,67,34,45,33,59,74,37,64,70,70,48,81,60,73,55,52,40,29,39,29,39,28,41,36,69,64,24,44,27,51,45,30,26,42,39,48,58,69,29,52,32,35,31,36,24,60,80,70,66,39,78,89,53,36,64,69,60,47,48,36,45,51,52,51,41,39,74,74,61,44,42,77,42,66,40,25,44,84,55,36,42,42,76,45,96,85,69,34,32,41,36,34,31,31,39,78,87,65,49,78,45,76,54,75,27,63,30,42,36,41,31,72,49,63,40,34,56,42,69,72,28,38,37,77,50,55,68,51,68,53,42,85,95,57,42,17,33,72,48,61,94,40,33,41,90,40,88,49,36,28,45,36,33,55,26,36,50,96,54,74,73,40,65,44,52,8,27,52,40,17,32,37,48,23,31,39,74,55,58,78,39,82,63,73,77,72,84,70,56,59,36,46,58,45,66,29,84,56,14,38,10,35,26,50,46,31,68,67,54,44,30,73,74,62,34,65,88,41,47,40,45,36,34,33,41,48,72,58,76,82,33,56,72,56,61,51,87,44,88,51,25,34,42,38,39,35,22,35,62,61,89,75,20,43,50,51,14,41,38,33,29,29,83,62,17,48,27,28,38,45,18,40,32,39,10,48,76,38,62,32,22,52,66,56,40,55,62,32,57,37,36,76,85,43,70,48,26,53,68,31,65,61,77,42,33,65,86,74,69,62,79,40,58,65,86,56,85,90,111,124,78,78,83,67,89,46,81,21,50,33,35,26,38,18,42,17,51,18,25,45,35,18,46,55,44,25,35,74,52,70,43,47,36,35,37,30,28,60,66,76,54,43,84,84,58,44,67,70,70,62,38,30,55,42,44,64,42,31,48,48,45,50,50,53,45,38,47,44,15,50,32,50,52,39,44,49,39,27,38,51,46,18,34,55,67,64,53,89,72,50,45,66,36,54,59,50,26,33,50,47,48,48,51,52,36,50,50,45,26,50,51,52,53,50,49,35,55,74,62,62,37,48,74,42,71,14,46,55,28,44,64,36,84,43,31,36,38,26,34,30,94,86,65,49,76,43,81,47,33,22,64,30,37,35,44,19,59,26,58,45,78,48,74,66,97,44,57,39,39,60,82,67,33,43,34,60,73,37,65,69,69,47,82,60,71,54,51,39,31,38,30,39,26,41,36,66,66,24,43,28,50,45,30,25,42,40,46,58,68,30,52,34,36,33,37,25,58,80,70,64,38,77,90,52,36,64,69,61,47,50,38,46,51,52,51,40,40,72,73,59,42,42,77,40,66,38,25,43,82,55,36,42,42,76,44,96,85,68,34,33,42,37,34,30,31,38,81,88,65,49,76,44,74,53,76,26,62,30,40,35,40,31,71,50,65,40,35,57,42,71,72,27,38,37,76,51,57,67,50,70,53,42,83,93,58,43,18,32,74,48,61,94,39,33,40,90,39,88,48,35,29,46,36,32,55,27,36,51,96,54,75,72,42,64,45,51,8,26,51,40,17,33,34,49,23,30,39,75,56,58,78,40,82,65,73,76,72,85,69,56,60,37,45,59,44,67,32,84,58,14,39,10,34,26,50,45,32,67,68,55,43,32,72,75,64,35,66,87,42,47,40,44,35,34,32,40,49,72,59,77,82,33,58,72,57,60,52,88,43,88,53,26,34,41,38,39,34,22,34,62,60,88,74,20,44,50,51,15,41,40,34,31,29,82,62,16,46,28,28,39,45,19,39,33,38,10,46,76,38,62,31,22,52,68,56,39,54,63,32,57,39,36,76,86,43,72,47,26,52,70,33,63,60,79,40,32,65,88,73,69,61,78,41,60,66,86,54,96,80,113

Secondary structure (DSSP, 8-state):
-------SEEEEEE--SHHHHHHHHHHHHTT--EEEE---PPPTT-----TTHHHHHHSHHHHHHHHHHHHHHHHHHHHHHTTB---GGG--B-HHHHHHHHHHHHHHHHHHHHHHHHHTT-EEE-EEEEEEETTEEEEEETTS-EEEEEEEEEEE---EEE---SSTTHHHH-B-TTTGGG-SS---SEEEE--SHHHHHHHHHHHHTT--EEEE-SS-SSTTS-HHHHHHHHHHHHHHT-EEE-S-EEEEEEE-TTS-EEEEEE-TTS-EEEEEESEEEE-S-EEETTGGG-GGGGT----TTT--B--BTTB-SSTTEEE-GGGBTTS---HHHHHHHHHHHHHHHHS---PPP--TT--EEE-SSSEEEEEE--HHHHHHHH-GGGEEEEEEE---GGGTTTT---TT-EEEEEEESSTT-BEEEEEEEETTHHHHHHHHHHHHHTT-BHHHHHHSPPPSS-SGGGGGG---BTTTT---S-SSTT-/-------SEEEEEE--SHHHHHHHHHHHHTT--EEEE---PPPTT-----SSHHHHHHSHHHHHHHHHHHHHHHHHHHHHHTTB---GGG--B-HHHHHHHHHHHHHHHHHHHHHHHHHTT-EEE-EEEEEEETTEEEEEETTS-EEEEEEEEEEE---EEE---SSTTHHHH-B-TTTGGG-SS---SEEEE--SHHHHHHHHHHHHTT--EEEE-SS-SSTTS-HHHHHHHHHHHHHHT-EEE-S-EEEEEEE-TTS-EEEEEE-TTS-EEEEEESEEEE-S-EEES-GGG-GGGGT----TTT--B--BTTB-SSTTEEE-GGGBTTS---HHHHHHHHHHHHHHHHS---PPP--SS--EEE-SSSEEEEEE--HHHHHHHH-GGGEEEEEEE---GGGTTTT---TT-EEEEEEESSTT-BEEEEEEEETTHHHHHHHHHHHHHTT-BHHHHHHSPPPSS-SGGGGGG---BTTTT---S-SSTT-

Radius of gyration: 30.6 Å; Cα contacts (8 Å, |Δi|>4): 2355; chains: 2; bounding box: 73×96×88 Å

InterPro domains:
  IPR001100 Pyridine nucleotide-disulphide oxidoreductase, class I [PIRSF000350] (6-490)
  IPR004099 Pyridine nucleotide-disulphide oxidoreductase, dimerisation domain [PF02852] (362-472)
  IPR006338 Thioredoxin/glutathione reductase selenoprotein [TIGR01438] (7-490)
  IPR012999 Pyridine nucleotide-disulphide oxidoreductase, class I, active site [PS00076] (52-62)
  IPR016156 FAD/NAD-linked reductase, dimerisation domain superfamily [G3DSA:3.30.390.30] (361-491)
  IPR016156 FAD/NAD-linked reductase, dimerisation domain superfamily [SSF55424] (359-490)
  IPR023753 FAD/NAD(P)-binding domain [PF07992] (9-342)
  IPR036188 FAD/NAD(P)-binding domain superfamily [G3DSA:3.50.50.60] (9-350)
  IPR036188 FAD/NAD(P)-binding domain superfamily [G3DSA:3.50.50.60] (172-293)
  IPR036188 FAD/NAD(P)-binding domain superfamily [SSF51905] (6-351)
  IPR046952 Glutathione reductase/thioredoxin reductase-like [PTHR42737] (8-474)